Protein AF-0000000083177702 (afdb_homodimer)

pLDDT: mean 72.51, std 27.16, range [14.04, 97.94]

Radius of gyration: 36.65 Å; Cα contacts (8 Å, |Δi|>4): 959; chains: 2; bounding box: 128×117×104 Å

Organism: Aspergillus parasiticus (NCBI:txid5067)

Structure (mmCIF, N/CA/C/O backbone):
data_AF-0000000083177702-model_v1
#
loop_
_entity.id
_entity.type
_entity.pdbx_description
1 polymer 'Specific transcription factor domain protein'
#
loop_
_atom_site.group_PDB
_atom_site.id
_atom_site.type_symbol
_atom_site.label_atom_id
_atom_site.label_alt_id
_atom_site.label_comp_id
_atom_site.label_asym_id
_atom_site.label_entity_id
_atom_site.label_seq_id
_atom_site.pdbx_PDB_ins_code
_atom_site.Cartn_x
_atom_site.Cartn_y
_atom_site.Cartn_z
_atom_site.occupancy
_atom_site.B_iso_or_equiv
_atom_site.auth_seq_id
_atom_site.auth_comp_id
_atom_site.auth_asym_id
_atom_site.auth_atom_id
_atom_site.pdbx_PDB_model_num
ATOM 1 N N . MET A 1 1 ? 17.094 -44.688 -5.805 1 17.44 1 MET A N 1
ATOM 2 C CA . MET A 1 1 ? 16.312 -45.812 -6.363 1 17.44 1 MET A CA 1
ATOM 3 C C . MET A 1 1 ? 14.898 -45.812 -5.816 1 17.44 1 MET A C 1
ATOM 5 O O . MET A 1 1 ? 14.695 -45.844 -4.602 1 17.44 1 MET A O 1
ATOM 9 N N . PHE A 1 2 ? 13.984 -45.031 -6.523 1 19.48 2 PHE A N 1
ATOM 10 C CA . PHE A 1 2 ? 12.547 -45 -6.746 1 19.48 2 PHE A CA 1
ATOM 11 C C . PHE A 1 2 ? 12 -46.406 -6.996 1 19.48 2 PHE A C 1
ATOM 13 O O . PHE A 1 2 ? 12.172 -46.938 -8.086 1 19.48 2 PHE A O 1
ATOM 20 N N . ARG A 1 3 ? 12.094 -47.156 -5.98 1 19.38 3 ARG A N 1
ATOM 21 C CA . ARG A 1 3 ? 11.477 -48.469 -6.074 1 19.38 3 ARG A CA 1
ATOM 22 C C . ARG A 1 3 ? 10.023 -48.375 -6.508 1 19.38 3 ARG A C 1
ATOM 24 O O . ARG A 1 3 ? 9.281 -47.5 -6.016 1 19.38 3 ARG A O 1
ATOM 31 N N . PHE A 1 4 ? 9.633 -48.844 -7.633 1 20.97 4 PHE A N 1
ATOM 32 C CA . PHE A 1 4 ? 8.414 -49.219 -8.328 1 20.97 4 PHE A CA 1
ATOM 33 C C . PHE A 1 4 ? 7.543 -50.125 -7.449 1 20.97 4 PHE A C 1
ATOM 35 O O . PHE A 1 4 ? 8.055 -50.969 -6.715 1 20.97 4 PHE A O 1
ATOM 42 N N . VAL A 1 5 ? 6.336 -49.688 -7.129 1 20.75 5 VAL A N 1
ATOM 43 C CA . VAL A 1 5 ? 5.281 -50.344 -6.367 1 20.75 5 VAL A CA 1
ATOM 44 C C . VAL A 1 5 ? 4.992 -51.719 -6.965 1 20.75 5 VAL A C 1
ATOM 46 O O . VAL A 1 5 ? 4.598 -51.844 -8.125 1 20.75 5 VAL A O 1
ATOM 49 N N . GLU A 1 6 ? 5.773 -52.625 -6.719 1 18.95 6 GLU A N 1
ATOM 50 C CA . GLU A 1 6 ? 5.391 -53.969 -7.199 1 18.95 6 GLU A CA 1
ATOM 51 C C . GLU A 1 6 ? 3.963 -54.312 -6.785 1 18.95 6 GLU A C 1
ATOM 53 O O . GLU A 1 6 ? 3.559 -54.031 -5.652 1 18.95 6 GLU A O 1
ATOM 58 N N . TYR A 1 7 ? 3.115 -54.531 -7.758 1 19.55 7 TYR A N 1
ATOM 59 C CA . TYR A 1 7 ? 1.73 -54.969 -7.785 1 19.55 7 TYR A CA 1
ATOM 60 C C . TYR A 1 7 ? 1.579 -56.312 -7.043 1 19.55 7 TYR A C 1
ATOM 62 O O . TYR A 1 7 ? 2.072 -57.344 -7.5 1 19.55 7 TYR A O 1
ATOM 70 N N . ALA A 1 8 ? 1.77 -56.156 -5.777 1 19.47 8 ALA A N 1
ATOM 71 C CA . ALA A 1 8 ? 1.624 -57.438 -5.074 1 19.47 8 ALA A CA 1
ATOM 72 C C . ALA A 1 8 ? 0.328 -58.125 -5.473 1 19.47 8 ALA A C 1
ATOM 74 O O . ALA A 1 8 ? -0.714 -57.5 -5.617 1 19.47 8 ALA A O 1
ATOM 75 N N . SER A 1 9 ? 0.344 -59.344 -5.961 1 19.69 9 SER A N 1
ATOM 76 C CA . SER A 1 9 ? -0.614 -60.375 -6.383 1 19.69 9 SER A CA 1
ATOM 77 C C . SER A 1 9 ? -1.596 -60.719 -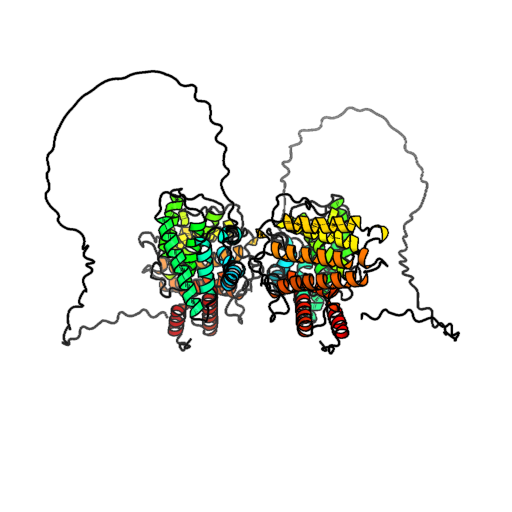5.266 1 19.69 9 SER A C 1
ATOM 79 O O . SER A 1 9 ? -1.187 -61.094 -4.168 1 19.69 9 SER A O 1
ATOM 81 N N . LEU A 1 10 ? -2.76 -60.031 -5.18 1 21.14 10 LEU A N 1
ATOM 82 C CA . LEU A 1 10 ? -3.914 -60.281 -4.332 1 21.14 10 LEU A CA 1
ATOM 83 C C . LEU A 1 10 ? -4.301 -61.781 -4.398 1 21.14 10 LEU A C 1
ATOM 85 O O . LEU A 1 10 ? -4.766 -62.25 -5.438 1 21.14 10 LEU A O 1
ATOM 89 N N . GLU A 1 11 ? -3.449 -62.562 -3.91 1 18.73 11 GLU A N 1
ATOM 90 C CA . GLU A 1 11 ? -3.992 -63.906 -3.816 1 18.73 11 GLU A CA 1
ATOM 91 C C . GLU A 1 11 ? -5.367 -63.906 -3.156 1 18.73 11 GLU A C 1
ATOM 93 O O . GLU A 1 11 ? -5.621 -63.125 -2.236 1 18.73 11 GLU A O 1
ATOM 98 N N . ASN A 1 12 ? -6.316 -64.688 -3.648 1 19.39 12 ASN A N 1
ATOM 99 C CA . ASN A 1 12 ? -7.746 -65 -3.701 1 19.39 12 ASN A CA 1
ATOM 100 C C . ASN A 1 12 ? -8.242 -65.625 -2.391 1 19.39 12 ASN A C 1
ATOM 102 O O . ASN A 1 12 ? -9.336 -66.188 -2.34 1 19.39 12 ASN A O 1
ATOM 106 N N . ASN A 1 13 ? -7.469 -65.688 -1.332 1 19.53 13 ASN A N 1
ATOM 107 C CA . ASN A 1 13 ? -8.094 -66.812 -0.628 1 19.53 13 ASN A CA 1
ATOM 108 C C . ASN A 1 13 ? -9.555 -66.5 -0.304 1 19.53 13 ASN A C 1
ATOM 110 O O . ASN A 1 13 ? -9.977 -65.375 -0.298 1 19.53 13 ASN A O 1
ATOM 114 N N . SER A 1 14 ? -10.25 -67.438 0.568 1 18.19 14 SER A N 1
ATOM 115 C CA . SER A 1 14 ? -11.492 -68.188 0.693 1 18.19 14 SER A CA 1
ATOM 116 C C . SER A 1 14 ? -12.562 -67.375 1.425 1 18.19 14 SER A C 1
ATOM 118 O O . SER A 1 14 ? -13.727 -67.375 1.029 1 18.19 14 SER A O 1
ATOM 120 N N . GLU A 1 15 ? -12.398 -67.125 2.807 1 18.28 15 GLU A N 1
ATOM 121 C CA . GLU A 1 15 ? -13.531 -67.562 3.602 1 18.28 15 GLU A CA 1
ATOM 122 C C . GLU A 1 15 ? -14.75 -66.688 3.391 1 18.28 15 GLU A C 1
ATOM 124 O O . GLU A 1 15 ? -14.633 -65.562 2.906 1 18.28 15 GLU A O 1
ATOM 129 N N . ASP A 1 16 ? -15.953 -66.938 4.25 1 17.84 16 ASP A N 1
ATOM 130 C CA . ASP A 1 16 ? -17.406 -67.125 4.172 1 17.84 16 ASP A CA 1
ATOM 131 C C . ASP A 1 16 ? -18.109 -65.75 4.398 1 17.84 16 ASP A C 1
ATOM 133 O O . ASP A 1 16 ? -19.312 -65.688 4.184 1 17.84 16 ASP A O 1
ATOM 137 N N . HIS A 1 17 ? -17.406 -65 5.324 1 19.12 17 HIS A N 1
ATOM 138 C CA . HIS A 1 17 ? -18.438 -64.5 6.215 1 19.12 17 HIS A CA 1
ATOM 139 C C . HIS A 1 17 ? -19.469 -63.656 5.438 1 19.12 17 HIS A C 1
ATOM 141 O O . HIS A 1 17 ? -19.156 -63.125 4.371 1 19.12 17 HIS A O 1
ATOM 147 N N . GLN A 1 18 ? -20.688 -63.5 6.102 1 18.06 18 GLN A N 1
ATOM 148 C CA . GLN A 1 18 ? -22.078 -63.188 5.773 1 18.06 18 GLN A CA 1
ATOM 149 C C . GLN A 1 18 ? -22.219 -61.75 5.293 1 18.06 18 GLN A C 1
ATOM 151 O O . GLN A 1 18 ? -21.672 -60.812 5.902 1 18.06 18 GLN A O 1
ATOM 156 N N . LEU A 1 19 ? -22.453 -61.625 4.09 1 18.56 19 LEU A N 1
ATOM 157 C CA . LEU A 1 19 ? -22.656 -60.531 3.135 1 18.56 19 LEU A CA 1
ATOM 158 C C . LEU A 1 19 ? -23.672 -59.531 3.654 1 18.56 19 LEU A C 1
ATOM 160 O O . LEU 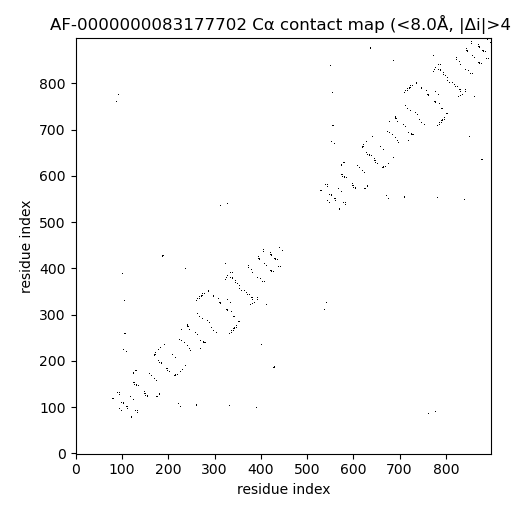A 1 19 ? -24.875 -59.656 3.383 1 18.56 19 LEU A O 1
ATOM 164 N N . GLN A 1 20 ? -23.406 -59.156 5.031 1 17.42 20 GLN A N 1
ATOM 165 C CA . GLN A 1 20 ? -24.641 -58.531 5.48 1 17.42 20 GLN A CA 1
ATOM 166 C C . GLN A 1 20 ? -25.094 -57.438 4.492 1 17.42 20 GLN A C 1
ATOM 168 O O . GLN A 1 20 ? -24.266 -56.781 3.869 1 17.42 20 GLN A O 1
ATOM 173 N N . PRO A 1 21 ? -26.438 -57.344 4.512 1 17.55 21 PRO A N 1
ATOM 174 C CA . PRO A 1 21 ? -27.344 -56.844 3.473 1 17.55 21 PRO A CA 1
ATOM 175 C C . PRO A 1 21 ? -27.078 -55.406 3.094 1 17.55 21 PRO A C 1
ATOM 177 O O . PRO A 1 21 ? -26.344 -54.688 3.793 1 17.55 21 PRO A O 1
ATOM 180 N N . SER A 1 22 ? -27.969 -54.906 2.291 1 16.84 22 SER A N 1
ATOM 181 C CA . SER A 1 22 ? -28.344 -54.031 1.197 1 16.84 22 SER A CA 1
ATOM 182 C C . SER A 1 22 ? -28.453 -52.594 1.678 1 16.84 22 SER A C 1
ATOM 184 O O . SER A 1 22 ? -29.031 -52.312 2.732 1 16.84 22 SER A O 1
ATOM 186 N N . LEU A 1 23 ? -27.406 -51.938 1.549 1 18.27 23 LEU A N 1
ATOM 187 C CA . LEU A 1 23 ? -27.344 -50.5 1.821 1 18.27 23 LEU A CA 1
ATOM 188 C C . LEU A 1 23 ? -28.625 -49.812 1.417 1 18.27 23 LEU A C 1
ATOM 190 O O . LEU A 1 23 ? -29.047 -49.906 0.262 1 18.27 23 LEU A O 1
ATOM 194 N N . PRO A 1 24 ? -29.438 -49.719 2.375 1 17.02 24 PRO A N 1
ATOM 195 C CA . PRO A 1 24 ? -30.734 -49.156 1.994 1 17.02 24 PRO A CA 1
ATOM 196 C C . PRO A 1 24 ? -30.609 -47.875 1.177 1 17.02 24 PRO A C 1
ATOM 198 O O . PRO A 1 24 ? -29.875 -46.938 1.562 1 17.02 24 PRO A O 1
ATOM 201 N N . ALA A 1 25 ? -30.469 -48.094 0.034 1 18.03 25 ALA A N 1
ATOM 202 C CA . ALA A 1 25 ? -30.422 -47 -0.953 1 18.03 25 ALA A CA 1
ATOM 203 C C . ALA A 1 25 ? -31.469 -45.938 -0.672 1 18.03 25 ALA A C 1
ATOM 205 O O . ALA A 1 25 ? -32.656 -46.156 -0.927 1 18.03 25 ALA A O 1
ATOM 206 N N . SER A 1 26 ? -31.422 -45.438 0.506 1 17.08 26 SER A N 1
ATOM 207 C CA . SER A 1 26 ? -32.562 -44.594 0.807 1 17.08 26 SER A CA 1
ATOM 208 C C . SER A 1 26 ? -32.906 -43.688 -0.372 1 17.08 26 SER A C 1
ATOM 210 O O . SER A 1 26 ? -32 -43.094 -0.977 1 17.08 26 SER A O 1
ATOM 212 N N . ASN A 1 27 ? -34 -43.938 -1.047 1 17.27 27 ASN A N 1
ATOM 213 C CA . ASN A 1 27 ? -34.781 -43.406 -2.158 1 17.27 27 ASN A CA 1
ATOM 214 C C . ASN A 1 27 ? -34.781 -41.875 -2.188 1 17.27 27 ASN A C 1
ATOM 216 O O . ASN A 1 27 ? -34.844 -41.25 -1.14 1 17.27 27 ASN A O 1
ATOM 220 N N . ILE A 1 28 ? -34.375 -41.375 -3.316 1 18.61 28 ILE A N 1
ATOM 221 C CA . ILE A 1 28 ? -34.25 -40 -3.783 1 18.61 28 ILE A CA 1
ATOM 222 C C . ILE A 1 28 ? -35.562 -39.25 -3.627 1 18.61 28 ILE A C 1
ATOM 224 O O . ILE A 1 28 ? -35.594 -38.031 -3.588 1 18.61 28 ILE A O 1
ATOM 228 N N . THR A 1 29 ? -36.688 -39.875 -3.371 1 17.61 29 THR A N 1
ATOM 229 C CA . THR A 1 29 ? -37.812 -39.438 -4.215 1 17.61 29 THR A CA 1
ATOM 230 C C . THR A 1 29 ? -38.344 -38.094 -3.77 1 17.61 29 THR A C 1
ATOM 232 O O . THR A 1 29 ? -38.875 -37.969 -2.676 1 17.61 29 THR A O 1
ATOM 235 N N . PHE A 1 30 ? -37.781 -36.938 -3.807 1 16.45 30 PHE A N 1
ATOM 236 C CA . PHE A 1 30 ? -38.719 -35.906 -3.336 1 16.45 30 PHE A CA 1
ATOM 237 C C . PHE A 1 30 ? -40 -35.938 -4.145 1 16.45 30 PHE A C 1
ATOM 239 O O . PHE A 1 30 ? -40 -35.688 -5.355 1 16.45 30 PHE A O 1
ATOM 246 N N . VAL A 1 31 ? -40.906 -36.781 -3.973 1 17.19 31 VAL A N 1
ATOM 247 C CA . VAL A 1 31 ? -42.219 -36.844 -4.578 1 17.19 31 VAL A CA 1
ATOM 248 C C . VAL A 1 31 ? -42.906 -35.469 -4.488 1 17.19 31 VAL A C 1
ATOM 250 O O . VAL A 1 31 ? -42.938 -34.875 -3.416 1 17.19 31 VAL A O 1
ATOM 253 N N . ASN A 1 32 ? -42.906 -34.844 -5.762 1 16.72 32 ASN A N 1
ATOM 254 C CA . ASN A 1 32 ? -43.781 -33.719 -6.035 1 16.72 32 ASN A CA 1
ATOM 255 C C . ASN A 1 32 ? -45.188 -33.906 -5.5 1 16.72 32 ASN A C 1
ATOM 257 O O . ASN A 1 32 ? -45.875 -34.875 -5.895 1 16.72 32 ASN A O 1
ATOM 261 N N . GLU A 1 33 ? -45.5 -33.562 -4.488 1 16.5 33 GLU A N 1
ATOM 262 C CA . GLU A 1 33 ? -46.781 -33.875 -3.889 1 16.5 33 GLU A CA 1
ATOM 263 C C . GLU A 1 33 ? -47.938 -33.25 -4.688 1 16.5 33 GLU A C 1
ATOM 265 O O . GLU A 1 33 ? -49.094 -33.656 -4.547 1 16.5 33 GLU A O 1
ATOM 270 N N . ASN A 1 34 ? -47.594 -31.969 -5.234 1 15.18 34 ASN A N 1
ATOM 271 C CA . ASN A 1 34 ? -48.906 -31.359 -5.035 1 15.18 34 ASN A CA 1
ATOM 272 C C . ASN A 1 34 ? -50 -32.062 -5.828 1 15.18 34 ASN A C 1
ATOM 274 O O . ASN A 1 34 ? -49.688 -32.906 -6.699 1 15.18 34 ASN A O 1
ATOM 278 N N . ASP A 1 35 ? -50.844 -31.031 -6.547 1 15.77 35 ASP A N 1
ATOM 279 C CA . ASP A 1 35 ? -52.281 -30.922 -6.648 1 15.77 35 ASP A CA 1
ATOM 280 C C . ASP A 1 35 ? -52.812 -31.734 -7.832 1 15.77 35 ASP A C 1
ATOM 282 O O . ASP A 1 35 ? -52.438 -31.484 -8.977 1 15.77 35 ASP A O 1
ATOM 286 N N . ALA A 1 36 ? -53.25 -32.781 -7.676 1 16.06 36 ALA A N 1
ATOM 287 C CA . ALA A 1 36 ? -54 -33.719 -8.516 1 16.06 36 ALA A CA 1
ATOM 288 C C . ALA A 1 36 ? -55.188 -33.031 -9.195 1 16.06 36 ALA A C 1
ATOM 290 O O . ALA A 1 36 ? -55.344 -33.094 -10.414 1 16.06 36 ALA A O 1
ATOM 291 N N . ASP A 1 37 ? -56.375 -33.25 -8.906 1 15.04 37 ASP A N 1
ATOM 292 C CA . ASP A 1 37 ? -57.406 -33.812 -9.742 1 15.04 37 ASP A CA 1
ATOM 293 C C . ASP A 1 37 ? -58.344 -32.75 -10.305 1 15.04 37 ASP A C 1
ATOM 295 O O . ASP A 1 37 ? -59.125 -33 -11.211 1 15.04 37 ASP A O 1
ATOM 299 N N . ILE A 1 38 ? -58.656 -31.531 -9.758 1 15.4 38 ILE A N 1
ATOM 300 C CA . ILE A 1 38 ? -60.125 -31.516 -9.773 1 15.4 38 ILE A CA 1
ATOM 301 C C . ILE A 1 38 ? -60.625 -31.344 -11.203 1 15.4 38 ILE A C 1
ATOM 303 O O . ILE A 1 38 ? -60.094 -30.516 -11.953 1 15.4 38 ILE A O 1
ATOM 307 N N . GLU A 1 39 ? -61.688 -32.031 -11.547 1 14.94 39 GLU A N 1
ATOM 308 C CA . GLU A 1 39 ? -62.469 -32.438 -12.711 1 14.94 39 GLU A CA 1
ATOM 309 C C . GLU A 1 39 ? -63.031 -31.219 -13.43 1 14.94 39 GLU A C 1
ATOM 311 O O . GLU A 1 39 ? -62.812 -31.047 -14.633 1 14.94 39 GLU A O 1
ATOM 316 N N . SER A 1 40 ? -64.375 -31.109 -13.445 1 14.55 40 SER A N 1
ATOM 317 C CA . SER A 1 40 ? -65.25 -31.312 -14.578 1 14.55 40 SER A CA 1
ATOM 318 C C . SER A 1 40 ? -65.75 -29.984 -15.148 1 14.55 40 SER A C 1
ATOM 320 O O . SER A 1 40 ? -66.062 -29.906 -16.328 1 14.55 40 SER A O 1
ATOM 322 N N . ASN A 1 41 ? -65.75 -28.812 -14.367 1 14.2 41 ASN A N 1
ATOM 323 C CA . ASN A 1 41 ? -67.125 -28.328 -14.695 1 14.2 41 ASN A CA 1
ATOM 324 C C . ASN A 1 41 ? -67.125 -27.562 -16.016 1 14.2 41 ASN A C 1
ATOM 326 O O . ASN A 1 41 ? -66.312 -26.672 -16.219 1 14.2 41 ASN A O 1
ATOM 330 N N . GLY A 1 42 ? -67.812 -28.016 -17.031 1 14.49 42 GLY A N 1
ATOM 331 C CA . GLY A 1 42 ? -68.125 -27.75 -18.422 1 14.49 42 GLY A CA 1
ATOM 332 C C . GLY A 1 42 ? -68.812 -26.438 -18.641 1 14.49 42 GLY A C 1
ATOM 333 O O . GLY A 1 42 ? -69.25 -26.125 -19.766 1 14.49 42 GLY A O 1
ATOM 334 N N . ALA A 1 43 ? -69.25 -25.531 -17.594 1 14.8 43 ALA A N 1
ATOM 335 C CA . ALA A 1 43 ? -70.5 -25.047 -18.156 1 14.8 43 ALA A CA 1
ATOM 336 C C . ALA A 1 43 ? -70.25 -24.281 -19.453 1 14.8 43 ALA A C 1
ATOM 338 O O . ALA A 1 43 ? -69.188 -23.75 -19.672 1 14.8 43 ALA A O 1
ATOM 339 N N . SER A 1 44 ? -71.375 -23.844 -19.984 1 14.58 44 SER A N 1
ATOM 340 C CA . SER A 1 44 ? -72.062 -23.672 -21.25 1 14.58 44 SER A CA 1
ATOM 341 C C . SER A 1 44 ? -71.875 -22.281 -21.828 1 14.58 44 SER A C 1
ATOM 343 O O . SER A 1 44 ? -71.688 -22.109 -23.031 1 14.58 44 SER A O 1
ATOM 345 N N . ASN A 1 45 ? -72.188 -21.172 -21.031 1 14.04 45 ASN A N 1
ATOM 346 C CA . ASN A 1 45 ? -73.25 -20.484 -21.75 1 14.04 45 ASN A CA 1
ATOM 347 C C . ASN A 1 45 ? -72.75 -19.609 -22.875 1 14.04 45 ASN A C 1
ATOM 349 O O . ASN A 1 45 ? -71.562 -19.266 -22.875 1 14.04 45 ASN A O 1
ATOM 353 N N . SER A 1 46 ? -73.625 -18.703 -23.266 1 14.38 46 SER A N 1
ATOM 354 C CA . SER A 1 46 ? -74.25 -18.297 -24.516 1 14.38 46 SER A CA 1
ATOM 355 C C . SER A 1 46 ? -73.562 -17.109 -25.141 1 14.38 46 SER A C 1
ATOM 357 O O . SER A 1 46 ? -72.688 -16.484 -24.5 1 14.38 46 SER A O 1
ATOM 359 N N . ARG A 1 47 ? -74.438 -16.016 -25.344 1 14.57 47 ARG A N 1
ATOM 360 C CA . ARG A 1 47 ? -74.875 -15.508 -26.641 1 14.57 47 ARG A CA 1
ATOM 361 C C . ARG A 1 47 ? -73.938 -14.406 -27.141 1 14.57 47 ARG A C 1
ATOM 363 O O . ARG A 1 47 ? -73.188 -13.781 -26.344 1 14.57 47 ARG A O 1
ATOM 370 N N . PRO A 1 48 ? -74.562 -13.484 -27.922 1 15.16 48 PRO A N 1
ATOM 371 C CA . PRO A 1 48 ? -74.312 -13.156 -29.328 1 15.16 48 PRO A CA 1
ATOM 372 C C . PRO A 1 48 ? -73.5 -11.859 -29.5 1 15.16 48 PRO A C 1
ATOM 374 O O . PRO A 1 48 ? -72.438 -11.852 -30.188 1 15.16 48 PRO A O 1
ATOM 377 N N . GLU A 1 49 ? -74.188 -10.672 -29.328 1 14.82 49 GLU A N 1
ATOM 378 C CA . GLU A 1 49 ? -74.5 -9.922 -30.547 1 14.82 49 GLU A CA 1
ATOM 379 C C . GLU A 1 49 ? -73.5 -8.82 -30.766 1 14.82 49 GLU A C 1
ATOM 381 O O . GLU A 1 49 ? -72.688 -8.484 -29.875 1 14.82 49 GLU A O 1
ATOM 386 N N . GLY A 1 50 ? -73.938 -7.641 -31.328 1 14.35 50 GLY A N 1
ATOM 387 C CA . GLY A 1 50 ? -73.812 -6.965 -32.594 1 14.35 50 GLY A CA 1
ATOM 388 C C . GLY A 1 50 ? -72.875 -5.77 -32.531 1 14.35 50 GLY A C 1
ATOM 389 O O . GLY A 1 50 ? -71.938 -5.672 -33.312 1 14.35 50 GLY A O 1
ATOM 390 N N . ARG A 1 51 ? -73.438 -4.527 -32.031 1 15.09 51 ARG A N 1
ATOM 391 C CA . ARG A 1 51 ? -73.625 -3.422 -32.938 1 15.09 51 ARG A CA 1
ATOM 392 C C . ARG A 1 51 ? -72.375 -2.541 -33.031 1 15.09 51 ARG A C 1
ATOM 394 O O . ARG A 1 51 ? -71.562 -2.514 -32.094 1 15.09 51 ARG A O 1
ATOM 401 N N . ASN A 1 52 ? -72.438 -1.444 -33.844 1 14.77 52 ASN A N 1
ATOM 402 C CA . ASN A 1 52 ? -71.812 -0.765 -34.969 1 14.77 52 ASN A CA 1
ATOM 403 C C . ASN A 1 52 ? -70.875 0.347 -34.5 1 14.77 52 ASN A C 1
ATOM 405 O O . ASN A 1 52 ? -69.75 0.422 -34.938 1 14.77 52 ASN A O 1
ATOM 409 N N . ASP A 1 53 ? -71.5 1.498 -33.906 1 14.91 53 ASP A N 1
ATOM 410 C CA . ASP A 1 53 ? -71.438 2.682 -34.75 1 14.91 53 ASP A CA 1
ATOM 411 C C . ASP A 1 53 ? -70.188 3.473 -34.531 1 14.91 53 ASP A C 1
ATOM 413 O O . ASP A 1 53 ? -69.438 3.811 -35.469 1 14.91 53 ASP A O 1
ATOM 417 N N . TYR A 1 54 ? -70.188 4.492 -33.5 1 15.48 54 TYR A N 1
ATOM 418 C CA . TYR A 1 54 ? -70.188 5.906 -33.875 1 15.48 54 TYR A CA 1
ATOM 419 C C . TYR A 1 54 ? -68.75 6.418 -33.875 1 15.48 54 TYR A C 1
ATOM 421 O O . TYR A 1 54 ? -67.875 5.934 -33.125 1 15.48 54 TYR A O 1
ATOM 429 N N . SER A 1 55 ? -68.438 7.438 -34.75 1 15.96 55 SER A N 1
ATOM 430 C CA . SER A 1 55 ? -67.438 8.039 -35.656 1 15.96 55 SER A CA 1
ATOM 431 C C . SER A 1 55 ? -66.438 8.844 -34.906 1 15.96 55 SER A C 1
ATOM 433 O O . SER A 1 55 ? -65.188 8.672 -35.125 1 15.96 55 SER A O 1
ATOM 435 N N . SER A 1 56 ? -66.875 10.055 -34.375 1 17.19 56 SER A N 1
ATOM 436 C CA . SER A 1 56 ? -66.312 11.289 -34.938 1 17.19 56 SER A CA 1
ATOM 437 C C . SER A 1 56 ? -65 11.656 -34.375 1 17.19 56 SER A C 1
ATOM 439 O O . SER A 1 56 ? -64.625 11.172 -33.281 1 17.19 56 SER A O 1
ATOM 441 N N . GLN A 1 57 ? -64.5 12.875 -34.75 1 16.67 57 GLN A N 1
ATOM 442 C CA . GLN A 1 57 ? -63.406 13.57 -35.375 1 16.67 57 GLN A CA 1
ATOM 443 C C . GLN A 1 57 ? -62.438 14.141 -34.312 1 16.67 57 GLN A C 1
ATOM 445 O O . GLN A 1 57 ? -61.219 14.141 -34.5 1 16.67 57 GLN A O 1
ATOM 450 N N . HIS A 1 58 ? -63.062 14.836 -33.281 1 18.14 58 HIS A N 1
ATOM 451 C CA . HIS A 1 58 ? -62.531 16.188 -33.094 1 18.14 58 HIS A CA 1
ATOM 452 C C . HIS A 1 58 ? -61.156 16.172 -32.438 1 18.14 58 HIS A C 1
ATOM 454 O O . HIS A 1 58 ? -60.906 15.383 -31.547 1 18.14 58 HIS A O 1
ATOM 460 N N . SER A 1 59 ? -60.188 16.766 -33.188 1 19.3 59 SER A N 1
ATOM 461 C CA . SER A 1 59 ? -58.719 16.812 -33.156 1 19.3 59 SER A CA 1
ATOM 462 C C . SER A 1 59 ? -58.219 17.594 -31.953 1 19.3 59 SER A C 1
ATOM 464 O O . SER A 1 59 ? -57.844 18.75 -32.062 1 19.3 59 SER A O 1
ATOM 466 N N . PRO A 1 60 ? -58.906 17.344 -30.75 1 17.28 60 PRO A N 1
ATOM 467 C CA . PRO A 1 60 ? -58.656 18.422 -29.797 1 17.28 60 PRO A CA 1
ATOM 468 C C . PRO A 1 60 ? -57.156 18.719 -29.625 1 17.28 60 PRO A C 1
ATOM 470 O O . PRO A 1 60 ? -56.312 17.859 -29.906 1 17.28 60 PRO A O 1
ATOM 473 N N . SER A 1 61 ? -56.875 20.062 -29.453 1 20.72 61 SER A N 1
ATOM 474 C CA . SER A 1 61 ? -55.812 21.047 -29.297 1 20.72 61 SER A CA 1
ATOM 475 C C . SER A 1 61 ? -54.906 20.703 -28.125 1 20.72 61 SER A C 1
ATOM 477 O O . SER A 1 61 ? -55.312 20.734 -26.969 1 20.72 61 SER A O 1
ATOM 479 N N . GLN A 1 62 ? -54.062 19.688 -28.203 1 17.77 62 GLN A N 1
ATOM 480 C CA . GLN A 1 62 ? -53.344 19.078 -27.094 1 17.77 62 GLN A CA 1
ATOM 481 C C . GLN A 1 62 ? -52.375 20.078 -26.453 1 17.77 62 GLN A C 1
ATOM 483 O O . GLN A 1 62 ? -51.469 20.562 -27.125 1 17.77 62 GLN A O 1
ATOM 488 N N . VAL A 1 63 ? -52.969 20.938 -25.609 1 21.44 63 VAL A N 1
ATOM 489 C CA . VAL A 1 63 ? -52.25 21.828 -24.703 1 21.44 63 VAL A CA 1
ATOM 490 C C . VAL A 1 63 ? -51.062 21.078 -24.062 1 21.44 63 VAL A C 1
ATOM 492 O O . VAL A 1 63 ? -51.25 20.031 -23.453 1 21.44 63 VAL A O 1
ATOM 495 N N . SER A 1 64 ? -49.906 21.234 -24.578 1 19.9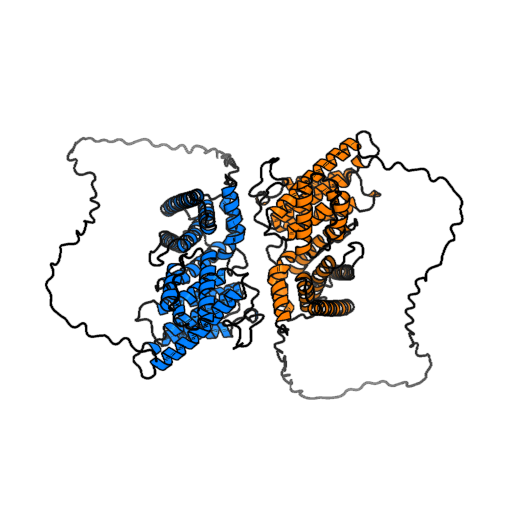2 64 SER A N 1
ATOM 496 C CA . SER A 1 64 ? -48.625 20.578 -24.297 1 19.92 64 SER A CA 1
ATOM 497 C C . SER A 1 64 ? -48.25 20.719 -22.828 1 19.92 64 SER A C 1
ATOM 499 O O . SER A 1 64 ? -47.969 21.828 -22.344 1 19.92 64 SER A O 1
ATOM 501 N N . THR A 1 65 ? -48.938 20 -21.875 1 19.58 65 THR A N 1
ATOM 502 C CA . THR A 1 65 ? -48.75 20.062 -20.422 1 19.58 65 THR A CA 1
ATOM 503 C C . THR A 1 65 ? -47.281 19.875 -20.062 1 19.58 65 THR A C 1
ATOM 505 O O . THR A 1 65 ? -46.656 18.875 -20.438 1 19.58 65 THR A O 1
ATOM 508 N N . SER A 1 66 ? -46.594 20.969 -19.781 1 21.56 66 SER A N 1
ATOM 509 C CA . SER A 1 66 ? -45.219 21.156 -19.312 1 21.56 66 SER A CA 1
ATOM 510 C C . SER A 1 66 ? -44.938 20.312 -18.062 1 21.56 66 SER A C 1
ATOM 512 O O . SER A 1 66 ? -45.562 20.5 -17.031 1 21.56 66 SER A O 1
ATOM 514 N N . VAL A 1 67 ? -44.75 19.031 -18.188 1 22.69 67 VAL A N 1
ATOM 515 C CA . VAL A 1 67 ? -44.688 18.125 -17.047 1 22.69 67 VAL A CA 1
ATOM 516 C C . VAL A 1 67 ? -43.562 18.562 -16.109 1 22.69 67 VAL A C 1
ATOM 518 O O . VAL A 1 67 ? -42.406 18.734 -16.547 1 22.69 67 VAL A O 1
ATOM 521 N N . PRO A 1 68 ? -43.969 19.25 -15.078 1 24.14 68 PRO A N 1
ATOM 522 C CA . PRO A 1 68 ? -42.969 19.656 -14.078 1 24.14 68 PRO A CA 1
ATOM 523 C C . PRO A 1 68 ? -42.094 18.5 -13.602 1 24.14 68 PRO A C 1
ATOM 525 O O . PRO A 1 68 ? -42.594 17.422 -13.297 1 24.14 68 PRO A O 1
ATOM 528 N N . ILE A 1 69 ? -40.969 18.359 -14.227 1 24.17 69 ILE A N 1
ATOM 529 C CA . ILE A 1 69 ? -40.031 17.281 -13.906 1 24.17 69 ILE A CA 1
ATOM 530 C C . ILE A 1 69 ? -39.781 17.234 -12.398 1 24.17 69 ILE A C 1
ATOM 532 O O . ILE A 1 69 ? -39.188 18.156 -11.828 1 24.17 69 ILE A O 1
ATOM 536 N N . SER A 1 70 ? -40.781 16.844 -11.648 1 24.05 70 SER A N 1
ATOM 537 C CA . SER A 1 70 ? -40.656 16.656 -10.211 1 24.05 70 SER A CA 1
ATOM 538 C C . SER A 1 70 ? -39.406 15.82 -9.875 1 24.05 70 SER A C 1
ATOM 540 O O . SER A 1 70 ? -39.344 14.648 -10.25 1 24.05 70 SER A O 1
ATOM 542 N N . CYS A 1 71 ? -38.312 16.5 -10 1 24.53 71 CYS A N 1
ATOM 543 C CA . CYS A 1 71 ? -37.062 15.828 -9.594 1 24.53 71 CYS A CA 1
ATOM 544 C C . CYS A 1 71 ? -37.25 15.148 -8.242 1 24.53 71 CYS A C 1
ATOM 546 O O . CYS A 1 71 ? -37.375 15.82 -7.219 1 24.53 71 CYS A O 1
ATOM 548 N N . PRO A 1 72 ? -38 14.062 -8.227 1 26.25 72 PRO A N 1
ATOM 549 C CA . PRO A 1 72 ? -38.469 13.539 -6.938 1 26.25 72 PRO A CA 1
ATOM 550 C C . PRO A 1 72 ? -37.312 13.352 -5.945 1 26.25 72 PRO A C 1
ATOM 552 O O . PRO A 1 72 ? -37.562 13.211 -4.742 1 26.25 72 PRO A O 1
ATOM 555 N N . VAL A 1 73 ? -36.125 12.836 -6.504 1 28.55 73 VAL A N 1
ATOM 556 C CA . VAL A 1 73 ? -35.531 11.828 -5.609 1 28.55 73 VAL A CA 1
ATOM 557 C C . VAL A 1 73 ? -35.188 12.477 -4.277 1 28.55 73 VAL A C 1
ATOM 559 O O . VAL A 1 73 ? -34.406 13.422 -4.234 1 28.55 73 VAL A O 1
ATOM 562 N N . GLY A 1 74 ? -36 12.531 -3.414 1 27.69 74 GLY A N 1
ATOM 563 C CA . GLY A 1 74 ? -35.688 12.742 -2.01 1 27.69 74 GLY A CA 1
ATOM 564 C C . GLY A 1 74 ? -34.406 12.055 -1.567 1 27.69 74 GLY A C 1
ATOM 565 O O . GLY A 1 74 ? -34.281 10.836 -1.665 1 27.69 74 GLY A O 1
ATOM 566 N N . SER A 1 75 ? -33.25 12.586 -1.915 1 29.91 75 SER A N 1
ATOM 567 C CA . SER A 1 75 ? -31.875 12.156 -1.654 1 29.91 75 SER A CA 1
ATOM 568 C C . SER A 1 75 ? -31.734 11.586 -0.249 1 29.91 75 SER A C 1
ATOM 570 O O . SER A 1 75 ? -31.688 12.328 0.731 1 29.91 75 SER A O 1
ATOM 572 N N . GLN A 1 76 ? -32.594 10.594 0.13 1 30.84 76 GLN A N 1
ATOM 573 C CA . GLN A 1 76 ? -32.375 9.891 1.385 1 30.84 76 GLN A CA 1
ATOM 574 C C . GLN A 1 76 ? -30.875 9.586 1.563 1 30.84 76 GLN A C 1
ATOM 576 O O . GLN A 1 76 ? -30.219 9.094 0.64 1 30.84 76 GLN A O 1
ATOM 581 N N . ASN A 1 77 ? -30.141 10.391 2.201 1 33.31 77 ASN A N 1
ATOM 582 C CA . ASN A 1 77 ? -28.781 10.273 2.695 1 33.31 77 ASN A CA 1
ATOM 583 C C . ASN A 1 77 ? -28.438 8.836 3.057 1 33.31 77 ASN A C 1
ATOM 585 O O . ASN A 1 77 ? -28.656 8.406 4.191 1 33.31 77 ASN A O 1
ATOM 589 N N . LEU A 1 78 ? -28.859 7.773 2.322 1 34.56 78 LEU A N 1
ATOM 590 C CA . LEU A 1 78 ? -28.594 6.348 2.488 1 34.56 78 LEU A CA 1
ATOM 591 C C . LEU A 1 78 ? -27.094 6.082 2.59 1 34.56 78 LEU A C 1
ATOM 593 O O . LEU A 1 78 ? -26.438 5.777 1.587 1 34.56 78 LEU A O 1
ATOM 597 N N . SER A 1 79 ? -26.219 6.93 2.854 1 41.94 79 SER A N 1
ATOM 598 C CA . SER A 1 79 ? -24.906 6.312 3.051 1 41.94 79 SER A CA 1
ATOM 599 C C . SER A 1 79 ? -25.016 5 3.812 1 41.94 79 SER A C 1
ATOM 601 O O . SER A 1 79 ? -25.562 4.961 4.918 1 41.94 79 SER A O 1
ATOM 603 N N . PRO A 1 80 ? -25.422 3.848 3.275 1 47.47 80 PRO A N 1
ATOM 604 C CA . PRO A 1 80 ? -25.5 2.621 4.07 1 47.47 80 PRO A CA 1
ATOM 605 C C . PRO A 1 80 ? -24.484 2.594 5.219 1 47.47 80 PRO A C 1
ATOM 607 O O . PRO A 1 80 ? -23.281 2.646 4.984 1 47.47 80 PRO A O 1
ATOM 610 N N . THR A 1 81 ? -24.688 3.34 6.395 1 57.91 81 THR A N 1
ATOM 611 C CA . THR A 1 81 ? -24.094 3.67 7.691 1 57.91 81 THR A CA 1
ATOM 612 C C . THR A 1 81 ? -23.656 2.406 8.43 1 57.91 81 THR A C 1
ATOM 614 O O . THR A 1 81 ? -24.438 1.45 8.539 1 57.91 81 THR A O 1
ATOM 617 N N . LEU A 1 82 ? -22.359 1.973 8.219 1 71.69 82 LEU A N 1
ATOM 618 C CA . LEU A 1 82 ? -21.844 1.015 9.195 1 71.69 82 LEU A CA 1
ATOM 619 C C . LEU A 1 82 ? -22.562 1.156 10.531 1 71.69 82 LEU A C 1
ATOM 621 O O . LEU A 1 82 ? -22.531 2.223 11.148 1 71.69 82 LEU A O 1
ATOM 625 N N . LYS A 1 83 ? -23.516 0.253 10.797 1 71.06 83 LYS A N 1
ATOM 626 C CA . LYS A 1 83 ? -24.469 0.299 11.898 1 71.06 83 LYS A CA 1
ATOM 627 C C . LYS A 1 83 ? -23.75 0.201 13.242 1 71.06 83 LYS A C 1
ATOM 629 O O . LYS A 1 83 ? -24.266 0.68 14.258 1 71.06 83 LYS A O 1
ATOM 634 N N . SER A 1 84 ? -22.594 -0.465 13.125 1 83.5 84 SER A N 1
ATOM 635 C CA . SER A 1 84 ? -21.938 -0.736 14.406 1 83.5 84 SER A CA 1
ATOM 636 C C . SER A 1 84 ? -20.438 -0.544 14.32 1 83.5 84 SER A C 1
ATOM 638 O O . SER A 1 84 ? -19.875 -0.476 13.227 1 83.5 84 SER A O 1
ATOM 640 N N . GLU A 1 85 ? -19.891 -0.4 15.523 1 87.88 85 GLU A N 1
ATOM 641 C CA . GLU A 1 85 ? -18.438 -0.317 15.633 1 87.88 85 GLU A CA 1
ATOM 642 C C . GLU A 1 85 ? -17.766 -1.563 15.062 1 87.88 85 GLU A C 1
ATOM 644 O O . GLU A 1 85 ? -16.734 -1.471 14.406 1 87.88 85 GLU A O 1
ATOM 649 N N . TYR A 1 86 ? -18.438 -2.646 15.25 1 88.19 86 TYR A N 1
ATOM 650 C CA . TYR A 1 86 ? -17.875 -3.898 14.75 1 88.19 86 TYR A CA 1
ATOM 651 C C . TYR A 1 86 ? -17.875 -3.928 13.227 1 88.19 86 TYR A C 1
ATOM 653 O O . TYR A 1 86 ? -16.875 -4.285 12.609 1 88.19 86 TYR A O 1
ATOM 661 N N . GLU A 1 87 ? -18.984 -3.525 12.648 1 90.56 87 GLU A N 1
ATOM 662 C CA . GLU A 1 87 ? -19.062 -3.5 11.188 1 90.56 87 GLU A CA 1
ATOM 663 C C . GLU A 1 87 ? -18.047 -2.523 10.602 1 90.56 87 GLU A C 1
ATOM 665 O O . GLU A 1 87 ? -17.422 -2.809 9.578 1 90.56 87 GLU A O 1
ATOM 670 N N . ALA A 1 88 ? -17.875 -1.44 11.305 1 91.69 88 ALA A N 1
ATOM 671 C CA . ALA A 1 88 ? -16.891 -0.457 10.859 1 91.69 88 ALA A CA 1
ATOM 672 C C . ALA A 1 88 ? -15.477 -1.017 10.945 1 91.69 88 ALA A C 1
ATOM 674 O O . ALA A 1 88 ? -14.648 -0.774 10.062 1 91.69 88 ALA A O 1
ATOM 675 N N . SER A 1 89 ? -15.242 -1.719 11.992 1 91.88 89 SER A N 1
ATOM 676 C CA . SER A 1 89 ? -13.93 -2.332 12.164 1 91.88 89 SER A CA 1
ATOM 677 C C . SER A 1 89 ? -13.664 -3.375 11.086 1 91.88 89 SER A C 1
ATOM 679 O O . SER A 1 89 ? -12.539 -3.492 10.594 1 91.88 89 SER A O 1
ATOM 681 N N . LEU A 1 90 ? -14.711 -4.125 10.719 1 92 90 LEU A N 1
ATOM 682 C CA . LEU A 1 90 ? -14.578 -5.125 9.664 1 92 90 LEU A CA 1
ATOM 683 C C . LEU A 1 90 ? -14.336 -4.461 8.312 1 92 90 LEU A C 1
ATOM 685 O O . LEU A 1 90 ? -13.492 -4.914 7.539 1 92 90 LEU A O 1
ATOM 689 N N . PHE A 1 91 ? -15.062 -3.449 8.133 1 93.56 91 PHE A N 1
ATOM 690 C CA . PHE A 1 91 ? -14.898 -2.725 6.879 1 93.56 91 PHE A CA 1
ATOM 691 C C . PHE A 1 91 ? -13.492 -2.156 6.762 1 93.56 91 PHE A C 1
ATOM 693 O O . PHE A 1 91 ? -12.852 -2.27 5.715 1 93.56 91 PHE A O 1
ATOM 700 N N . LYS A 1 92 ? -13.031 -1.563 7.805 1 92.69 92 LYS A N 1
ATOM 701 C CA . LYS A 1 92 ? -11.672 -1.031 7.832 1 92.69 92 LYS A CA 1
ATOM 702 C C . LYS A 1 92 ? -10.641 -2.137 7.609 1 92.69 92 LYS A C 1
ATOM 704 O O . LYS A 1 92 ? -9.68 -1.955 6.859 1 92.69 92 LYS A O 1
ATOM 709 N N . TYR A 1 93 ? -10.867 -3.203 8.258 1 90.88 93 TYR A N 1
ATOM 710 C CA . TYR A 1 93 ? -9.961 -4.336 8.117 1 90.88 93 TYR A CA 1
ATOM 711 C C . TYR A 1 93 ? -9.898 -4.801 6.664 1 90.88 93 TYR A C 1
ATOM 713 O O . TYR A 1 93 ? -8.82 -5.09 6.145 1 90.88 93 TYR A O 1
ATOM 721 N N . PHE A 1 94 ? -11.039 -4.914 6.02 1 93.25 94 PHE A N 1
ATOM 722 C CA . PHE A 1 94 ? -11.062 -5.305 4.613 1 93.25 94 PHE A CA 1
ATOM 723 C C . PHE A 1 94 ? -10.266 -4.324 3.768 1 93.25 94 PHE A C 1
ATOM 725 O O . PHE A 1 94 ? -9.445 -4.73 2.943 1 93.25 94 PHE A O 1
ATOM 732 N N . MET A 1 95 ? -10.484 -3.084 3.988 1 92.12 95 MET A N 1
ATOM 733 C CA . MET A 1 95 ? -9.906 -2.041 3.148 1 92.12 95 MET A CA 1
ATOM 734 C C . MET A 1 95 ? -8.391 -1.969 3.34 1 92.12 95 MET A C 1
ATOM 736 O O . MET A 1 95 ? -7.656 -1.696 2.391 1 92.12 95 MET A O 1
ATOM 740 N N . THR A 1 96 ? -7.922 -2.25 4.488 1 87.94 96 THR A N 1
ATOM 741 C CA . THR A 1 96 ? -6.512 -2.023 4.785 1 87.94 96 THR A CA 1
ATOM 742 C C . THR A 1 96 ? -5.715 -3.32 4.656 1 87.94 96 THR A C 1
ATOM 744 O O . THR A 1 96 ? -4.547 -3.299 4.27 1 87.94 96 THR A O 1
ATOM 747 N N . SER A 1 97 ? -6.383 -4.465 4.918 1 86.5 97 SER A N 1
ATOM 748 C CA . SER A 1 97 ? -5.598 -5.691 5.023 1 86.5 97 SER A CA 1
ATOM 749 C C . SER A 1 97 ? -5.969 -6.68 3.924 1 86.5 97 SER A C 1
ATOM 751 O O . SER A 1 97 ? -5.141 -7.484 3.496 1 86.5 97 SER A O 1
ATOM 753 N N . LEU A 1 98 ? -7.195 -6.688 3.432 1 88.81 98 LEU A N 1
ATOM 754 C CA . LEU A 1 98 ? -7.629 -7.734 2.512 1 88.81 98 LEU A CA 1
ATOM 755 C C . LEU A 1 98 ? -7.668 -7.215 1.079 1 88.81 98 LEU A C 1
ATOM 757 O O . LEU A 1 98 ? -7.438 -7.969 0.133 1 88.81 98 LEU A O 1
ATOM 761 N N . SER A 1 99 ? -7.988 -5.965 0.955 1 91.94 99 SER A N 1
ATOM 762 C CA . SER A 1 99 ? -8.141 -5.398 -0.383 1 91.94 99 SER A CA 1
ATOM 763 C C . SER A 1 99 ? -6.871 -5.578 -1.206 1 91.94 99 SER A C 1
ATOM 765 O O . SER A 1 99 ? -6.934 -5.777 -2.422 1 91.94 99 SER A O 1
ATOM 767 N N . PRO A 1 100 ? -5.637 -5.594 -0.576 1 89.44 100 PRO A N 1
ATOM 768 C CA . PRO A 1 100 ? -4.414 -5.789 -1.36 1 89.44 100 PRO A CA 1
ATOM 769 C C . PRO A 1 100 ? -4.363 -7.156 -2.039 1 89.44 100 PRO A C 1
ATOM 771 O O . PRO A 1 100 ? -3.717 -7.309 -3.08 1 89.44 100 PRO A O 1
ATOM 774 N N . TRP A 1 101 ? -5.008 -8.055 -1.48 1 89.38 101 TRP A N 1
ATOM 775 C CA . TRP A 1 101 ? -5.07 -9.375 -2.113 1 89.38 101 TRP A CA 1
ATOM 776 C C . TRP A 1 101 ? -5.828 -9.305 -3.436 1 89.38 101 TRP A C 1
ATOM 778 O O . TRP A 1 101 ? -5.414 -9.906 -4.426 1 89.38 101 TRP A O 1
ATOM 788 N N . PHE A 1 102 ? -6.867 -8.57 -3.453 1 92.44 102 PHE A N 1
ATOM 789 C CA . PHE A 1 102 ? -7.676 -8.445 -4.66 1 92.44 102 PHE A CA 1
ATOM 790 C C . PHE A 1 102 ? -6.992 -7.543 -5.68 1 92.44 102 PHE A C 1
ATOM 792 O O . PHE A 1 102 ? -7.176 -7.711 -6.887 1 92.44 102 PHE A O 1
ATOM 799 N N . ASP A 1 103 ? -6.219 -6.645 -5.148 1 93.94 103 ASP A N 1
ATOM 800 C CA . ASP A 1 103 ? -5.531 -5.703 -6.027 1 93.94 103 ASP A CA 1
ATOM 801 C C . ASP A 1 103 ? -4.125 -6.191 -6.363 1 93.94 103 ASP A C 1
ATOM 803 O O . ASP A 1 103 ? -3.295 -5.422 -6.855 1 93.94 103 ASP A O 1
ATOM 807 N N . TYR A 1 104 ? -3.855 -7.441 -6.082 1 92.81 104 TYR A N 1
ATOM 808 C CA . TYR A 1 104 ? -2.549 -8.008 -6.395 1 92.81 104 TYR A CA 1
ATOM 809 C C . TYR A 1 104 ? -2.26 -7.926 -7.891 1 92.81 104 TYR A C 1
ATOM 811 O O . TYR A 1 104 ? -3.094 -8.312 -8.711 1 92.81 104 TYR A O 1
ATOM 819 N N . CYS A 1 105 ? -1.091 -7.266 -8.281 1 92.88 105 CYS A N 1
ATOM 820 C CA . CYS A 1 105 ? -0.637 -7.031 -9.648 1 92.88 105 CYS A CA 1
ATOM 821 C C . CYS A 1 105 ? -1.526 -6.012 -10.352 1 92.88 105 CYS A C 1
ATOM 823 O O . CYS A 1 105 ? -1.679 -6.055 -11.57 1 92.88 105 CYS A O 1
ATOM 825 N N . ASP A 1 106 ? -2.27 -5.273 -9.656 1 93.12 106 ASP A N 1
ATOM 826 C CA . ASP A 1 106 ? -3.084 -4.184 -10.188 1 93.12 106 ASP A CA 1
ATOM 827 C C . ASP A 1 106 ? -2.643 -2.842 -9.609 1 93.12 106 ASP A C 1
ATOM 829 O O . ASP A 1 106 ? -3.201 -2.373 -8.617 1 93.12 106 ASP A O 1
ATOM 833 N N . PRO A 1 107 ? -1.764 -2.17 -10.32 1 88.56 107 PRO A N 1
ATOM 834 C CA . PRO A 1 107 ? -1.236 -0.908 -9.797 1 88.56 107 PRO A CA 1
ATOM 835 C C . PRO A 1 107 ? -2.318 0.151 -9.602 1 88.56 107 PRO A C 1
ATOM 837 O O . PRO A 1 107 ? -2.15 1.076 -8.805 1 88.56 107 PRO A O 1
ATOM 840 N N . SER A 1 108 ? -3.43 0.005 -10.258 1 89.81 108 SER A N 1
ATOM 841 C CA . SER A 1 108 ? -4.5 0.993 -10.156 1 89.81 108 SER A CA 1
ATOM 842 C C . SER A 1 108 ? -5.402 0.71 -8.961 1 89.81 108 SER A C 1
ATOM 844 O O . SER A 1 108 ? -6.281 1.512 -8.641 1 89.81 108 SER A O 1
ATOM 846 N N . ARG A 1 109 ? -5.266 -0.406 -8.32 1 91.5 109 ARG A N 1
ATOM 847 C CA . ARG A 1 109 ? -6.027 -0.788 -7.133 1 91.5 109 ARG A CA 1
ATOM 848 C C . ARG A 1 109 ? -7.527 -0.635 -7.371 1 91.5 109 ARG A C 1
ATOM 850 O O . ARG A 1 109 ? -8.219 0.026 -6.594 1 91.5 109 ARG A O 1
ATOM 857 N N . HIS A 1 110 ? -8.062 -1.279 -8.297 1 92.88 110 HIS A N 1
ATOM 858 C CA . HIS A 1 110 ? -9.453 -1.148 -8.727 1 92.88 110 HIS A CA 1
ATOM 859 C C . HIS A 1 110 ? -10.414 -1.619 -7.641 1 92.88 110 HIS A C 1
ATOM 861 O O . HIS A 1 110 ? -11.445 -0.984 -7.402 1 92.88 110 HIS A O 1
ATOM 867 N N . PHE A 1 111 ? -10.102 -2.658 -6.949 1 93.62 111 PHE A N 1
ATOM 868 C CA . PHE A 1 111 ? -11 -3.182 -5.926 1 93.62 111 PHE A CA 1
ATOM 869 C C . PHE A 1 111 ? -11.086 -2.225 -4.742 1 93.62 111 PHE A C 1
ATOM 871 O O . PHE A 1 111 ? -12.18 -1.912 -4.27 1 93.62 111 PHE A O 1
ATOM 878 N N . TYR A 1 112 ? -9.945 -1.791 -4.379 1 93.06 112 TYR A N 1
ATOM 879 C CA . TYR A 1 112 ? -9.93 -0.833 -3.279 1 93.06 112 TYR A CA 1
ATOM 880 C C . TYR A 1 112 ? -10.789 0.382 -3.605 1 93.06 112 TYR A C 1
ATOM 882 O O . TYR A 1 112 ? -11.648 0.773 -2.812 1 93.06 112 TYR A O 1
ATOM 890 N N . THR A 1 113 ? -10.578 0.904 -4.754 1 89.88 113 THR A N 1
ATOM 891 C CA . THR A 1 113 ? -11.266 2.125 -5.16 1 89.88 113 THR A CA 1
ATOM 892 C C . THR A 1 113 ? -12.758 1.877 -5.32 1 89.88 113 THR A C 1
ATOM 894 O O . THR A 1 113 ? -13.578 2.684 -4.883 1 89.88 113 THR A O 1
ATOM 897 N N . TYR A 1 114 ? -13.047 0.816 -5.898 1 91.62 114 TYR A N 1
ATOM 898 C CA . TYR A 1 114 ? -14.445 0.511 -6.156 1 91.62 114 TYR A CA 1
ATOM 899 C C . TYR A 1 114 ? -15.203 0.264 -4.855 1 91.62 114 TYR A C 1
ATOM 901 O O . TYR A 1 114 ? -16.312 0.756 -4.672 1 91.62 114 TYR A O 1
ATOM 909 N N . ILE A 1 115 ? -14.664 -0.481 -3.959 1 93.19 115 ILE A N 1
ATOM 910 C CA . ILE A 1 115 ? -15.328 -0.814 -2.705 1 93.19 115 ILE A CA 1
ATOM 911 C C . ILE A 1 115 ? -15.469 0.44 -1.845 1 93.19 115 ILE A C 1
ATOM 913 O O . ILE A 1 115 ? -16.516 0.668 -1.229 1 93.19 115 ILE A O 1
ATOM 917 N N . ALA A 1 116 ? -14.453 1.234 -1.831 1 87.94 116 ALA A N 1
ATOM 918 C CA . ALA A 1 116 ? -14.477 2.471 -1.054 1 87.94 116 ALA A CA 1
ATOM 919 C C . ALA A 1 116 ? -15.617 3.379 -1.503 1 87.94 116 ALA A C 1
ATOM 921 O O . ALA A 1 116 ? -16.25 4.043 -0.68 1 87.94 116 ALA A O 1
ATOM 922 N N . SER A 1 117 ? -15.914 3.342 -2.75 1 85.69 117 SER A N 1
ATOM 923 C CA . SER A 1 117 ? -16.891 4.273 -3.297 1 85.69 117 SER A CA 1
ATOM 924 C C . SER A 1 117 ? -18.281 3.654 -3.334 1 85.69 117 SER A C 1
ATOM 926 O O . SER A 1 117 ? -19.281 4.363 -3.229 1 85.69 117 SER A O 1
ATOM 928 N N . SER A 1 118 ? -18.359 2.318 -3.367 1 88.19 118 SER A N 1
ATOM 929 C CA . SER A 1 118 ? -19.641 1.729 -3.73 1 88.19 118 SER A CA 1
ATOM 930 C C . SER A 1 118 ? -20.203 0.889 -2.59 1 88.19 118 SER A C 1
ATOM 932 O O . SER A 1 118 ? -21.406 0.613 -2.551 1 88.19 118 SER A O 1
ATOM 934 N N . ALA A 1 119 ? -19.422 0.484 -1.722 1 88.38 119 ALA A N 1
ATOM 935 C CA . ALA A 1 119 ? -19.875 -0.487 -0.725 1 88.38 119 ALA A CA 1
ATOM 936 C C . ALA A 1 119 ? -20.969 0.098 0.159 1 88.38 119 ALA A C 1
ATOM 938 O O . ALA A 1 119 ? -21.891 -0.611 0.561 1 88.38 119 ALA A O 1
ATOM 939 N N . SER A 1 120 ? -20.891 1.377 0.407 1 82.88 120 SER A N 1
ATOM 940 C CA . SER A 1 120 ? -21.844 1.995 1.317 1 82.88 120 SER A CA 1
ATOM 94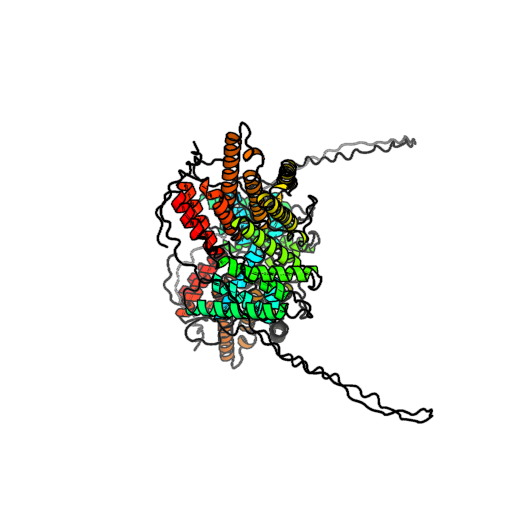1 C C . SER A 1 120 ? -23.234 2.07 0.69 1 82.88 120 SER A C 1
ATOM 943 O O . SER A 1 120 ? -24.25 2.035 1.398 1 82.88 120 SER A O 1
ATOM 945 N N . SER A 1 121 ? -23.312 2.129 -0.59 1 86.75 121 SER A N 1
ATOM 946 C CA . SER A 1 121 ? -24.594 2.287 -1.267 1 86.75 121 SER A CA 1
ATOM 947 C C . SER A 1 121 ? -25.109 0.953 -1.797 1 86.75 121 SER A C 1
ATOM 949 O O . SER A 1 121 ? -26.219 0.874 -2.32 1 86.75 121 SER A O 1
ATOM 951 N N . ASN A 1 122 ? -24.375 -0.063 -1.68 1 90.19 122 ASN A N 1
ATOM 952 C CA . ASN A 1 122 ? -24.75 -1.392 -2.152 1 90.19 122 ASN A CA 1
ATOM 953 C C . ASN A 1 122 ? -24.672 -2.428 -1.034 1 90.19 122 ASN A C 1
ATOM 955 O O . ASN A 1 122 ? -23.594 -2.98 -0.77 1 90.19 122 ASN A O 1
ATOM 959 N N . PRO A 1 123 ? -25.766 -2.744 -0.513 1 89.81 123 PRO A N 1
ATOM 960 C CA . PRO A 1 123 ? -25.766 -3.633 0.651 1 89.81 123 PRO A CA 1
ATOM 961 C C . PRO A 1 123 ? -25.172 -5.004 0.347 1 89.81 123 PRO A C 1
ATOM 963 O O . PRO A 1 123 ? -24.484 -5.582 1.192 1 89.81 123 PRO A O 1
ATOM 966 N N . ILE A 1 124 ? -25.453 -5.547 -0.82 1 90 124 ILE A N 1
ATOM 967 C CA . ILE A 1 124 ? -24.922 -6.863 -1.161 1 90 124 ILE A CA 1
ATOM 968 C C . ILE A 1 124 ? -23.406 -6.832 -1.121 1 90 124 ILE A C 1
ATOM 970 O O . ILE A 1 124 ? -22.766 -7.715 -0.534 1 90 124 ILE A O 1
ATOM 974 N N . LEU A 1 125 ? -22.859 -5.805 -1.74 1 92.25 125 LEU A N 1
ATOM 975 C CA . LEU A 1 125 ? -21.422 -5.633 -1.75 1 92.25 125 LEU A CA 1
ATOM 976 C C . LEU A 1 125 ? -20.891 -5.43 -0.337 1 92.25 125 LEU A C 1
ATOM 978 O O . LEU A 1 125 ? -19.859 -6.012 0.039 1 92.25 125 LEU A O 1
ATOM 982 N N . LEU A 1 126 ? -21.594 -4.648 0.409 1 94.38 126 LEU A N 1
ATOM 983 C CA . LEU A 1 126 ? -21.172 -4.379 1.781 1 94.38 126 LEU A CA 1
ATOM 984 C C . LEU A 1 126 ? -21.125 -5.664 2.598 1 94.38 126 LEU A C 1
ATOM 986 O O . LEU A 1 126 ? -20.141 -5.926 3.291 1 94.38 126 LEU A O 1
ATOM 990 N N . TYR A 1 127 ? -22.078 -6.477 2.5 1 92.75 127 TYR A N 1
ATOM 991 C CA . TYR A 1 127 ? -22.141 -7.688 3.309 1 92.75 127 TYR A CA 1
ATOM 992 C C . TYR A 1 127 ? -21.141 -8.727 2.807 1 92.75 127 TYR A C 1
ATOM 994 O O . TYR A 1 127 ? -20.672 -9.562 3.576 1 92.75 127 TYR A O 1
ATOM 1002 N N . ALA A 1 128 ? -20.844 -8.711 1.507 1 92.31 128 ALA A N 1
ATOM 1003 C CA . ALA A 1 128 ? -19.75 -9.555 1.021 1 92.31 128 ALA A CA 1
ATOM 1004 C C . ALA A 1 128 ? -18.422 -9.18 1.675 1 92.31 128 ALA A C 1
ATOM 1006 O O . ALA A 1 128 ? -17.672 -10.047 2.117 1 92.31 128 ALA A O 1
ATOM 1007 N N . VAL A 1 129 ? -18.203 -7.867 1.741 1 94.38 129 VAL A N 1
ATOM 1008 C CA . VAL A 1 129 ? -16.984 -7.324 2.336 1 94.38 129 VAL A CA 1
ATOM 1009 C C . VAL A 1 129 ? -16.938 -7.684 3.818 1 94.38 129 VAL A C 1
ATOM 1011 O O . VAL A 1 129 ? -15.898 -8.156 4.309 1 94.38 129 VAL A O 1
ATOM 1014 N N . LEU A 1 130 ? -18.078 -7.57 4.477 1 93.12 130 LEU A N 1
ATOM 1015 C CA . LEU A 1 130 ? -18.141 -7.863 5.906 1 93.12 130 LEU A CA 1
ATOM 1016 C C . LEU A 1 130 ? -17.953 -9.359 6.16 1 93.12 130 LEU A C 1
ATOM 1018 O O . LEU A 1 130 ? -17.328 -9.758 7.141 1 93.12 130 LEU A O 1
ATOM 1022 N N . THR A 1 131 ? -18.469 -10.156 5.305 1 90.44 131 THR A N 1
ATOM 1023 C CA . THR A 1 131 ? -18.359 -11.602 5.441 1 90.44 131 THR A CA 1
ATOM 1024 C C . THR A 1 131 ? -16.906 -12.047 5.375 1 90.44 131 THR A C 1
ATOM 1026 O O . THR A 1 131 ? -16.422 -12.758 6.266 1 90.44 131 THR A O 1
ATOM 1029 N N . VAL A 1 132 ? -16.219 -11.625 4.387 1 89.06 132 VAL A N 1
ATOM 1030 C CA . VAL A 1 132 ? -14.844 -12.078 4.184 1 89.06 132 VAL A CA 1
ATOM 1031 C C . VAL A 1 132 ? -13.945 -11.539 5.297 1 89.06 132 VAL A C 1
ATOM 1033 O O . VAL A 1 132 ? -13.055 -12.242 5.777 1 89.06 132 VAL A O 1
ATOM 1036 N N . ALA A 1 133 ? -14.164 -10.305 5.664 1 90.12 133 ALA A N 1
ATOM 1037 C CA . ALA A 1 133 ? -13.383 -9.711 6.742 1 90.12 133 ALA A CA 1
ATOM 1038 C C . ALA A 1 133 ? -13.602 -10.453 8.055 1 90.12 133 ALA A C 1
ATOM 1040 O O . ALA A 1 133 ? -12.648 -10.742 8.781 1 90.12 133 ALA A O 1
ATOM 1041 N N . ALA A 1 134 ? -14.82 -10.781 8.359 1 88.56 134 ALA A N 1
ATOM 1042 C CA . ALA A 1 134 ? -15.148 -11.484 9.594 1 88.56 134 ALA A CA 1
ATOM 1043 C C . ALA A 1 134 ? -14.539 -12.883 9.609 1 88.56 134 ALA A C 1
ATOM 1045 O O . ALA A 1 134 ? -14.031 -13.328 10.641 1 88.56 134 ALA A O 1
ATOM 1046 N N . ARG A 1 135 ? -14.523 -13.5 8.539 1 83.12 135 ARG A N 1
ATOM 1047 C CA . ARG A 1 135 ? -13.992 -14.859 8.461 1 83.12 135 ARG A CA 1
ATOM 1048 C C . ARG A 1 135 ? -12.469 -14.852 8.531 1 83.12 135 ARG A C 1
ATOM 1050 O O . ARG A 1 135 ? -11.867 -15.742 9.141 1 83.12 135 ARG A O 1
ATOM 1057 N N . HIS A 1 136 ? -11.938 -13.906 7.93 1 82.12 136 HIS A N 1
ATOM 1058 C CA . HIS A 1 136 ? -10.484 -13.844 7.914 1 82.12 136 HIS A CA 1
ATOM 1059 C C . HIS A 1 136 ? -9.938 -13.469 9.289 1 82.12 136 HIS A C 1
ATOM 1061 O O . HIS A 1 136 ? -8.867 -13.938 9.68 1 82.12 136 HIS A O 1
ATOM 1067 N N . GLN A 1 137 ? -10.555 -12.484 9.922 1 77.38 137 GLN A N 1
ATOM 1068 C CA . GLN A 1 137 ? -10.086 -12.078 11.242 1 77.38 137 GLN A CA 1
ATOM 1069 C C . GLN A 1 137 ? -10.242 -13.203 12.258 1 77.38 137 GLN A C 1
ATOM 1071 O O . GLN A 1 137 ? -9.664 -13.148 13.344 1 77.38 137 GLN A O 1
ATOM 1076 N N . ARG A 1 138 ? -10.555 -14.445 11.898 1 63.38 138 ARG A N 1
ATOM 1077 C CA . ARG A 1 138 ? -10.703 -15.656 12.703 1 63.38 138 ARG A CA 1
ATOM 1078 C C . ARG A 1 138 ? -11.266 -15.328 14.078 1 63.38 138 ARG A C 1
ATOM 1080 O O . ARG A 1 138 ? -10.547 -15.406 15.078 1 63.38 138 ARG A O 1
ATOM 1087 N N . SER A 1 139 ? -12.32 -14.68 14.055 1 58.03 139 SER A N 1
ATOM 1088 C CA . SER A 1 139 ? -12.914 -14.281 15.32 1 58.03 139 SER A CA 1
ATOM 1089 C C . SER A 1 139 ? -12.945 -15.445 16.312 1 58.03 139 SER A C 1
ATOM 1091 O O . SER A 1 139 ? -13.305 -16.562 15.945 1 58.03 139 SER A O 1
ATOM 1093 N N . HIS A 1 140 ? -12.227 -15.211 17.328 1 61.75 140 HIS A N 1
ATOM 1094 C CA . HIS A 1 140 ? -12.133 -16.203 18.406 1 61.75 140 HIS A CA 1
ATOM 1095 C C . HIS A 1 140 ? -13.461 -16.344 19.141 1 61.75 140 HIS A C 1
ATOM 1097 O O . HIS A 1 140 ? -13.68 -17.328 19.844 1 61.75 140 HIS A O 1
ATOM 1103 N N . SER A 1 141 ? -14.281 -15.43 18.828 1 71.38 141 SER A N 1
ATOM 1104 C CA . SER A 1 141 ? -15.516 -15.531 19.609 1 71.38 141 SER A CA 1
ATOM 1105 C C . SER A 1 141 ? -16.625 -16.203 18.797 1 71.38 141 SER A C 1
ATOM 1107 O O . SER A 1 141 ? -16.656 -16.078 17.578 1 71.38 141 SER A O 1
ATOM 1109 N N . GLU A 1 142 ? -17.391 -17.031 19.406 1 78 142 GLU A N 1
ATOM 1110 C CA . GLU A 1 142 ? -18.531 -17.719 18.812 1 78 142 GLU A CA 1
ATOM 1111 C C . GLU A 1 142 ? -19.516 -16.719 18.219 1 78 142 GLU A C 1
ATOM 1113 O O . GLU A 1 142 ? -20.094 -16.969 17.156 1 78 142 GLU A O 1
ATOM 1118 N N . ARG A 1 143 ? -19.703 -15.672 18.891 1 80.38 143 ARG A N 1
ATOM 1119 C CA . ARG A 1 143 ? -20.656 -14.656 18.438 1 80.38 143 ARG A CA 1
ATOM 1120 C C . ARG A 1 143 ? -20.219 -14.078 17.094 1 80.38 143 ARG A C 1
ATOM 1122 O O . ARG A 1 143 ? -21.047 -13.891 16.188 1 80.38 143 ARG A O 1
ATOM 1129 N N . GLU A 1 144 ? -19 -13.867 16.984 1 80.19 144 GLU A N 1
ATOM 1130 C CA . GLU A 1 144 ? -18.484 -13.289 15.758 1 80.19 144 GLU A CA 1
ATOM 1131 C C . GLU A 1 144 ? -18.562 -14.289 14.602 1 80.19 144 GLU A C 1
ATOM 1133 O O . GLU A 1 144 ? -18.812 -13.906 13.453 1 80.19 144 GLU A O 1
ATOM 1138 N N . ARG A 1 145 ? -18.5 -15.5 14.898 1 80.94 145 ARG A N 1
ATOM 1139 C CA . ARG A 1 145 ? -18.625 -16.531 13.883 1 80.94 145 ARG A CA 1
ATOM 1140 C C . ARG A 1 145 ? -20.047 -16.641 13.367 1 80.94 145 ARG A C 1
ATOM 1142 O O . ARG A 1 145 ? -20.281 -16.781 12.172 1 80.94 145 ARG A O 1
ATOM 1149 N N . LEU A 1 146 ? -20.922 -16.5 14.32 1 85.5 146 LEU A N 1
ATOM 1150 C CA . LEU A 1 146 ? -22.344 -16.547 13.953 1 85.5 146 LEU A CA 1
ATOM 1151 C C . LEU A 1 146 ? -22.719 -15.344 13.094 1 85.5 146 LEU A C 1
ATOM 1153 O O . LEU A 1 146 ? -23.5 -15.469 12.148 1 85.5 146 LEU A O 1
ATOM 1157 N N . LEU A 1 147 ? -22.156 -14.258 13.438 1 87.31 147 LEU A N 1
ATOM 1158 C CA . LEU A 1 147 ? -22.422 -13.055 12.656 1 87.31 147 LEU A CA 1
ATOM 1159 C C . LEU A 1 147 ? -21.875 -13.188 11.242 1 87.31 147 LEU A C 1
ATOM 1161 O O . LEU A 1 147 ? -22.5 -12.734 10.273 1 87.31 147 LEU A O 1
ATOM 1165 N N . ALA A 1 148 ? -20.75 -13.758 11.148 1 86.06 148 ALA A N 1
ATOM 1166 C CA . ALA A 1 148 ? -20.156 -13.984 9.836 1 86.06 148 ALA A CA 1
ATOM 1167 C C . ALA A 1 148 ? -21.047 -14.867 8.977 1 86.06 148 ALA A C 1
ATOM 1169 O O . ALA A 1 148 ? -21.219 -14.617 7.781 1 86.06 148 ALA A O 1
ATOM 1170 N N . ASP A 1 149 ? -21.594 -15.828 9.594 1 86.06 149 ASP A N 1
ATOM 1171 C CA . ASP A 1 149 ? -22.516 -16.719 8.891 1 86.06 149 ASP A CA 1
ATOM 1172 C C . ASP A 1 149 ? -23.766 -15.977 8.445 1 86.06 149 ASP A C 1
ATOM 1174 O O . ASP A 1 149 ? -24.281 -16.219 7.355 1 86.06 149 ASP A O 1
ATOM 1178 N N . GLU A 1 150 ? -24.188 -15.164 9.328 1 90.5 150 GLU A N 1
ATOM 1179 C CA . GLU A 1 150 ? -25.375 -14.375 9.008 1 90.5 150 GLU A CA 1
ATOM 1180 C C . GLU A 1 150 ? -25.109 -13.438 7.832 1 90.5 150 GLU A C 1
ATOM 1182 O O . GLU A 1 150 ? -25.938 -13.305 6.934 1 90.5 150 GLU A O 1
ATOM 1187 N N . TYR A 1 151 ? -23.969 -12.766 7.895 1 89.44 151 TYR A N 1
ATOM 1188 C CA . TYR A 1 151 ? -23.609 -11.891 6.789 1 89.44 151 TYR A CA 1
ATOM 1189 C C . TYR A 1 151 ? -23.547 -12.664 5.48 1 89.44 151 TYR A C 1
ATOM 1191 O O . TYR A 1 151 ? -24.062 -12.211 4.457 1 89.44 151 TYR A O 1
ATOM 1199 N N . GLN A 1 152 ? -22.969 -13.758 5.543 1 86.94 152 GLN A N 1
ATOM 1200 C CA . GLN A 1 152 ? -22.781 -14.586 4.352 1 86.94 152 GLN A CA 1
ATOM 1201 C C . GLN A 1 152 ? -24.141 -15.047 3.799 1 86.94 152 GLN A C 1
ATOM 1203 O O . GLN A 1 152 ? -24.359 -15.008 2.586 1 86.94 152 GLN A O 1
ATOM 1208 N N . GLN A 1 153 ? -24.953 -15.492 4.676 1 87.69 153 GLN A N 1
ATOM 1209 C CA . GLN A 1 153 ? -26.266 -15.969 4.25 1 87.69 153 GLN A CA 1
ATOM 1210 C C . GLN A 1 153 ? -27.078 -14.852 3.588 1 87.69 153 GLN A C 1
ATOM 1212 O O . GLN A 1 153 ? -27.688 -15.062 2.541 1 87.69 153 GLN A O 1
ATOM 1217 N N . TYR A 1 154 ? -26.984 -13.75 4.203 1 88.94 154 TYR A N 1
ATOM 1218 C CA . TYR A 1 154 ? -27.688 -12.602 3.625 1 88.94 154 TYR A CA 1
ATOM 1219 C C . TYR A 1 154 ? -27.141 -12.281 2.24 1 88.94 154 TYR A C 1
ATOM 1221 O O . TYR A 1 154 ? -27.906 -12.023 1.307 1 88.94 154 TYR A O 1
ATOM 1229 N N . CYS A 1 155 ? -25.875 -12.25 2.156 1 87.62 155 CYS A N 1
ATOM 1230 C CA . CYS A 1 155 ? -25.219 -11.906 0.893 1 87.62 155 CYS A CA 1
ATOM 1231 C C . CYS A 1 155 ? -25.562 -12.922 -0.189 1 87.62 155 CYS A C 1
ATOM 1233 O O . CYS A 1 155 ? -25.938 -12.547 -1.304 1 87.62 155 CYS A O 1
ATOM 1235 N N . LEU A 1 156 ? -25.484 -14.148 0.143 1 84.75 156 LEU A N 1
ATOM 1236 C CA . LEU A 1 156 ? -25.734 -15.219 -0.812 1 84.75 156 LEU A CA 1
ATOM 1237 C C . LEU A 1 156 ? -27.188 -15.203 -1.294 1 84.75 156 LEU A C 1
ATOM 1239 O O . LEU A 1 156 ? -27.438 -15.289 -2.496 1 84.75 156 LEU A O 1
ATOM 1243 N N . GLU A 1 157 ? -28.078 -15.047 -0.382 1 86.25 157 GLU A N 1
ATOM 1244 C CA . GLU A 1 157 ? -29.5 -15.016 -0.729 1 86.25 157 GLU A CA 1
ATOM 1245 C C . GLU A 1 157 ? -29.828 -13.82 -1.616 1 86.25 157 GLU A C 1
ATOM 1247 O O . GLU A 1 157 ? -30.578 -13.945 -2.586 1 86.25 157 GLU A O 1
ATOM 1252 N N . SER A 1 158 ? -29.219 -12.719 -1.231 1 84.88 158 SER A N 1
ATOM 1253 C CA . SER A 1 158 ? -29.469 -11.508 -2.006 1 84.88 158 SER A CA 1
ATOM 1254 C C . SER A 1 158 ? -28.859 -11.609 -3.4 1 84.88 158 SER A C 1
ATOM 1256 O O . SER A 1 158 ? -29.438 -11.133 -4.375 1 84.88 158 SER A O 1
ATOM 1258 N N . LEU A 1 159 ? -27.734 -12.195 -3.453 1 83.44 159 LEU A N 1
ATOM 1259 C CA . LEU A 1 159 ? -27.047 -12.367 -4.734 1 83.44 159 LEU A CA 1
ATOM 1260 C C . LEU A 1 159 ? -27.844 -13.312 -5.641 1 83.44 159 LEU A C 1
ATOM 1262 O O . LEU A 1 159 ? -28 -13.039 -6.832 1 83.44 159 LEU A O 1
ATOM 1266 N N . ILE A 1 160 ? -28.281 -14.391 -5.105 1 81.12 160 ILE A N 1
ATOM 1267 C CA . ILE A 1 160 ? -29.047 -15.375 -5.863 1 81.12 160 ILE A CA 1
ATOM 1268 C C . ILE A 1 160 ? -30.344 -14.734 -6.375 1 81.12 160 ILE A C 1
ATOM 1270 O O . ILE A 1 160 ? -30.703 -14.906 -7.539 1 81.12 160 ILE A O 1
ATOM 1274 N N . SER A 1 161 ? -30.922 -13.992 -5.504 1 82.88 161 SER A N 1
ATOM 1275 C CA . SER A 1 161 ? -32.156 -13.312 -5.875 1 82.88 161 SER A CA 1
ATOM 1276 C C . SER A 1 161 ? -31.922 -12.305 -6.988 1 82.88 161 SER A C 1
ATOM 1278 O O . SER A 1 161 ? -32.75 -12.133 -7.871 1 82.88 161 SER A O 1
ATOM 1280 N N . ALA A 1 162 ? -30.797 -11.578 -6.926 1 79.31 162 ALA A N 1
ATOM 1281 C CA . ALA A 1 162 ? -30.484 -10.562 -7.93 1 79.31 162 ALA A CA 1
ATOM 1282 C C . ALA A 1 162 ? -30.141 -11.211 -9.273 1 79.31 162 ALA A C 1
ATOM 1284 O O . ALA A 1 162 ? -30.484 -10.672 -10.328 1 79.31 162 ALA A O 1
ATOM 1285 N N . LEU A 1 163 ? -29.516 -12.289 -9.234 1 75.88 163 LEU A N 1
ATOM 1286 C CA . LEU A 1 163 ? -29.094 -12.961 -10.461 1 75.88 163 LEU A CA 1
ATOM 1287 C C . LEU A 1 163 ? -30.266 -13.648 -11.141 1 75.88 163 LEU A C 1
ATOM 1289 O O . LEU A 1 163 ? -30.266 -13.812 -12.367 1 75.88 163 LEU A O 1
ATOM 1293 N N . ASP A 1 164 ? -31.125 -14.086 -10.312 1 73.12 164 ASP A N 1
ATOM 1294 C CA . ASP A 1 164 ? -32.312 -14.758 -10.852 1 73.12 164 ASP A CA 1
ATOM 1295 C C . ASP A 1 164 ? -33.219 -13.766 -11.555 1 73.12 164 ASP A C 1
ATOM 1297 O O . ASP A 1 164 ? -34.031 -14.164 -12.406 1 73.12 164 ASP A O 1
ATOM 1301 N N . ASN A 1 165 ? -33 -12.57 -11.086 1 67.19 165 ASN A N 1
ATOM 1302 C CA . ASN A 1 165 ? -33.812 -11.562 -11.758 1 67.19 165 ASN A CA 1
ATOM 1303 C C . ASN A 1 165 ? -33.188 -11.109 -13.07 1 67.19 165 ASN A C 1
ATOM 1305 O O . ASN A 1 165 ? -32.312 -10.242 -13.07 1 67.19 165 ASN A O 1
ATOM 1309 N N . SER A 1 166 ? -33.281 -11.836 -14.203 1 59.62 166 SER A N 1
ATOM 1310 C CA . SER A 1 166 ? -32.688 -11.773 -15.531 1 59.62 166 SER A CA 1
ATOM 1311 C C . SER A 1 166 ? -32.844 -10.391 -16.156 1 59.62 166 SER A C 1
ATOM 1313 O O . SER A 1 166 ? -32.125 -10.039 -17.094 1 59.62 166 SER A O 1
ATOM 1315 N N . GLU A 1 167 ? -33.781 -9.617 -15.859 1 54.78 167 GLU A N 1
ATOM 1316 C CA . GLU A 1 167 ? -34.094 -8.406 -16.625 1 54.78 167 GLU A CA 1
ATOM 1317 C C . GLU A 1 167 ? -33.156 -7.262 -16.203 1 54.78 167 GLU A C 1
ATOM 1319 O O . GLU A 1 167 ? -32.969 -6.309 -16.969 1 54.78 167 GLU A O 1
ATOM 1324 N N . LYS A 1 168 ? -32.594 -7.445 -15.172 1 56.34 168 LYS A N 1
ATOM 1325 C CA . LYS A 1 168 ? -31.922 -6.242 -14.68 1 56.34 168 LYS A CA 1
ATOM 1326 C C . LYS A 1 168 ? -30.422 -6.281 -15 1 56.34 168 LYS A C 1
ATOM 1328 O O . LYS A 1 168 ? -29.812 -7.348 -14.992 1 56.34 168 LYS A O 1
ATOM 1333 N N . THR A 1 169 ? -30.047 -5.324 -15.703 1 59.41 169 THR A N 1
ATOM 1334 C CA . THR A 1 169 ? -28.609 -5.098 -15.898 1 59.41 169 THR A CA 1
ATOM 1335 C C . THR A 1 169 ? -27.859 -5.293 -14.586 1 59.41 169 THR A C 1
ATOM 1337 O O . THR A 1 169 ? -28.25 -4.75 -13.555 1 59.41 169 THR A O 1
ATOM 1340 N N . LEU A 1 170 ? -27.016 -6.254 -14.719 1 67.56 170 LEU A N 1
ATOM 1341 C CA . LEU A 1 170 ? -26.234 -6.562 -13.516 1 67.56 170 LEU A CA 1
ATOM 1342 C C . LEU A 1 170 ? -25.219 -5.469 -13.227 1 67.56 170 LEU A C 1
ATOM 1344 O O . LEU A 1 170 ? -24.531 -4.996 -14.133 1 67.56 170 LEU A O 1
ATOM 1348 N N . ASP A 1 171 ? -25.344 -4.906 -12.133 1 75.25 171 ASP A N 1
ATOM 1349 C CA . ASP A 1 171 ? -24.422 -3.898 -11.617 1 75.25 171 ASP A CA 1
ATOM 1350 C C . ASP A 1 171 ? -23.062 -4.516 -11.266 1 75.25 171 ASP A C 1
ATOM 1352 O O . ASP A 1 171 ? -22.984 -5.695 -10.914 1 75.25 171 ASP A O 1
ATOM 1356 N N . GLU A 1 172 ? -22.016 -3.873 -11.531 1 83.06 172 GLU A N 1
ATOM 1357 C CA . GLU A 1 172 ? -20.656 -4.297 -11.211 1 83.06 172 GLU A CA 1
ATOM 1358 C C . GLU A 1 172 ? -20.531 -4.695 -9.742 1 83.06 172 GLU A C 1
ATOM 1360 O O . GLU A 1 172 ? -19.688 -5.516 -9.383 1 83.06 172 GLU A O 1
ATOM 1365 N N . SER A 1 173 ? -21.469 -4.207 -8.969 1 86.5 173 SER A N 1
ATOM 1366 C CA . SER A 1 173 ? -21.422 -4.504 -7.543 1 86.5 173 SER A CA 1
ATOM 1367 C C . SER A 1 173 ? -21.719 -5.977 -7.273 1 86.5 173 SER A C 1
ATOM 1369 O O . SER A 1 173 ? -21.188 -6.562 -6.328 1 86.5 173 SER A O 1
ATOM 1371 N N . LEU A 1 174 ? -22.531 -6.504 -8.141 1 84.31 174 LEU A N 1
ATOM 1372 C CA . LEU A 1 174 ? -22.859 -7.918 -7.98 1 84.31 174 LEU A CA 1
ATOM 1373 C C . LEU A 1 174 ? -21.656 -8.797 -8.328 1 84.31 174 LEU A C 1
ATOM 1375 O O . LEU A 1 174 ? -21.391 -9.789 -7.648 1 84.31 174 LEU A O 1
ATOM 1379 N N . PHE A 1 175 ? -21 -8.453 -9.344 1 84.31 175 PHE A N 1
ATOM 1380 C CA . PHE A 1 175 ? -19.797 -9.188 -9.719 1 84.31 175 PHE A CA 1
ATOM 1381 C C . PHE A 1 175 ? -18.75 -9.102 -8.625 1 84.31 175 PHE A C 1
ATOM 1383 O O . PHE A 1 175 ? -18.156 -10.109 -8.242 1 84.31 175 PHE A O 1
ATOM 1390 N N . ALA A 1 176 ? -18.547 -7.891 -8.141 1 89.38 176 ALA A N 1
ATOM 1391 C CA . ALA A 1 176 ? -17.609 -7.684 -7.055 1 89.38 176 ALA A CA 1
ATOM 1392 C C . ALA A 1 176 ? -17.953 -8.539 -5.844 1 89.38 176 ALA A C 1
ATOM 1394 O O . ALA A 1 176 ? -17.078 -9.172 -5.242 1 89.38 176 ALA A O 1
ATOM 1395 N N . SER A 1 177 ? -19.234 -8.609 -5.543 1 89.44 177 SER A N 1
ATOM 1396 C CA . SER A 1 177 ? -19.703 -9.375 -4.387 1 89.44 177 SER A CA 1
ATOM 1397 C C . SER A 1 177 ? -19.438 -10.859 -4.566 1 89.44 177 SER A C 1
ATOM 1399 O O . SER A 1 177 ? -18.984 -11.531 -3.633 1 89.44 177 SER A O 1
ATOM 1401 N N . ALA A 1 178 ? -19.641 -11.336 -5.699 1 86.06 178 ALA A N 1
ATOM 1402 C CA . ALA A 1 178 ? -19.422 -12.75 -5.98 1 86.06 178 ALA A CA 1
ATOM 1403 C C . ALA A 1 178 ? -17.938 -13.109 -5.871 1 86.06 178 ALA A C 1
ATOM 1405 O O . ALA A 1 178 ? -17.594 -14.148 -5.309 1 86.06 178 ALA A O 1
ATOM 1406 N N . VAL A 1 179 ? -17.109 -12.273 -6.426 1 87.94 179 VAL A N 1
ATOM 1407 C CA . VAL A 1 179 ? -15.672 -12.516 -6.402 1 87.94 179 VAL A CA 1
ATOM 1408 C C . VAL A 1 179 ? -15.172 -12.516 -4.961 1 87.94 179 VAL A C 1
ATOM 1410 O O . VAL A 1 179 ? -14.367 -13.375 -4.574 1 87.94 179 VAL A O 1
ATOM 1413 N N . ILE A 1 180 ? -15.633 -11.594 -4.172 1 90.44 180 ILE A N 1
ATOM 1414 C CA . ILE A 1 180 ? -15.219 -11.469 -2.775 1 90.44 180 ILE A CA 1
ATOM 1415 C C . ILE A 1 180 ? -15.703 -12.688 -1.985 1 90.44 180 ILE A C 1
ATOM 1417 O O . ILE A 1 180 ? -14.961 -13.242 -1.174 1 90.44 180 ILE A O 1
ATOM 1421 N N . LEU A 1 181 ? -16.906 -13.109 -2.242 1 85.94 181 LEU A N 1
ATOM 1422 C CA . LEU A 1 181 ? -17.469 -14.242 -1.522 1 85.94 181 LEU A CA 1
ATOM 1423 C C . LEU A 1 181 ? -16.719 -15.531 -1.861 1 85.94 181 LEU A C 1
ATOM 1425 O O . LEU A 1 181 ? -16.594 -16.422 -1.02 1 85.94 181 LEU A O 1
ATOM 1429 N N . ARG A 1 182 ? -16.188 -15.609 -3.035 1 82.25 182 ARG A N 1
ATOM 1430 C CA . ARG A 1 182 ? -15.406 -16.781 -3.439 1 82.25 182 ARG A CA 1
ATOM 1431 C C . ARG A 1 182 ? -14.18 -16.953 -2.545 1 82.25 182 ARG A C 1
ATOM 1433 O O . ARG A 1 182 ? -13.797 -18.078 -2.223 1 82.25 182 ARG A O 1
ATOM 1440 N N . LEU A 1 183 ? -13.578 -15.859 -2.23 1 79.19 183 LEU A N 1
ATOM 1441 C CA . LEU A 1 183 ? -12.414 -15.93 -1.36 1 79.19 183 LEU A CA 1
ATOM 1442 C C . LEU A 1 183 ? -12.789 -16.484 0.013 1 79.19 183 LEU A C 1
ATOM 1444 O O . LEU A 1 183 ? -12.031 -17.25 0.611 1 79.19 183 LEU A O 1
ATOM 1448 N N . SER A 1 184 ? -13.914 -16.062 0.485 1 74.81 184 SER A N 1
ATOM 1449 C CA . SER A 1 184 ? -14.367 -16.547 1.788 1 74.81 184 SER A CA 1
ATOM 1450 C C . SER A 1 184 ? -14.555 -18.047 1.79 1 74.81 184 SER A C 1
ATOM 1452 O O . SER A 1 184 ? -14.234 -18.719 2.775 1 74.81 184 SER A O 1
ATOM 1454 N N . GLU A 1 185 ? -14.984 -18.562 0.787 1 69.38 185 GLU A N 1
ATOM 1455 C CA . GLU A 1 185 ? -15.219 -20 0.679 1 69.38 185 GLU A CA 1
ATOM 1456 C C . GLU A 1 185 ? -13.914 -20.766 0.52 1 69.38 185 GLU A C 1
ATOM 1458 O O . GLU A 1 185 ? -13.75 -21.859 1.065 1 69.38 185 GLU A O 1
ATOM 1463 N N . GLU A 1 186 ? -13.062 -20.172 -0.289 1 66.69 186 GLU A N 1
ATOM 1464 C CA . GLU A 1 186 ? -11.75 -20.781 -0.458 1 66.69 186 GLU A CA 1
ATOM 1465 C C . GLU A 1 186 ? -11 -20.859 0.869 1 66.69 186 GLU A C 1
ATOM 1467 O O . GLU A 1 186 ? -10.188 -21.766 1.083 1 66.69 186 GLU A O 1
ATOM 1472 N N . MET A 1 187 ? -11.344 -19.938 1.731 1 62.62 187 MET A N 1
ATOM 1473 C CA . MET A 1 187 ? -10.703 -19.859 3.041 1 62.62 187 MET A CA 1
ATOM 1474 C C . MET A 1 187 ? -11.289 -20.891 3.998 1 62.62 187 MET A C 1
ATOM 1476 O O . MET A 1 187 ? -10.633 -21.297 4.949 1 62.62 187 MET A O 1
ATOM 1480 N N . THR A 1 188 ? -12.578 -21.156 3.973 1 56.5 188 THR A N 1
ATOM 1481 C CA . THR A 1 188 ? -13.273 -21.984 4.949 1 56.5 188 THR A CA 1
ATOM 1482 C C . THR A 1 188 ? -13.297 -23.453 4.496 1 56.5 188 THR A C 1
ATOM 1484 O O . THR A 1 188 ? -13.383 -24.359 5.32 1 56.5 188 THR A O 1
ATOM 1487 N N . GLU A 1 189 ? -13.602 -23.719 3.254 1 52.97 189 GLU A N 1
ATOM 1488 C CA . GLU A 1 189 ? -13.969 -25.094 2.895 1 52.97 189 GLU A CA 1
ATOM 1489 C C . GLU A 1 189 ? -12.742 -25.984 2.77 1 52.97 189 GLU A C 1
ATOM 1491 O O . GLU A 1 189 ? -11.828 -25.688 1.992 1 52.97 189 GLU A O 1
ATOM 1496 N N . PRO A 1 190 ? -12.578 -26.781 3.863 1 46.69 190 PRO A N 1
ATOM 1497 C CA . PRO A 1 190 ? -11.484 -27.75 3.93 1 46.69 190 PRO A CA 1
ATOM 1498 C C . PRO A 1 190 ? -11.188 -28.406 2.582 1 46.69 190 PRO A C 1
ATOM 1500 O O . PRO A 1 190 ? -10.031 -28.719 2.283 1 46.69 190 PRO A O 1
ATOM 1503 N N . SER A 1 191 ? -12.336 -29.188 2.037 1 44.16 191 SER A N 1
ATOM 1504 C CA . SER A 1 191 ? -12.039 -30.109 0.948 1 44.16 191 SER A CA 1
ATOM 1505 C C . SER A 1 191 ? -12.188 -29.438 -0.41 1 44.16 191 SER A C 1
ATOM 1507 O O . SER A 1 191 ? -13.258 -28.922 -0.743 1 44.16 191 SER A O 1
ATOM 1509 N N . PRO A 1 192 ? -11.117 -28.844 -0.977 1 46.62 192 PRO A N 1
ATOM 1510 C CA . PRO A 1 192 ? -11.031 -28.219 -2.297 1 46.62 192 PRO A CA 1
ATOM 1511 C C . PRO A 1 192 ? -12.023 -28.812 -3.295 1 46.62 192 PRO A C 1
ATOM 1513 O O . PRO A 1 192 ? -12.273 -28.219 -4.348 1 46.62 192 PRO A O 1
ATOM 1516 N N . ARG A 1 193 ? -12.469 -30.156 -3.094 1 46.28 193 ARG A N 1
ATOM 1517 C CA . ARG A 1 193 ? -13.148 -30.938 -4.121 1 46.28 193 ARG A CA 1
ATOM 1518 C C . ARG A 1 193 ? -14.594 -30.484 -4.297 1 46.28 193 ARG A C 1
ATOM 1520 O O . ARG A 1 193 ? -15.266 -30.891 -5.246 1 46.28 193 ARG A O 1
ATOM 1527 N N . GLU A 1 194 ? -15.133 -29.688 -3.34 1 48.06 194 GLU A N 1
ATOM 1528 C CA . GLU A 1 194 ? -16.562 -29.391 -3.479 1 48.06 194 GLU A CA 1
ATOM 1529 C C . GLU A 1 194 ? -16.766 -28.016 -4.109 1 48.06 194 GLU A C 1
ATOM 1531 O O . GLU A 1 194 ? -16.188 -27.031 -3.66 1 48.06 194 GLU A O 1
ATOM 1536 N N . ILE A 1 195 ? -17.125 -28.125 -5.367 1 50.31 195 ILE A N 1
ATOM 1537 C CA . ILE A 1 195 ? -17.516 -26.938 -6.105 1 50.31 195 ILE A CA 1
ATOM 1538 C C . ILE A 1 195 ? -18.406 -26.062 -5.227 1 50.31 195 ILE A C 1
ATOM 1540 O O . ILE A 1 195 ? -19.5 -26.469 -4.824 1 50.31 195 ILE A O 1
ATOM 1544 N N . VAL A 1 196 ? -17.969 -25.016 -4.551 1 56.12 196 VAL A N 1
ATOM 1545 C CA . VAL A 1 196 ? -18.688 -24.141 -3.633 1 56.12 196 VAL A CA 1
ATOM 1546 C C . VAL A 1 196 ? -19.641 -23.234 -4.418 1 56.12 196 VAL A C 1
ATOM 1548 O O . VAL A 1 196 ? -19.375 -22.906 -5.574 1 56.12 196 VAL A O 1
ATOM 1551 N N . ASP A 1 197 ? -20.891 -23.016 -3.936 1 58.53 197 ASP A N 1
ATOM 1552 C CA . ASP A 1 197 ? -21.969 -22.203 -4.488 1 58.53 197 ASP A CA 1
ATOM 1553 C C . ASP A 1 197 ? -21.422 -20.906 -5.082 1 58.53 197 ASP A C 1
ATOM 1555 O O . ASP A 1 197 ? -21.859 -20.469 -6.145 1 58.53 197 ASP A O 1
ATOM 1559 N N . SER A 1 198 ? -20.375 -20.516 -4.551 1 59.16 198 SER A N 1
ATOM 1560 C CA . SER A 1 198 ? -19.875 -19.219 -4.992 1 59.16 198 SER A CA 1
ATOM 1561 C C . SER A 1 198 ? -19.156 -19.328 -6.336 1 59.16 198 SER A C 1
ATOM 1563 O O . SER A 1 198 ? -19.203 -18.391 -7.145 1 59.16 198 SER A O 1
ATOM 1565 N N . HIS A 1 199 ? -18.625 -20.438 -6.547 1 64.19 199 HIS A N 1
ATOM 1566 C CA . HIS A 1 199 ? -17.984 -20.656 -7.84 1 64.19 199 HIS A CA 1
ATOM 1567 C C . HIS A 1 199 ? -19.016 -20.719 -8.961 1 64.19 199 HIS A C 1
ATOM 1569 O O . HIS A 1 199 ? -18.797 -20.188 -10.047 1 64.19 199 HIS A O 1
ATOM 1575 N N . THR A 1 200 ? -20.031 -21.359 -8.516 1 65.5 200 THR A N 1
ATOM 1576 C CA . THR A 1 200 ? -21.125 -21.438 -9.477 1 65.5 200 THR A CA 1
ATOM 1577 C C . THR A 1 200 ? -21.719 -20.062 -9.75 1 65.5 200 THR A C 1
ATOM 1579 O O . THR A 1 200 ? -22.016 -19.719 -10.898 1 65.5 200 THR A O 1
ATOM 1582 N N . LEU A 1 201 ? -21.797 -19.344 -8.703 1 65 201 LEU A N 1
ATOM 1583 C CA . LEU A 1 201 ? -22.375 -18 -8.844 1 65 201 LEU A CA 1
ATOM 1584 C C . LEU A 1 201 ? -21.469 -17.125 -9.711 1 65 201 LEU A C 1
ATOM 1586 O O . LEU A 1 201 ? -21.969 -16.391 -10.578 1 65 201 LEU A O 1
ATOM 1590 N N . SER A 1 202 ? -20.234 -17.25 -9.438 1 64.06 202 SER A N 1
ATOM 1591 C CA . SER A 1 202 ? -19.312 -16.438 -10.234 1 64.06 202 SER A CA 1
ATOM 1592 C C . SER A 1 202 ? -19.328 -16.859 -11.703 1 64.06 202 SER A C 1
ATOM 1594 O O . SER A 1 202 ? -19.234 -16.031 -12.602 1 64.06 202 SER A O 1
ATOM 1596 N N . ALA A 1 203 ? -19.469 -18.125 -11.812 1 67.5 203 ALA A N 1
ATOM 1597 C CA . ALA A 1 203 ? -19.562 -18.625 -13.188 1 67.5 203 ALA A CA 1
ATOM 1598 C C . ALA A 1 203 ? -20.797 -18.078 -13.891 1 67.5 203 ALA A C 1
ATOM 1600 O O . ALA A 1 203 ? -20.734 -17.703 -15.062 1 67.5 203 ALA A O 1
ATOM 1601 N N . HIS A 1 204 ? -21.828 -18.047 -13.117 1 68.69 204 HIS A N 1
ATOM 1602 C CA . HIS A 1 204 ? -23.062 -17.516 -13.664 1 68.69 204 HIS A CA 1
ATOM 1603 C C . HIS A 1 204 ? -22.906 -16.047 -14.055 1 68.69 204 HIS A C 1
ATOM 1605 O O . HIS A 1 204 ? -23.406 -15.625 -15.102 1 68.69 204 HIS A O 1
ATOM 1611 N N . ILE A 1 205 ? -22.281 -15.375 -13.273 1 67.06 205 ILE A N 1
ATOM 1612 C CA . ILE A 1 205 ? -22.078 -13.953 -13.523 1 67.06 205 ILE A CA 1
ATOM 1613 C C . ILE A 1 205 ? -21.219 -13.766 -14.766 1 67.06 205 ILE A C 1
ATOM 1615 O O . ILE A 1 205 ? -21.484 -12.875 -15.586 1 67.06 205 ILE A O 1
ATOM 1619 N N . LEU A 1 206 ? -20.281 -14.578 -14.922 1 68.31 206 LEU A N 1
ATOM 1620 C CA . LEU A 1 206 ? -19.406 -14.508 -16.078 1 68.31 206 LEU A CA 1
ATOM 1621 C C . LEU A 1 206 ? -20.188 -14.727 -17.375 1 68.31 206 LEU A C 1
ATOM 1623 O O . LEU A 1 206 ? -19.938 -14.062 -18.375 1 68.31 206 LEU A O 1
ATOM 1627 N N . VAL A 1 207 ? -21.094 -15.68 -17.219 1 65.38 207 VAL A N 1
ATOM 1628 C CA . VAL A 1 207 ? -21.953 -15.953 -18.359 1 65.38 207 VAL A CA 1
ATOM 1629 C C . VAL A 1 207 ? -22.766 -14.703 -18.719 1 65.38 207 VAL A C 1
ATOM 1631 O O . VAL A 1 207 ? -22.891 -14.352 -19.891 1 65.38 207 VAL A O 1
ATOM 1634 N N . ARG A 1 208 ? -23.141 -14.07 -17.75 1 67.94 208 ARG A N 1
ATOM 1635 C CA . ARG A 1 208 ? -23.969 -12.883 -17.969 1 67.94 208 ARG A CA 1
ATOM 1636 C C . ARG A 1 208 ? -23.141 -11.742 -18.531 1 67.94 208 ARG A C 1
ATOM 1638 O O . ARG A 1 208 ? -23.625 -10.93 -19.312 1 67.94 208 ARG A O 1
ATOM 1645 N N . ILE A 1 209 ? -21.969 -11.617 -18.109 1 64.56 209 ILE A N 1
ATOM 1646 C CA . ILE A 1 209 ? -21.047 -10.609 -18.641 1 64.56 209 ILE A CA 1
ATOM 1647 C C . ILE A 1 209 ? -20.828 -10.852 -20.141 1 64.56 209 ILE A C 1
ATOM 1649 O O . ILE A 1 209 ? -20.875 -9.914 -20.938 1 64.56 209 ILE A O 1
ATOM 1653 N N . LYS A 1 210 ? -20.656 -11.992 -20.453 1 64.31 210 LYS A N 1
ATOM 1654 C CA . LYS A 1 210 ? -20.406 -12.367 -21.844 1 64.31 210 LYS A CA 1
ATOM 1655 C C . LYS A 1 210 ? -21.609 -12.047 -22.719 1 64.31 210 LYS A C 1
ATOM 1657 O O . LYS A 1 210 ? -21.453 -11.68 -23.891 1 64.31 210 LYS A O 1
ATOM 1662 N N . GLU A 1 211 ? -22.641 -12.242 -22.078 1 65.38 211 GLU A N 1
ATOM 1663 C CA . GLU A 1 211 ? -23.875 -12 -22.812 1 65.38 211 GLU A CA 1
ATOM 1664 C C . GLU A 1 211 ? -24.141 -10.508 -22.969 1 65.38 211 GLU A C 1
ATOM 1666 O O . GLU A 1 211 ? -25.062 -10.109 -23.688 1 65.38 211 GLU A O 1
ATOM 1671 N N . GLY A 1 212 ? -23.156 -9.758 -22.453 1 63.31 212 GLY A N 1
ATOM 1672 C CA . GLY A 1 212 ? -23.281 -8.312 -22.594 1 63.31 212 GLY A CA 1
ATOM 1673 C C . GLY A 1 212 ? -24.266 -7.703 -21.594 1 63.31 212 GLY A C 1
ATOM 1674 O O . GLY A 1 212 ? -24.703 -6.566 -21.766 1 63.31 212 GLY A O 1
ATOM 1675 N N . ASN A 1 213 ? -24.641 -8.453 -20.75 1 61.56 213 ASN A N 1
ATOM 1676 C CA . ASN A 1 213 ? -25.625 -7.969 -19.797 1 61.56 213 ASN A CA 1
ATOM 1677 C C . ASN A 1 213 ? -24.984 -7.207 -18.656 1 61.56 213 ASN A C 1
ATOM 1679 O O . ASN A 1 213 ? -25.672 -6.668 -17.781 1 61.56 213 ASN A O 1
ATOM 1683 N N . ILE A 1 214 ? -23.641 -7.176 -18.703 1 60.59 214 ILE A N 1
ATOM 1684 C CA . ILE A 1 214 ? -22.938 -6.445 -17.656 1 60.59 214 ILE A CA 1
ATOM 1685 C C . ILE A 1 214 ? -22.016 -5.395 -18.281 1 60.59 214 ILE A C 1
ATOM 1687 O O . ILE A 1 214 ? -21.328 -5.668 -19.266 1 60.59 214 ILE A O 1
ATOM 1691 N N . TYR A 1 215 ? -22.172 -4.191 -17.906 1 62.12 215 TYR A N 1
ATOM 1692 C CA . TYR A 1 215 ? -21.297 -3.111 -18.328 1 62.12 215 TYR A CA 1
ATOM 1693 C C . TYR A 1 215 ? -19.828 -3.447 -18.031 1 62.12 215 TYR A C 1
ATOM 1695 O O . TYR A 1 215 ? -19.531 -3.967 -16.953 1 62.12 215 TYR A O 1
ATOM 1703 N N . THR A 1 216 ? -19.047 -3.533 -19.078 1 67.25 216 THR A N 1
ATOM 1704 C CA . THR A 1 216 ? -17.625 -3.822 -18.922 1 67.25 216 THR A CA 1
ATOM 1705 C C . THR A 1 216 ? -16.844 -2.537 -18.688 1 67.25 216 THR A C 1
ATOM 1707 O O . THR A 1 216 ? -17.078 -1.522 -19.344 1 67.25 216 THR A O 1
ATOM 1710 N N . SER A 1 217 ? -16.234 -2.377 -17.547 1 82.81 217 SER A N 1
ATOM 1711 C CA . SER A 1 217 ? -15.359 -1.272 -17.156 1 82.81 217 SER A CA 1
ATOM 1712 C C . SER A 1 217 ? -13.961 -1.768 -16.812 1 82.81 217 SER A C 1
ATOM 1714 O O . SER A 1 217 ? -13.664 -2.953 -16.953 1 82.81 217 SER A O 1
ATOM 1716 N N . SER A 1 218 ? -13.125 -0.811 -16.5 1 87.5 218 SER A N 1
ATOM 1717 C CA . SER A 1 218 ? -11.781 -1.165 -16.062 1 87.5 218 SER A CA 1
ATOM 1718 C C . SER A 1 218 ? -11.828 -2.018 -14.797 1 87.5 218 SER A C 1
ATOM 1720 O O . SER A 1 218 ? -10.961 -2.867 -14.578 1 87.5 218 SER A O 1
ATOM 1722 N N . PHE A 1 219 ? -12.914 -1.853 -14.109 1 90.44 219 PHE A N 1
ATOM 1723 C CA . PHE A 1 219 ? -13.07 -2.674 -12.914 1 90.44 219 PHE A CA 1
ATOM 1724 C C . PHE A 1 219 ? -13.359 -4.125 -13.289 1 90.44 219 PHE A C 1
ATOM 1726 O O . PHE A 1 219 ? -12.789 -5.047 -12.703 1 90.44 219 PHE A O 1
ATOM 1733 N N . THR A 1 220 ? -14.227 -4.277 -14.164 1 87.12 220 THR A N 1
ATOM 1734 C CA . THR A 1 220 ? -14.586 -5.629 -14.578 1 87.12 220 THR A CA 1
ATOM 1735 C C . THR A 1 220 ? -13.359 -6.383 -15.086 1 87.12 220 THR A C 1
ATOM 1737 O O . THR A 1 220 ? -13.188 -7.566 -14.789 1 87.12 220 THR A O 1
ATOM 1740 N N . ASP A 1 221 ? -12.562 -5.672 -15.781 1 88.06 221 ASP A N 1
ATOM 1741 C CA . ASP A 1 221 ? -11.336 -6.293 -16.281 1 88.06 221 ASP A CA 1
ATOM 1742 C C . ASP A 1 221 ? -10.445 -6.742 -15.117 1 88.06 221 ASP A C 1
ATOM 1744 O O . ASP A 1 221 ? -9.898 -7.848 -15.141 1 88.06 221 ASP A O 1
ATOM 1748 N N . ALA A 1 222 ? -10.273 -5.887 -14.148 1 92.12 222 ALA A N 1
ATOM 1749 C CA . ALA A 1 222 ? -9.469 -6.219 -12.977 1 92.12 222 ALA A CA 1
ATOM 1750 C C . ALA A 1 222 ? -10.07 -7.391 -12.211 1 92.12 222 ALA A C 1
ATOM 1752 O O . ALA A 1 222 ? -9.344 -8.273 -11.734 1 92.12 222 ALA A O 1
ATOM 1753 N N . ALA A 1 223 ? -11.414 -7.414 -12.117 1 89.75 223 ALA A N 1
ATOM 1754 C CA . ALA A 1 223 ? -12.102 -8.477 -11.398 1 89.75 223 ALA A CA 1
ATOM 1755 C C . ALA A 1 223 ? -11.914 -9.82 -12.094 1 89.75 223 ALA A C 1
ATOM 1757 O O . ALA A 1 223 ? -11.773 -10.852 -11.43 1 89.75 223 ALA A O 1
ATOM 1758 N N . LEU A 1 224 ? -11.891 -9.773 -13.336 1 89 224 LEU A N 1
ATOM 1759 C CA . LEU A 1 224 ? -11.711 -11 -14.102 1 89 224 LEU A CA 1
ATOM 1760 C C . LEU A 1 224 ? -10.328 -11.594 -13.852 1 89 224 LEU A C 1
ATOM 1762 O O . LEU A 1 224 ? -10.164 -12.812 -13.828 1 89 224 LEU A O 1
ATOM 1766 N N . ILE A 1 225 ? -9.336 -10.734 -13.688 1 91.88 225 ILE A N 1
ATOM 1767 C CA . ILE A 1 225 ? -7.992 -11.211 -13.398 1 91.88 225 ILE A CA 1
ATOM 1768 C C . ILE A 1 225 ? -7.961 -11.891 -12.031 1 91.88 225 ILE A C 1
ATOM 1770 O O . ILE A 1 225 ? -7.289 -12.906 -11.852 1 91.88 225 ILE A O 1
ATOM 1774 N N . VAL A 1 226 ? -8.695 -11.359 -11.102 1 91.25 226 VAL A N 1
ATOM 1775 C CA . VAL A 1 226 ? -8.766 -11.945 -9.766 1 91.25 226 VAL A CA 1
ATOM 1776 C C . VAL A 1 226 ? -9.398 -13.328 -9.844 1 91.25 226 VAL A C 1
ATOM 1778 O O . VAL A 1 226 ? -8.891 -14.289 -9.25 1 91.25 226 VAL A O 1
ATOM 1781 N N . VAL A 1 227 ? -10.453 -13.406 -10.578 1 87.56 227 VAL A N 1
ATOM 1782 C CA . VAL A 1 227 ? -11.141 -14.688 -10.727 1 87.56 227 VAL A CA 1
ATOM 1783 C C . VAL A 1 227 ? -10.219 -15.688 -11.414 1 87.56 227 VAL A C 1
ATOM 1785 O O . VAL A 1 227 ? -10.188 -16.875 -11.047 1 87.56 227 VAL A O 1
ATOM 1788 N N . LEU A 1 228 ? -9.523 -15.195 -12.367 1 89.81 228 LEU A N 1
ATOM 1789 C CA . LEU A 1 228 ? -8.594 -16.078 -13.062 1 89.81 228 LEU A CA 1
ATOM 1790 C C . LEU A 1 228 ? -7.562 -16.641 -12.094 1 89.81 228 LEU A C 1
ATOM 1792 O O . LEU A 1 228 ? -7.285 -17.844 -12.117 1 89.81 228 LEU A O 1
ATOM 1796 N N . ARG A 1 229 ? -6.949 -15.828 -11.273 1 91.44 229 ARG A N 1
ATOM 1797 C CA . ARG A 1 229 ? -5.984 -16.281 -10.281 1 91.44 229 ARG A CA 1
ATOM 1798 C C . ARG A 1 229 ? -6.617 -17.297 -9.328 1 91.44 229 ARG A C 1
ATOM 1800 O O . ARG A 1 229 ? -6 -18.312 -8.992 1 91.44 229 ARG A O 1
ATOM 1807 N N . GLN A 1 230 ? -7.828 -17.047 -8.953 1 85.75 230 GLN A N 1
ATOM 1808 C CA . GLN A 1 230 ? -8.547 -17.953 -8.055 1 85.75 230 GLN A CA 1
ATOM 1809 C C . GLN A 1 230 ? -8.812 -19.297 -8.734 1 85.75 230 GLN A C 1
ATOM 1811 O O . GLN A 1 230 ? -8.672 -20.344 -8.117 1 85.75 230 GLN A O 1
ATOM 1816 N N . GLU A 1 231 ? -9.18 -19.203 -9.961 1 85.75 231 GLU A N 1
ATOM 1817 C CA . GLU A 1 231 ? -9.461 -20.422 -10.719 1 85.75 231 GLU A CA 1
ATOM 1818 C C . GLU A 1 231 ? -8.203 -21.266 -10.891 1 85.75 231 GLU A C 1
ATOM 1820 O O . GLU A 1 231 ? -8.25 -22.5 -10.773 1 85.75 231 GLU A O 1
ATOM 1825 N N . ILE A 1 232 ? -7.148 -20.594 -11.234 1 90.31 232 ILE A N 1
ATOM 1826 C CA . ILE A 1 232 ? -5.887 -21.328 -11.391 1 90.31 232 ILE A CA 1
ATOM 1827 C C . ILE A 1 232 ? -5.535 -22.016 -10.078 1 90.31 232 ILE A C 1
ATOM 1829 O O . ILE A 1 232 ? -5.137 -23.188 -10.078 1 90.31 232 ILE A O 1
ATOM 1833 N N . PHE A 1 233 ? -5.723 -21.344 -9.055 1 86.62 233 PHE A N 1
ATOM 1834 C CA . PHE A 1 233 ? -5.406 -21.875 -7.734 1 86.62 233 PHE A CA 1
ATOM 1835 C C . PHE A 1 233 ? -6.262 -23.094 -7.422 1 86.62 233 PHE A C 1
ATOM 1837 O O . PHE A 1 233 ? -5.738 -24.156 -7.066 1 86.62 233 PHE A O 1
ATOM 1844 N N . VAL A 1 234 ? -7.508 -23 -7.582 1 81.56 234 VAL A N 1
ATOM 1845 C CA . VAL A 1 234 ? -8.43 -24.078 -7.258 1 81.56 234 VAL A CA 1
ATOM 1846 C C . VAL A 1 234 ? -8.227 -25.25 -8.234 1 81.56 234 VAL A C 1
ATOM 1848 O O . VAL A 1 234 ? -8.273 -26.406 -7.836 1 81.56 234 VAL A O 1
ATOM 1851 N N . ALA A 1 235 ? -8.047 -24.875 -9.469 1 86.81 235 ALA A N 1
ATOM 1852 C CA . ALA A 1 235 ? -7.84 -25.906 -10.492 1 86.81 235 ALA A CA 1
ATOM 1853 C C . ALA A 1 235 ? -6.629 -26.766 -10.164 1 86.81 235 ALA A C 1
ATOM 1855 O O . ALA A 1 235 ? -6.676 -28 -10.312 1 86.81 235 ALA A O 1
ATOM 1856 N N . ASN A 1 236 ? -5.613 -26.172 -9.711 1 88.31 236 ASN A N 1
ATOM 1857 C CA . ASN A 1 236 ? -4.406 -26.922 -9.383 1 88.31 236 ASN A CA 1
ATOM 1858 C C . ASN A 1 236 ? -4.574 -27.734 -8.094 1 88.31 236 ASN A C 1
ATOM 1860 O O . ASN A 1 236 ? -4.051 -28.844 -7.969 1 88.31 236 ASN A O 1
ATOM 1864 N N . LEU A 1 237 ? -5.316 -27.266 -7.223 1 78.88 237 LEU A N 1
ATOM 1865 C CA . LEU A 1 237 ? -5.555 -27.984 -5.973 1 78.88 237 LEU A CA 1
ATOM 1866 C C . LEU A 1 237 ? -6.461 -29.188 -6.195 1 78.88 237 LEU A C 1
ATOM 1868 O O . LEU A 1 237 ? -6.309 -30.219 -5.531 1 78.88 237 LEU A O 1
ATOM 1872 N N . THR A 1 238 ? -7.352 -29.016 -7.098 1 79.5 238 THR A N 1
ATOM 1873 C CA . THR A 1 238 ? -8.328 -30.078 -7.336 1 79.5 238 THR A CA 1
ATOM 1874 C C . THR A 1 238 ? -7.949 -30.891 -8.57 1 79.5 238 THR A C 1
ATOM 1876 O O . THR A 1 238 ? -8.656 -31.828 -8.938 1 79.5 238 THR A O 1
ATOM 1879 N N . GLN A 1 239 ? -6.961 -30.516 -9.312 1 86.31 239 GLN A N 1
ATOM 1880 C CA . GLN A 1 239 ? -6.465 -31.188 -10.508 1 86.31 239 GLN A CA 1
ATOM 1881 C C . GLN A 1 239 ? -7.531 -31.234 -11.602 1 86.31 239 GLN A C 1
ATOM 1883 O O . GLN A 1 239 ? -7.816 -32.312 -12.148 1 86.31 239 GLN A O 1
ATOM 1888 N N . ARG A 1 240 ? -8.148 -30.109 -11.82 1 86.94 240 ARG A N 1
ATOM 1889 C CA . ARG A 1 240 ? -9.133 -29.906 -12.883 1 86.94 240 ARG A CA 1
ATOM 1890 C C . ARG A 1 240 ? -8.719 -28.75 -13.797 1 86.94 240 ARG A C 1
ATOM 1892 O O . ARG A 1 240 ? -7.98 -27.859 -13.383 1 86.94 240 ARG A O 1
ATOM 1899 N N . PRO A 1 241 ? -9.141 -28.844 -15.008 1 90.44 241 PRO A N 1
ATOM 1900 C CA . PRO A 1 241 ? -8.797 -27.734 -15.906 1 90.44 241 PRO A CA 1
ATOM 1901 C C . PRO A 1 241 ? -9.516 -26.438 -15.555 1 90.44 241 PRO A C 1
ATOM 1903 O O . PRO A 1 241 ? -10.555 -26.469 -14.883 1 90.44 241 PRO A O 1
ATOM 1906 N N . VAL A 1 242 ? -8.984 -25.312 -15.883 1 87.12 242 VAL A N 1
ATOM 1907 C CA . VAL A 1 242 ? -9.562 -24 -15.672 1 87.12 242 VAL A CA 1
ATOM 1908 C C . VAL A 1 242 ? -10.719 -23.781 -16.641 1 87.12 242 VAL A C 1
ATOM 1910 O O . VAL A 1 242 ? -11.734 -23.172 -16.281 1 87.12 242 VAL A O 1
ATOM 1913 N N . GLY A 1 243 ? -10.594 -24.219 -17.812 1 80.75 243 GLY A N 1
ATOM 1914 C CA . GLY A 1 243 ? -11.648 -24.094 -18.812 1 80.75 243 GLY A CA 1
ATOM 1915 C C . GLY A 1 243 ? -11.547 -22.828 -19.641 1 80.75 243 GLY A C 1
ATOM 1916 O O . GLY A 1 243 ? -10.445 -22.328 -19.875 1 80.75 243 GLY A O 1
ATOM 1917 N N . SER A 1 244 ? -12.695 -22.359 -20.141 1 77.56 244 SER A N 1
ATOM 1918 C CA . SER A 1 244 ? -12.727 -21.266 -21.109 1 77.56 244 SER A CA 1
ATOM 1919 C C . SER A 1 244 ? -12.734 -19.906 -20.422 1 77.56 244 SER A C 1
ATOM 1921 O O . SER A 1 244 ? -13.031 -18.891 -21.047 1 77.56 244 SER A O 1
ATOM 1923 N N . PHE A 1 245 ? -12.344 -19.859 -19.234 1 76.81 245 PHE A N 1
ATOM 1924 C CA . PHE A 1 245 ? -12.414 -18.594 -18.5 1 76.81 245 PHE A CA 1
ATOM 1925 C C . PHE A 1 245 ? -11.398 -17.594 -19.031 1 76.81 245 PHE A C 1
ATOM 1927 O O . PHE A 1 245 ? -11.68 -16.391 -19.094 1 76.81 245 PHE A O 1
ATOM 1934 N N . THR A 1 246 ? -10.281 -18.031 -19.438 1 76.81 246 THR A N 1
ATOM 1935 C CA . THR A 1 246 ? -9.203 -17.172 -19.891 1 76.81 246 THR A CA 1
ATOM 1936 C C . THR A 1 246 ? -9.633 -16.359 -21.109 1 76.81 246 THR A C 1
ATOM 1938 O O . THR A 1 246 ? -9.148 -15.25 -21.328 1 76.81 246 THR A O 1
ATOM 1941 N N . ASP A 1 247 ? -10.578 -16.891 -21.75 1 77 247 ASP A N 1
ATOM 1942 C CA . ASP A 1 247 ? -11.031 -16.234 -22.969 1 77 247 ASP A CA 1
ATOM 1943 C C . ASP A 1 247 ? -11.836 -14.977 -22.641 1 77 247 ASP A C 1
ATOM 1945 O O . ASP A 1 247 ? -11.992 -14.102 -23.5 1 77 247 ASP A O 1
ATOM 1949 N N . HIS A 1 248 ? -12.219 -14.93 -21.484 1 75.06 248 HIS A N 1
ATOM 1950 C CA . HIS A 1 248 ? -13.031 -13.781 -21.094 1 75.06 248 HIS A CA 1
ATOM 1951 C C . HIS A 1 248 ? -12.156 -12.648 -20.578 1 75.06 248 HIS A C 1
ATOM 1953 O O . HIS A 1 248 ? -12.617 -11.508 -20.469 1 75.06 248 HIS A O 1
ATOM 1959 N N . CYS A 1 249 ? -10.938 -12.992 -20.359 1 79.19 249 CYS A N 1
ATOM 1960 C CA . CYS A 1 249 ? -10.031 -11.977 -19.844 1 79.19 249 CYS A CA 1
ATOM 1961 C C . CYS A 1 249 ? -9.422 -11.164 -20.984 1 79.19 249 CYS A C 1
ATOM 1963 O O . CYS A 1 249 ? -9.023 -11.727 -22 1 79.19 249 CYS A O 1
ATOM 1965 N N . ASN A 1 250 ? -9.5 -9.906 -20.922 1 79.5 250 ASN A N 1
ATOM 1966 C CA . ASN A 1 250 ? -8.883 -9.016 -21.906 1 79.5 250 ASN A CA 1
ATOM 1967 C C . ASN A 1 250 ? -7.371 -8.961 -21.734 1 79.5 250 ASN A C 1
ATOM 1969 O O . ASN A 1 250 ? -6.828 -7.953 -21.281 1 79.5 250 ASN A O 1
ATOM 1973 N N . ILE A 1 251 ? -6.711 -10.062 -22.109 1 88.06 251 ILE A N 1
ATOM 1974 C CA . ILE A 1 251 ? -5.262 -10.133 -21.953 1 88.06 251 ILE A CA 1
ATOM 1975 C C . ILE A 1 251 ? -4.598 -10.258 -23.328 1 88.06 251 ILE A C 1
ATOM 1977 O O . ILE A 1 251 ? -4.938 -11.148 -24.109 1 88.06 251 ILE A O 1
ATOM 1981 N N . ASP A 1 252 ? -3.746 -9.359 -23.578 1 86.38 252 ASP A N 1
ATOM 1982 C CA . ASP A 1 252 ? -2.908 -9.414 -24.781 1 86.38 252 ASP A CA 1
ATOM 1983 C C . ASP A 1 252 ? -1.775 -10.422 -24.609 1 86.38 252 ASP A C 1
ATOM 1985 O O . ASP A 1 252 ? -0.813 -10.172 -23.875 1 86.38 252 ASP A O 1
ATOM 1989 N N . THR A 1 253 ? -1.865 -11.539 -25.391 1 86 253 THR A N 1
ATOM 1990 C CA . THR A 1 253 ? -0.885 -12.602 -25.172 1 86 253 THR A CA 1
ATOM 1991 C C . THR A 1 253 ? 0.312 -12.43 -26.094 1 86 253 THR A C 1
ATOM 1993 O O . THR A 1 253 ? 1.178 -13.305 -26.172 1 86 253 THR A O 1
ATOM 1996 N N . SER A 1 254 ? 0.406 -11.328 -26.703 1 88.69 254 SER A N 1
ATOM 1997 C CA . SER A 1 254 ? 1.58 -11.039 -27.516 1 88.69 254 SER A CA 1
ATOM 1998 C C . SER A 1 254 ? 2.791 -10.711 -26.656 1 88.69 254 SER A C 1
ATOM 2000 O O . SER A 1 254 ? 2.686 -10.656 -25.422 1 88.69 254 SER A O 1
ATOM 2002 N N . LEU A 1 255 ? 3.979 -10.664 -27.25 1 92.94 255 LEU A N 1
ATOM 2003 C CA . LEU A 1 255 ? 5.199 -10.344 -26.516 1 92.94 255 LEU A CA 1
ATOM 2004 C C . LEU A 1 255 ? 5.703 -8.953 -26.875 1 92.94 255 LEU A C 1
ATOM 2006 O O . LEU A 1 255 ? 6.902 -8.68 -26.781 1 92.94 255 LEU A O 1
ATOM 2010 N N . GLY A 1 256 ? 4.711 -8.109 -27.297 1 91.38 256 GLY A N 1
ATOM 2011 C CA . GLY A 1 256 ? 5.055 -6.727 -27.594 1 91.38 256 GLY A CA 1
ATOM 2012 C C . GLY A 1 256 ? 5.113 -5.84 -26.359 1 91.38 256 GLY A C 1
ATOM 2013 O O . GLY A 1 256 ? 4.84 -6.297 -25.25 1 91.38 256 GLY A O 1
ATOM 2014 N N . PRO A 1 257 ? 5.562 -4.625 -26.594 1 92.19 257 PRO A N 1
ATOM 2015 C CA . PRO A 1 257 ? 5.641 -3.693 -25.469 1 92.19 257 PRO A CA 1
ATOM 2016 C C . PRO A 1 257 ? 4.293 -3.469 -24.797 1 92.19 257 PRO A C 1
ATOM 2018 O O . PRO A 1 257 ? 3.266 -3.371 -25.484 1 92.19 257 PRO A O 1
ATOM 2021 N N . ALA A 1 258 ? 4.285 -3.582 -23.531 1 93.69 258 ALA A N 1
ATOM 2022 C CA . ALA A 1 258 ? 3.084 -3.42 -22.719 1 93.69 258 ALA A CA 1
ATOM 2023 C C . ALA A 1 258 ? 3.439 -2.951 -21.297 1 93.69 258 ALA A C 1
ATOM 2025 O O . ALA A 1 258 ? 4.617 -2.828 -20.969 1 93.69 258 ALA A O 1
ATOM 2026 N N . SER A 1 259 ? 2.432 -2.57 -20.578 1 91.38 259 SER A N 1
ATOM 2027 C CA . SER A 1 259 ? 2.633 -2.193 -19.188 1 91.38 259 SER A CA 1
ATOM 2028 C C . SER A 1 259 ? 3.111 -3.381 -18.359 1 91.38 259 SER A C 1
ATOM 2030 O O . SER A 1 259 ? 2.959 -4.531 -18.766 1 91.38 259 SER A O 1
ATOM 2032 N N . GLU A 1 260 ? 3.705 -3.18 -17.297 1 91.5 260 GLU A N 1
ATOM 2033 C CA . GLU A 1 260 ? 4.18 -4.238 -16.406 1 91.5 260 GLU A CA 1
ATOM 2034 C C . GLU A 1 260 ? 3.033 -5.133 -15.953 1 91.5 260 GLU A C 1
ATOM 2036 O O . GLU A 1 260 ? 3.201 -6.348 -15.82 1 91.5 260 GLU A O 1
ATOM 2041 N N . ALA A 1 261 ? 1.902 -4.523 -15.711 1 93.81 261 ALA A N 1
ATOM 2042 C CA . ALA A 1 261 ? 0.731 -5.305 -15.328 1 93.81 261 ALA A CA 1
ATOM 2043 C C . ALA A 1 261 ? 0.341 -6.289 -16.422 1 93.81 261 ALA A C 1
ATOM 2045 O O . ALA A 1 261 ? 0.109 -7.469 -16.156 1 93.81 261 ALA A O 1
ATOM 2046 N N . MET A 1 262 ? 0.362 -5.801 -17.609 1 94.88 262 MET A N 1
ATOM 2047 C CA . MET A 1 262 ? -0.037 -6.645 -18.734 1 94.88 262 MET A CA 1
ATOM 2048 C C . MET A 1 262 ? 0.948 -7.793 -18.922 1 94.88 262 MET A C 1
ATOM 2050 O O . MET A 1 262 ? 0.544 -8.922 -19.203 1 94.88 262 MET A O 1
ATOM 2054 N N . TRP A 1 263 ? 2.221 -7.5 -18.781 1 96.44 263 TRP A N 1
ATOM 2055 C CA . TRP A 1 263 ? 3.227 -8.555 -18.859 1 96.44 263 TRP A CA 1
ATOM 2056 C C . TRP A 1 263 ? 2.957 -9.641 -17.828 1 96.44 263 TRP A C 1
ATOM 2058 O O . TRP A 1 263 ? 3.104 -10.828 -18.109 1 96.44 263 TRP A O 1
ATOM 2068 N N . THR A 1 264 ? 2.566 -9.227 -16.672 1 96.81 264 THR A N 1
ATOM 2069 C CA . THR A 1 264 ? 2.264 -10.172 -15.594 1 96.81 264 THR A CA 1
ATOM 2070 C C . THR A 1 264 ? 1.014 -10.977 -15.922 1 96.81 264 THR A C 1
ATOM 2072 O O . THR A 1 264 ? 0.986 -12.195 -15.727 1 96.81 264 THR A O 1
ATOM 2075 N N . TYR A 1 265 ? -0.016 -10.336 -16.516 1 96.06 265 TYR A N 1
ATOM 2076 C CA . TYR A 1 265 ? -1.251 -11.023 -16.875 1 96.06 265 TYR A CA 1
ATOM 2077 C C . TYR A 1 265 ? -0.995 -12.07 -17.953 1 96.06 265 TYR A C 1
ATOM 2079 O O . TYR A 1 265 ? -1.64 -13.125 -17.969 1 96.06 265 TYR A O 1
ATOM 2087 N N . ARG A 1 266 ? -0.03 -11.797 -18.766 1 96.5 266 ARG A N 1
ATOM 2088 C CA . ARG A 1 266 ? 0.303 -12.734 -19.844 1 96.5 266 ARG A CA 1
ATOM 2089 C C . ARG A 1 266 ? 0.75 -14.078 -19.266 1 96.5 266 ARG A C 1
ATOM 2091 O O . ARG A 1 266 ? 0.27 -15.125 -19.703 1 96.5 266 ARG A O 1
ATOM 2098 N N . ILE A 1 267 ? 1.65 -14 -18.344 1 97.12 267 ILE A N 1
ATOM 2099 C CA . ILE A 1 267 ? 2.186 -15.242 -17.797 1 97.12 267 ILE A CA 1
ATOM 2100 C C . ILE A 1 267 ? 1.137 -15.922 -16.922 1 97.12 267 ILE A C 1
ATOM 2102 O O . ILE A 1 267 ? 1.084 -17.141 -16.844 1 97.12 267 ILE A O 1
ATOM 2106 N N . ILE A 1 268 ? 0.278 -15.164 -16.266 1 96.44 268 ILE A N 1
ATOM 2107 C CA . ILE A 1 268 ? -0.814 -15.734 -15.484 1 96.44 268 ILE A CA 1
ATOM 2108 C C . ILE A 1 268 ? -1.782 -16.469 -16.422 1 96.44 268 ILE A C 1
ATOM 2110 O O . ILE A 1 268 ? -2.186 -17.594 -16.125 1 96.44 268 ILE A O 1
ATOM 2114 N N . ALA A 1 269 ? -2.119 -15.812 -17.484 1 95.62 269 ALA A N 1
ATOM 2115 C CA . ALA A 1 269 ? -2.994 -16.438 -18.469 1 95.62 269 ALA A CA 1
ATOM 2116 C C . ALA A 1 269 ? -2.363 -17.703 -19.031 1 95.62 269 ALA A C 1
ATOM 2118 O O . ALA A 1 269 ? -3.059 -18.703 -19.281 1 95.62 269 ALA A O 1
ATOM 2119 N N . HIS A 1 270 ? -1.079 -17.625 -19.219 1 96.56 270 HIS A N 1
ATOM 2120 C CA . HIS A 1 270 ? -0.386 -18.812 -19.734 1 96.56 270 HIS A CA 1
ATOM 2121 C C . HIS A 1 270 ? -0.404 -19.938 -18.719 1 96.56 270 HIS A C 1
ATOM 2123 O O . HIS A 1 270 ? -0.46 -21.125 -19.094 1 96.56 270 HIS A O 1
ATOM 2129 N N . ALA A 1 271 ? -0.303 -19.578 -17.469 1 96.94 271 ALA A N 1
ATOM 2130 C CA . ALA A 1 271 ? -0.422 -20.594 -16.422 1 96.94 271 ALA A CA 1
ATOM 2131 C C . ALA A 1 271 ? -1.773 -21.297 -16.5 1 96.94 271 ALA A C 1
ATOM 2133 O O . ALA A 1 271 ? -1.865 -22.5 -16.266 1 96.94 271 ALA A O 1
ATOM 2134 N N . ALA A 1 272 ? -2.783 -20.547 -16.781 1 95.44 272 ALA A N 1
ATOM 2135 C CA . ALA A 1 272 ? -4.105 -21.156 -16.953 1 95.44 272 ALA A CA 1
ATOM 2136 C C . ALA A 1 272 ? -4.121 -22.141 -18.109 1 95.44 272 ALA A C 1
ATOM 2138 O O . ALA A 1 272 ? -4.664 -23.234 -18 1 95.44 272 ALA A O 1
ATOM 2139 N N . LYS A 1 273 ? -3.527 -21.766 -19.172 1 94.69 273 LYS A N 1
ATOM 2140 C CA . LYS A 1 273 ? -3.457 -22.625 -20.344 1 94.69 273 LYS A CA 1
ATOM 2141 C C . LYS A 1 273 ? -2.693 -23.906 -20.031 1 94.69 273 LYS A C 1
ATOM 2143 O O . LYS A 1 273 ? -3.092 -25 -20.453 1 94.69 273 LYS A O 1
ATOM 2148 N N . ILE A 1 274 ? -1.659 -23.75 -19.359 1 96.69 274 ILE A N 1
ATOM 2149 C CA . ILE A 1 274 ? -0.836 -24.906 -19 1 96.69 274 ILE A CA 1
ATOM 2150 C C . ILE A 1 274 ? -1.601 -25.812 -18.047 1 96.69 274 ILE A C 1
ATOM 2152 O O . ILE A 1 274 ? -1.501 -27.031 -18.125 1 96.69 274 ILE A O 1
ATOM 2156 N N . THR A 1 275 ? -2.334 -25.203 -17.125 1 95.62 275 THR A N 1
ATOM 2157 C CA . THR A 1 275 ? -3.178 -25.984 -16.234 1 95.62 275 THR A CA 1
ATOM 2158 C C . THR A 1 275 ? -4.199 -26.797 -17.016 1 95.62 275 THR A C 1
ATOM 2160 O O . THR A 1 275 ? -4.449 -27.969 -16.719 1 95.62 275 THR A O 1
ATOM 2163 N N . ASP A 1 276 ? -4.727 -26.188 -18 1 93.88 276 ASP A N 1
ATOM 2164 C CA . ASP A 1 276 ? -5.664 -26.891 -18.875 1 93.88 276 ASP A CA 1
ATOM 2165 C C . ASP A 1 276 ? -4.98 -28.047 -19.609 1 93.88 276 ASP A C 1
ATOM 2167 O O . ASP A 1 276 ? -5.586 -29.094 -19.812 1 93.88 276 ASP A O 1
ATOM 2171 N N . PHE A 1 277 ? -3.787 -27.844 -20.031 1 95.06 277 PHE A N 1
ATOM 2172 C CA . PHE A 1 277 ? -3.014 -28.891 -20.688 1 95.06 277 PHE A CA 1
ATOM 2173 C C . PHE A 1 277 ? -2.73 -30.031 -19.719 1 95.06 277 PHE A C 1
ATOM 2175 O O . PHE A 1 277 ? -2.891 -31.203 -20.062 1 95.06 277 PHE A O 1
ATOM 2182 N N . ALA A 1 278 ? -2.354 -29.719 -18.5 1 93.75 278 ALA A N 1
ATOM 2183 C CA . ALA A 1 278 ? -1.918 -30.703 -17.516 1 93.75 278 ALA A CA 1
ATOM 2184 C C . ALA A 1 278 ? -3.092 -31.547 -17.031 1 93.75 278 ALA A C 1
ATOM 2186 O O . ALA A 1 278 ? -2.949 -32.75 -16.812 1 93.75 278 ALA A O 1
ATOM 2187 N N . TYR A 1 279 ? -4.246 -30.969 -16.922 1 92.19 279 TYR A N 1
ATOM 2188 C CA . TYR A 1 279 ? -5.355 -31.688 -16.297 1 92.19 279 TYR A CA 1
ATOM 2189 C C . TYR A 1 279 ? -6.492 -31.906 -17.281 1 92.19 279 TYR A C 1
ATOM 2191 O O . TYR A 1 279 ? -7.535 -32.469 -16.922 1 92.19 279 TYR A O 1
ATOM 2199 N N . GLY A 1 280 ? -6.344 -31.438 -18.453 1 88.94 280 GLY A N 1
ATOM 2200 C CA . GLY A 1 280 ? -7.355 -31.641 -19.469 1 88.94 280 GLY A CA 1
ATOM 2201 C C . GLY A 1 280 ? -7.344 -33.031 -20.047 1 88.94 280 GLY A C 1
ATOM 2202 O O . GLY A 1 280 ? -6.77 -33.969 -19.469 1 88.94 280 GLY A O 1
ATOM 2203 N N . ASP A 1 281 ? -7.984 -33.125 -21.188 1 87.12 281 ASP A N 1
ATOM 2204 C CA . ASP A 1 281 ? -8.125 -34.406 -21.859 1 87.12 281 ASP A CA 1
ATOM 2205 C C . ASP A 1 281 ? -6.766 -34.938 -22.328 1 87.12 281 ASP A C 1
ATOM 2207 O O . ASP A 1 281 ? -5.988 -34.188 -22.938 1 87.12 281 ASP A O 1
ATOM 2211 N N . VAL A 1 282 ? -6.574 -36.156 -22.109 1 83.44 282 VAL A N 1
ATOM 2212 C CA . VAL A 1 282 ? -5.305 -36.844 -22.391 1 83.44 282 VAL A CA 1
ATOM 2213 C C . VAL A 1 282 ? -5.023 -36.781 -23.891 1 83.44 282 VAL A C 1
ATOM 2215 O O . VAL A 1 282 ? -3.869 -36.688 -24.312 1 83.44 282 VAL A O 1
ATOM 2218 N N . MET A 1 283 ? -6.086 -36.656 -24.688 1 85.19 283 MET A N 1
ATOM 2219 C CA . MET A 1 283 ? -5.938 -36.656 -26.141 1 85.19 283 MET A CA 1
ATOM 2220 C C . MET A 1 283 ? -5.207 -35.406 -26.609 1 85.19 283 MET A C 1
ATOM 2222 O O . MET A 1 283 ? -4.566 -35.406 -27.656 1 85.19 283 MET A O 1
ATOM 2226 N N . PHE A 1 284 ? -5.258 -34.406 -25.734 1 85.44 284 PHE A N 1
ATOM 2227 C CA . PHE A 1 284 ? -4.672 -33.156 -26.141 1 85.44 284 PHE A CA 1
ATOM 2228 C C . PHE A 1 284 ? -3.305 -32.938 -25.5 1 85.44 284 PHE A C 1
ATOM 2230 O O . PHE A 1 284 ? -2.664 -31.906 -25.688 1 85.44 284 PHE A O 1
ATOM 2237 N N . ARG A 1 285 ? -2.811 -33.969 -24.844 1 89.25 285 ARG A N 1
ATOM 2238 C CA . ARG A 1 285 ? -1.508 -33.875 -24.188 1 89.25 285 ARG A CA 1
ATOM 2239 C C . ARG A 1 285 ? -0.404 -34.406 -25.109 1 89.25 285 ARG A C 1
ATOM 2241 O O . ARG A 1 285 ? 0.333 -35.312 -24.75 1 89.25 285 ARG A O 1
ATOM 2248 N N . THR A 1 286 ? -0.266 -33.625 -26.188 1 91.81 286 THR A N 1
ATOM 2249 C CA . THR A 1 286 ? 0.728 -34 -27.188 1 91.81 286 THR A CA 1
ATOM 2250 C C . THR A 1 286 ? 2.064 -33.312 -26.906 1 91.81 286 THR A C 1
ATOM 2252 O O . THR A 1 286 ? 2.107 -32.281 -26.266 1 91.81 286 THR A O 1
ATOM 2255 N N . LYS A 1 287 ? 3.088 -33.938 -27.406 1 92.12 287 LYS A N 1
ATOM 2256 C CA . LYS A 1 287 ? 4.434 -33.406 -27.219 1 92.12 287 LYS A CA 1
ATOM 2257 C C . LYS A 1 287 ? 4.586 -32.062 -27.922 1 92.12 287 LYS A C 1
ATOM 2259 O O . LYS A 1 287 ? 5.277 -31.172 -27.422 1 92.12 287 LYS A O 1
ATOM 2264 N N . ASP A 1 288 ? 3.988 -31.906 -29.047 1 94.56 288 ASP A N 1
ATOM 2265 C CA . ASP A 1 288 ? 4.055 -30.656 -29.797 1 94.56 288 ASP A CA 1
ATOM 2266 C C . ASP A 1 288 ? 3.432 -29.516 -29 1 94.56 288 ASP A C 1
ATOM 2268 O O . ASP A 1 288 ? 3.984 -28.406 -28.953 1 94.56 288 ASP A O 1
ATOM 2272 N N . ARG A 1 289 ? 2.291 -29.781 -28.438 1 95.5 289 ARG A N 1
ATOM 2273 C CA . ARG A 1 289 ? 1.637 -28.766 -27.625 1 95.5 289 ARG A CA 1
ATOM 2274 C C . ARG A 1 289 ? 2.477 -28.422 -26.391 1 95.5 289 ARG A C 1
ATOM 2276 O O . ARG A 1 289 ? 2.6 -27.25 -26.031 1 95.5 289 ARG A O 1
ATOM 2283 N N . TRP A 1 290 ? 3.02 -29.438 -25.781 1 96 290 TRP A N 1
ATOM 2284 C CA . TRP A 1 290 ? 3.902 -29.25 -24.641 1 96 290 TRP A CA 1
ATOM 2285 C C . TRP A 1 290 ? 5.078 -28.344 -25 1 96 290 TRP A C 1
ATOM 2287 O O . TRP A 1 290 ? 5.398 -27.406 -24.266 1 96 290 TRP A O 1
ATOM 2297 N N . ASN A 1 291 ? 5.699 -28.594 -26.141 1 96.5 291 ASN A N 1
ATOM 2298 C CA . ASN A 1 291 ? 6.836 -27.812 -26.609 1 96.5 291 ASN A CA 1
ATOM 2299 C C . ASN A 1 291 ? 6.445 -26.359 -26.875 1 96.5 291 ASN A C 1
ATOM 2301 O O . ASN A 1 291 ? 7.219 -25.438 -26.594 1 96.5 291 ASN A O 1
ATOM 2305 N N . ASN A 1 292 ? 5.285 -26.219 -27.422 1 96.69 292 ASN A N 1
ATOM 2306 C CA . ASN A 1 292 ? 4.809 -24.875 -27.703 1 96.69 292 ASN A CA 1
ATOM 2307 C C . ASN A 1 292 ? 4.59 -24.078 -26.406 1 96.69 292 ASN A C 1
ATOM 2309 O O . ASN A 1 292 ? 4.934 -22.906 -26.344 1 96.69 292 ASN A O 1
ATOM 2313 N N . LEU A 1 293 ? 3.975 -24.719 -25.453 1 97.12 293 LEU A N 1
ATOM 2314 C CA . LEU A 1 293 ? 3.732 -24.078 -24.172 1 97.12 293 LEU A CA 1
ATOM 2315 C C . LEU A 1 293 ? 5.047 -23.75 -23.469 1 97.12 293 LEU A C 1
ATOM 2317 O O . LEU A 1 293 ? 5.199 -22.656 -22.922 1 97.12 293 LEU A O 1
ATOM 2321 N N . MET A 1 294 ? 6 -24.656 -23.578 1 96.88 294 MET A N 1
ATOM 2322 C CA . MET A 1 294 ? 7.312 -24.438 -22.969 1 96.88 294 MET A CA 1
ATOM 2323 C C . MET A 1 294 ? 8.047 -23.297 -23.672 1 96.88 294 MET A C 1
ATOM 2325 O O . MET A 1 294 ? 8.703 -22.484 -23.016 1 96.88 294 MET A O 1
ATOM 2329 N N . GLN A 1 295 ? 7.906 -23.266 -24.938 1 97.12 295 GLN A N 1
ATOM 2330 C CA . GLN A 1 295 ? 8.57 -22.219 -25.719 1 97.12 295 GLN A CA 1
ATOM 2331 C C . GLN A 1 295 ? 8.031 -20.844 -25.359 1 97.12 295 GLN A C 1
ATOM 2333 O O . GLN A 1 295 ? 8.781 -19.859 -25.328 1 97.12 295 GLN A O 1
ATOM 2338 N N . TYR A 1 296 ? 6.75 -20.781 -25.156 1 96.81 296 TYR A N 1
ATOM 2339 C CA . TYR A 1 296 ? 6.168 -19.484 -24.797 1 96.81 296 TYR A CA 1
ATOM 2340 C C . TYR A 1 296 ? 6.73 -18.984 -23.469 1 96.81 296 TYR A C 1
ATOM 2342 O O . TYR A 1 296 ? 6.977 -17.797 -23.312 1 96.81 296 TYR A O 1
ATOM 2350 N N . VAL A 1 297 ? 6.867 -19.859 -22.531 1 97.19 297 VAL A N 1
ATOM 2351 C CA . VAL A 1 297 ? 7.43 -19.469 -21.234 1 97.19 297 VAL A CA 1
ATOM 2352 C C . VAL A 1 297 ? 8.836 -18.906 -21.438 1 97.19 297 VAL A C 1
ATOM 2354 O O . VAL A 1 297 ? 9.172 -17.859 -20.875 1 97.19 297 VAL A O 1
ATOM 2357 N N . GLN A 1 298 ? 9.602 -19.547 -22.25 1 96.94 298 GLN A N 1
ATOM 2358 C CA . GLN A 1 298 ? 10.961 -19.109 -22.531 1 96.94 298 GLN A CA 1
ATOM 2359 C C . GLN A 1 298 ? 10.961 -17.781 -23.281 1 96.94 298 GLN A C 1
ATOM 2361 O O . GLN A 1 298 ? 11.75 -16.875 -22.953 1 96.94 298 GLN A O 1
ATOM 2366 N N . ASP A 1 299 ? 10.117 -17.719 -24.234 1 97.19 299 ASP A N 1
ATOM 2367 C CA . ASP A 1 299 ? 10.016 -16.469 -24.984 1 97.19 299 ASP A CA 1
ATOM 2368 C C . ASP A 1 299 ? 9.602 -15.305 -24.094 1 97.19 299 ASP A C 1
ATOM 2370 O O . ASP A 1 299 ? 10.094 -14.188 -24.25 1 97.19 299 ASP A O 1
ATOM 2374 N N . TRP A 1 300 ? 8.617 -15.578 -23.266 1 97 300 TRP A N 1
ATOM 2375 C CA . TRP A 1 300 ? 8.18 -14.562 -22.312 1 97 300 TRP A CA 1
ATOM 2376 C C . TRP A 1 300 ? 9.344 -14.102 -21.438 1 97 300 TRP A C 1
ATOM 2378 O O . TRP A 1 300 ? 9.539 -12.898 -21.25 1 97 300 TRP A O 1
ATOM 2388 N N . GLU A 1 301 ? 10.164 -14.953 -20.938 1 95.56 301 GLU A N 1
ATOM 2389 C CA . GLU A 1 301 ? 11.305 -14.633 -20.078 1 95.56 301 GLU A CA 1
ATOM 2390 C C . GLU A 1 301 ? 12.359 -13.836 -20.828 1 95.56 301 GLU A C 1
ATOM 2392 O O . GLU A 1 301 ? 12.977 -12.922 -20.281 1 95.56 301 GLU A O 1
ATOM 2397 N N . ASP A 1 302 ? 12.5 -14.18 -22.031 1 95.75 302 ASP A N 1
ATOM 2398 C CA . ASP A 1 302 ? 13.523 -13.523 -22.844 1 95.75 302 ASP A CA 1
ATOM 2399 C C . ASP A 1 302 ? 13.078 -12.117 -23.25 1 95.75 302 ASP A C 1
ATOM 2401 O O . ASP A 1 302 ? 13.914 -11.234 -23.453 1 95.75 302 ASP A O 1
ATOM 2405 N N . SER A 1 303 ? 11.797 -11.945 -23.375 1 95.56 303 SER A N 1
ATOM 2406 C CA . SER A 1 303 ? 11.281 -10.688 -23.906 1 95.56 303 SER A CA 1
ATOM 2407 C C . SER A 1 303 ? 10.867 -9.734 -22.781 1 95.56 303 SER A C 1
ATOM 2409 O O . SER A 1 303 ? 10.609 -8.562 -23.031 1 95.56 303 SER A O 1
ATOM 2411 N N . ARG A 1 304 ? 10.812 -10.203 -21.609 1 93.06 304 ARG A N 1
ATOM 2412 C CA . ARG A 1 304 ? 10.32 -9.383 -20.516 1 93.06 304 ARG A CA 1
ATOM 2413 C C . ARG A 1 304 ? 11.234 -8.18 -20.281 1 93.06 304 ARG A C 1
ATOM 2415 O O . ARG A 1 304 ? 12.445 -8.266 -20.469 1 93.06 304 ARG A O 1
ATOM 2422 N N . PRO A 1 305 ? 10.656 -7.055 -19.859 1 91.25 305 PRO A N 1
ATOM 2423 C CA . PRO A 1 305 ? 11.461 -5.871 -19.547 1 91.25 305 PRO A CA 1
ATOM 2424 C C . PRO A 1 305 ? 12.445 -6.117 -18.406 1 91.25 305 PRO A C 1
ATOM 2426 O O . PRO A 1 305 ? 12.195 -6.953 -17.531 1 91.25 305 PRO A O 1
ATOM 2429 N N . ASN A 1 306 ? 13.453 -5.355 -18.344 1 87.69 306 ASN A N 1
ATOM 2430 C CA . ASN A 1 306 ? 14.508 -5.488 -17.344 1 87.69 306 ASN A CA 1
ATOM 2431 C C . ASN A 1 306 ? 13.992 -5.215 -15.93 1 87.69 306 ASN A C 1
ATOM 2433 O O . ASN A 1 306 ? 14.562 -5.699 -14.953 1 87.69 306 ASN A O 1
ATOM 2437 N N . ALA A 1 307 ? 12.93 -4.539 -15.898 1 86.62 307 ALA A N 1
ATOM 2438 C CA . ALA A 1 307 ? 12.359 -4.184 -14.602 1 86.62 307 ALA A CA 1
ATOM 2439 C C . ALA A 1 307 ? 11.898 -5.43 -13.852 1 86.62 307 ALA A C 1
ATOM 2441 O O . ALA A 1 307 ? 11.766 -5.406 -12.625 1 86.62 307 ALA A O 1
ATOM 2442 N N . PHE A 1 308 ? 11.719 -6.516 -14.586 1 93.06 308 PHE A N 1
ATOM 2443 C CA . PHE A 1 308 ? 11.203 -7.738 -13.977 1 93.06 308 PHE A CA 1
ATOM 2444 C C . PHE A 1 308 ? 12.336 -8.539 -13.336 1 93.06 308 PHE A C 1
ATOM 2446 O O . PHE A 1 308 ? 12.086 -9.539 -12.656 1 93.06 308 PHE A O 1
ATOM 2453 N N . MET A 1 309 ? 13.523 -8.07 -13.477 1 90.81 309 MET A N 1
ATOM 2454 C CA . MET A 1 309 ? 14.656 -8.742 -12.844 1 90.81 309 MET A CA 1
ATOM 2455 C C . MET A 1 309 ? 14.727 -8.406 -11.352 1 90.81 309 MET A C 1
ATOM 2457 O O . MET A 1 309 ? 14.43 -7.281 -10.953 1 90.81 309 MET A O 1
ATOM 2461 N N . PRO A 1 310 ? 15.055 -9.398 -10.531 1 91.94 310 PRO A N 1
ATOM 2462 C CA . PRO A 1 310 ? 15.164 -9.109 -9.102 1 91.94 310 PRO A CA 1
ATOM 2463 C C . PRO A 1 310 ? 16.25 -8.086 -8.789 1 91.94 310 PRO A C 1
ATOM 2465 O O . PRO A 1 310 ? 17.25 -7.992 -9.508 1 91.94 310 PRO A O 1
ATOM 2468 N N . ILE A 1 311 ? 16.094 -7.301 -7.789 1 88.81 311 ILE A N 1
ATOM 2469 C CA . ILE A 1 311 ? 17.078 -6.309 -7.363 1 88.81 311 ILE A CA 1
ATOM 2470 C C . ILE A 1 311 ? 18.297 -7.012 -6.777 1 88.81 311 ILE A C 1
ATOM 2472 O O . ILE A 1 311 ? 19.406 -6.473 -6.816 1 88.81 311 ILE A O 1
ATOM 2476 N N . TYR A 1 312 ? 18 -8.164 -6.199 1 89.12 312 TYR A N 1
ATOM 2477 C CA . TYR A 1 312 ? 19.062 -8.984 -5.641 1 89.12 312 TYR A CA 1
ATOM 2478 C C . TYR A 1 312 ? 18.703 -10.461 -5.719 1 89.12 312 TYR A C 1
ATOM 2480 O O . TYR A 1 312 ? 17.562 -10.852 -5.484 1 89.12 312 TYR A O 1
ATOM 2488 N N . SER A 1 313 ? 19.578 -11.18 -6.184 1 88.44 313 SER A N 1
ATOM 2489 C CA . SER A 1 313 ? 19.453 -12.641 -6.191 1 88.44 313 SER A CA 1
ATOM 2490 C C . SER A 1 313 ? 20.719 -13.297 -5.668 1 88.44 313 SER A C 1
ATOM 2492 O O . SER A 1 313 ? 21.828 -13.023 -6.156 1 88.44 313 SER A O 1
ATOM 2494 N N . GLU A 1 314 ? 20.484 -13.922 -4.531 1 82.44 314 GLU A N 1
ATOM 2495 C CA . GLU A 1 314 ? 21.625 -14.617 -3.959 1 82.44 314 GLU A CA 1
ATOM 2496 C C . GLU A 1 314 ? 22.172 -15.656 -4.922 1 82.44 314 GLU A C 1
ATOM 2498 O O . GLU A 1 314 ? 21.422 -16.312 -5.645 1 82.44 314 GLU A O 1
ATOM 2503 N N . ALA A 1 315 ? 23.531 -15.492 -4.977 1 63.69 315 ALA A N 1
ATOM 2504 C CA . ALA A 1 315 ? 24.203 -16.422 -5.895 1 63.69 315 ALA A CA 1
ATOM 2505 C C . ALA A 1 315 ? 23.812 -17.859 -5.594 1 63.69 315 ALA A C 1
ATOM 2507 O O . ALA A 1 315 ? 23.484 -18.203 -4.449 1 63.69 315 ALA A O 1
ATOM 2508 N N . GLU A 1 316 ? 23.469 -18.578 -6.473 1 57.56 316 GLU A N 1
ATOM 2509 C CA . GLU A 1 316 ? 23.109 -20 -6.48 1 57.56 316 GLU A CA 1
ATOM 2510 C C . GLU A 1 316 ? 24.016 -20.797 -5.539 1 57.56 316 GLU A C 1
ATOM 2512 O O . GLU A 1 316 ? 25.234 -20.578 -5.516 1 57.56 316 GLU A O 1
ATOM 2517 N N . ASN A 1 317 ? 23.641 -21.469 -4.395 1 56.62 317 ASN A N 1
ATOM 2518 C CA . ASN A 1 317 ? 24.156 -22.578 -3.59 1 56.62 317 ASN A CA 1
ATOM 2519 C C . ASN A 1 317 ? 24.688 -22.078 -2.248 1 56.62 317 ASN A C 1
ATOM 2521 O O . ASN A 1 317 ? 25.797 -22.438 -1.853 1 56.62 317 ASN A O 1
ATOM 2525 N N . PRO A 1 318 ? 24.141 -20.891 -1.859 1 57.28 318 PRO A N 1
ATOM 2526 C CA . PRO A 1 318 ? 24.812 -20.75 -0.568 1 57.28 318 PRO A CA 1
ATOM 2527 C C . PRO A 1 318 ? 24.516 -21.891 0.388 1 57.28 318 PRO A C 1
ATOM 2529 O O . PRO A 1 318 ? 23.391 -22.406 0.416 1 57.28 318 PRO A O 1
ATOM 2532 N N . PRO A 1 319 ? 25.469 -22.594 0.854 1 55.78 319 PRO A N 1
ATOM 2533 C CA . PRO A 1 319 ? 25.328 -23.734 1.747 1 55.78 319 PRO A CA 1
ATOM 2534 C C . PRO A 1 319 ? 24.312 -23.5 2.869 1 55.78 319 PRO A C 1
ATOM 2536 O O . PRO A 1 319 ? 23.625 -24.422 3.301 1 55.78 319 PRO A O 1
ATOM 2539 N N . SER A 1 320 ? 24.297 -22.297 3.42 1 55.88 320 SER A N 1
ATOM 2540 C CA . SER A 1 320 ? 23.641 -22.172 4.723 1 55.88 320 SER A CA 1
ATOM 2541 C C . SER A 1 320 ? 22.141 -22.047 4.578 1 55.88 320 SER A C 1
ATOM 2543 O O . SER A 1 320 ? 21.391 -22.453 5.473 1 55.88 320 SER A O 1
ATOM 2545 N N . SER A 1 321 ? 21.609 -21.344 3.422 1 68.38 321 SER A N 1
ATOM 2546 C CA . SER A 1 321 ? 20.172 -21.125 3.461 1 68.38 321 SER A CA 1
ATOM 2547 C C . SER A 1 321 ? 19.453 -22.047 2.482 1 68.38 321 SER A C 1
ATOM 2549 O O . SER A 1 321 ? 19.953 -22.344 1.398 1 68.38 321 SER A O 1
ATOM 2551 N N . CYS A 1 322 ? 18.562 -22.953 2.932 1 80.62 322 CYS A N 1
ATOM 2552 C CA . CYS A 1 322 ? 17.781 -23.953 2.201 1 80.62 322 CYS A CA 1
ATOM 2553 C C . CYS A 1 322 ? 17.062 -23.312 1.024 1 80.62 322 CYS A C 1
ATOM 2555 O O . CYS A 1 322 ? 16.875 -23.938 -0.016 1 80.62 322 CYS A O 1
ATOM 2557 N N . PHE A 1 323 ? 16.828 -22.016 1.096 1 91.38 323 PHE A N 1
ATOM 2558 C CA . PHE A 1 323 ? 16.062 -21.344 0.05 1 91.38 323 PHE A CA 1
ATOM 2559 C C . PHE A 1 323 ? 16.75 -20.062 -0.39 1 91.38 323 PHE A C 1
ATOM 2561 O O . PHE A 1 323 ? 17.328 -19.344 0.434 1 91.38 323 PHE A O 1
ATOM 2568 N N . PRO A 1 324 ? 16.766 -19.781 -1.639 1 91.38 324 PRO A N 1
ATOM 2569 C CA . PRO A 1 324 ? 17.484 -18.609 -2.166 1 91.38 324 PRO A CA 1
ATOM 2570 C C . PRO A 1 324 ? 16.844 -17.297 -1.765 1 91.38 324 PRO A C 1
ATOM 2572 O O . PRO A 1 324 ? 15.625 -17.203 -1.656 1 91.38 324 PRO A O 1
ATOM 2575 N N . LYS A 1 325 ? 17.703 -16.328 -1.591 1 91.19 325 LYS A N 1
ATOM 2576 C CA . LYS A 1 325 ? 17.234 -14.969 -1.351 1 91.19 325 LYS A CA 1
ATOM 2577 C C . LYS A 1 325 ? 17.031 -14.219 -2.664 1 91.19 325 LYS A C 1
ATOM 2579 O O . LYS A 1 325 ? 17.969 -14.047 -3.443 1 91.19 325 LYS A O 1
ATOM 2584 N N . ILE A 1 326 ? 15.836 -13.859 -2.936 1 93.19 326 ILE A N 1
ATOM 2585 C CA . ILE A 1 326 ? 15.484 -13.117 -4.145 1 93.19 326 ILE A CA 1
ATOM 2586 C C . ILE A 1 326 ? 14.578 -11.945 -3.783 1 93.19 326 ILE A C 1
ATOM 2588 O O . ILE A 1 326 ? 13.469 -12.141 -3.271 1 93.19 326 ILE A O 1
ATOM 2592 N N . TRP A 1 327 ? 15.031 -10.734 -4.066 1 92.94 327 TRP A N 1
ATOM 2593 C CA . TRP A 1 327 ? 14.328 -9.547 -3.596 1 92.94 327 TRP A CA 1
ATOM 2594 C C . TRP A 1 327 ? 13.688 -8.797 -4.762 1 92.94 327 TRP A C 1
ATOM 2596 O O . TRP A 1 327 ? 14.312 -8.625 -5.812 1 92.94 327 TRP A O 1
ATOM 2606 N N . TYR A 1 328 ? 12.445 -8.453 -4.59 1 92.94 328 TYR A N 1
ATOM 2607 C CA . TYR A 1 328 ? 11.695 -7.613 -5.52 1 92.94 328 TYR A CA 1
ATOM 2608 C C . TYR A 1 328 ? 11.125 -6.387 -4.812 1 92.94 328 TYR A C 1
ATOM 2610 O O . TYR A 1 328 ? 11.133 -6.316 -3.58 1 92.94 328 TYR A O 1
ATOM 2618 N N . CYS A 1 329 ? 10.68 -5.406 -5.578 1 89.12 329 CYS A N 1
ATOM 2619 C CA . CYS A 1 329 ? 10.109 -4.211 -4.973 1 89.12 329 CYS A CA 1
ATOM 2620 C C . CYS A 1 329 ? 8.68 -3.99 -5.457 1 89.12 329 CYS A C 1
ATOM 2622 O O . CYS A 1 329 ? 8.016 -3.045 -5.031 1 89.12 329 CYS A O 1
ATOM 2624 N N . ASN A 1 330 ? 8.273 -4.879 -6.297 1 90.19 330 ASN A N 1
ATOM 2625 C CA . ASN A 1 330 ? 6.98 -4.695 -6.949 1 90.19 330 ASN A CA 1
ATOM 2626 C C . ASN A 1 330 ? 6.184 -5.992 -7 1 90.19 330 ASN A C 1
ATOM 2628 O O . ASN A 1 330 ? 6.746 -7.066 -7.227 1 90.19 330 ASN A O 1
ATOM 2632 N N . ASP A 1 331 ? 4.91 -5.891 -6.785 1 91.62 331 ASP A N 1
ATOM 2633 C CA . ASP A 1 331 ? 4.098 -7.102 -6.719 1 91.62 331 ASP A CA 1
ATOM 2634 C C . ASP A 1 331 ? 3.947 -7.738 -8.094 1 91.62 331 ASP A C 1
ATOM 2636 O O . ASP A 1 331 ? 3.887 -8.961 -8.219 1 91.62 331 ASP A O 1
ATOM 2640 N N . CYS A 1 332 ? 3.914 -6.867 -9.148 1 94.56 332 CYS A N 1
ATOM 2641 C CA . CYS A 1 332 ? 3.826 -7.426 -10.492 1 94.56 332 CYS A CA 1
ATOM 2642 C C . CYS A 1 332 ? 5.035 -8.305 -10.797 1 94.56 332 CYS A C 1
ATOM 2644 O O . CYS A 1 332 ? 4.895 -9.391 -11.367 1 94.56 332 CYS A O 1
ATOM 2646 N N . HIS A 1 333 ? 6.168 -7.852 -10.406 1 94.81 333 HIS A N 1
ATOM 2647 C CA . HIS A 1 333 ? 7.398 -8.586 -10.672 1 94.81 333 HIS A CA 1
ATOM 2648 C C . HIS A 1 333 ? 7.434 -9.898 -9.891 1 94.81 333 HIS A C 1
ATOM 2650 O O . HIS A 1 333 ? 7.805 -10.938 -10.438 1 94.81 333 HIS A O 1
ATOM 2656 N N . VAL A 1 334 ? 7.027 -9.797 -8.664 1 96 334 VAL A N 1
ATOM 2657 C CA . VAL A 1 334 ? 7 -10.984 -7.812 1 96 334 VAL A CA 1
ATOM 2658 C C . VAL A 1 334 ? 6.008 -12 -8.367 1 96 334 VAL A C 1
ATOM 2660 O O . VAL A 1 334 ? 6.32 -13.188 -8.484 1 96 334 VAL A O 1
ATOM 2663 N N . ALA A 1 335 ? 4.82 -11.531 -8.711 1 96.56 335 ALA A N 1
ATOM 2664 C CA . ALA A 1 335 ? 3.789 -12.414 -9.25 1 96.56 335 ALA A CA 1
ATOM 2665 C C . ALA A 1 335 ? 4.262 -13.086 -10.531 1 96.56 335 ALA A C 1
ATOM 2667 O O . ALA A 1 335 ? 4.074 -14.297 -10.711 1 96.56 335 ALA A O 1
ATOM 2668 N N . ALA A 1 336 ? 4.84 -12.266 -11.383 1 97.44 336 ALA A N 1
ATOM 2669 C CA . ALA A 1 336 ? 5.316 -12.812 -12.648 1 97.44 336 ALA A CA 1
ATOM 2670 C C . ALA A 1 336 ? 6.332 -13.93 -12.422 1 97.44 336 ALA A C 1
ATOM 2672 O O . ALA A 1 336 ? 6.281 -14.969 -13.078 1 97.44 336 ALA A O 1
ATOM 2673 N N . ARG A 1 337 ? 7.227 -13.719 -11.516 1 96.94 337 ARG A N 1
ATOM 2674 C CA . ARG A 1 337 ? 8.234 -14.727 -11.211 1 96.94 337 ARG A CA 1
ATOM 2675 C C . ARG A 1 337 ? 7.582 -16 -10.68 1 96.94 337 ARG A C 1
ATOM 2677 O O . ARG A 1 337 ? 7.934 -17.109 -11.102 1 96.94 337 ARG A O 1
ATOM 2684 N N . LEU A 1 338 ? 6.691 -15.867 -9.773 1 97.5 338 LEU A N 1
ATOM 2685 C CA . LEU A 1 338 ? 6.051 -17.031 -9.156 1 97.5 338 LEU A CA 1
ATOM 2686 C C . LEU A 1 338 ? 5.25 -17.812 -10.188 1 97.5 338 LEU A C 1
ATOM 2688 O O . LEU A 1 338 ? 5.352 -19.047 -10.258 1 97.5 338 LEU A O 1
ATOM 2692 N N . TYR A 1 339 ? 4.492 -17.141 -10.992 1 97.62 339 TYR A N 1
ATOM 2693 C CA . TYR A 1 339 ? 3.676 -17.828 -11.984 1 97.62 339 TYR A CA 1
ATOM 2694 C C . TYR A 1 339 ? 4.547 -18.438 -13.07 1 97.62 339 TYR A C 1
ATOM 2696 O O . TYR A 1 339 ? 4.219 -19.5 -13.617 1 97.62 339 TYR A O 1
ATOM 2704 N N . SER A 1 340 ? 5.633 -17.75 -13.391 1 97.94 340 SER A N 1
ATOM 2705 C CA . SER A 1 340 ? 6.57 -18.359 -14.336 1 97.94 340 SER A CA 1
ATOM 2706 C C . SER A 1 340 ? 7.109 -19.688 -13.82 1 97.94 340 SER A C 1
ATOM 2708 O O . SER A 1 340 ? 7.172 -20.672 -14.555 1 97.94 340 SER A O 1
ATOM 2710 N N . GLU A 1 341 ? 7.473 -19.688 -12.562 1 97.94 341 GLU A N 1
ATOM 2711 C CA . GLU A 1 341 ? 7.953 -20.922 -11.953 1 97.94 341 GLU A CA 1
ATOM 2712 C C . GLU A 1 341 ? 6.848 -21.969 -11.891 1 97.94 341 GLU A C 1
ATOM 2714 O O . GLU A 1 341 ? 7.102 -23.172 -12.078 1 97.94 341 GLU A O 1
ATOM 2719 N N . LEU A 1 342 ? 5.664 -21.531 -11.578 1 97.44 342 LEU A N 1
ATOM 2720 C CA . LEU A 1 342 ? 4.535 -22.453 -11.547 1 97.44 342 LEU A CA 1
ATOM 2721 C C . LEU A 1 342 ? 4.312 -23.094 -12.914 1 97.44 342 LEU A C 1
ATOM 2723 O O . LEU A 1 342 ? 4.055 -24.297 -13.008 1 97.44 342 LEU A O 1
ATOM 2727 N N . CYS A 1 343 ? 4.406 -22.266 -13.945 1 97.88 343 CYS A N 1
ATOM 2728 C CA . CYS A 1 343 ? 4.305 -22.781 -15.297 1 97.88 343 CYS A CA 1
ATOM 2729 C C . CYS A 1 343 ? 5.324 -23.891 -15.539 1 97.88 343 CYS A C 1
ATOM 2731 O O . CYS A 1 343 ? 4.98 -24.953 -16.047 1 97.88 343 CYS A O 1
ATOM 2733 N N . ARG A 1 344 ? 6.508 -23.672 -15.109 1 97.69 344 ARG A N 1
ATOM 2734 C CA . ARG A 1 344 ? 7.566 -24.656 -15.297 1 97.69 344 ARG A CA 1
ATOM 2735 C C . ARG A 1 344 ? 7.266 -25.938 -14.523 1 97.69 344 ARG A C 1
ATOM 2737 O O . ARG A 1 344 ? 7.445 -27.047 -15.039 1 97.69 344 ARG A O 1
ATOM 2744 N N . ILE A 1 345 ? 6.844 -25.781 -13.352 1 97.44 345 ILE A N 1
ATOM 2745 C CA . ILE A 1 345 ? 6.516 -26.922 -12.508 1 97.44 345 ILE A CA 1
ATOM 2746 C C . ILE A 1 345 ? 5.445 -27.781 -13.188 1 97.44 345 ILE A C 1
ATOM 2748 O O . ILE A 1 345 ? 5.598 -28.984 -13.32 1 97.44 345 ILE A O 1
ATOM 2752 N N . LEU A 1 346 ? 4.414 -27.141 -13.648 1 97 346 LEU A N 1
ATOM 2753 C CA . LEU A 1 346 ? 3.285 -27.859 -14.242 1 97 346 LEU A CA 1
ATOM 2754 C C . LEU A 1 346 ? 3.693 -28.531 -15.539 1 97 346 LEU A C 1
ATOM 2756 O O . LEU A 1 346 ? 3.289 -29.672 -15.805 1 97 346 LEU A O 1
ATOM 2760 N N . LEU A 1 347 ? 4.516 -27.859 -16.297 1 96.62 347 LEU A N 1
ATOM 2761 C CA . LEU A 1 347 ? 4.961 -28.422 -17.562 1 96.62 347 LEU A CA 1
ATOM 2762 C C . LEU A 1 347 ? 5.902 -29.594 -17.328 1 96.62 347 LEU A C 1
ATOM 2764 O O . LEU A 1 347 ? 5.789 -30.641 -17.984 1 96.62 347 LEU A O 1
ATOM 2768 N N . LEU A 1 348 ? 6.781 -29.453 -16.375 1 95.44 348 LEU A N 1
ATOM 2769 C CA . LEU A 1 348 ? 7.715 -30.531 -16.078 1 95.44 348 LEU A CA 1
ATOM 2770 C C . LEU A 1 348 ? 6.988 -31.734 -15.492 1 95.44 348 LEU A C 1
ATOM 2772 O O . LEU A 1 348 ? 7.332 -32.875 -15.797 1 95.44 348 LEU A O 1
ATOM 2776 N N . ALA A 1 349 ? 5.992 -31.484 -14.719 1 92.69 349 ALA A N 1
ATOM 2777 C CA . ALA A 1 349 ? 5.211 -32.562 -14.102 1 92.69 349 ALA A CA 1
ATOM 2778 C C . ALA A 1 349 ? 4.332 -33.25 -15.141 1 92.69 349 ALA A C 1
ATOM 2780 O O . ALA A 1 349 ? 3.986 -34.406 -14.984 1 92.69 349 ALA A O 1
ATOM 2781 N N . SER A 1 350 ? 3.967 -32.562 -16.219 1 92.5 350 SER A N 1
ATOM 2782 C CA . SER A 1 350 ? 3.078 -33.125 -17.219 1 92.5 350 SER A CA 1
ATOM 2783 C C . SER A 1 350 ? 3.838 -33.469 -18.5 1 92.5 350 SER A C 1
ATOM 2785 O O . SER A 1 350 ? 3.248 -33.531 -19.578 1 92.5 350 SER A O 1
ATOM 2787 N N . ASP A 1 351 ? 5.078 -33.656 -18.391 1 91.44 351 ASP A N 1
ATOM 2788 C CA . ASP A 1 351 ? 5.926 -34 -19.531 1 91.44 351 ASP A CA 1
ATOM 2789 C C . ASP A 1 351 ? 5.512 -35.312 -20.141 1 91.44 351 ASP A C 1
ATOM 2791 O O . ASP A 1 351 ? 5.625 -36.375 -19.5 1 91.44 351 ASP A O 1
ATOM 2795 N N . PRO A 1 352 ? 5.086 -35.312 -21.391 1 87.56 352 PRO A N 1
ATOM 2796 C CA . PRO A 1 352 ? 4.645 -36.562 -22.031 1 87.56 352 PRO A CA 1
ATOM 2797 C C . PRO A 1 352 ? 5.773 -37.594 -22.188 1 87.56 352 PRO A C 1
ATOM 2799 O O . PRO A 1 352 ? 5.527 -38.781 -22.172 1 87.56 352 PRO A O 1
ATOM 2802 N N . ASP A 1 353 ? 6.996 -37.125 -22.266 1 82.62 353 ASP A N 1
ATOM 2803 C CA . ASP A 1 353 ? 8.133 -38.031 -22.438 1 82.62 353 ASP A CA 1
ATOM 2804 C C . ASP A 1 353 ? 8.445 -38.781 -21.125 1 82.62 353 ASP A C 1
ATOM 2806 O O . ASP A 1 353 ? 9.039 -39.844 -21.141 1 82.62 353 ASP A O 1
ATOM 2810 N N . ALA A 1 354 ? 8.117 -38.156 -20.031 1 78.19 354 ALA A N 1
ATOM 2811 C CA . ALA A 1 354 ? 8.367 -38.812 -18.734 1 78.19 354 ALA A CA 1
ATOM 2812 C C . ALA A 1 354 ? 7.32 -39.875 -18.438 1 78.19 354 ALA A C 1
ATOM 2814 O O . ALA A 1 354 ? 7.574 -40.812 -17.672 1 78.19 354 ALA A O 1
ATOM 2815 N N . SER A 1 355 ? 6.148 -39.812 -19.062 1 69.38 355 SER A N 1
ATOM 2816 C CA . SER A 1 355 ? 5.07 -40.75 -18.812 1 69.38 355 SER A CA 1
ATOM 2817 C C . SER A 1 355 ? 5.102 -41.906 -19.828 1 69.38 355 SER A C 1
ATOM 2819 O O . SER A 1 355 ? 4.547 -42.969 -19.562 1 69.38 355 SER A O 1
ATOM 2821 N N . ALA A 1 356 ? 5.832 -41.594 -20.906 1 68.38 356 ALA A N 1
ATOM 2822 C CA . ALA A 1 356 ? 5.875 -42.625 -21.953 1 68.38 356 ALA A CA 1
ATOM 2823 C C . ALA A 1 356 ? 6.812 -43.75 -21.578 1 68.38 356 ALA A C 1
ATOM 2825 O O . ALA A 1 356 ? 7.816 -43.531 -20.891 1 68.38 356 ALA A O 1
ATOM 2826 N N . LEU A 1 357 ? 6.371 -44.969 -21.75 1 63.88 357 LEU A N 1
ATOM 2827 C CA . LEU A 1 357 ? 7.172 -46.156 -21.469 1 63.88 357 LEU A CA 1
ATOM 2828 C C . LEU A 1 357 ? 8.328 -46.25 -22.453 1 63.88 357 LEU A C 1
ATOM 2830 O O . LEU A 1 357 ? 8.266 -47.031 -23.406 1 63.88 357 LEU A O 1
ATOM 2834 N N . ARG A 1 358 ? 9.227 -45.312 -22.328 1 64.12 358 ARG A N 1
ATOM 2835 C CA . ARG A 1 358 ? 10.414 -45.312 -23.172 1 64.12 358 ARG A CA 1
ATOM 2836 C C . ARG A 1 358 ? 11.688 -45.469 -22.344 1 64.12 358 ARG A C 1
ATOM 2838 O O . ARG A 1 358 ? 11.672 -45.25 -21.125 1 64.12 358 ARG A O 1
ATOM 2845 N N . ILE A 1 359 ? 12.68 -45.938 -22.969 1 71.44 359 ILE A N 1
ATOM 2846 C CA . ILE A 1 359 ? 13.992 -46.062 -22.359 1 71.44 359 ILE A CA 1
ATOM 2847 C C . ILE A 1 359 ? 14.438 -44.688 -21.859 1 71.44 359 ILE A C 1
ATOM 2849 O O . ILE A 1 359 ? 14.305 -43.688 -22.578 1 71.44 359 ILE A O 1
ATOM 2853 N N . GLY A 1 360 ? 14.922 -44.531 -20.594 1 69.62 360 GLY A N 1
ATOM 2854 C CA . GLY A 1 360 ? 15.422 -43.312 -20.031 1 69.62 360 GLY A CA 1
ATOM 2855 C C . GLY A 1 360 ? 14.367 -42.531 -19.266 1 69.62 360 GLY A C 1
ATOM 2856 O O . GLY A 1 360 ? 14.648 -41.438 -18.734 1 69.62 360 GLY A O 1
ATOM 2857 N N . ARG A 1 361 ? 13.195 -43.156 -19.25 1 73.12 361 ARG A N 1
ATOM 2858 C CA . ARG A 1 361 ? 12.047 -42.5 -18.625 1 73.12 361 ARG A CA 1
ATOM 2859 C C . ARG A 1 361 ? 12.352 -42.156 -17.156 1 73.12 361 ARG A C 1
ATOM 2861 O O . ARG A 1 361 ? 12.023 -41.062 -16.688 1 73.12 361 ARG A O 1
ATOM 2868 N N . PHE A 1 362 ? 13.062 -43.031 -16.531 1 77.62 362 PHE A N 1
ATOM 2869 C CA . PHE A 1 362 ? 13.336 -42.812 -15.117 1 77.62 362 PHE A CA 1
ATOM 2870 C C . PHE A 1 362 ? 14.32 -41.688 -14.914 1 77.62 362 PHE A C 1
ATOM 2872 O O . PHE A 1 362 ? 14.172 -40.875 -13.992 1 77.62 362 PHE A O 1
ATOM 2879 N N . ARG A 1 363 ? 15.289 -41.688 -15.805 1 81.88 363 ARG A N 1
ATOM 2880 C CA . ARG A 1 363 ? 16.25 -40.594 -15.719 1 81.88 363 ARG A CA 1
ATOM 2881 C C . ARG A 1 363 ? 15.578 -39.25 -16 1 81.88 363 ARG A C 1
ATOM 2883 O O . ARG A 1 363 ? 15.867 -38.25 -15.336 1 81.88 363 ARG A O 1
ATOM 2890 N N . ARG A 1 364 ? 14.766 -39.281 -16.953 1 84.19 364 ARG A N 1
ATOM 2891 C CA . ARG A 1 364 ? 14.023 -38.062 -17.297 1 84.19 364 ARG A CA 1
ATOM 2892 C C . ARG A 1 364 ? 13.125 -37.656 -16.141 1 84.19 364 ARG A C 1
ATOM 2894 O O . ARG A 1 364 ? 13.016 -36.438 -15.852 1 84.19 364 ARG A O 1
ATOM 2901 N N . MET A 1 365 ? 12.547 -38.594 -15.555 1 86.94 365 MET A N 1
ATOM 2902 C CA . MET A 1 365 ? 11.688 -38.312 -14.406 1 86.94 365 MET A CA 1
ATOM 2903 C C . MET A 1 365 ? 12.492 -37.719 -13.266 1 86.94 365 MET A C 1
ATOM 2905 O O . MET A 1 365 ? 12.039 -36.75 -12.625 1 86.94 365 MET A O 1
ATOM 2909 N N . GLN A 1 366 ? 13.648 -38.219 -13.055 1 89.81 366 GLN A N 1
ATOM 2910 C CA . GLN A 1 366 ? 14.5 -37.688 -11.992 1 89.81 366 GLN A CA 1
ATOM 2911 C C . GLN A 1 366 ? 14.984 -36.281 -12.328 1 89.81 366 GLN A C 1
ATOM 2913 O O . GLN A 1 366 ? 15.047 -35.406 -11.445 1 89.81 366 GLN A O 1
ATOM 2918 N N . ASP A 1 367 ? 15.328 -36.125 -13.539 1 92.12 367 ASP A N 1
ATOM 2919 C CA . ASP A 1 367 ? 15.75 -34.812 -13.984 1 92.12 367 ASP A CA 1
ATOM 2920 C C . ASP A 1 367 ? 14.633 -33.781 -13.812 1 92.12 367 ASP A C 1
ATOM 2922 O O . ASP A 1 367 ? 14.875 -32.656 -13.352 1 92.12 367 ASP A O 1
ATOM 2926 N N . ASN A 1 368 ? 13.445 -34.219 -14.25 1 93.56 368 ASN A N 1
ATOM 2927 C CA . ASN A 1 368 ? 12.281 -33.344 -14.078 1 93.56 368 ASN A CA 1
ATOM 2928 C C . ASN A 1 368 ? 12.023 -33.031 -12.609 1 93.56 368 ASN A C 1
ATOM 2930 O O . ASN A 1 368 ? 11.742 -31.875 -12.258 1 93.56 368 ASN A O 1
ATOM 2934 N N . ASP A 1 369 ? 12.18 -34 -11.758 1 93.69 369 ASP A N 1
ATOM 2935 C CA . ASP A 1 369 ? 11.969 -33.812 -10.328 1 93.69 369 ASP A CA 1
ATOM 2936 C C . ASP A 1 369 ? 12.969 -32.781 -9.758 1 93.69 369 ASP A C 1
ATOM 2938 O O . ASP A 1 369 ? 12.617 -31.969 -8.922 1 93.69 369 ASP A O 1
ATOM 2942 N N . ASP A 1 370 ? 14.172 -32.844 -10.211 1 94.69 370 ASP A N 1
ATOM 2943 C CA . ASP A 1 370 ? 15.203 -31.922 -9.734 1 94.69 370 ASP A CA 1
ATOM 2944 C C . ASP A 1 370 ? 14.891 -30.5 -10.156 1 94.69 370 ASP A C 1
ATOM 2946 O O . ASP A 1 370 ? 15.07 -29.562 -9.375 1 94.69 370 ASP A O 1
ATOM 2950 N N . LYS A 1 371 ? 14.477 -30.438 -11.359 1 95.5 371 LYS A N 1
ATOM 2951 C CA . LYS A 1 371 ? 14.133 -29.109 -11.859 1 95.5 371 LYS A CA 1
ATOM 2952 C C . LYS A 1 371 ? 12.922 -28.531 -11.125 1 95.5 371 LYS A C 1
ATOM 2954 O O . LYS A 1 371 ? 12.867 -27.344 -10.844 1 95.5 371 LYS A O 1
ATOM 2959 N N . ILE A 1 372 ? 11.953 -29.422 -10.867 1 96.62 372 ILE A N 1
ATOM 2960 C CA . ILE A 1 372 ? 10.766 -29.016 -10.125 1 96.62 372 ILE A CA 1
ATOM 2961 C C . ILE A 1 372 ? 11.164 -28.547 -8.727 1 96.62 372 ILE A C 1
ATOM 2963 O O . ILE A 1 372 ? 10.688 -27.516 -8.25 1 96.62 372 ILE A O 1
ATOM 2967 N N . ARG A 1 373 ? 12.07 -29.234 -8.07 1 95.69 373 ARG A N 1
ATOM 2968 C CA . ARG A 1 373 ? 12.555 -28.844 -6.75 1 95.69 373 ARG A CA 1
ATOM 2969 C C . ARG A 1 373 ? 13.195 -27.453 -6.793 1 95.69 373 ARG A C 1
ATOM 2971 O O . ARG A 1 373 ? 12.984 -26.641 -5.895 1 95.69 373 ARG A O 1
ATOM 2978 N N . ALA A 1 374 ? 13.914 -27.266 -7.816 1 94.38 374 ALA A N 1
ATOM 2979 C CA . ALA A 1 374 ? 14.57 -25.969 -7.969 1 94.38 374 ALA A CA 1
ATOM 2980 C C . ALA A 1 374 ? 13.547 -24.844 -8.109 1 94.38 374 ALA A C 1
ATOM 2982 O O . ALA A 1 374 ? 13.719 -23.766 -7.535 1 94.38 374 ALA A O 1
ATOM 2983 N N . CYS A 1 375 ? 12.508 -25.094 -8.852 1 96.44 375 CYS A N 1
ATOM 2984 C CA . CYS A 1 375 ? 11.453 -24.109 -9.039 1 96.44 375 CYS A CA 1
ATOM 2985 C C . CYS A 1 375 ? 10.734 -23.828 -7.723 1 96.44 375 CYS A C 1
ATOM 2987 O O . CYS A 1 375 ? 10.445 -22.672 -7.41 1 96.44 375 CYS A O 1
ATOM 2989 N N . VAL A 1 376 ? 10.453 -24.906 -7.012 1 96.12 376 VAL A N 1
ATOM 2990 C CA . VAL A 1 376 ? 9.773 -24.75 -5.73 1 96.12 376 VAL A CA 1
ATOM 2991 C C . VAL A 1 376 ? 10.648 -23.953 -4.77 1 96.12 376 VAL A C 1
ATOM 2993 O O . VAL A 1 376 ? 10.156 -23.109 -4.027 1 96.12 376 VAL A O 1
ATOM 2996 N N . ARG A 1 377 ? 11.953 -24.188 -4.777 1 94.81 377 ARG A N 1
ATOM 2997 C CA . ARG A 1 377 ? 12.883 -23.438 -3.934 1 94.81 377 ARG A CA 1
ATOM 2998 C C . ARG A 1 377 ? 12.844 -21.953 -4.262 1 94.81 377 ARG A C 1
ATOM 3000 O O . ARG A 1 377 ? 12.891 -21.109 -3.363 1 94.81 377 ARG A O 1
ATOM 3007 N N . VAL A 1 378 ? 12.742 -21.656 -5.5 1 95 378 VAL A N 1
ATOM 3008 C CA . VAL A 1 378 ? 12.68 -20.266 -5.926 1 95 378 VAL A CA 1
ATOM 3009 C C . VAL A 1 378 ? 11.375 -19.625 -5.434 1 95 378 VAL A C 1
ATOM 3011 O O . VAL A 1 378 ? 11.391 -18.531 -4.875 1 95 378 VAL A O 1
ATOM 3014 N N . ILE A 1 379 ? 10.227 -20.312 -5.617 1 96.44 379 ILE A N 1
ATOM 3015 C CA . ILE A 1 379 ? 8.922 -19.797 -5.195 1 96.44 379 ILE A CA 1
ATOM 3016 C C . ILE A 1 379 ? 8.938 -19.547 -3.688 1 96.44 379 ILE A C 1
ATOM 3018 O O . ILE A 1 379 ? 8.539 -18.484 -3.225 1 96.44 379 ILE A O 1
ATOM 3022 N N . CYS A 1 380 ? 9.453 -20.531 -2.961 1 94.62 380 CYS A N 1
ATOM 3023 C CA . CYS A 1 380 ? 9.5 -20.422 -1.508 1 94.62 380 CYS A CA 1
ATOM 3024 C C . CYS A 1 380 ? 10.492 -19.344 -1.073 1 94.62 380 CYS A C 1
ATOM 3026 O O . CYS A 1 380 ? 10.234 -18.594 -0.133 1 94.62 380 CYS A O 1
ATOM 3028 N N . GLY A 1 381 ? 11.633 -19.312 -1.736 1 94.19 381 GLY A N 1
ATOM 3029 C CA . GLY A 1 381 ? 12.609 -18.266 -1.445 1 94.19 381 GLY A CA 1
ATOM 3030 C C . GLY A 1 381 ? 12.055 -16.875 -1.623 1 94.19 381 GLY A C 1
ATOM 3031 O O . GLY A 1 381 ? 12.273 -16 -0.777 1 94.19 381 GLY A O 1
ATOM 3032 N N . VAL A 1 382 ? 11.305 -16.641 -2.691 1 95.19 382 VAL A N 1
ATOM 3033 C CA . VAL A 1 382 ? 10.695 -15.344 -2.965 1 95.19 382 VAL A CA 1
ATOM 3034 C C . VAL A 1 382 ? 9.648 -15.031 -1.896 1 95.19 382 VAL A C 1
ATOM 3036 O O . VAL A 1 382 ? 9.594 -13.914 -1.383 1 95.19 382 VAL A O 1
ATOM 3039 N N . ALA A 1 383 ? 8.852 -16.016 -1.543 1 93.44 383 ALA A N 1
ATOM 3040 C CA . ALA A 1 383 ? 7.812 -15.82 -0.539 1 93.44 383 ALA A CA 1
ATOM 3041 C C . ALA A 1 383 ? 8.422 -15.492 0.822 1 93.44 383 ALA A C 1
ATOM 3043 O O . ALA A 1 383 ? 7.875 -14.672 1.567 1 93.44 383 ALA A O 1
ATOM 3044 N N . LEU A 1 384 ? 9.539 -16.078 1.158 1 92.25 384 LEU A N 1
ATOM 3045 C CA . LEU A 1 384 ? 10.195 -15.898 2.449 1 92.25 384 LEU A CA 1
ATOM 3046 C C . LEU A 1 384 ? 10.867 -14.531 2.527 1 92.25 384 LEU A C 1
ATOM 3048 O O . LEU A 1 384 ? 10.875 -13.898 3.584 1 92.25 384 LEU A O 1
ATOM 3052 N N . THR A 1 385 ? 11.43 -14.094 1.432 1 92 385 THR A N 1
ATOM 3053 C CA . THR A 1 385 ? 12.297 -12.922 1.479 1 92 385 THR A CA 1
ATOM 3054 C C . THR A 1 385 ? 11.539 -11.672 1.031 1 92 385 THR A C 1
ATOM 3056 O O . THR A 1 385 ? 12.078 -10.57 1.063 1 92 385 THR A O 1
ATOM 3059 N N . ASN A 1 386 ? 10.352 -11.781 0.536 1 92.5 386 ASN A N 1
ATOM 3060 C CA . ASN A 1 386 ? 9.477 -10.664 0.201 1 92.5 386 ASN A CA 1
ATOM 3061 C C . ASN A 1 386 ? 8.18 -10.703 1.003 1 92.5 386 ASN A C 1
ATOM 3063 O O . ASN A 1 386 ? 7.09 -10.805 0.43 1 92.5 386 ASN A O 1
ATOM 3067 N N . PRO A 1 387 ? 8.242 -10.539 2.332 1 87.69 387 PRO A N 1
ATOM 3068 C CA . PRO A 1 387 ? 7.086 -10.711 3.209 1 87.69 387 PRO A CA 1
ATOM 3069 C C . PRO A 1 387 ? 6.035 -9.617 3.02 1 87.69 387 PRO A C 1
ATOM 3071 O O . PRO A 1 387 ? 4.875 -9.805 3.396 1 87.69 387 PRO A O 1
ATOM 3074 N N . GLU A 1 388 ? 6.398 -8.523 2.41 1 86.06 388 GLU A N 1
ATOM 3075 C CA . GLU A 1 388 ? 5.461 -7.422 2.203 1 86.06 388 GLU A CA 1
ATOM 3076 C C . GLU A 1 388 ? 4.367 -7.805 1.213 1 86.06 388 GLU A C 1
ATOM 3078 O O . GLU A 1 388 ? 3.281 -7.223 1.222 1 86.06 388 GLU A O 1
ATOM 3083 N N . PHE A 1 389 ? 4.699 -8.797 0.4 1 88.62 389 PHE A N 1
ATOM 3084 C CA . PHE A 1 389 ? 3.727 -9.266 -0.577 1 88.62 389 PHE A CA 1
ATOM 3085 C C . PHE A 1 389 ? 3.07 -10.562 -0.106 1 88.62 389 PHE A C 1
ATOM 3087 O O . PHE A 1 389 ? 3.498 -11.656 -0.485 1 88.62 389 PHE A O 1
ATOM 3094 N N . HIS A 1 390 ? 2.039 -10.453 0.532 1 81.31 390 HIS A N 1
ATOM 3095 C CA . HIS A 1 390 ? 1.422 -11.555 1.257 1 81.31 390 HIS A CA 1
ATOM 3096 C C . HIS A 1 390 ? 0.867 -12.602 0.296 1 81.31 390 HIS A C 1
ATOM 3098 O O . HIS A 1 390 ? 0.826 -13.789 0.623 1 81.31 390 HIS A O 1
ATOM 3104 N N . THR A 1 391 ? 0.463 -12.164 -0.845 1 84.62 391 THR A N 1
ATOM 3105 C CA . THR A 1 391 ? -0.152 -13.078 -1.804 1 84.62 391 THR A CA 1
ATOM 3106 C C . THR A 1 391 ? 0.85 -14.133 -2.27 1 84.62 391 THR A C 1
ATOM 3108 O O . THR A 1 391 ? 0.46 -15.195 -2.752 1 84.62 391 THR A O 1
ATOM 3111 N N . THR A 1 392 ? 2.15 -13.875 -2.068 1 90.12 392 THR A N 1
ATOM 3112 C CA . THR A 1 392 ? 3.182 -14.828 -2.463 1 90.12 392 THR A CA 1
ATOM 3113 C C . THR A 1 392 ? 3.086 -16.109 -1.629 1 90.12 392 THR A C 1
ATOM 3115 O O . THR A 1 392 ? 3.426 -17.188 -2.104 1 90.12 392 THR A O 1
ATOM 3118 N N . ARG A 1 393 ? 2.568 -15.977 -0.466 1 88 393 ARG A N 1
ATOM 3119 C CA . ARG A 1 393 ? 2.461 -17.125 0.432 1 88 393 ARG A CA 1
ATOM 3120 C C . ARG A 1 393 ? 1.43 -18.125 -0.077 1 88 393 ARG A C 1
ATOM 3122 O O . ARG A 1 393 ? 1.596 -19.328 0.091 1 88 393 ARG A O 1
ATOM 3129 N N . SER A 1 394 ? 0.405 -17.609 -0.645 1 85.31 394 SER A N 1
ATOM 3130 C CA . SER A 1 394 ? -0.61 -18.484 -1.201 1 85.31 394 SER A CA 1
ATOM 3131 C C . SER A 1 394 ? -0.051 -19.312 -2.357 1 85.31 394 SER A C 1
ATOM 3133 O O . SER A 1 394 ? -0.316 -20.516 -2.459 1 85.31 394 SER A O 1
ATOM 3135 N N . THR A 1 395 ? 0.685 -18.672 -3.229 1 89.56 395 THR A N 1
ATOM 3136 C CA . THR A 1 395 ? 1.285 -19.391 -4.352 1 89.56 395 THR A CA 1
ATOM 3137 C C . THR A 1 395 ? 2.328 -20.391 -3.859 1 89.56 395 THR A C 1
ATOM 3139 O O . THR A 1 395 ? 2.443 -21.484 -4.402 1 89.56 395 THR A O 1
ATOM 3142 N N . ALA A 1 396 ? 3.096 -19.938 -2.887 1 91.75 396 ALA A N 1
ATOM 3143 C CA . ALA A 1 396 ? 4.059 -20.875 -2.297 1 91.75 396 ALA A CA 1
ATOM 3144 C C . ALA A 1 396 ? 3.355 -22.078 -1.686 1 91.75 396 ALA A C 1
ATOM 3146 O O . ALA A 1 396 ? 3.809 -23.219 -1.845 1 91.75 396 ALA A O 1
ATOM 3147 N N . GLY A 1 397 ? 2.254 -21.812 -0.978 1 88.44 397 GLY A N 1
ATOM 3148 C CA . GLY A 1 397 ? 1.473 -22.906 -0.433 1 88.44 397 GLY A CA 1
ATOM 3149 C C . GLY A 1 397 ? 0.987 -23.891 -1.493 1 88.44 397 GLY A C 1
ATOM 3150 O O . GLY A 1 397 ? 1 -25.094 -1.283 1 88.44 397 GLY A O 1
ATOM 3151 N N . LEU A 1 398 ? 0.541 -23.359 -2.572 1 87.81 398 LEU A N 1
ATOM 3152 C CA . LEU A 1 398 ? 0.102 -24.188 -3.688 1 87.81 398 LEU A CA 1
ATOM 3153 C C . LEU A 1 398 ? 1.246 -25.062 -4.203 1 87.81 398 LEU A C 1
ATOM 3155 O O . LEU A 1 398 ? 1.073 -26.266 -4.41 1 87.81 398 LEU A O 1
ATOM 3159 N N . ALA A 1 399 ? 2.416 -24.438 -4.387 1 93.12 399 ALA A N 1
ATOM 3160 C CA . ALA A 1 399 ? 3.576 -25.172 -4.887 1 93.12 399 ALA A CA 1
ATOM 3161 C C . ALA A 1 399 ? 3.979 -26.281 -3.92 1 93.12 399 ALA A C 1
ATOM 3163 O O . ALA A 1 399 ? 4.324 -27.391 -4.344 1 93.12 399 ALA A O 1
ATOM 3164 N N . ILE A 1 400 ? 3.904 -25.984 -2.678 1 91.88 400 ILE A N 1
ATOM 3165 C CA . ILE A 1 400 ? 4.242 -26.984 -1.658 1 91.88 400 ILE A CA 1
ATOM 3166 C C . ILE A 1 400 ? 3.207 -28.109 -1.667 1 91.88 400 ILE A C 1
ATOM 3168 O O . ILE A 1 400 ? 3.557 -29.281 -1.523 1 91.88 400 ILE A O 1
ATOM 3172 N N . GLY A 1 401 ? 2.01 -27.75 -1.816 1 87.69 401 GLY A N 1
ATOM 3173 C CA . GLY A 1 401 ? 0.958 -28.75 -1.886 1 87.69 401 GLY A CA 1
ATOM 3174 C C . GLY A 1 401 ? 1.105 -29.688 -3.07 1 87.69 401 GLY A C 1
ATOM 3175 O O . GLY A 1 401 ? 0.824 -30.875 -2.959 1 87.69 401 GLY A O 1
ATOM 3176 N N . LEU A 1 402 ? 1.543 -29.172 -4.145 1 88.94 402 LEU A N 1
ATOM 3177 C CA . LEU A 1 402 ? 1.683 -29.938 -5.371 1 88.94 402 LEU A CA 1
ATOM 3178 C C . LEU A 1 402 ? 2.947 -30.797 -5.336 1 88.94 402 LEU A C 1
ATOM 3180 O O . LEU A 1 402 ? 2.947 -31.938 -5.809 1 88.94 402 LEU A O 1
ATOM 3184 N N . CYS A 1 403 ? 4.043 -30.25 -4.723 1 93 403 CYS A N 1
ATOM 3185 C CA . CYS A 1 403 ? 5.348 -30.875 -4.938 1 93 403 CYS A CA 1
ATOM 3186 C C . CYS A 1 403 ? 6.047 -31.141 -3.611 1 93 403 CYS A C 1
ATOM 3188 O O . CYS A 1 403 ? 7.215 -31.531 -3.59 1 93 403 CYS A O 1
ATOM 3190 N N . GLY A 1 404 ? 5.48 -30.969 -2.529 1 90.38 404 GLY A N 1
ATOM 3191 C CA . GLY A 1 404 ? 6.121 -31.109 -1.231 1 90.38 404 GLY A CA 1
ATOM 3192 C C . GLY A 1 404 ? 6.75 -32.469 -1.021 1 90.38 404 GLY A C 1
ATOM 3193 O O . GLY A 1 404 ? 7.73 -32.594 -0.286 1 90.38 404 GLY A O 1
ATOM 3194 N N . GLU A 1 405 ? 6.27 -33.438 -1.695 1 90.5 405 GLU A N 1
ATOM 3195 C CA . GLU A 1 405 ? 6.742 -34.812 -1.541 1 90.5 405 GLU A CA 1
ATOM 3196 C C . GLU A 1 405 ? 8.148 -35 -2.115 1 90.5 405 GLU A C 1
ATOM 3198 O O . GLU A 1 405 ? 8.836 -35.969 -1.814 1 90.5 405 GLU A O 1
ATOM 3203 N N . LEU A 1 406 ? 8.531 -34.094 -2.896 1 92.56 406 LEU A N 1
ATOM 3204 C CA . LEU A 1 406 ? 9.836 -34.188 -3.541 1 92.56 406 LEU A CA 1
ATOM 3205 C C . LEU A 1 406 ? 10.953 -33.781 -2.578 1 92.56 406 LEU A C 1
ATOM 3207 O O . LEU A 1 406 ? 12.133 -34 -2.859 1 92.56 406 LEU A O 1
ATOM 3211 N N . PHE A 1 407 ? 10.57 -33.219 -1.427 1 92.75 407 PHE A N 1
ATOM 3212 C CA . PHE A 1 407 ? 11.562 -32.75 -0.472 1 92.75 407 PHE A CA 1
ATOM 3213 C C . PHE A 1 407 ? 11.734 -33.719 0.682 1 92.75 407 PHE A C 1
ATOM 3215 O O . PHE A 1 407 ? 10.75 -34.281 1.182 1 92.75 407 PHE A O 1
ATOM 3222 N N . HIS A 1 408 ? 13.086 -33.906 1.044 1 90 408 HIS A N 1
ATOM 3223 C CA . HIS A 1 408 ? 13.359 -34.906 2.07 1 90 408 HIS A CA 1
ATOM 3224 C C . HIS A 1 408 ? 14.289 -34.344 3.141 1 90 408 HIS A C 1
ATOM 3226 O O . HIS A 1 408 ? 14.438 -34.938 4.211 1 90 408 HIS A O 1
ATOM 3232 N N . ASP A 1 409 ? 14.883 -33.25 2.885 1 89.94 409 ASP A N 1
ATOM 3233 C CA . ASP A 1 409 ? 15.75 -32.625 3.877 1 89.94 409 ASP A CA 1
ATOM 3234 C C . ASP A 1 409 ? 14.93 -32.031 5.016 1 89.94 409 ASP A C 1
ATOM 3236 O O . ASP A 1 409 ? 14.078 -31.172 4.789 1 89.94 409 ASP A O 1
ATOM 3240 N N . PRO A 1 410 ? 15.148 -32.375 6.262 1 88.75 410 PRO A N 1
ATOM 3241 C CA . PRO A 1 410 ? 14.359 -31.891 7.398 1 88.75 410 PRO A CA 1
ATOM 3242 C C . PRO A 1 410 ? 14.422 -30.375 7.551 1 88.75 410 PRO A C 1
ATOM 3244 O O . PRO A 1 410 ? 13.461 -29.766 8.031 1 88.75 410 PRO A O 1
ATOM 3247 N N . ARG A 1 411 ? 15.539 -29.828 7.27 1 89.5 411 ARG A N 1
ATOM 3248 C CA . ARG A 1 411 ? 15.641 -28.375 7.355 1 89.5 411 ARG A CA 1
ATOM 3249 C C . ARG A 1 411 ? 14.695 -27.703 6.375 1 89.5 411 ARG A C 1
ATOM 3251 O O . ARG A 1 411 ? 14.039 -26.719 6.715 1 89.5 411 ARG A O 1
ATOM 3258 N N . GLU A 1 412 ? 14.617 -28.297 5.219 1 91.94 412 GLU A N 1
ATOM 3259 C CA . GLU A 1 412 ? 13.734 -27.734 4.191 1 91.94 412 GLU A CA 1
ATOM 3260 C C . GLU A 1 412 ? 12.266 -27.984 4.527 1 91.94 412 GLU A C 1
ATOM 3262 O O . GLU A 1 412 ? 11.43 -27.094 4.363 1 91.94 412 GLU A O 1
ATOM 3267 N N . THR A 1 413 ? 12.008 -29.188 5.051 1 91.38 413 THR A N 1
ATOM 3268 C CA . THR A 1 413 ? 10.617 -29.547 5.301 1 91.38 413 THR A CA 1
ATOM 3269 C C . THR A 1 413 ? 10.031 -28.703 6.43 1 91.38 413 THR A C 1
ATOM 3271 O O . THR A 1 413 ? 8.844 -28.359 6.41 1 91.38 413 THR A O 1
ATOM 3274 N N . THR A 1 414 ? 10.852 -28.281 7.371 1 90.44 414 THR A N 1
ATOM 3275 C CA . THR A 1 414 ? 10.391 -27.422 8.453 1 90.44 414 THR A CA 1
ATOM 3276 C C . THR A 1 414 ? 10 -26.047 7.926 1 90.44 414 THR A C 1
ATOM 3278 O O . THR A 1 414 ? 8.961 -25.5 8.297 1 90.44 414 THR A O 1
ATOM 3281 N N . VAL A 1 415 ? 10.852 -25.562 7.051 1 91.38 415 VAL A N 1
ATOM 3282 C CA . VAL A 1 415 ? 10.586 -24.25 6.473 1 91.38 415 VAL A CA 1
ATOM 3283 C C . VAL A 1 415 ? 9.336 -24.312 5.598 1 91.38 415 VAL A C 1
ATOM 3285 O O . VAL A 1 415 ? 8.531 -23.375 5.59 1 91.38 415 VAL A O 1
ATOM 3288 N N . LEU A 1 416 ? 9.172 -25.422 4.867 1 92.5 416 LEU A N 1
ATOM 3289 C CA . LEU A 1 416 ? 8.008 -25.594 4.016 1 92.5 416 LEU A CA 1
ATOM 3290 C C . LEU A 1 416 ? 6.727 -25.641 4.848 1 92.5 416 LEU A C 1
ATOM 3292 O O . LEU A 1 416 ? 5.719 -25.031 4.477 1 92.5 416 LEU A O 1
ATOM 3296 N N . LEU A 1 417 ? 6.797 -26.266 6.008 1 89.5 417 LEU A N 1
ATOM 3297 C CA . LEU A 1 417 ? 5.641 -26.328 6.891 1 89.5 417 LEU A CA 1
ATOM 3298 C C . LEU A 1 417 ? 5.312 -24.953 7.469 1 89.5 417 LEU A C 1
ATOM 3300 O O . LEU A 1 417 ? 4.141 -24.609 7.605 1 89.5 417 LEU A O 1
ATOM 3304 N N . ASP A 1 418 ? 6.32 -24.219 7.734 1 88.62 418 ASP A N 1
ATOM 3305 C CA . ASP A 1 418 ? 6.113 -22.859 8.25 1 88.62 418 ASP A CA 1
ATOM 3306 C C . ASP A 1 418 ? 5.465 -21.969 7.191 1 88.62 418 ASP A C 1
ATOM 3308 O O . ASP A 1 418 ? 4.598 -21.156 7.512 1 88.62 418 ASP A O 1
ATOM 3312 N N . LEU A 1 419 ? 5.895 -22.109 5.992 1 88.56 419 LEU A N 1
ATOM 3313 C CA . LEU A 1 419 ? 5.328 -21.328 4.902 1 88.56 419 LEU A CA 1
ATOM 3314 C C . LEU A 1 419 ? 3.871 -21.703 4.656 1 88.56 419 LEU A C 1
ATOM 3316 O O . LEU A 1 419 ? 3.043 -20.859 4.34 1 88.56 419 LEU A O 1
ATOM 3320 N N . LEU A 1 420 ? 3.582 -22.984 4.824 1 86.75 420 LEU A N 1
ATOM 3321 C CA . LEU A 1 420 ? 2.205 -23.438 4.672 1 86.75 420 LEU A CA 1
ATOM 3322 C C . LEU A 1 420 ? 1.318 -22.875 5.773 1 86.75 420 LEU A C 1
ATOM 3324 O O . LEU A 1 420 ? 0.179 -22.469 5.52 1 86.75 420 LEU A O 1
ATOM 3328 N N . SER A 1 421 ? 1.875 -22.766 6.918 1 83.62 421 SER A N 1
ATOM 3329 C CA . SER A 1 421 ? 1.14 -22.156 8.023 1 83.62 421 SER A CA 1
ATOM 3330 C C . SER A 1 421 ? 0.897 -20.672 7.781 1 83.62 421 SER A C 1
ATOM 3332 O O . SER A 1 421 ? -0.17 -20.141 8.109 1 83.62 421 SER A O 1
ATOM 3334 N N . ALA A 1 422 ? 1.9 -20.062 7.215 1 80.62 422 ALA A N 1
ATOM 3335 C CA . ALA A 1 422 ? 1.766 -18.656 6.887 1 80.62 422 ALA A CA 1
ATOM 3336 C C . ALA A 1 422 ? 0.707 -18.438 5.809 1 80.62 422 ALA A C 1
ATOM 3338 O O . ALA A 1 422 ? -0.049 -17.469 5.855 1 80.62 422 ALA A O 1
ATOM 3339 N N . ALA A 1 423 ? 0.702 -19.312 4.887 1 77.5 423 ALA A N 1
ATOM 3340 C CA . ALA A 1 423 ? -0.304 -19.234 3.832 1 77.5 423 ALA A CA 1
ATOM 3341 C C . ALA A 1 423 ? -1.708 -19.422 4.398 1 77.5 423 ALA A C 1
ATOM 3343 O O . ALA A 1 423 ? -2.656 -18.766 3.959 1 77.5 423 ALA A O 1
ATOM 3344 N N . GLU A 1 424 ? -1.792 -20.297 5.34 1 73.62 424 GLU A N 1
ATOM 3345 C CA . GLU A 1 424 ? -3.072 -20.547 6 1 73.62 424 GLU A CA 1
ATOM 3346 C C . GLU A 1 424 ? -3.557 -19.297 6.734 1 73.62 424 GLU A C 1
ATOM 3348 O O . GLU A 1 424 ? -4.746 -18.969 6.691 1 73.62 424 GLU A O 1
ATOM 3353 N N . PHE A 1 425 ? -2.631 -18.641 7.297 1 69.31 425 PHE A N 1
ATOM 3354 C CA . PHE A 1 425 ? -2.965 -17.438 8.055 1 69.31 425 PHE A CA 1
ATOM 3355 C C . PHE A 1 425 ? -3.406 -16.328 7.125 1 69.31 425 PHE A C 1
ATOM 3357 O O . PHE A 1 425 ? -4.324 -15.562 7.445 1 69.31 425 PHE A O 1
ATOM 3364 N N . HIS A 1 426 ? -2.795 -16.234 6.039 1 65.94 426 HIS A N 1
ATOM 3365 C CA . HIS A 1 426 ? -3.088 -15.133 5.133 1 65.94 426 HIS A CA 1
ATOM 3366 C C . HIS A 1 426 ? -4.375 -15.383 4.355 1 65.94 426 HIS A C 1
ATOM 3368 O O . HIS A 1 426 ? -5.188 -14.477 4.176 1 65.94 426 HIS A O 1
ATOM 3374 N N . LEU A 1 427 ? -4.477 -16.531 3.783 1 62.09 427 LEU A N 1
ATOM 3375 C CA . LEU A 1 427 ? -5.621 -16.797 2.918 1 62.09 427 LEU A CA 1
ATOM 3376 C C . LEU A 1 427 ? -6.73 -17.516 3.682 1 62.09 427 LEU A C 1
ATOM 3378 O O . LEU A 1 427 ? -7.875 -17.562 3.225 1 62.09 427 LEU A O 1
ATOM 3382 N N . GLY A 1 428 ? -6.461 -17.812 4.961 1 59.06 428 GLY A N 1
ATOM 3383 C CA . GLY A 1 428 ? -7.426 -18.641 5.656 1 59.06 428 GLY A CA 1
ATOM 3384 C C . GLY A 1 428 ? -7.574 -20.016 5.039 1 59.06 428 GLY A C 1
ATOM 3385 O O . GLY A 1 428 ? -8.633 -20.641 5.152 1 59.06 428 GLY A O 1
ATOM 3386 N N . TRP A 1 429 ? -6.668 -20.406 4.094 1 60.34 429 TRP A N 1
ATOM 3387 C CA . TRP A 1 429 ? -6.75 -21.688 3.385 1 60.34 429 TRP A CA 1
ATOM 3388 C C . TRP A 1 429 ? -6.547 -22.859 4.34 1 60.34 429 TRP A C 1
ATOM 3390 O O . TRP A 1 429 ? -5.609 -22.859 5.141 1 60.34 429 TRP A O 1
ATOM 3400 N N . PRO A 1 430 ? -7.621 -23.531 4.477 1 60.38 430 PRO A N 1
ATOM 3401 C CA . PRO A 1 430 ? -7.445 -24.656 5.395 1 60.38 430 PRO A CA 1
ATOM 3402 C C . PRO A 1 430 ? -6.391 -25.656 4.914 1 60.38 430 PRO A C 1
ATOM 3404 O O . PRO A 1 430 ? -6.723 -26.625 4.227 1 60.38 430 PRO A O 1
ATOM 3407 N N . CYS A 1 431 ? -5.195 -25.281 5.129 1 62.75 431 CYS A N 1
ATOM 3408 C CA . CYS A 1 431 ? -4.078 -26.125 4.711 1 62.75 431 CYS A CA 1
ATOM 3409 C C . CYS A 1 431 ? -3.803 -27.203 5.738 1 62.75 431 CYS A C 1
ATOM 3411 O O . CYS A 1 431 ? -2.766 -27.875 5.684 1 62.75 431 CYS A O 1
ATOM 3413 N N . LEU A 1 432 ? -4.82 -27.391 6.59 1 64.81 432 LEU A N 1
ATOM 3414 C CA . LEU A 1 432 ? -4.543 -28.297 7.695 1 64.81 432 LEU A CA 1
ATOM 3415 C C . LEU A 1 432 ? -4.355 -29.719 7.195 1 64.81 432 LEU A C 1
ATOM 3417 O O . LEU A 1 432 ? -3.4 -30.406 7.586 1 64.81 432 LEU A O 1
ATOM 3421 N N . LYS A 1 433 ? -5.246 -30.109 6.312 1 71.38 433 LYS A N 1
ATOM 3422 C CA . LYS A 1 433 ? -5.141 -31.484 5.805 1 71.38 433 LYS A CA 1
ATOM 3423 C C . LYS A 1 433 ? -3.854 -31.672 5.008 1 71.38 433 LYS A C 1
ATOM 3425 O O . LYS A 1 433 ? -3.195 -32.719 5.117 1 71.38 433 LYS A O 1
ATOM 3430 N N . LEU A 1 434 ? -3.547 -30.688 4.297 1 77.5 434 LEU A N 1
ATOM 3431 C CA . LEU A 1 434 ? -2.324 -30.766 3.504 1 77.5 434 LEU A CA 1
ATOM 3432 C C . LEU A 1 434 ? -1.096 -30.844 4.406 1 77.5 434 LEU A C 1
ATOM 3434 O O . LEU A 1 434 ? -0.179 -31.625 4.145 1 77.5 434 LEU A O 1
ATOM 3438 N N . LYS A 1 435 ? -1.103 -30.062 5.434 1 80.88 435 LYS A N 1
ATOM 3439 C CA . LYS A 1 435 ? 0.011 -30.078 6.379 1 80.88 435 LYS A CA 1
ATOM 3440 C C . LYS A 1 435 ? 0.133 -31.438 7.055 1 80.88 435 LYS A C 1
ATOM 3442 O O . LYS A 1 435 ? 1.236 -31.969 7.199 1 80.88 435 LYS A O 1
ATOM 3447 N N . GLU A 1 436 ? -0.997 -31.969 7.363 1 80.81 436 GLU A N 1
ATOM 3448 C CA . GLU A 1 436 ? -0.998 -33.281 8.016 1 80.81 436 GLU A CA 1
ATOM 3449 C C . GLU A 1 436 ? -0.487 -34.375 7.074 1 80.81 436 GLU A C 1
ATOM 3451 O O . GLU A 1 436 ? 0.292 -35.219 7.48 1 80.81 436 GLU A O 1
ATOM 3456 N N . ASP A 1 437 ? -0.91 -34.312 5.895 1 82.88 437 ASP A N 1
ATOM 3457 C CA . ASP A 1 437 ? -0.484 -35.312 4.902 1 82.88 437 ASP A CA 1
ATOM 3458 C C . ASP A 1 437 ? 1.022 -35.219 4.66 1 82.88 437 ASP A C 1
ATOM 3460 O O . ASP A 1 437 ? 1.697 -36.25 4.574 1 82.88 437 ASP A O 1
ATOM 3464 N N . LEU A 1 438 ? 1.48 -34.031 4.598 1 86.06 438 LEU A N 1
ATOM 3465 C CA . LEU A 1 438 ? 2.904 -33.844 4.344 1 86.06 438 LEU A CA 1
ATOM 3466 C C . LEU A 1 438 ? 3.73 -34.25 5.555 1 86.06 438 LEU A C 1
ATOM 3468 O O . LEU A 1 438 ? 4.797 -34.875 5.406 1 86.06 438 LEU A O 1
ATOM 3472 N N . ARG A 1 439 ? 3.211 -34 6.691 1 86.62 439 ARG A N 1
ATOM 3473 C CA . ARG A 1 439 ? 3.898 -34.438 7.902 1 86.62 439 ARG A CA 1
ATOM 3474 C C . ARG A 1 439 ? 3.992 -35.938 7.957 1 86.62 439 ARG A C 1
ATOM 3476 O O . ARG A 1 439 ? 5.031 -36.5 8.328 1 86.62 439 ARG A O 1
ATOM 3483 N N . ARG A 1 440 ? 2.916 -36.562 7.625 1 83.38 440 ARG A N 1
ATOM 3484 C CA . ARG A 1 440 ? 2.895 -38.031 7.59 1 83.38 440 ARG A CA 1
ATOM 3485 C C . ARG A 1 440 ? 3.877 -38.562 6.555 1 83.38 440 ARG A C 1
ATOM 3487 O O . ARG A 1 440 ? 4.613 -39.531 6.824 1 83.38 440 ARG A O 1
ATOM 3494 N N . PHE A 1 441 ? 3.865 -37.906 5.523 1 85.69 441 PHE A N 1
ATOM 3495 C CA . PHE A 1 441 ? 4.746 -38.344 4.441 1 85.69 441 PHE A CA 1
ATOM 3496 C C . PHE A 1 441 ? 6.207 -38.188 4.848 1 85.69 441 PHE A C 1
ATOM 3498 O O . PHE A 1 441 ? 7.035 -39.031 4.523 1 85.69 441 PHE A O 1
ATOM 3505 N N . TRP A 1 442 ? 6.488 -37.156 5.586 1 87.5 442 TRP A N 1
ATOM 3506 C CA . TRP A 1 442 ? 7.863 -36.875 5.977 1 87.5 442 TRP A CA 1
ATOM 3507 C C . TRP A 1 442 ? 8.227 -37.594 7.27 1 87.5 442 TRP A C 1
ATOM 3509 O O . TRP A 1 442 ? 9.359 -37.5 7.742 1 87.5 442 TRP A O 1
ATOM 3519 N N . GLY A 1 443 ? 7.277 -38.312 7.836 1 81.56 443 GLY A N 1
ATOM 3520 C CA . GLY A 1 443 ? 7.516 -39.062 9.07 1 81.56 443 GLY A CA 1
ATOM 3521 C C . GLY A 1 443 ? 7.637 -38.156 10.289 1 81.56 443 GLY A C 1
ATOM 3522 O O . GLY A 1 443 ? 8.383 -38.469 11.219 1 81.56 443 GLY A O 1
ATOM 3523 N N . LEU A 1 444 ? 7.004 -36.969 10.203 1 80.19 444 LEU A N 1
ATOM 3524 C CA . LEU A 1 444 ? 7.047 -36.031 11.32 1 80.19 444 LEU A CA 1
ATOM 3525 C C . LEU A 1 444 ? 5.871 -36.281 12.266 1 80.19 444 LEU A C 1
ATOM 3527 O O . LEU A 1 444 ? 4.809 -36.75 11.836 1 80.19 444 LEU A O 1
ATOM 3531 N N . PRO A 1 445 ? 6.129 -36.062 13.625 1 72.88 445 PRO A N 1
ATOM 3532 C CA . PRO A 1 445 ? 5.02 -36.219 14.57 1 72.88 445 PRO A CA 1
ATOM 3533 C C . PRO A 1 445 ? 3.875 -35.25 14.305 1 72.88 445 PRO A C 1
ATOM 3535 O O . PRO A 1 445 ? 4.105 -34.125 13.844 1 72.88 445 PRO A O 1
ATOM 3538 N N . VAL A 1 446 ? 2.699 -35.75 14.234 1 62.84 446 VAL A N 1
ATOM 3539 C CA . VAL A 1 446 ? 1.511 -34.906 14.055 1 62.84 446 VAL A CA 1
ATOM 3540 C C . VAL A 1 446 ? 1.41 -33.906 15.188 1 62.84 446 VAL A C 1
ATOM 3542 O O . VAL A 1 446 ? 1.514 -34.25 16.359 1 62.84 446 VAL A O 1
ATOM 3545 N N . VAL A 1 447 ? 1.766 -32.656 15.023 1 56.81 447 VAL A N 1
ATOM 3546 C CA . VAL A 1 447 ? 1.613 -31.672 16.078 1 56.81 447 VAL A CA 1
ATOM 3547 C C . VAL A 1 447 ? 0.131 -31.391 16.312 1 56.81 447 VAL A C 1
ATOM 3549 O O . VAL A 1 447 ? -0.619 -31.172 15.359 1 56.81 447 VAL A O 1
ATOM 3552 N N . GLU A 1 448 ? -0.559 -31.844 17.328 1 46.19 448 GLU A N 1
ATOM 3553 C CA . GLU A 1 448 ? -1.911 -31.516 17.781 1 46.19 448 GLU A CA 1
ATOM 3554 C C . GLU A 1 448 ? -2.162 -30.016 17.719 1 46.19 448 GLU A C 1
ATOM 3556 O O . GLU A 1 448 ? -1.391 -29.234 18.281 1 46.19 448 GLU A O 1
ATOM 3561 N N . SER A 1 449 ? -2.574 -29.5 16.625 1 41.19 449 SER A N 1
ATOM 3562 C CA . SER A 1 449 ? -3.039 -28.109 16.641 1 41.19 449 SER A CA 1
ATOM 3563 C C . SER A 1 449 ? -4.031 -27.891 17.781 1 41.19 449 SER A C 1
ATOM 3565 O O . SER A 1 449 ? -4.844 -28.75 18.094 1 41.19 449 SER A O 1
ATOM 3567 N N . MET B 1 1 ? -5.68 29.734 37.531 1 18.28 1 MET B N 1
ATOM 3568 C CA . MET B 1 1 ? -4.977 30.953 37.875 1 18.28 1 MET B CA 1
ATOM 3569 C C . MET B 1 1 ? -3.506 30.891 37.5 1 18.28 1 MET B C 1
ATOM 3571 O O . MET B 1 1 ? -2.734 30.141 38.094 1 18.28 1 MET B O 1
ATOM 3575 N N . PHE B 1 2 ? -3.191 31 36.125 1 21.78 2 PHE B N 1
ATOM 3576 C CA . PHE B 1 2 ? -2.049 31.172 35.219 1 21.78 2 PHE B CA 1
ATOM 3577 C C . PHE B 1 2 ? -1.193 32.344 35.656 1 21.78 2 PHE B C 1
ATOM 3579 O O . PHE B 1 2 ? -1.598 33.5 35.5 1 21.78 2 PHE B O 1
ATOM 3586 N N . ARG B 1 3 ? -0.535 32.125 36.812 1 20.8 3 ARG B N 1
ATOM 3587 C CA . ARG B 1 3 ? 0.208 33.219 37.438 1 20.8 3 ARG B CA 1
ATOM 3588 C C . ARG B 1 3 ? 1.104 33.906 36.406 1 20.8 3 ARG B C 1
ATOM 3590 O O . ARG B 1 3 ? 1.832 33.25 35.688 1 20.8 3 ARG B O 1
ATOM 3597 N N . PHE B 1 4 ? 0.813 35.125 36.062 1 21.25 4 PHE B N 1
ATOM 3598 C CA . PHE B 1 4 ? 1.453 36.156 35.25 1 21.25 4 PHE B CA 1
ATOM 3599 C C . PHE B 1 4 ? 2.869 36.438 35.719 1 21.25 4 PHE B C 1
ATOM 3601 O O . PHE B 1 4 ? 3.129 36.406 36.938 1 21.25 4 PHE B O 1
ATOM 3608 N N . VAL B 1 5 ? 3.906 36.219 34.906 1 21.34 5 VAL B N 1
ATOM 3609 C CA . VAL B 1 5 ? 5.324 36.5 35.062 1 21.34 5 VAL B CA 1
ATOM 3610 C C . VAL B 1 5 ? 5.504 37.938 35.531 1 21.34 5 VAL B C 1
ATOM 3612 O O . VAL B 1 5 ? 5.172 38.906 34.812 1 21.34 5 VAL B O 1
ATOM 3615 N N . GLU B 1 6 ? 5.215 38.219 36.781 1 19.72 6 GLU B N 1
ATOM 3616 C CA . GLU B 1 6 ? 5.5 39.562 37.25 1 19.72 6 GLU B CA 1
ATOM 3617 C C . GLU B 1 6 ? 6.922 40 36.906 1 19.72 6 GLU B C 1
ATOM 3619 O O . GLU B 1 6 ? 7.859 39.188 37.031 1 19.72 6 GLU B O 1
ATOM 3624 N N . TYR B 1 7 ? 7.051 41.094 36.156 1 19.88 7 TYR B N 1
ATOM 3625 C CA . TYR B 1 7 ? 8.211 41.812 35.688 1 19.88 7 TYR B CA 1
ATOM 3626 C C . TYR B 1 7 ? 9.07 42.312 36.844 1 19.88 7 TYR B C 1
ATOM 3628 O O . TYR B 1 7 ? 8.664 43.219 37.594 1 19.88 7 TYR B O 1
ATOM 3636 N N . ALA B 1 8 ? 9.602 41.344 37.594 1 20.61 8 ALA B N 1
ATOM 3637 C CA . ALA B 1 8 ? 10.414 41.812 38.719 1 20.61 8 ALA B CA 1
ATOM 3638 C C . ALA B 1 8 ? 11.391 42.875 38.281 1 20.61 8 ALA B C 1
ATOM 3640 O O . ALA B 1 8 ? 11.977 42.812 37.188 1 20.61 8 ALA B O 1
ATOM 3641 N N . SER B 1 9 ? 11.422 44.062 38.969 1 20.34 9 SER B N 1
ATOM 3642 C CA . SER B 1 9 ? 12.156 45.312 38.938 1 20.34 9 SER B CA 1
ATOM 3643 C C . SER B 1 9 ? 13.656 45.062 39.031 1 20.34 9 SER B C 1
ATOM 3645 O O . SER B 1 9 ? 14.117 44.25 39.844 1 20.34 9 SER B O 1
ATOM 3647 N N . LEU B 1 10 ? 14.477 45.469 38.062 1 21.61 10 LEU B N 1
ATOM 3648 C CA . LEU B 1 10 ? 15.906 45.594 37.812 1 21.61 10 LEU B CA 1
ATOM 3649 C C . LEU B 1 10 ? 16.594 46.406 38.875 1 21.61 10 LEU B C 1
ATOM 3651 O O . LEU B 1 10 ? 16.469 47.625 38.906 1 21.61 10 LEU B O 1
ATOM 3655 N N . GLU B 1 11 ? 16.406 46.156 40.156 1 20.39 11 GLU B N 1
ATOM 3656 C CA . GLU B 1 11 ? 17.297 47.031 40.938 1 20.39 11 GLU B CA 1
ATOM 3657 C C . GLU B 1 11 ? 18.734 46.938 40.406 1 20.39 11 GLU B C 1
ATOM 3659 O O . GLU B 1 11 ? 19.156 45.906 39.906 1 20.39 11 GLU B O 1
ATOM 3664 N N . ASN B 1 12 ? 19.578 48.062 40.469 1 20.73 12 ASN B N 1
ATOM 3665 C CA . ASN B 1 12 ? 20.719 48.688 39.812 1 20.73 12 ASN B CA 1
ATOM 3666 C C . ASN B 1 12 ? 22.031 48.031 40.25 1 20.73 12 ASN B C 1
ATOM 3668 O O . ASN B 1 12 ? 23.109 48.594 40 1 20.73 12 ASN B O 1
ATOM 3672 N N . ASN B 1 13 ? 22 47.125 41.188 1 21.14 13 ASN B N 1
ATOM 3673 C CA . ASN B 1 13 ? 23.281 47.156 41.906 1 21.14 13 ASN B CA 1
ATOM 3674 C C . ASN B 1 13 ? 24.453 47 40.938 1 21.14 13 ASN B C 1
ATOM 3676 O O . ASN B 1 13 ? 24.344 46.344 39.906 1 21.14 13 ASN B O 1
ATOM 3680 N N . SER B 1 14 ? 25.641 47.656 41.219 1 20.81 14 SER B N 1
ATOM 3681 C CA . SER B 1 14 ? 26.844 48.188 40.625 1 20.81 14 SER B CA 1
ATOM 3682 C C . SER B 1 14 ? 27.797 47.094 40.156 1 20.81 14 SER B C 1
ATOM 3684 O O . SER B 1 14 ? 28.672 47.312 39.312 1 20.81 14 SER B O 1
ATOM 3686 N N . GLU B 1 15 ? 27.828 46.031 41 1 19.44 15 GLU B N 1
ATOM 3687 C CA . GLU B 1 15 ? 29.234 45.656 41.125 1 19.44 15 GLU B CA 1
ATOM 3688 C C . GLU B 1 15 ? 29.859 45.344 39.75 1 19.44 15 GLU B C 1
ATOM 3690 O O . GLU B 1 15 ? 29.141 45.125 38.781 1 19.44 15 GLU B O 1
ATOM 3695 N N . ASP B 1 16 ? 31.141 44.719 39.812 1 21.28 16 ASP B N 1
ATOM 3696 C CA . ASP B 1 16 ? 32.469 44.656 39.219 1 21.28 16 ASP B CA 1
ATOM 3697 C C . ASP B 1 16 ? 32.5 43.656 38.062 1 21.28 16 ASP B C 1
ATOM 3699 O O . ASP B 1 16 ? 32.594 42.469 38.281 1 21.28 16 ASP B O 1
ATOM 3703 N N . HIS B 1 17 ? 31.641 43.656 37.219 1 19.94 17 HIS B N 1
ATOM 3704 C CA . HIS B 1 17 ? 31.484 42.562 36.25 1 19.94 17 HIS B CA 1
ATOM 3705 C C . HIS B 1 17 ? 32.781 42.312 35.469 1 19.94 17 HIS B C 1
ATOM 3707 O O . HIS B 1 17 ? 33.125 43.094 34.594 1 19.94 17 HIS B O 1
ATOM 3713 N N . GLN B 1 18 ? 33.719 41.781 36.25 1 19.03 18 GLN B N 1
ATOM 3714 C CA . GLN B 1 18 ? 34.906 41.656 35.438 1 19.03 18 GLN B CA 1
ATOM 3715 C C . GLN B 1 18 ? 34.625 41 34.094 1 19.03 18 GLN B C 1
ATOM 3717 O O . GLN B 1 18 ? 34 39.938 34.062 1 19.03 18 GLN B O 1
ATOM 3722 N N . LEU B 1 19 ? 34.531 41.75 33.125 1 19.92 19 LEU B N 1
ATOM 3723 C CA . LEU B 1 19 ? 34.188 41.562 31.703 1 19.92 19 LEU B CA 1
ATOM 3724 C C . LEU B 1 19 ? 35.062 40.469 31.078 1 19.92 19 LEU B C 1
ATOM 3726 O O . LEU B 1 19 ? 36.281 40.688 30.875 1 19.92 19 LEU B O 1
ATOM 3730 N N . GLN B 1 20 ? 34.969 39.312 31.672 1 17.23 20 GLN B N 1
ATOM 3731 C CA . GLN B 1 20 ? 36.031 38.469 31.094 1 17.23 20 GLN B CA 1
ATOM 3732 C C . GLN B 1 20 ? 36.031 38.594 29.562 1 17.23 20 GLN B C 1
ATOM 3734 O O . GLN B 1 20 ? 35.031 39 28.953 1 17.23 20 GLN B O 1
ATOM 3739 N N . PRO B 1 21 ? 36.812 37.625 28.859 1 18.62 21 PRO B N 1
ATOM 3740 C CA . PRO B 1 21 ? 37.75 37.562 27.734 1 18.62 21 PRO B CA 1
ATOM 3741 C C . PRO B 1 21 ? 37.031 37.469 26.375 1 18.62 21 PRO B C 1
ATOM 3743 O O . PRO B 1 21 ? 35.906 37 26.297 1 18.62 21 PRO B O 1
ATOM 3746 N N . SER B 1 22 ? 37.375 38.312 25.453 1 18.28 22 SER B N 1
ATOM 3747 C CA . SER B 1 22 ? 37.031 38.625 24.062 1 18.28 22 SER B CA 1
ATOM 3748 C C . SER B 1 22 ? 37.125 37.375 23.203 1 18.28 22 SER B C 1
ATOM 3750 O O . SER B 1 22 ? 38.219 36.812 23.016 1 18.28 22 SER B O 1
ATOM 3752 N N . LEU B 1 23 ? 36.312 36.5 23.375 1 17.88 23 LEU B N 1
ATOM 3753 C CA . LEU B 1 23 ? 36.594 35.344 22.547 1 17.88 23 LEU B CA 1
ATOM 3754 C C . LEU B 1 23 ? 36.812 35.719 21.094 1 17.88 23 LEU B C 1
ATOM 3756 O O . LEU B 1 23 ? 36.344 36.781 20.656 1 17.88 23 LEU B O 1
ATOM 3760 N N . PRO B 1 24 ? 37.438 34.875 20.281 1 18.8 24 PRO B N 1
ATOM 3761 C CA . PRO B 1 24 ? 38.188 34.844 19.031 1 18.8 24 PRO B CA 1
ATOM 3762 C C . PRO B 1 24 ? 37.344 35.031 17.797 1 18.8 24 PRO B C 1
ATOM 3764 O O . PRO B 1 24 ? 36.344 34.312 17.609 1 18.8 24 PRO B O 1
ATOM 3767 N N . ALA B 1 25 ? 37.219 36.156 17.453 1 17.45 25 ALA B N 1
ATOM 3768 C CA . ALA B 1 25 ? 36.312 36.406 16.312 1 17.45 25 ALA B CA 1
ATOM 3769 C C . ALA B 1 25 ? 36.625 35.438 15.164 1 17.45 25 ALA B C 1
ATOM 3771 O O . ALA B 1 25 ? 37.688 34.844 15.117 1 17.45 25 ALA B O 1
ATOM 3772 N N . SER B 1 26 ? 36.062 35.781 13.953 1 18 26 SER B N 1
ATOM 3773 C CA . SER B 1 26 ? 35.375 35.25 12.773 1 18 26 SER B CA 1
ATOM 3774 C C . SER B 1 26 ? 36.344 35.094 11.602 1 18 26 SER B C 1
ATOM 3776 O O . SER B 1 26 ? 35.938 34.625 10.531 1 18 26 SER B O 1
ATOM 3778 N N . ASN B 1 27 ? 37.469 35.344 11.594 1 17.94 27 ASN B N 1
ATOM 3779 C CA . ASN B 1 27 ? 37.969 35.719 10.266 1 17.94 27 ASN B CA 1
ATOM 3780 C C . ASN B 1 27 ? 37.906 34.562 9.289 1 17.94 27 ASN B C 1
ATOM 3782 O O . ASN B 1 27 ? 38.625 33.562 9.453 1 17.94 27 ASN B O 1
ATOM 3786 N N . ILE B 1 28 ? 36.969 34.25 8.695 1 17.75 28 ILE B N 1
ATOM 3787 C CA . ILE B 1 28 ? 37.031 33.25 7.637 1 17.75 28 ILE B CA 1
ATOM 3788 C C . ILE B 1 28 ? 37.875 33.812 6.48 1 17.75 28 ILE B C 1
ATOM 3790 O O . ILE B 1 28 ? 37.469 34.75 5.809 1 17.75 28 ILE B O 1
ATOM 3794 N N . THR B 1 29 ? 39.125 33.938 6.453 1 17.97 29 THR B N 1
ATOM 3795 C CA . THR B 1 29 ? 40 34.438 5.418 1 17.97 29 THR B CA 1
ATOM 3796 C C . THR B 1 29 ? 39.969 33.562 4.176 1 17.97 29 THR B C 1
ATOM 3798 O O . THR B 1 29 ? 40.438 32.406 4.195 1 17.97 29 THR B O 1
ATOM 3801 N N . PHE B 1 30 ? 39.125 33.312 3.371 1 16.97 30 PHE B N 1
ATOM 3802 C CA . PHE B 1 30 ? 39.469 32.531 2.195 1 16.97 30 PHE B CA 1
ATOM 3803 C C . PHE B 1 30 ? 40.469 33.312 1.321 1 16.97 30 PHE B C 1
ATOM 3805 O O . PHE B 1 30 ? 40.188 34.438 0.897 1 16.97 30 PHE B O 1
ATOM 3812 N N . VAL B 1 31 ? 41.719 33.188 1.304 1 17.62 31 VAL B N 1
ATOM 3813 C CA . VAL B 1 31 ? 42.906 33.719 0.611 1 17.62 31 VAL B CA 1
ATOM 3814 C C . VAL B 1 31 ? 42.844 33.312 -0.866 1 17.62 31 VAL B C 1
ATOM 3816 O O . VAL B 1 31 ? 43.719 33.719 -1.647 1 17.62 31 VAL B O 1
ATOM 3819 N N . ASN B 1 32 ? 41.969 32.906 -1.639 1 16.2 32 ASN B N 1
ATOM 3820 C CA . ASN B 1 32 ? 42.5 32.438 -2.912 1 16.2 32 ASN B CA 1
ATOM 3821 C C . ASN B 1 32 ? 43.125 33.594 -3.705 1 16.2 32 ASN B C 1
ATOM 3823 O O . ASN B 1 32 ? 42.531 34.656 -3.807 1 16.2 32 ASN B O 1
ATOM 3827 N N . GLU B 1 33 ? 44.406 33.594 -4.039 1 16.41 33 GLU B N 1
ATOM 3828 C CA . GLU B 1 33 ? 45.469 34.312 -4.777 1 16.41 33 GLU B CA 1
ATOM 3829 C C . GLU B 1 33 ? 45.125 34.344 -6.27 1 16.41 33 GLU B C 1
ATOM 3831 O O . GLU B 1 33 ? 45.219 33.312 -6.957 1 16.41 33 GLU B O 1
ATOM 3836 N N . ASN B 1 34 ? 44.062 34.938 -6.684 1 16.09 34 ASN B N 1
ATOM 3837 C CA . ASN B 1 34 ? 43.938 34.906 -8.141 1 16.09 34 ASN B CA 1
ATOM 3838 C C . ASN B 1 34 ? 45.094 35.594 -8.82 1 16.09 34 ASN B C 1
ATOM 3840 O O . ASN B 1 34 ? 45.438 36.75 -8.5 1 16.09 34 ASN B O 1
ATOM 3844 N N . ASP B 1 35 ? 46.031 34.812 -9.438 1 15.77 35 ASP B N 1
ATOM 3845 C CA . ASP B 1 35 ? 47.188 35.281 -10.195 1 15.77 35 ASP B CA 1
ATOM 3846 C C . ASP B 1 35 ? 46.75 36.188 -11.352 1 15.77 35 ASP B C 1
ATOM 3848 O O . ASP B 1 35 ? 47.406 37.156 -11.664 1 15.77 35 ASP B O 1
ATOM 3852 N N . ALA B 1 36 ? 45.812 35.781 -12.195 1 16.89 36 ALA B N 1
ATOM 3853 C CA . ALA B 1 36 ? 46.406 35.656 -13.539 1 16.89 36 ALA B CA 1
ATOM 3854 C C . ALA B 1 36 ? 46.344 37 -14.258 1 16.89 36 ALA B C 1
ATOM 3856 O O . ALA B 1 36 ? 45.562 37.188 -15.203 1 16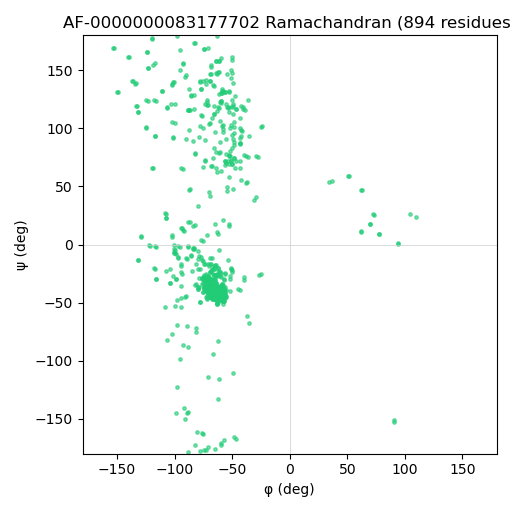.89 36 ALA B O 1
ATOM 3857 N N . ASP B 1 37 ? 46.625 38.094 -13.938 1 16.48 37 ASP B N 1
ATOM 3858 C CA . ASP B 1 37 ? 46.406 39.25 -14.789 1 16.48 37 ASP B CA 1
ATOM 3859 C C . ASP B 1 37 ? 47.344 39.25 -15.977 1 16.48 37 ASP B C 1
ATOM 3861 O O . ASP B 1 37 ? 47.562 40.312 -16.609 1 16.48 37 ASP B O 1
ATOM 3865 N N . ILE B 1 38 ? 47.531 38.062 -16.703 1 15.83 38 ILE B N 1
ATOM 3866 C CA . ILE B 1 38 ? 48.625 38.375 -17.594 1 15.83 38 ILE B CA 1
ATOM 3867 C C . ILE B 1 38 ? 48.344 39.688 -18.328 1 15.83 38 ILE B C 1
ATOM 3869 O O . ILE B 1 38 ? 47.219 39.969 -18.688 1 15.83 38 ILE B O 1
ATOM 3873 N N . GLU B 1 39 ? 49.438 40.219 -18.766 1 15.11 39 GLU B N 1
ATOM 3874 C CA . GLU B 1 39 ? 50 41.5 -19.156 1 15.11 39 GLU B CA 1
ATOM 3875 C C . GLU B 1 39 ? 49.531 41.906 -20.547 1 15.11 39 GLU B C 1
ATOM 3877 O O . GLU B 1 39 ? 49.062 41.062 -21.328 1 15.11 39 GLU B O 1
ATOM 3882 N N . SER B 1 40 ? 50.031 43 -20.938 1 15.16 40 SER B N 1
ATOM 3883 C CA . SER B 1 40 ? 49.75 44.281 -21.594 1 15.16 40 SER B CA 1
ATOM 3884 C C . SER B 1 40 ? 49.719 44.125 -23.109 1 15.16 40 SER B C 1
ATOM 3886 O O . SER B 1 40 ? 48.781 44.531 -23.766 1 15.16 40 SER B O 1
ATOM 3888 N N . ASN B 1 41 ? 50.906 44 -23.672 1 14.37 41 ASN B N 1
ATOM 3889 C CA . ASN B 1 41 ? 51.375 45.125 -24.469 1 14.37 41 ASN B CA 1
ATOM 3890 C C . ASN B 1 41 ? 50.938 45 -25.922 1 14.37 41 ASN B C 1
ATOM 3892 O O . ASN B 1 41 ? 50.5 43.906 -26.359 1 14.37 41 ASN B O 1
ATOM 3896 N N . GLY B 1 42 ? 51.844 45.469 -26.875 1 14.45 42 GLY B N 1
ATOM 3897 C CA . GLY B 1 42 ? 51.906 46.531 -27.875 1 14.45 42 GLY B CA 1
ATOM 3898 C C . GLY B 1 42 ? 51.781 46 -29.297 1 14.45 42 GLY B C 1
ATOM 3899 O O . GLY B 1 42 ? 51.75 46.781 -30.25 1 14.45 42 GLY B O 1
ATOM 3900 N N . ALA B 1 43 ? 52.125 44.625 -29.516 1 14.5 43 ALA B N 1
ATOM 3901 C CA . ALA B 1 43 ? 52.969 44.75 -30.719 1 14.5 43 ALA B CA 1
ATOM 3902 C C . ALA B 1 43 ? 52.156 45.25 -31.906 1 14.5 43 ALA B C 1
ATOM 3904 O O . ALA B 1 43 ? 50.938 45.125 -31.938 1 14.5 43 ALA B O 1
ATOM 3905 N N . SER B 1 44 ? 52.938 45.281 -33.031 1 14.87 44 SER B N 1
ATOM 3906 C CA . SER B 1 44 ? 53.25 46.125 -34.156 1 14.87 44 SER B CA 1
ATOM 3907 C C . SER B 1 44 ? 52.375 45.812 -35.375 1 14.87 44 SER B C 1
ATOM 3909 O O . SER B 1 44 ? 51.75 46.688 -35.938 1 14.87 44 SER B O 1
ATOM 3911 N N . ASN B 1 45 ? 52.781 44.844 -36.188 1 14.25 45 ASN B N 1
ATOM 3912 C CA . ASN B 1 45 ? 53.188 45.281 -37.531 1 14.25 45 ASN B CA 1
ATOM 3913 C C . ASN B 1 45 ? 52 45.219 -38.5 1 14.25 45 ASN B C 1
ATOM 3915 O O . ASN B 1 45 ? 51 44.562 -38.219 1 14.25 45 ASN B O 1
ATOM 3919 N N . SER B 1 46 ? 52.312 44.781 -39.75 1 14.77 46 SER B N 1
ATOM 3920 C CA . SER B 1 46 ? 52.375 45.406 -41.062 1 14.77 46 SER B CA 1
ATOM 3921 C C . SER B 1 46 ? 51.25 44.938 -41.938 1 14.77 46 SER B C 1
ATOM 3923 O O . SER B 1 46 ? 50.625 45.719 -42.656 1 14.77 46 SER B O 1
ATOM 3925 N N . ARG B 1 47 ? 50.969 43.625 -42.188 1 14.45 47 ARG B N 1
ATOM 3926 C CA . ARG B 1 47 ? 51.094 43.406 -43.625 1 14.45 47 ARG B CA 1
ATOM 3927 C C . ARG B 1 47 ? 49.781 43.719 -44.344 1 14.45 47 ARG B C 1
ATOM 3929 O O . ARG B 1 47 ? 48.719 43.344 -43.875 1 14.45 47 ARG B O 1
ATOM 3936 N N . PRO B 1 48 ? 49.938 44.469 -45.438 1 15.47 48 PRO B N 1
ATOM 3937 C CA . PRO B 1 48 ? 48.875 45.156 -46.188 1 15.47 48 PRO B CA 1
ATOM 3938 C C . PRO B 1 48 ? 47.844 44.219 -46.781 1 15.47 48 PRO B C 1
ATOM 3940 O O . PRO B 1 48 ? 46.656 44.406 -46.562 1 15.47 48 PRO B O 1
ATOM 3943 N N . GLU B 1 49 ? 48.219 43.656 -48 1 14.94 49 GLU B N 1
ATOM 3944 C CA . GLU B 1 49 ? 47.625 44.188 -49.219 1 14.94 49 GLU B CA 1
ATOM 3945 C C . GLU B 1 49 ? 46.406 43.344 -49.625 1 14.94 49 GLU B C 1
ATOM 3947 O O . GLU B 1 49 ? 45.312 43.875 -49.844 1 14.94 49 GLU B O 1
ATOM 3952 N N . GLY B 1 50 ? 46.656 42.375 -50.625 1 14.55 50 GLY B N 1
ATOM 3953 C CA . GLY B 1 50 ? 46.188 42.5 -52 1 14.55 50 GLY B CA 1
ATOM 3954 C C . GLY B 1 50 ? 44.875 41.781 -52.25 1 14.55 50 GLY B C 1
ATOM 3955 O O . GLY B 1 50 ? 44.469 40.938 -51.438 1 14.55 50 GLY B O 1
ATOM 3956 N N . ARG B 1 51 ? 44.312 42.125 -53.438 1 15.55 51 ARG B N 1
ATOM 3957 C CA . ARG B 1 51 ? 43.062 42.281 -54.188 1 15.55 51 ARG B CA 1
ATOM 3958 C C . ARG B 1 51 ? 42.406 40.938 -54.406 1 15.55 51 ARG B C 1
ATOM 3960 O O . ARG B 1 51 ? 41.25 40.75 -54.094 1 15.55 51 ARG B O 1
ATOM 3967 N N . ASN B 1 52 ? 42.75 40.375 -55.625 1 15.31 52 ASN B N 1
ATOM 3968 C CA . ASN B 1 52 ? 41.812 40.344 -56.719 1 15.31 52 ASN B CA 1
ATOM 3969 C C . ASN B 1 52 ? 40.938 39.094 -56.688 1 15.31 52 ASN B C 1
ATOM 3971 O O . ASN B 1 52 ? 41.219 38.156 -55.938 1 15.31 52 ASN B O 1
ATOM 3975 N N . ASP B 1 53 ? 40.656 38.625 -57.938 1 15.55 53 ASP B N 1
ATOM 3976 C CA . ASP B 1 53 ? 39.531 38.375 -58.812 1 15.55 53 ASP B CA 1
ATOM 3977 C C . ASP B 1 53 ? 39.125 36.938 -58.812 1 15.55 53 ASP B C 1
ATOM 3979 O O . ASP B 1 53 ? 37.906 36.625 -58.875 1 15.55 53 ASP B O 1
ATOM 3983 N N . TYR B 1 54 ? 40.25 36.031 -59.094 1 15.34 54 TYR B N 1
ATOM 3984 C CA . TYR B 1 54 ? 40.031 35.219 -60.281 1 15.34 54 TYR B CA 1
ATOM 3985 C C . TYR B 1 54 ? 39 34.125 -60.031 1 15.34 54 TYR B C 1
ATOM 3987 O O . TYR B 1 54 ? 38.688 33.812 -58.875 1 15.34 54 TYR B O 1
ATOM 3995 N N . SER B 1 55 ? 38.812 33.344 -61.031 1 16.25 55 SER B N 1
ATOM 3996 C CA . SER B 1 55 ? 38 32.688 -62.031 1 16.25 55 SER B CA 1
ATOM 3997 C C . SER B 1 55 ? 37.562 31.281 -61.562 1 16.25 55 SER B C 1
ATOM 3999 O O . SER B 1 55 ? 36.469 30.812 -61.875 1 16.25 55 SER B O 1
ATOM 4001 N N . SER B 1 56 ? 38.688 30.562 -61 1 15.38 56 SER B N 1
ATOM 4002 C CA . SER B 1 56 ? 38.812 29.359 -61.812 1 15.38 56 SER B CA 1
ATOM 4003 C C . SER B 1 56 ? 37.688 28.375 -61.562 1 15.38 56 SER B C 1
ATOM 4005 O O . SER B 1 56 ? 37 27.938 -62.469 1 15.38 56 SER B O 1
ATOM 4007 N N . GLN B 1 57 ? 38.125 27.25 -61 1 15.7 57 GLN B N 1
ATOM 4008 C CA . GLN B 1 57 ? 38.25 25.922 -61.594 1 15.7 57 GLN B CA 1
ATOM 4009 C C . GLN B 1 57 ? 37.031 25.062 -61.219 1 15.7 57 GLN B C 1
ATOM 4011 O O . GLN B 1 57 ? 36.312 25.359 -60.281 1 15.7 57 GLN B O 1
ATOM 4016 N N . HIS B 1 58 ? 37.062 23.875 -61.719 1 17.34 58 HIS B N 1
ATOM 4017 C CA . HIS B 1 58 ? 36.438 22.734 -62.375 1 17.34 58 HIS B CA 1
ATOM 4018 C C . HIS B 1 58 ? 35.75 21.812 -61.375 1 17.34 58 HIS B C 1
ATOM 4020 O O . HIS B 1 58 ? 34.906 21 -61.75 1 17.34 58 HIS B O 1
ATOM 4026 N N . SER B 1 59 ? 36.156 21.797 -59.938 1 16.23 59 SER B N 1
ATOM 4027 C CA . SER B 1 59 ? 36.469 20.422 -59.594 1 16.23 59 SER B CA 1
ATOM 4028 C C . SER B 1 59 ? 35.188 19.578 -59.531 1 16.23 59 SER B C 1
ATOM 4030 O O . SER B 1 59 ? 34.094 20.094 -59.344 1 16.23 59 SER B O 1
ATOM 4032 N N . PRO B 1 60 ? 35.469 18.172 -59.438 1 18.5 60 PRO B N 1
ATOM 4033 C CA . PRO B 1 60 ? 35 16.828 -59.781 1 18.5 60 PRO B CA 1
ATOM 4034 C C . PRO B 1 60 ? 33.812 16.391 -58.906 1 18.5 60 PRO B C 1
ATOM 4036 O O . PRO B 1 60 ? 33.531 17.016 -57.875 1 18.5 60 PRO B O 1
ATOM 4039 N N . SER B 1 61 ? 33.375 15.094 -59.156 1 20.39 61 SER B N 1
ATOM 4040 C CA . SER B 1 61 ? 32.281 14.125 -59.188 1 20.39 61 SER B CA 1
ATOM 4041 C C . SER B 1 61 ? 31.984 13.586 -57.781 1 20.39 61 SER B C 1
ATOM 4043 O O . SER B 1 61 ? 31.281 12.578 -57.656 1 20.39 61 SER B O 1
ATOM 4045 N N . GLN B 1 62 ? 32.125 14.305 -56.688 1 17.55 62 GLN B N 1
ATOM 4046 C CA . GLN B 1 62 ? 32.375 13.641 -55.406 1 17.55 62 GLN B CA 1
ATOM 4047 C C . GLN B 1 62 ? 31.203 12.75 -55 1 17.55 62 GLN B C 1
ATOM 4049 O O . GLN B 1 62 ? 30.047 13.195 -55.031 1 17.55 62 GLN B O 1
ATOM 4054 N N . VAL B 1 63 ? 31.531 11.406 -54.969 1 22.48 63 VAL B N 1
ATOM 4055 C CA . VAL B 1 63 ? 30.984 10.109 -54.594 1 22.48 63 VAL B CA 1
ATOM 4056 C C . VAL B 1 63 ? 30.375 10.195 -53.188 1 22.48 63 VAL B C 1
ATOM 4058 O O . VAL B 1 63 ? 31.062 10.578 -52.219 1 22.48 63 VAL B O 1
ATOM 4061 N N . SER B 1 64 ? 29.125 10.406 -53.062 1 20.53 64 SER B N 1
ATOM 4062 C CA . SER B 1 64 ? 28.297 10.664 -51.875 1 20.53 64 SER B CA 1
ATOM 4063 C C . SER B 1 64 ? 28.484 9.594 -50.812 1 20.53 64 SER B C 1
ATOM 4065 O O . SER B 1 64 ? 28.125 8.43 -51.031 1 20.53 64 SER B O 1
ATOM 4067 N N . THR B 1 65 ? 29.734 9.578 -50.094 1 19.77 65 THR B N 1
ATOM 4068 C CA . THR B 1 65 ? 30.125 8.602 -49.094 1 19.77 65 THR B CA 1
ATOM 4069 C C . THR B 1 65 ? 29.031 8.438 -48.031 1 19.77 65 THR B C 1
ATOM 4071 O O . THR B 1 65 ? 28.625 9.414 -47.406 1 19.77 65 THR B O 1
ATOM 4074 N N . SER B 1 66 ? 28.266 7.328 -48.156 1 21.72 66 SER B N 1
ATOM 4075 C CA . SER B 1 66 ? 27.219 6.738 -47.312 1 21.72 66 SER B CA 1
ATOM 4076 C C . SER B 1 66 ? 27.688 6.59 -45.875 1 21.72 66 SER B C 1
ATOM 4078 O O . SER B 1 66 ? 28.625 5.84 -45.594 1 21.72 66 SER B O 1
ATOM 4080 N N . VAL B 1 67 ? 27.812 7.652 -45.125 1 22.78 67 VAL B N 1
ATOM 4081 C CA . VAL B 1 67 ? 28.469 7.605 -43.812 1 22.78 67 VAL B CA 1
ATOM 4082 C C . VAL B 1 67 ? 27.766 6.586 -42.906 1 22.78 67 VAL B C 1
ATOM 4084 O O . VAL B 1 67 ? 26.547 6.672 -42.719 1 22.78 67 VAL B O 1
ATOM 4087 N N . PRO B 1 68 ? 28.344 5.383 -42.875 1 24.84 68 PRO B N 1
ATOM 4088 C CA . PRO B 1 68 ? 27.844 4.297 -42.031 1 24.84 68 PRO B CA 1
ATOM 4089 C C . PRO B 1 68 ? 27.625 4.727 -40.594 1 24.84 68 PRO B C 1
ATOM 4091 O O . PRO B 1 68 ? 28.547 5.246 -39.938 1 24.84 68 PRO B O 1
ATOM 4094 N N . ILE B 1 69 ? 26.531 5.316 -40.281 1 23.8 69 ILE B N 1
ATOM 4095 C CA . ILE B 1 69 ? 26.297 5.836 -38.938 1 23.8 69 ILE B CA 1
ATOM 4096 C C . ILE B 1 69 ? 26.578 4.742 -37.906 1 23.8 69 ILE B C 1
ATOM 4098 O O . ILE B 1 69 ? 25.875 3.736 -37.875 1 23.8 69 ILE B O 1
ATOM 4102 N N . SER B 1 70 ? 27.828 4.438 -37.625 1 24.44 70 SER B N 1
ATOM 4103 C CA . SER B 1 70 ? 28.328 3.488 -36.656 1 24.44 70 SER B CA 1
ATOM 4104 C C . SER B 1 70 ? 27.75 3.781 -35.25 1 24.44 70 SER B C 1
ATOM 4106 O O . SER B 1 70 ? 28.188 4.719 -34.594 1 24.44 70 SER B O 1
ATOM 4108 N N . CYS B 1 71 ? 26.484 4.012 -35.156 1 23.48 71 CYS B N 1
ATOM 4109 C CA . CYS B 1 71 ? 26.172 4.348 -33.781 1 23.48 71 CYS B CA 1
ATOM 4110 C C . CYS B 1 71 ? 26.719 3.299 -32.812 1 23.48 71 CYS B C 1
ATOM 4112 O O . CYS B 1 71 ? 26.297 2.139 -32.844 1 23.48 71 CYS B O 1
ATOM 4114 N N . PRO B 1 72 ? 27.969 3.338 -32.469 1 27.45 72 PRO B N 1
ATOM 4115 C CA . PRO B 1 72 ? 28.547 2.297 -31.641 1 27.45 72 PRO B CA 1
ATOM 4116 C C . PRO B 1 72 ? 27.828 2.148 -30.297 1 27.45 72 PRO B C 1
ATOM 4118 O O . PRO B 1 72 ? 28.391 1.599 -29.344 1 27.45 72 PRO B O 1
ATOM 4121 N N . VAL B 1 73 ? 26.609 2.586 -30.125 1 28.48 73 VAL B N 1
ATOM 4122 C CA . VAL B 1 73 ? 26.172 2.641 -28.734 1 28.48 73 VAL B CA 1
ATOM 4123 C C . VAL B 1 73 ? 26.438 1.297 -28.062 1 28.48 73 VAL B C 1
ATOM 4125 O O . VAL B 1 73 ? 25.828 0.283 -28.422 1 28.48 73 VAL B O 1
ATOM 4128 N N . GLY B 1 74 ? 27.625 1.012 -27.812 1 27.75 74 GLY B N 1
ATOM 4129 C CA . GLY B 1 74 ? 27.953 -0.086 -26.922 1 27.75 74 GLY B CA 1
ATOM 4130 C C . GLY B 1 74 ? 27.062 -0.121 -25.672 1 27.75 74 GLY B C 1
ATOM 4131 O O . GLY B 1 74 ? 27.031 0.839 -24.906 1 27.75 74 GLY B O 1
ATOM 4132 N N . SER B 1 75 ? 25.828 -0.479 -25.766 1 30.02 75 SER B N 1
ATOM 4133 C CA . SER B 1 75 ? 24.766 -0.617 -24.781 1 30.02 75 SER B CA 1
ATOM 4134 C C . SER B 1 75 ? 25.297 -1.151 -23.453 1 30.02 75 SER B C 1
ATOM 4136 O O . SER B 1 75 ? 25.594 -2.342 -23.328 1 30.02 75 SER B O 1
ATOM 4138 N N . GLN B 1 76 ? 26.344 -0.464 -22.875 1 30.84 76 GLN B N 1
ATOM 4139 C CA . GLN B 1 76 ? 26.781 -0.839 -21.531 1 30.84 76 GLN B CA 1
ATOM 4140 C C . GLN B 1 76 ? 25.594 -1.083 -20.609 1 30.84 76 GLN B C 1
ATOM 4142 O O . GLN B 1 76 ? 24.688 -0.253 -20.531 1 30.84 76 GLN B O 1
ATOM 4147 N N . ASN B 1 77 ? 25.047 -2.207 -20.531 1 33.38 77 ASN B N 1
ATOM 4148 C CA . ASN B 1 77 ? 24.094 -2.771 -19.594 1 33.38 77 ASN B CA 1
ATOM 4149 C C . ASN B 1 77 ? 24.234 -2.139 -18.203 1 33.38 77 ASN B C 1
ATOM 4151 O O . ASN B 1 77 ? 25.016 -2.604 -17.391 1 33.38 77 ASN B O 1
ATOM 4155 N N . LEU B 1 78 ? 24.453 -0.8 -18.031 1 34.69 78 LEU B N 1
ATOM 4156 C CA . LEU B 1 78 ? 24.594 -0.011 -16.812 1 34.69 78 LEU B CA 1
ATOM 4157 C C . LEU B 1 78 ? 23.422 -0.247 -15.875 1 34.69 78 LEU B C 1
ATOM 4159 O O . LEU B 1 78 ? 22.438 0.508 -15.891 1 34.69 78 LEU B O 1
ATOM 4163 N N . SER B 1 79 ? 22.594 -1.182 -15.93 1 41.97 79 SER B N 1
ATOM 4164 C CA . SER B 1 79 ? 21.719 -1.203 -14.766 1 41.97 79 SER B CA 1
ATOM 4165 C C . SER B 1 79 ? 22.469 -0.832 -13.492 1 41.97 79 SER B C 1
ATOM 4167 O O . SER B 1 79 ? 23.469 -1.465 -13.148 1 41.97 79 SER B O 1
ATOM 4169 N N . PRO B 1 80 ? 22.812 0.435 -13.18 1 47.31 80 PRO B N 1
ATOM 4170 C CA . PRO B 1 80 ? 23.531 0.716 -11.938 1 47.31 80 PRO B CA 1
ATOM 4171 C C . PRO B 1 80 ? 23.25 -0.304 -10.836 1 47.31 80 PRO B C 1
ATOM 4173 O O . PRO B 1 80 ? 22.094 -0.45 -10.414 1 47.31 80 PRO B O 1
ATOM 4176 N N . THR B 1 81 ? 23.812 -1.576 -10.852 1 57.66 81 THR B N 1
ATOM 4177 C CA . THR B 1 81 ? 23.875 -2.852 -10.148 1 57.66 81 THR B CA 1
ATOM 4178 C C . THR B 1 81 ? 24.125 -2.637 -8.656 1 57.66 81 THR B C 1
ATOM 4180 O O . THR B 1 81 ? 25.047 -1.91 -8.281 1 57.66 81 THR B O 1
ATOM 4183 N N . LEU B 1 82 ? 23.016 -2.457 -7.836 1 71.81 82 LEU B N 1
ATOM 4184 C CA . LEU B 1 82 ? 23.25 -2.643 -6.406 1 71.81 82 LEU B CA 1
ATOM 4185 C C . LEU B 1 82 ? 24.453 -3.543 -6.164 1 71.81 82 LEU B C 1
ATOM 4187 O O . LEU B 1 82 ? 24.469 -4.691 -6.605 1 71.81 82 LEU B O 1
ATOM 4191 N N . LYS B 1 83 ? 25.594 -2.928 -5.82 1 71.19 83 LYS B N 1
ATOM 4192 C CA . LYS B 1 83 ? 26.906 -3.547 -5.734 1 71.19 83 LYS B CA 1
ATOM 4193 C C . LYS B 1 83 ? 26.93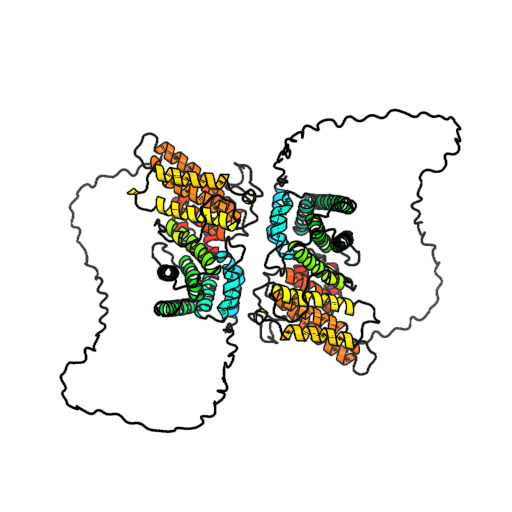8 -4.625 -4.652 1 71.19 83 LYS B C 1
ATOM 4195 O O . LYS B 1 83 ? 27.75 -5.559 -4.723 1 71.19 83 LYS B O 1
ATOM 4200 N N . SER B 1 84 ? 26.031 -4.371 -3.695 1 83.5 84 SER B N 1
ATOM 4201 C CA . SER B 1 84 ? 26.141 -5.273 -2.553 1 83.5 84 SER B CA 1
ATOM 4202 C C . SER B 1 84 ? 24.75 -5.672 -2.037 1 83.5 84 SER B C 1
ATOM 4204 O O . SER B 1 84 ? 23.75 -5.043 -2.381 1 83.5 84 SER B O 1
ATOM 4206 N N . GLU B 1 85 ? 24.812 -6.77 -1.287 1 87.75 85 GLU B N 1
ATOM 4207 C CA . GLU B 1 85 ? 23.594 -7.227 -0.618 1 87.75 85 GLU B CA 1
ATOM 4208 C C . GLU B 1 85 ? 23.031 -6.152 0.311 1 87.75 85 GLU B C 1
ATOM 4210 O O . GLU B 1 85 ? 21.812 -5.965 0.394 1 87.75 85 GLU B O 1
ATOM 4215 N N . TYR B 1 86 ? 23.938 -5.434 0.896 1 88.19 86 TYR B N 1
ATOM 4216 C CA . TYR B 1 86 ? 23.516 -4.383 1.813 1 88.19 86 TYR B CA 1
ATOM 4217 C C . TYR B 1 86 ? 22.828 -3.252 1.063 1 88.19 86 TYR B C 1
ATOM 4219 O O . TYR B 1 86 ? 21.75 -2.793 1.474 1 88.19 86 TYR B O 1
ATOM 4227 N N . GLU B 1 87 ? 23.406 -2.83 -0.034 1 90.69 87 GLU B N 1
ATOM 4228 C CA . GLU B 1 87 ? 22.797 -1.769 -0.825 1 90.69 87 GLU B CA 1
ATOM 4229 C C . GLU B 1 87 ? 21.438 -2.199 -1.365 1 90.69 87 GLU B C 1
ATOM 4231 O O . GLU B 1 87 ? 20.5 -1.407 -1.386 1 90.69 87 GLU B O 1
ATOM 4236 N N . ALA B 1 88 ? 21.375 -3.461 -1.718 1 91.75 88 ALA B N 1
ATOM 4237 C CA . ALA B 1 88 ? 20.109 -3.99 -2.207 1 91.75 88 ALA B CA 1
ATOM 4238 C C . ALA B 1 88 ? 19.062 -4.008 -1.101 1 91.75 88 ALA B C 1
ATOM 4240 O O . ALA B 1 88 ? 17.891 -3.705 -1.342 1 91.75 88 ALA B O 1
ATOM 4241 N N . SER B 1 89 ? 19.5 -4.371 0.046 1 91.88 89 SER B N 1
ATOM 4242 C CA . SER B 1 89 ? 18.578 -4.391 1.187 1 91.88 89 SER B CA 1
ATOM 4243 C C . SER B 1 89 ? 18.094 -2.99 1.525 1 91.88 89 SER B C 1
ATOM 4245 O O . SER B 1 89 ? 16.922 -2.807 1.877 1 91.88 89 SER B O 1
ATOM 4247 N N . LEU B 1 90 ? 18.984 -2.002 1.401 1 91.94 90 LEU B N 1
ATOM 4248 C CA . LEU B 1 90 ? 18.609 -0.616 1.661 1 91.94 90 LEU B CA 1
ATOM 4249 C C . LEU B 1 90 ? 17.625 -0.113 0.607 1 91.94 90 LEU B C 1
ATOM 4251 O O . LEU B 1 90 ? 16.641 0.556 0.937 1 91.94 90 LEU B O 1
ATOM 4255 N N . PHE B 1 91 ? 17.953 -0.487 -0.561 1 93.81 91 PHE B N 1
ATOM 4256 C CA . PHE B 1 91 ? 17.062 -0.078 -1.645 1 93.81 91 PHE B CA 1
ATOM 4257 C C . PHE B 1 91 ? 15.68 -0.677 -1.465 1 93.81 91 PHE B C 1
ATOM 4259 O O . PHE B 1 91 ? 14.672 0.018 -1.617 1 93.81 91 PHE B O 1
ATOM 4266 N N . LYS B 1 92 ? 15.625 -1.915 -1.155 1 92.75 92 LYS B N 1
ATOM 4267 C CA . LYS B 1 92 ? 14.352 -2.584 -0.9 1 92.75 92 LYS B CA 1
ATOM 4268 C C . LYS B 1 92 ? 13.617 -1.935 0.267 1 92.75 92 LYS B C 1
ATOM 4270 O O . LYS B 1 92 ? 12.406 -1.717 0.198 1 92.75 92 LYS B O 1
ATOM 4275 N N . TYR B 1 93 ? 14.352 -1.674 1.262 1 90.94 93 TYR B N 1
ATOM 4276 C CA . TYR B 1 93 ? 13.758 -1.037 2.434 1 90.94 93 TYR B CA 1
ATOM 4277 C C . TYR B 1 93 ? 13.141 0.307 2.07 1 90.94 93 TYR B C 1
ATOM 4279 O O . TYR B 1 93 ? 12.039 0.629 2.516 1 90.94 93 TYR B O 1
ATOM 4287 N N . PHE B 1 94 ? 13.852 1.107 1.298 1 93.31 94 PHE B N 1
ATOM 4288 C CA . PHE B 1 94 ? 13.305 2.389 0.862 1 93.31 94 PHE B CA 1
ATOM 4289 C C . PHE B 1 94 ? 12.008 2.193 0.089 1 93.31 94 PHE B C 1
ATOM 4291 O O . PHE B 1 94 ? 11.016 2.871 0.352 1 93.31 94 PHE B O 1
ATOM 4298 N N . MET B 1 95 ? 12.023 1.285 -0.81 1 92.12 95 MET B N 1
ATOM 4299 C CA . MET B 1 95 ? 10.898 1.092 -1.727 1 92.12 95 MET B CA 1
ATOM 4300 C C . MET B 1 95 ? 9.672 0.567 -0.984 1 92.12 95 MET B C 1
ATOM 4302 O O . MET B 1 95 ? 8.547 0.915 -1.324 1 92.12 95 MET B O 1
ATOM 4306 N N . THR B 1 96 ? 9.859 -0.186 0.019 1 88 96 THR B N 1
ATOM 4307 C CA . THR B 1 96 ? 8.742 -0.864 0.656 1 88 96 THR B CA 1
ATOM 4308 C C . THR B 1 96 ? 8.289 -0.108 1.901 1 88 96 THR B C 1
ATOM 4310 O O . THR B 1 96 ? 7.098 -0.099 2.23 1 88 96 THR B O 1
ATOM 4313 N N . SER B 1 97 ? 9.234 0.59 2.566 1 86.5 97 SER B N 1
ATOM 4314 C CA . SER B 1 97 ? 8.883 1.134 3.875 1 86.5 97 SER B CA 1
ATOM 4315 C C . SER B 1 97 ? 8.922 2.658 3.867 1 86.5 97 SER B C 1
ATOM 4317 O O . SER B 1 97 ? 8.188 3.305 4.621 1 86.5 97 SER B O 1
ATOM 4319 N N . LEU B 1 98 ? 9.742 3.291 3.057 1 88.81 98 LEU B N 1
ATOM 4320 C CA . LEU B 1 98 ? 9.922 4.734 3.152 1 88.81 98 LEU B CA 1
ATOM 4321 C C . LEU B 1 98 ? 9.18 5.453 2.031 1 88.81 98 LEU B C 1
ATOM 4323 O O . LEU B 1 98 ? 8.719 6.582 2.211 1 88.81 98 LEU B O 1
ATOM 4327 N N . SER B 1 99 ? 9.125 4.801 0.903 1 92.06 99 SER B N 1
ATOM 4328 C CA . SER B 1 99 ? 8.516 5.445 -0.254 1 92.06 99 SER B CA 1
ATOM 4329 C C . SER B 1 99 ? 7.078 5.871 0.044 1 92.06 99 SER B C 1
ATOM 4331 O O . SER B 1 99 ? 6.613 6.898 -0.455 1 92.06 99 SER B O 1
ATOM 4333 N N . PRO B 1 100 ? 6.316 5.152 0.949 1 89.44 100 PRO B N 1
ATOM 4334 C CA . PRO B 1 100 ? 4.945 5.57 1.257 1 89.44 100 PRO B CA 1
ATOM 4335 C C . PRO B 1 100 ? 4.887 6.938 1.937 1 89.44 100 PRO B C 1
ATOM 4337 O O . PRO B 1 100 ? 3.887 7.648 1.818 1 89.44 100 PRO B O 1
ATOM 4340 N N . TRP B 1 101 ? 5.906 7.273 2.578 1 89.44 101 TRP B N 1
ATOM 4341 C CA . TRP B 1 101 ? 5.957 8.594 3.189 1 89.44 101 TRP B CA 1
ATOM 4342 C C . TRP B 1 101 ? 5.98 9.688 2.123 1 89.44 101 TRP B C 1
ATOM 4344 O O . TRP B 1 101 ? 5.297 10.703 2.254 1 89.44 101 TRP B O 1
ATOM 4354 N N . PHE B 1 102 ? 6.703 9.461 1.103 1 92.5 102 PHE B N 1
ATOM 4355 C CA . PHE B 1 102 ? 6.809 10.438 0.024 1 92.5 102 PHE B CA 1
ATOM 4356 C C . PHE B 1 102 ? 5.547 10.445 -0.828 1 92.5 102 PHE B C 1
ATOM 4358 O O . PHE B 1 102 ? 5.18 11.477 -1.395 1 92.5 102 PHE B O 1
ATOM 4365 N N . ASP B 1 103 ? 4.934 9.289 -0.863 1 93.94 103 ASP B N 1
ATOM 4366 C CA . ASP B 1 103 ? 3.729 9.164 -1.676 1 93.94 103 ASP B CA 1
ATOM 4367 C C . ASP B 1 103 ? 2.477 9.414 -0.84 1 93.94 103 ASP B C 1
ATOM 4369 O O . ASP B 1 103 ? 1.365 9.094 -1.268 1 93.94 103 ASP B O 1
ATOM 4373 N N . TYR B 1 104 ? 2.654 9.969 0.352 1 92.69 104 TYR B N 1
ATOM 4374 C CA . TYR B 1 104 ? 1.516 10.273 1.21 1 92.69 104 TYR B CA 1
ATOM 4375 C C . TYR B 1 104 ? 0.563 11.25 0.525 1 92.69 104 TYR B C 1
ATOM 4377 O O . TYR B 1 104 ? 0.99 12.281 0.001 1 92.69 104 TYR B O 1
ATOM 4385 N N . CYS B 1 105 ? -0.773 10.836 0.387 1 92.75 105 CYS B N 1
ATOM 4386 C CA . CYS B 1 105 ? -1.846 11.578 -0.265 1 92.75 105 CYS B CA 1
ATOM 4387 C C . CYS B 1 105 ? -1.631 11.633 -1.772 1 92.75 105 CYS B C 1
ATOM 4389 O O . CYS B 1 105 ? -2.053 12.586 -2.428 1 92.75 105 CYS B O 1
ATOM 4391 N N . ASP B 1 106 ? -0.846 10.82 -2.305 1 93.06 106 ASP B N 1
ATOM 4392 C CA . ASP B 1 106 ? -0.635 10.68 -3.742 1 93.06 106 ASP B CA 1
ATOM 4393 C C . ASP B 1 106 ? -1.049 9.297 -4.227 1 93.06 106 ASP B C 1
ATOM 4395 O O . ASP B 1 106 ? -0.218 8.391 -4.32 1 93.06 106 ASP B O 1
ATOM 4399 N N . PRO B 1 107 ? -2.277 9.18 -4.676 1 88.5 107 PRO B N 1
ATOM 4400 C CA . PRO B 1 107 ? -2.77 7.863 -5.09 1 88.5 107 PRO B CA 1
ATOM 4401 C C . PRO B 1 107 ? -1.985 7.281 -6.266 1 88.5 107 PRO B C 1
ATOM 4403 O O . PRO B 1 107 ? -1.971 6.062 -6.461 1 88.5 107 PRO B O 1
ATOM 4406 N N . SER B 1 108 ? -1.303 8.109 -7 1 89.75 108 SER B N 1
ATOM 4407 C CA . SER B 1 108 ? -0.556 7.637 -8.164 1 89.75 108 SER B CA 1
ATOM 4408 C C . SER B 1 108 ? 0.833 7.148 -7.766 1 89.75 108 SER B C 1
ATOM 4410 O O . SER B 1 108 ? 1.562 6.594 -8.586 1 89.75 108 SER B O 1
ATOM 4412 N N . ARG B 1 109 ? 1.258 7.355 -6.562 1 91.56 109 ARG B N 1
ATOM 4413 C CA . ARG B 1 109 ? 2.543 6.906 -6.035 1 91.56 109 ARG B CA 1
ATOM 4414 C C . ARG B 1 109 ? 3.686 7.312 -6.961 1 91.56 109 ARG B C 1
ATOM 4416 O O . ARG B 1 109 ? 4.488 6.473 -7.367 1 91.56 109 ARG B O 1
ATOM 4423 N N . HIS B 1 110 ? 3.863 8.531 -7.207 1 92.81 110 HIS B N 1
ATOM 4424 C CA . HIS B 1 110 ? 4.824 9.07 -8.164 1 92.81 110 HIS B CA 1
ATOM 4425 C C . HIS B 1 110 ? 6.258 8.805 -7.719 1 92.81 110 HIS B C 1
ATOM 4427 O O . HIS B 1 110 ? 7.109 8.445 -8.539 1 92.81 110 HIS B O 1
ATOM 4433 N N . PHE B 1 111 ? 6.539 8.898 -6.457 1 93.69 111 PHE B N 1
ATOM 4434 C CA . PHE B 1 111 ? 7.898 8.695 -5.973 1 93.69 111 PHE B CA 1
ATOM 4435 C C . PHE B 1 111 ? 8.305 7.23 -6.113 1 93.69 111 PHE B C 1
ATOM 4437 O O . PHE B 1 111 ? 9.398 6.93 -6.609 1 93.69 111 PHE B O 1
ATOM 4444 N N . TYR B 1 112 ? 7.402 6.426 -5.723 1 93.12 112 TYR B N 1
ATOM 4445 C CA . TYR B 1 112 ? 7.684 5 -5.859 1 93.12 112 TYR B CA 1
ATOM 4446 C C . TYR B 1 112 ? 8 4.645 -7.309 1 93.12 112 TYR B C 1
ATOM 4448 O O . TYR B 1 112 ? 9.016 4.004 -7.59 1 93.12 112 TYR B O 1
ATOM 4456 N N . THR B 1 113 ? 7.168 5.094 -8.172 1 89.88 113 THR B N 1
ATOM 4457 C CA . THR B 1 113 ? 7.297 4.754 -9.586 1 89.88 113 THR B CA 1
ATOM 4458 C C . THR B 1 113 ? 8.555 5.371 -10.18 1 89.88 113 THR B C 1
ATOM 4460 O O . THR B 1 113 ? 9.281 4.715 -10.93 1 89.88 113 THR B O 1
ATOM 4463 N N . TYR B 1 114 ? 8.773 6.543 -9.828 1 91.62 114 TYR B N 1
ATOM 4464 C CA . TYR B 1 114 ? 9.922 7.242 -10.383 1 91.62 114 TYR B CA 1
ATOM 4465 C C . TYR B 1 114 ? 11.227 6.625 -9.898 1 91.62 114 TYR B C 1
ATOM 4467 O O . TYR B 1 114 ? 12.156 6.426 -10.68 1 91.62 114 TYR B O 1
ATOM 4475 N N . ILE B 1 115 ? 11.359 6.34 -8.656 1 93.25 115 ILE B N 1
ATOM 4476 C CA . ILE B 1 115 ? 12.578 5.789 -8.086 1 93.25 115 ILE B CA 1
ATOM 4477 C C . ILE B 1 115 ? 12.812 4.379 -8.633 1 93.25 115 ILE B C 1
ATOM 4479 O O . ILE B 1 115 ? 13.945 4.016 -8.969 1 93.25 115 ILE B O 1
ATOM 4483 N N . ALA B 1 116 ? 11.766 3.629 -8.727 1 88 116 ALA B N 1
ATOM 4484 C CA . ALA B 1 116 ? 11.867 2.268 -9.25 1 88 116 ALA B CA 1
ATOM 4485 C C . ALA B 1 116 ? 12.438 2.264 -10.664 1 88 116 ALA B C 1
ATOM 4487 O O . ALA B 1 116 ? 13.211 1.374 -11.031 1 88 116 ALA B O 1
ATOM 4488 N N . SER B 1 117 ? 12.117 3.258 -11.398 1 85.69 117 SER B N 1
ATOM 4489 C CA . SER B 1 117 ? 12.5 3.273 -12.812 1 85.69 117 SER B CA 1
ATOM 4490 C C . SER B 1 117 ? 13.82 4.008 -13.016 1 85.69 117 SER B C 1
ATOM 4492 O O . SER B 1 117 ? 14.57 3.699 -13.945 1 85.69 117 SER B O 1
ATOM 4494 N N . SER B 1 118 ? 14.164 4.922 -12.109 1 88.25 118 SER B N 1
ATOM 4495 C CA . SER B 1 118 ? 15.234 5.855 -12.461 1 88.25 118 SER B CA 1
ATOM 4496 C C . SER B 1 118 ? 16.438 5.688 -11.531 1 88.25 118 SER B C 1
ATOM 4498 O O . SER B 1 118 ? 17.547 6.105 -11.867 1 88.25 118 SER B O 1
ATOM 4500 N N . ALA B 1 119 ? 16.25 5.141 -10.43 1 88.56 119 ALA B N 1
ATOM 4501 C CA . ALA B 1 119 ? 17.312 5.145 -9.43 1 88.56 119 ALA B CA 1
ATOM 4502 C C . ALA B 1 119 ? 18.531 4.367 -9.914 1 88.56 119 ALA B C 1
ATOM 4504 O O . ALA B 1 119 ? 19.672 4.742 -9.625 1 88.56 119 ALA B O 1
ATOM 4505 N N . SER B 1 120 ? 18.297 3.336 -10.688 1 82.94 120 SER B N 1
ATOM 4506 C CA . SER B 1 120 ? 19.391 2.488 -11.117 1 82.94 120 SER B CA 1
ATOM 4507 C C . SER B 1 120 ? 20.281 3.209 -12.133 1 82.94 120 SER B C 1
ATOM 4509 O O . SER B 1 120 ? 21.484 2.945 -12.219 1 82.94 120 SER B O 1
ATOM 4511 N N . SER B 1 121 ? 19.75 4.117 -12.859 1 86.81 121 SER B N 1
ATOM 4512 C CA . SER B 1 121 ? 20.5 4.797 -13.914 1 86.81 121 SER B CA 1
ATOM 4513 C C . SER B 1 121 ? 20.984 6.164 -13.445 1 86.81 121 SER B C 1
ATOM 4515 O O . SER B 1 121 ? 21.719 6.848 -14.172 1 86.81 121 SER B O 1
ATOM 4517 N N . ASN B 1 122 ? 20.641 6.57 -12.312 1 90.12 122 ASN B N 1
ATOM 4518 C CA . ASN B 1 122 ? 21.031 7.859 -11.75 1 90.12 122 ASN B CA 1
ATOM 4519 C C . ASN B 1 122 ? 21.719 7.695 -10.398 1 90.12 122 ASN B C 1
ATOM 4521 O O . ASN B 1 122 ? 21.047 7.641 -9.367 1 90.12 122 ASN B O 1
ATOM 4525 N N . PRO B 1 123 ? 22.969 7.766 -10.406 1 89.88 123 PRO B N 1
ATOM 4526 C CA . PRO B 1 123 ? 23.703 7.496 -9.172 1 89.88 123 PRO B CA 1
ATOM 4527 C C . PRO B 1 123 ? 23.359 8.469 -8.047 1 89.88 123 PRO B C 1
ATOM 4529 O O . PRO B 1 123 ? 23.297 8.078 -6.883 1 89.88 123 PRO B O 1
ATOM 4532 N N . ILE B 1 124 ? 23.203 9.734 -8.375 1 90.06 124 ILE B N 1
ATOM 4533 C CA . ILE B 1 124 ? 22.891 10.719 -7.344 1 90.06 124 ILE B CA 1
ATOM 4534 C C . ILE B 1 124 ? 21.594 10.328 -6.637 1 90.06 124 ILE B C 1
ATOM 4536 O O . ILE B 1 124 ? 21.516 10.336 -5.406 1 90.06 124 ILE B O 1
ATOM 4540 N N . LEU B 1 125 ? 20.609 10 -7.449 1 92.31 125 LEU B N 1
ATOM 4541 C CA . LEU B 1 125 ? 19.312 9.57 -6.906 1 92.31 125 LEU B CA 1
ATOM 4542 C C . LEU B 1 125 ? 19.469 8.289 -6.098 1 92.31 125 LEU B C 1
ATOM 4544 O O . LEU B 1 125 ? 18.891 8.164 -5.012 1 92.31 125 LEU B O 1
ATOM 4548 N N . LEU B 1 126 ? 20.25 7.398 -6.617 1 94.5 126 LEU B N 1
ATOM 4549 C CA . LEU B 1 126 ? 20.469 6.133 -5.926 1 94.5 126 LEU B CA 1
ATOM 4550 C C . LEU B 1 126 ? 21.078 6.359 -4.555 1 94.5 126 LEU B C 1
ATOM 4552 O O . LEU B 1 126 ? 20.625 5.797 -3.557 1 94.5 126 LEU B O 1
ATOM 4556 N N . TYR B 1 127 ? 22.047 7.164 -4.461 1 92.81 127 TYR B N 1
ATOM 4557 C CA . TYR B 1 127 ? 22.734 7.375 -3.193 1 92.81 127 TYR B CA 1
ATOM 4558 C C . TYR B 1 127 ? 21.875 8.188 -2.23 1 92.81 127 TYR B C 1
ATOM 4560 O O . TYR B 1 127 ? 22.016 8.062 -1.011 1 92.81 127 TYR B O 1
ATOM 4568 N N . ALA B 1 128 ? 21.016 9.055 -2.758 1 92.38 128 ALA B N 1
ATOM 4569 C CA . ALA B 1 128 ? 20.047 9.711 -1.883 1 92.38 128 ALA B CA 1
ATOM 4570 C C . ALA B 1 128 ? 19.125 8.695 -1.216 1 92.38 128 ALA B C 1
ATOM 4572 O O . ALA B 1 128 ? 18.875 8.766 -0.009 1 92.38 128 ALA B O 1
ATOM 4573 N N . VAL B 1 129 ? 18.672 7.75 -2.027 1 94.5 129 VAL B N 1
ATOM 4574 C CA . VAL B 1 129 ? 17.781 6.691 -1.564 1 94.5 129 VAL B CA 1
ATOM 4575 C C . VAL B 1 129 ? 18.5 5.832 -0.527 1 94.5 129 VAL B C 1
ATOM 4577 O O . VAL B 1 129 ? 17.953 5.543 0.539 1 94.5 129 VAL B O 1
ATOM 4580 N N . LEU B 1 130 ? 19.766 5.531 -0.815 1 93.19 130 LEU B N 1
ATOM 4581 C CA . LEU B 1 130 ? 20.547 4.695 0.094 1 93.19 130 LEU B CA 1
ATOM 4582 C C . LEU B 1 130 ? 20.844 5.438 1.393 1 93.19 130 LEU B C 1
ATOM 4584 O O . LEU B 1 130 ? 20.844 4.836 2.471 1 93.19 130 LEU B O 1
ATOM 4588 N N . THR B 1 131 ? 21.062 6.684 1.31 1 90.62 131 THR B N 1
ATOM 4589 C CA . THR B 1 131 ? 21.359 7.5 2.48 1 90.62 131 THR B CA 1
ATOM 4590 C C . THR B 1 131 ? 20.188 7.512 3.451 1 90.62 131 THR B C 1
ATOM 4592 O O . THR B 1 131 ? 20.344 7.211 4.637 1 90.62 131 THR B O 1
ATOM 4595 N N . VAL B 1 132 ? 19.031 7.801 2.963 1 89.12 132 VAL B N 1
ATOM 4596 C CA . VAL B 1 132 ? 17.875 7.938 3.826 1 89.12 132 VAL B CA 1
ATOM 4597 C C . VAL B 1 132 ? 17.5 6.574 4.41 1 89.12 132 VAL B C 1
ATOM 4599 O O . VAL B 1 132 ? 17.109 6.477 5.582 1 89.12 132 VAL B O 1
ATOM 4602 N N . ALA B 1 133 ? 17.578 5.562 3.598 1 90.25 133 ALA B N 1
ATOM 4603 C CA . ALA B 1 133 ? 17.266 4.215 4.07 1 90.25 133 ALA B CA 1
ATOM 4604 C C . ALA B 1 133 ? 18.234 3.787 5.172 1 90.25 133 ALA B C 1
ATOM 4606 O O . ALA B 1 133 ? 17.812 3.227 6.188 1 90.25 133 ALA B O 1
ATOM 4607 N N . ALA B 1 134 ? 19.484 4.059 4.996 1 88.62 134 ALA B N 1
ATOM 4608 C CA . ALA B 1 134 ? 20.5 3.686 5.98 1 88.62 134 ALA B CA 1
ATOM 4609 C C . ALA B 1 134 ? 20.297 4.438 7.293 1 88.62 134 ALA B C 1
ATOM 4611 O O . ALA B 1 134 ? 20.453 3.863 8.375 1 88.62 134 ALA B O 1
ATOM 4612 N N . ARG B 1 135 ? 19.922 5.621 7.211 1 83.19 135 ARG B N 1
ATOM 4613 C CA . ARG B 1 135 ? 19.734 6.441 8.406 1 83.19 135 ARG B CA 1
ATOM 4614 C C . ARG B 1 135 ? 18.469 6.047 9.148 1 83.19 135 ARG B C 1
ATOM 4616 O O . ARG B 1 135 ? 18.438 6.047 10.375 1 83.19 135 ARG B O 1
ATOM 4623 N N . HIS B 1 136 ? 17.516 5.742 8.398 1 82.19 136 HIS B N 1
ATOM 4624 C CA . HIS B 1 136 ? 16.25 5.387 9.016 1 82.19 136 HIS B CA 1
ATOM 4625 C C . HIS B 1 136 ? 16.328 4.023 9.688 1 82.19 136 HIS B C 1
ATOM 4627 O O . HIS B 1 136 ? 15.703 3.805 10.727 1 82.19 136 HIS B O 1
ATOM 4633 N N . GLN B 1 137 ? 16.891 3.043 9.008 1 77.31 137 GLN B N 1
ATOM 4634 C CA .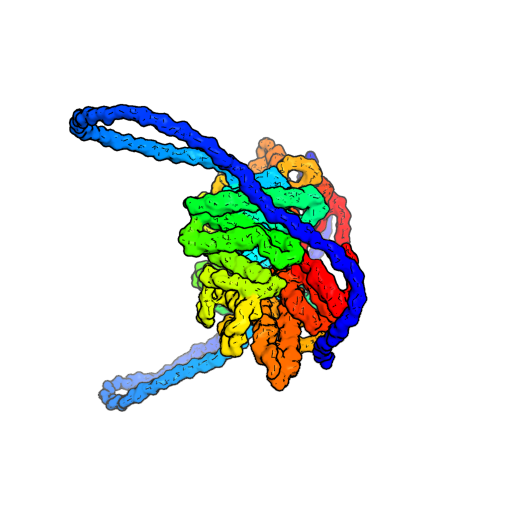 GLN B 1 137 ? 17 1.708 9.586 1 77.31 137 GLN B CA 1
ATOM 4635 C C . GLN B 1 137 ? 17.859 1.727 10.852 1 77.31 137 GLN B C 1
ATOM 4637 O O . GLN B 1 137 ? 17.828 0.784 11.648 1 77.31 137 GLN B O 1
ATOM 4642 N N . ARG B 1 138 ? 18.266 2.875 11.43 1 63.28 138 ARG B N 1
ATOM 4643 C CA . ARG B 1 138 ? 19.031 3.104 12.648 1 63.28 138 ARG B CA 1
ATOM 4644 C C . ARG B 1 138 ? 20.094 2.023 12.828 1 63.28 138 ARG B C 1
ATOM 4646 O O . ARG B 1 138 ? 19.953 1.134 13.672 1 63.28 138 ARG B O 1
ATOM 4653 N N . SER B 1 139 ? 20.844 1.89 11.875 1 58.06 139 SER B N 1
ATOM 4654 C CA . SER B 1 139 ? 21.859 0.856 11.93 1 58.06 139 SER B CA 1
ATOM 4655 C C . SER B 1 139 ? 22.594 0.871 13.266 1 58.06 139 SER B C 1
ATOM 4657 O O . SER B 1 139 ? 22.969 1.935 13.766 1 58.06 139 SER B O 1
ATOM 4659 N N . HIS B 1 140 ? 22.406 -0.207 13.914 1 61.62 140 HIS B N 1
ATOM 4660 C CA . HIS B 1 140 ? 23.016 -0.393 15.219 1 61.62 140 HIS B CA 1
ATOM 4661 C C . HIS B 1 140 ? 24.531 -0.542 15.094 1 61.62 140 HIS B C 1
ATOM 4663 O O . HIS B 1 140 ? 25.266 -0.386 16.078 1 61.62 140 HIS B O 1
ATOM 4669 N N . SER B 1 141 ? 24.906 -0.706 13.891 1 71.44 141 SER B N 1
ATOM 4670 C CA . SER B 1 141 ? 26.344 -0.925 13.797 1 71.44 141 SER B CA 1
ATOM 4671 C C . SER B 1 141 ? 27.078 0.345 13.359 1 71.44 141 SER B C 1
ATOM 4673 O O . SER B 1 141 ? 26.516 1.173 12.641 1 71.44 141 SER B O 1
ATOM 4675 N N . GLU B 1 142 ? 28.203 0.613 13.93 1 78.19 142 GLU B N 1
ATOM 4676 C CA . GLU B 1 142 ? 29.062 1.752 13.594 1 78.19 142 GLU B CA 1
ATOM 4677 C C . GLU B 1 142 ? 29.406 1.756 12.109 1 78.19 142 GLU B C 1
ATOM 4679 O O . GLU B 1 142 ? 29.469 2.814 11.477 1 78.19 142 GLU B O 1
ATOM 4684 N N . ARG B 1 143 ? 29.641 0.62 11.594 1 80.69 143 ARG B N 1
ATOM 4685 C CA . ARG B 1 143 ? 30 0.506 10.188 1 80.69 143 ARG B CA 1
ATOM 4686 C C . ARG B 1 143 ? 28.891 1.015 9.289 1 80.69 143 ARG B C 1
ATOM 4688 O O . ARG B 1 143 ? 29.141 1.739 8.328 1 80.69 143 ARG B O 1
ATOM 4695 N N . GLU B 1 144 ? 27.766 0.681 9.656 1 80.19 144 GLU B N 1
ATOM 4696 C CA . GLU B 1 144 ? 26.609 1.09 8.852 1 80.19 144 GLU B CA 1
ATOM 4697 C C . GLU B 1 144 ? 26.359 2.592 8.969 1 80.19 144 GLU B C 1
ATOM 4699 O O . GLU B 1 144 ? 25.953 3.234 7.996 1 80.19 144 GLU B O 1
ATOM 4704 N N . ARG B 1 145 ? 26.719 3.148 10.031 1 81 145 ARG B N 1
ATOM 4705 C CA . ARG B 1 145 ? 26.578 4.59 10.211 1 81 145 ARG B CA 1
ATOM 4706 C C . ARG B 1 145 ? 27.594 5.348 9.367 1 81 145 ARG B C 1
ATOM 4708 O O . ARG B 1 145 ? 27.266 6.371 8.766 1 81 145 ARG B O 1
ATOM 4715 N N . LEU B 1 146 ? 28.766 4.773 9.344 1 85.81 146 LEU B N 1
ATOM 4716 C CA . LEU B 1 146 ? 29.812 5.383 8.539 1 85.81 146 LEU B CA 1
ATOM 4717 C C . LEU B 1 146 ? 29.469 5.316 7.051 1 85.81 146 LEU B C 1
ATOM 4719 O O . LEU B 1 146 ? 29.719 6.266 6.309 1 85.81 146 LEU B O 1
ATOM 4723 N N . LEU B 1 147 ? 28.906 4.234 6.688 1 87.44 147 LEU B N 1
ATOM 4724 C CA . LEU B 1 147 ? 28.5 4.086 5.293 1 87.44 147 LEU B CA 1
ATOM 4725 C C . LEU B 1 147 ? 27.391 5.082 4.938 1 87.44 147 LEU B C 1
ATOM 4727 O O . LEU B 1 147 ? 27.391 5.629 3.83 1 87.44 147 LEU B O 1
ATOM 4731 N N . ALA B 1 148 ? 26.516 5.258 5.82 1 86.19 148 ALA B N 1
ATOM 4732 C CA . ALA B 1 148 ? 25.453 6.23 5.598 1 86.19 148 ALA B CA 1
ATOM 4733 C C . ALA B 1 148 ? 26.016 7.633 5.395 1 86.19 148 ALA B C 1
ATOM 4735 O O . ALA B 1 148 ? 25.562 8.383 4.531 1 86.19 148 ALA B O 1
ATOM 4736 N N . ASP B 1 149 ? 26.984 7.938 6.156 1 86.25 149 ASP B N 1
ATOM 4737 C CA . ASP B 1 149 ? 27.641 9.234 6.027 1 86.25 149 ASP B CA 1
ATOM 4738 C C . ASP B 1 149 ? 28.359 9.352 4.684 1 86.25 149 ASP B C 1
ATOM 4740 O O . ASP B 1 149 ? 28.359 10.422 4.066 1 86.25 149 ASP B O 1
ATOM 4744 N N . GLU B 1 150 ? 28.953 8.273 4.332 1 90.56 150 GLU B N 1
ATOM 4745 C CA . GLU B 1 150 ? 29.641 8.258 3.045 1 90.56 150 GLU B CA 1
ATOM 4746 C C . GLU B 1 150 ? 28.656 8.453 1.894 1 90.56 150 GLU B C 1
ATOM 4748 O O . GLU B 1 150 ? 28.922 9.211 0.958 1 90.56 150 GLU B O 1
ATOM 4753 N N . TYR B 1 151 ? 27.562 7.715 1.968 1 89.62 151 TYR B N 1
ATOM 4754 C CA . TYR B 1 151 ? 26.531 7.875 0.942 1 89.62 151 TYR B CA 1
ATOM 4755 C C . TYR B 1 151 ? 26.047 9.312 0.877 1 89.62 151 TYR B C 1
ATOM 4757 O O . TYR B 1 151 ? 25.922 9.883 -0.21 1 89.62 151 TYR B O 1
ATOM 4765 N N . GLN B 1 152 ? 25.828 9.844 1.974 1 87.19 152 GLN B N 1
ATOM 4766 C CA . GLN B 1 152 ? 25.328 11.211 2.059 1 87.19 152 GLN B CA 1
ATOM 4767 C C . GLN B 1 152 ? 26.328 12.211 1.491 1 87.19 152 GLN B C 1
ATOM 4769 O O . GLN B 1 152 ? 25.938 13.125 0.75 1 87.19 152 GLN B O 1
ATOM 4774 N N . GLN B 1 153 ? 27.531 12.055 1.88 1 88 153 GLN B N 1
ATOM 4775 C CA . GLN B 1 153 ? 28.578 12.969 1.404 1 88 153 GLN B CA 1
ATOM 4776 C C . GLN B 1 153 ? 28.703 12.898 -0.115 1 88 153 GLN B C 1
ATOM 4778 O O . GLN B 1 153 ? 28.797 13.938 -0.779 1 88 153 GLN B O 1
ATOM 4783 N N . TYR B 1 154 ? 28.672 11.719 -0.568 1 89.12 154 TYR B N 1
ATOM 4784 C CA . TYR B 1 154 ? 28.75 11.555 -2.016 1 89.12 154 TYR B CA 1
ATOM 4785 C C . TYR B 1 154 ? 27.562 12.227 -2.701 1 89.12 154 TYR B C 1
ATOM 4787 O O . TYR B 1 154 ? 27.734 12.906 -3.717 1 89.12 154 TYR B O 1
ATOM 4795 N N . CYS B 1 155 ? 26.422 11.984 -2.186 1 87.81 155 CYS B N 1
ATOM 4796 C CA . CYS B 1 155 ? 25.203 12.539 -2.779 1 87.81 155 CYS B CA 1
ATOM 4797 C C . CYS B 1 155 ? 25.234 14.062 -2.742 1 87.81 155 CYS B C 1
ATOM 4799 O O . CYS B 1 155 ? 24.953 14.719 -3.746 1 87.81 155 CYS B O 1
ATOM 4801 N N . LEU B 1 156 ? 25.594 14.602 -1.651 1 84.88 156 LEU B N 1
ATOM 4802 C CA . LEU B 1 156 ? 25.609 16.047 -1.467 1 84.88 156 LEU B CA 1
ATOM 4803 C C . LEU B 1 156 ? 26.625 16.703 -2.395 1 84.88 156 LEU B C 1
ATOM 4805 O O . LEU B 1 156 ? 26.312 17.703 -3.059 1 84.88 156 LEU B O 1
ATOM 4809 N N . GLU B 1 157 ? 27.781 16.141 -2.449 1 86.5 157 GLU B N 1
ATOM 4810 C CA . GLU B 1 157 ? 28.828 16.688 -3.303 1 86.5 157 GLU B CA 1
ATOM 4811 C C . GLU B 1 157 ? 28.438 16.625 -4.773 1 86.5 157 GLU B C 1
ATOM 4813 O O . GLU B 1 157 ? 28.656 17.578 -5.523 1 86.5 157 GLU B O 1
ATOM 4818 N N . SER B 1 158 ? 27.844 15.5 -5.117 1 85.12 158 SER B N 1
ATOM 4819 C CA . SER B 1 158 ? 27.422 15.336 -6.504 1 85.12 158 SER B CA 1
ATOM 4820 C C . SER B 1 158 ? 26.281 16.281 -6.855 1 85.12 158 SER B C 1
ATOM 4822 O O . SER B 1 158 ? 26.234 16.812 -7.965 1 85.12 158 SER B O 1
ATOM 4824 N N . LEU B 1 159 ? 25.422 16.469 -5.926 1 83.44 159 LEU B N 1
ATOM 4825 C CA . LEU B 1 159 ? 24.297 17.359 -6.129 1 83.44 159 LEU B CA 1
ATOM 4826 C C . LEU B 1 159 ? 24.766 18.797 -6.27 1 83.44 159 LEU B C 1
ATOM 4828 O O . LEU B 1 159 ? 24.297 19.531 -7.145 1 83.44 159 LEU B O 1
ATOM 4832 N N . ILE B 1 160 ? 25.625 19.203 -5.406 1 81.06 160 ILE B N 1
ATOM 4833 C CA . ILE B 1 160 ? 26.172 20.562 -5.434 1 81.06 160 ILE B CA 1
ATOM 4834 C C . ILE B 1 160 ? 26.891 20.797 -6.754 1 81.06 160 ILE B C 1
ATOM 4836 O O . ILE B 1 160 ? 26.703 21.844 -7.391 1 81.06 160 ILE B O 1
ATOM 4840 N N . SER B 1 161 ? 27.625 19.812 -7.121 1 83 161 SER B N 1
ATOM 4841 C CA . SER B 1 161 ? 28.375 19.906 -8.375 1 83 161 SER B CA 1
ATOM 4842 C C . SER B 1 161 ? 27.422 20.016 -9.57 1 83 161 SER B C 1
ATOM 4844 O O . SER B 1 161 ? 27.703 20.734 -10.523 1 83 161 SER B O 1
ATOM 4846 N N . ALA B 1 162 ? 26.328 19.266 -9.539 1 79.31 162 ALA B N 1
ATOM 4847 C CA . ALA B 1 162 ? 25.359 19.266 -10.641 1 79.31 162 ALA B CA 1
ATOM 4848 C C . ALA B 1 162 ? 24.594 20.594 -10.695 1 79.31 162 ALA B C 1
ATOM 4850 O O . ALA B 1 162 ? 24.281 21.078 -11.781 1 79.31 162 ALA B O 1
ATOM 4851 N N . LEU B 1 163 ? 24.328 21.141 -9.602 1 75.88 163 LEU B N 1
ATOM 4852 C CA . LEU B 1 163 ? 23.547 22.375 -9.531 1 75.88 163 LEU B CA 1
ATOM 4853 C C . LEU B 1 163 ? 24.406 23.562 -9.93 1 75.88 163 LEU B C 1
ATOM 4855 O O . LEU B 1 163 ? 23.875 24.562 -10.445 1 75.88 163 LEU B O 1
ATOM 4859 N N . ASP B 1 164 ? 25.609 23.438 -9.586 1 73.25 164 ASP B N 1
ATOM 4860 C CA . ASP B 1 164 ? 26.531 24.516 -9.922 1 73.25 164 ASP B CA 1
ATOM 4861 C C . ASP B 1 164 ? 26.781 24.594 -11.43 1 73.25 164 ASP B C 1
ATOM 4863 O O . ASP B 1 164 ? 27.172 25.641 -11.945 1 73.25 164 ASP B O 1
ATOM 4867 N N . ASN B 1 165 ? 26.531 23.422 -11.969 1 67.31 165 ASN B N 1
ATOM 4868 C CA . ASN B 1 165 ? 26.688 23.422 -13.414 1 67.31 165 ASN B CA 1
ATOM 4869 C C . ASN B 1 165 ? 25.438 23.953 -14.117 1 67.31 165 ASN B C 1
ATOM 4871 O O . ASN B 1 165 ? 24.484 23.203 -14.328 1 67.31 165 ASN B O 1
ATOM 4875 N N . SER B 1 166 ? 25.156 25.281 -14.188 1 59.38 166 SER B N 1
ATOM 4876 C CA . SER B 1 166 ? 24.016 26.094 -14.609 1 59.38 166 SER B CA 1
ATOM 4877 C C . SER B 1 166 ? 23.547 25.703 -16 1 59.38 166 SER B C 1
ATOM 4879 O O . SER B 1 166 ? 22.406 25.969 -16.375 1 59.38 166 SER B O 1
ATOM 4881 N N . GLU B 1 167 ? 24.344 25.234 -16.859 1 54.94 167 GLU B N 1
ATOM 4882 C CA . GLU B 1 167 ? 23.953 25.109 -18.266 1 54.94 167 GLU B CA 1
ATOM 4883 C C . GLU B 1 167 ? 23.094 23.859 -18.484 1 54.94 167 GLU B C 1
ATOM 4885 O O . GLU B 1 167 ? 22.359 23.781 -19.469 1 54.94 167 GLU B O 1
ATOM 4890 N N . LYS B 1 168 ? 23.062 23.062 -17.562 1 56.56 168 LYS B N 1
ATOM 4891 C CA . LYS B 1 168 ? 22.438 21.781 -17.891 1 56.56 168 LYS B CA 1
ATOM 4892 C C . LYS B 1 168 ? 21.031 21.688 -17.328 1 56.56 168 LYS B C 1
ATOM 4894 O O . LYS B 1 168 ? 20.75 22.234 -16.25 1 56.56 168 LYS B O 1
ATOM 4899 N N . THR B 1 169 ? 20.141 21.5 -18.203 1 59.16 169 THR B N 1
ATOM 4900 C CA . THR B 1 169 ? 18.781 21.156 -17.797 1 59.16 169 THR B CA 1
ATOM 4901 C C . THR B 1 169 ? 18.797 20.156 -16.641 1 59.16 169 THR B C 1
ATOM 4903 O O . THR B 1 169 ? 19.5 19.156 -16.703 1 59.16 169 THR B O 1
ATOM 4906 N N . LEU B 1 170 ? 18.234 20.688 -15.617 1 67.81 170 LEU B N 1
ATOM 4907 C CA . LEU B 1 170 ? 18.219 19.844 -14.43 1 67.81 170 LEU B CA 1
ATOM 4908 C C . LEU B 1 170 ? 17.234 18.688 -14.602 1 67.81 170 LEU B C 1
ATOM 4910 O O . LEU B 1 170 ? 16.109 18.875 -15.078 1 67.81 170 LEU B O 1
ATOM 4914 N N . ASP B 1 171 ? 17.719 17.547 -14.523 1 75.5 171 ASP B N 1
ATOM 4915 C CA . ASP B 1 171 ? 16.938 16.312 -14.562 1 75.5 171 ASP B CA 1
ATOM 4916 C C . ASP B 1 171 ? 16.094 16.156 -13.305 1 75.5 171 ASP B C 1
ATOM 4918 O O . ASP B 1 171 ? 16.453 16.641 -12.234 1 75.5 171 ASP B O 1
ATOM 4922 N N . GLU B 1 172 ? 14.922 15.695 -13.414 1 83.06 172 GLU B N 1
ATOM 4923 C CA . GLU B 1 172 ? 14 15.438 -12.312 1 83.06 172 GLU B CA 1
ATOM 4924 C C . GLU B 1 172 ? 14.664 14.602 -11.227 1 83.06 172 GLU B C 1
ATOM 4926 O O . GLU B 1 172 ? 14.289 14.688 -10.055 1 83.06 172 GLU B O 1
ATOM 4931 N N . SER B 1 173 ? 15.695 13.922 -11.625 1 86.38 173 SER B N 1
ATOM 4932 C CA . SER B 1 173 ? 16.391 13.07 -10.664 1 86.38 173 SER B CA 1
ATOM 4933 C C . SER B 1 173 ? 17.094 13.898 -9.602 1 86.38 173 SER B C 1
ATOM 4935 O O . SER B 1 173 ? 17.219 13.469 -8.453 1 86.38 173 SER B O 1
ATOM 4937 N N . LEU B 1 174 ? 17.516 15.047 -10.016 1 84.38 174 LEU B N 1
ATOM 4938 C CA . LEU B 1 174 ? 18.188 15.914 -9.062 1 84.38 174 LEU B CA 1
ATOM 4939 C C . LEU B 1 174 ? 17.203 16.469 -8.039 1 84.38 174 LEU B C 1
ATOM 4941 O O . LEU B 1 174 ? 17.516 16.562 -6.852 1 84.38 174 LEU B O 1
ATOM 4945 N N . PHE B 1 175 ? 16.094 16.844 -8.5 1 84.5 175 PHE B N 1
ATOM 4946 C CA . PHE B 1 175 ? 15.055 17.328 -7.602 1 84.5 175 PHE B CA 1
ATOM 4947 C C . PHE B 1 175 ? 14.633 16.234 -6.621 1 84.5 175 PHE B C 1
ATOM 4949 O O . PHE B 1 175 ? 14.523 16.484 -5.418 1 84.5 175 PHE B O 1
ATOM 4956 N N . ALA B 1 176 ? 14.406 15.055 -7.184 1 89.44 176 ALA B N 1
ATOM 4957 C CA . ALA B 1 176 ? 14.047 13.914 -6.344 1 89.44 176 ALA B CA 1
ATOM 4958 C C . ALA B 1 176 ? 15.109 13.672 -5.273 1 89.44 176 ALA B C 1
ATOM 4960 O O . ALA B 1 176 ? 14.773 13.438 -4.105 1 89.44 176 ALA B O 1
ATOM 4961 N N . SER B 1 177 ? 16.375 13.773 -5.66 1 89.5 177 SER B N 1
ATOM 4962 C CA . SER B 1 177 ? 17.469 13.523 -4.734 1 89.5 177 SER B CA 1
ATOM 4963 C C . SER B 1 177 ? 17.484 14.555 -3.611 1 89.5 177 SER B C 1
ATOM 4965 O O . SER B 1 177 ? 17.688 14.211 -2.447 1 89.5 177 SER B O 1
ATOM 4967 N N . ALA B 1 178 ? 17.25 15.734 -3.932 1 86.31 178 ALA B N 1
ATOM 4968 C CA . ALA B 1 178 ? 17.25 16.812 -2.938 1 86.31 178 ALA B CA 1
ATOM 4969 C C . ALA B 1 178 ? 16.109 16.625 -1.937 1 86.31 178 ALA B C 1
ATOM 4971 O O . ALA B 1 178 ? 16.312 16.812 -0.732 1 86.31 178 ALA B O 1
ATOM 4972 N N . VAL B 1 179 ? 14.953 16.312 -2.443 1 88 179 VAL B N 1
ATOM 4973 C CA . VAL B 1 179 ? 13.789 16.125 -1.586 1 88 179 VAL B CA 1
ATOM 4974 C C . VAL B 1 179 ? 14.031 14.961 -0.628 1 88 179 VAL B C 1
ATOM 4976 O O . VAL B 1 179 ? 13.711 15.055 0.56 1 88 179 VAL B O 1
ATOM 4979 N N . ILE B 1 180 ? 14.578 13.898 -1.12 1 90.5 180 ILE B N 1
ATOM 4980 C CA . ILE B 1 180 ? 14.836 12.711 -0.319 1 90.5 180 ILE B CA 1
ATOM 4981 C C . ILE B 1 180 ? 15.891 13.023 0.743 1 90.5 180 ILE B C 1
ATOM 4983 O O . ILE B 1 180 ? 15.75 12.617 1.9 1 90.5 180 ILE B O 1
ATOM 4987 N N . LEU B 1 181 ? 16.906 13.742 0.361 1 86 181 LEU B N 1
ATOM 4988 C CA . LEU B 1 181 ? 17.984 14.078 1.292 1 86 181 LEU B CA 1
ATOM 4989 C C . LEU B 1 181 ? 17.469 14.992 2.404 1 86 181 LEU B C 1
ATOM 4991 O O . LEU B 1 181 ? 17.953 14.922 3.537 1 86 181 LEU B O 1
ATOM 4995 N N . ARG B 1 182 ? 16.484 15.781 2.121 1 82.19 182 ARG B N 1
ATOM 4996 C CA . ARG B 1 182 ? 15.891 16.656 3.127 1 82.19 182 ARG B CA 1
ATOM 4997 C C . ARG B 1 182 ? 15.297 15.852 4.273 1 82.19 182 ARG B C 1
ATOM 4999 O O . ARG B 1 182 ? 15.367 16.25 5.434 1 82.19 182 ARG B O 1
ATOM 5006 N N . LEU B 1 183 ? 14.68 14.789 3.912 1 79.31 183 LEU B N 1
ATOM 5007 C CA . LEU B 1 183 ? 14.086 13.938 4.941 1 79.31 183 LEU B CA 1
ATOM 5008 C C . LEU B 1 183 ? 15.164 13.367 5.859 1 79.31 183 LEU B C 1
ATOM 5010 O O . LEU B 1 183 ? 14.961 13.258 7.07 1 79.31 183 LEU B O 1
ATOM 5014 N N . SER B 1 184 ? 16.266 13.008 5.273 1 74.69 184 SER B N 1
ATOM 5015 C CA . SER B 1 184 ? 17.359 12.461 6.07 1 74.69 184 SER B CA 1
ATOM 5016 C C . SER B 1 184 ? 17.859 13.477 7.09 1 74.69 184 SER B C 1
ATOM 5018 O O . SER B 1 184 ? 18.188 13.117 8.227 1 74.69 184 SER B O 1
ATOM 5020 N N . GLU B 1 185 ? 17.891 14.641 6.75 1 69.38 185 GLU B N 1
ATOM 5021 C CA . GLU B 1 185 ? 18.375 15.695 7.637 1 69.38 185 GLU B CA 1
ATOM 5022 C C . GLU B 1 185 ? 17.344 16.016 8.719 1 69.38 185 GLU B C 1
ATOM 5024 O O . GLU B 1 185 ? 17.703 16.281 9.867 1 69.38 185 GLU B O 1
ATOM 5029 N N . GLU B 1 186 ? 16.109 16.047 8.273 1 66.75 186 GLU B N 1
ATOM 5030 C CA . GLU B 1 186 ? 15.031 16.266 9.242 1 66.75 186 GLU B CA 1
ATOM 5031 C C . GLU B 1 186 ? 15.023 15.172 10.312 1 66.75 186 GLU B C 1
ATOM 5033 O O . GLU B 1 186 ? 14.641 15.43 11.461 1 66.75 186 GLU B O 1
ATOM 5038 N N . MET B 1 187 ? 15.508 14.031 9.914 1 62.72 187 MET B N 1
ATOM 5039 C CA . MET B 1 187 ? 15.555 12.883 10.812 1 62.72 187 MET B CA 1
ATOM 5040 C C . MET B 1 187 ? 16.734 12.984 11.766 1 62.72 187 MET B C 1
ATOM 5042 O O . MET B 1 187 ? 16.719 12.406 12.852 1 62.72 187 MET B O 1
ATOM 5046 N N . THR B 1 188 ? 17.906 13.461 11.336 1 57.34 188 THR B N 1
ATOM 5047 C CA . THR B 1 188 ? 19.141 13.453 12.117 1 57.34 188 THR B CA 1
ATOM 5048 C C . THR B 1 188 ? 19.281 14.734 12.93 1 57.34 188 THR B C 1
ATOM 5050 O O . THR B 1 188 ? 19.953 14.75 13.961 1 57.34 188 THR B O 1
ATOM 5053 N N . GLU B 1 189 ? 19.016 15.906 12.367 1 53.06 189 GLU B N 1
ATOM 5054 C CA . GLU B 1 189 ? 19.469 17.156 13 1 53.06 189 GLU B CA 1
ATOM 5055 C C . GLU B 1 189 ? 18.594 17.5 14.203 1 53.06 189 GLU B C 1
ATOM 5057 O O . GLU B 1 189 ? 17.375 17.625 14.078 1 53.06 189 GLU B O 1
ATOM 5062 N N . PRO B 1 190 ? 19.188 17.156 15.359 1 46.84 190 PRO B N 1
ATOM 5063 C CA . PRO B 1 190 ? 18.5 17.5 16.609 1 46.84 190 PRO B CA 1
ATOM 5064 C C . PRO B 1 190 ? 17.75 18.828 16.516 1 46.84 190 PRO B C 1
ATOM 5066 O O . PRO B 1 190 ? 16.656 18.969 17.062 1 46.84 190 PRO B O 1
ATOM 5069 N N . SER B 1 191 ? 18.641 20 16.391 1 44.16 191 SER B N 1
ATOM 5070 C CA . SER B 1 191 ? 18.062 21.312 16.672 1 44.16 191 SER B CA 1
ATOM 5071 C C . SER B 1 191 ? 17.344 21.875 15.445 1 44.16 191 SER B C 1
ATOM 5073 O O . SER B 1 191 ? 17.969 22.062 14.391 1 44.16 191 SER B O 1
ATOM 5075 N N . PRO B 1 192 ? 16.062 21.609 15.242 1 46.84 192 PRO B N 1
ATOM 5076 C CA . PRO B 1 192 ? 15.195 22.141 14.188 1 46.84 192 PRO B CA 1
ATOM 5077 C C . PRO B 1 192 ? 15.68 23.5 13.656 1 46.84 192 PRO B C 1
ATOM 5079 O O . PRO B 1 192 ? 15.25 23.922 12.578 1 46.84 192 PRO B O 1
ATOM 5082 N N . ARG B 1 193 ? 16.469 24.312 14.531 1 46.12 193 ARG B N 1
ATOM 5083 C CA . ARG B 1 193 ? 16.719 25.734 14.305 1 46.12 193 ARG B CA 1
ATOM 5084 C C . ARG B 1 193 ? 17.766 25.938 13.211 1 46.12 193 ARG B C 1
ATOM 5086 O O . ARG B 1 193 ? 17.984 27.062 12.75 1 46.12 193 ARG B O 1
ATOM 5093 N N . GLU B 1 194 ? 18.5 24.859 12.812 1 48.81 194 GLU B N 1
ATOM 5094 C CA . GLU B 1 194 ? 19.578 25.125 11.867 1 48.81 194 GLU B CA 1
ATOM 5095 C C . GLU B 1 194 ? 19.188 24.734 10.445 1 48.81 194 GLU B C 1
ATOM 5097 O O . GLU B 1 194 ? 18.688 23.625 10.219 1 48.81 194 GLU B O 1
ATOM 5102 N N . ILE B 1 195 ? 18.922 25.797 9.711 1 50.66 195 ILE B N 1
ATOM 5103 C CA . ILE B 1 195 ? 18.656 25.625 8.289 1 50.66 195 ILE B CA 1
ATOM 5104 C C . ILE B 1 195 ? 19.656 24.641 7.688 1 50.66 195 ILE B C 1
ATOM 5106 O O . ILE B 1 195 ? 20.859 24.875 7.695 1 50.66 195 ILE B O 1
ATOM 5110 N N . VAL B 1 196 ? 19.375 23.375 7.445 1 56.84 196 VAL B N 1
ATOM 5111 C CA . VAL B 1 196 ? 20.25 22.312 6.941 1 56.84 196 VAL B CA 1
ATOM 5112 C C . VAL B 1 196 ? 20.484 22.516 5.449 1 56.84 196 VAL B C 1
ATOM 5114 O O . VAL B 1 196 ? 19.656 23.094 4.746 1 56.84 196 VAL B O 1
ATOM 5117 N N . ASP B 1 197 ? 21.719 22.281 4.945 1 59.12 197 ASP B N 1
ATOM 5118 C CA . ASP B 1 197 ? 22.203 22.391 3.572 1 59.12 197 ASP B CA 1
ATOM 5119 C C . ASP B 1 197 ? 21.172 21.875 2.578 1 59.12 197 ASP B C 1
ATOM 5121 O O . ASP B 1 197 ? 20.969 22.469 1.521 1 59.12 197 ASP B O 1
ATOM 5125 N N . SER B 1 198 ? 20.469 20.984 3.027 1 59.25 198 SER B N 1
ATOM 5126 C CA . SER B 1 198 ? 19.547 20.359 2.084 1 59.25 198 SER B CA 1
ATOM 5127 C C . SER B 1 198 ? 18.328 21.25 1.812 1 59.25 198 SER B C 1
ATOM 5129 O O . SER B 1 198 ? 17.797 21.25 0.703 1 59.25 198 SER B O 1
ATOM 5131 N N . HIS B 1 199 ? 18.031 21.984 2.783 1 64.38 199 HIS B N 1
ATOM 5132 C CA . HIS B 1 199 ? 16.922 22.938 2.584 1 64.38 199 HIS B CA 1
ATOM 5133 C C . HIS B 1 199 ? 17.312 24.016 1.58 1 64.38 199 HIS B C 1
ATOM 5135 O O . HIS B 1 199 ? 16.5 24.406 0.737 1 64.38 199 HIS B O 1
ATOM 5141 N N . THR B 1 200 ? 18.516 24.359 1.778 1 66 200 THR B N 1
ATOM 5142 C CA . THR B 1 200 ? 19.031 25.359 0.847 1 66 200 THR B CA 1
ATOM 5143 C C . THR B 1 200 ? 19.094 24.797 -0.569 1 66 200 THR B C 1
ATOM 5145 O O . THR B 1 200 ? 18.766 25.484 -1.534 1 66 200 THR B O 1
ATOM 5148 N N . LEU B 1 201 ? 19.5 23.562 -0.611 1 65.25 201 LEU B N 1
ATOM 5149 C CA . LEU B 1 201 ? 19.609 22.938 -1.922 1 65.25 201 LEU B CA 1
ATOM 5150 C C . LEU B 1 201 ? 18.25 22.797 -2.588 1 65.25 201 LEU B C 1
ATOM 5152 O O . LEU B 1 201 ? 18.109 23.078 -3.781 1 65.25 201 LEU B O 1
ATOM 5156 N N . SER B 1 202 ? 17.328 22.391 -1.782 1 64.25 202 SER B N 1
ATOM 5157 C CA . SER B 1 202 ? 15.992 22.266 -2.34 1 64.25 202 SER B CA 1
ATOM 5158 C C . SER B 1 202 ? 15.43 23.609 -2.777 1 64.25 202 SER B C 1
ATOM 5160 O O . SER B 1 202 ? 14.75 23.703 -3.799 1 64.25 202 SER B O 1
ATOM 5162 N N . ALA B 1 203 ? 15.773 24.547 -1.977 1 67.62 203 ALA B N 1
ATOM 5163 C CA . ALA B 1 203 ? 15.328 25.891 -2.34 1 67.62 203 ALA B CA 1
ATOM 5164 C C . ALA B 1 203 ? 15.953 26.328 -3.662 1 67.62 203 ALA B C 1
ATOM 5166 O O . ALA B 1 203 ? 15.273 26.938 -4.5 1 67.62 203 ALA B O 1
ATOM 5167 N N . HIS B 1 204 ? 17.188 25.969 -3.775 1 68.62 204 HIS B N 1
ATOM 5168 C CA . HIS B 1 204 ? 17.875 26.312 -5.016 1 68.62 204 HIS B CA 1
ATOM 5169 C C . HIS B 1 204 ? 17.234 25.609 -6.211 1 68.62 204 HIS B C 1
ATOM 5171 O O . HIS B 1 204 ? 17.078 26.219 -7.273 1 68.62 204 HIS B O 1
ATOM 5177 N N . ILE B 1 205 ? 16.922 24.453 -6.023 1 67.12 205 ILE B N 1
ATOM 5178 C CA . ILE B 1 205 ? 16.328 23.672 -7.105 1 67.12 205 ILE B CA 1
ATOM 5179 C C . ILE B 1 205 ? 14.961 24.25 -7.469 1 67.12 205 ILE B C 1
ATOM 5181 O O . ILE B 1 205 ? 14.609 24.344 -8.648 1 67.12 205 ILE B O 1
ATOM 5185 N N . LEU B 1 206 ? 14.273 24.672 -6.508 1 68.12 206 LEU B N 1
ATOM 5186 C CA . LEU B 1 206 ? 12.961 25.266 -6.738 1 68.12 206 LEU B CA 1
ATOM 5187 C C . LEU B 1 206 ? 13.086 26.531 -7.582 1 68.12 206 LEU B C 1
ATOM 5189 O O . LEU B 1 206 ? 12.25 26.781 -8.461 1 68.12 206 LEU B O 1
ATOM 5193 N N . VAL B 1 207 ? 14.125 27.25 -7.219 1 65.31 207 VAL B N 1
ATOM 5194 C CA . VAL B 1 207 ? 14.383 28.469 -7.988 1 65.31 207 VAL B CA 1
ATOM 5195 C C . VAL B 1 207 ? 14.648 28.109 -9.445 1 65.31 207 VAL B C 1
ATOM 5197 O O . VAL B 1 207 ? 14.133 28.766 -10.359 1 65.31 207 VAL B O 1
ATOM 5200 N N . ARG B 1 208 ? 15.297 27.078 -9.609 1 67.56 208 ARG B N 1
ATOM 5201 C CA . ARG B 1 208 ? 15.633 26.672 -10.969 1 67.56 208 ARG B CA 1
ATOM 5202 C C . ARG B 1 208 ? 14.406 26.141 -11.711 1 67.56 208 ARG B C 1
ATOM 5204 O O . ARG B 1 208 ? 14.289 26.328 -12.922 1 67.56 208 ARG B O 1
ATOM 5211 N N . ILE B 1 209 ? 13.57 25.484 -11.062 1 64.38 209 ILE B N 1
ATOM 5212 C CA . ILE B 1 209 ? 12.32 25.016 -11.648 1 64.38 209 ILE B CA 1
ATOM 5213 C C . ILE B 1 209 ? 11.484 26.203 -12.117 1 64.38 209 ILE B C 1
ATOM 5215 O O . ILE B 1 209 ? 10.953 26.203 -13.227 1 64.38 209 ILE B O 1
ATOM 5219 N N . LYS B 1 210 ? 11.43 27.141 -11.344 1 63.75 210 LYS B N 1
ATOM 5220 C CA . LYS B 1 210 ? 10.648 28.328 -11.656 1 63.75 210 LYS B CA 1
ATOM 5221 C C . LYS B 1 210 ? 11.203 29.047 -12.875 1 63.75 210 LYS B C 1
ATOM 5223 O O . LYS B 1 210 ? 10.445 29.625 -13.656 1 63.75 210 LYS B O 1
ATOM 5228 N N . GLU B 1 211 ? 12.438 28.922 -12.891 1 65.19 211 GLU B N 1
ATOM 5229 C CA . GLU B 1 211 ? 13.094 29.609 -14 1 65.19 211 GLU B CA 1
ATOM 5230 C C . GLU B 1 211 ? 12.93 28.828 -15.297 1 65.19 211 GLU B C 1
ATOM 5232 O O . GLU B 1 211 ? 13.297 29.297 -16.375 1 65.19 211 GLU B O 1
ATOM 5237 N N . GLY B 1 212 ? 12.156 27.734 -15.141 1 63.06 212 GLY B N 1
ATOM 5238 C CA . GLY B 1 212 ? 11.883 26.938 -16.328 1 63.06 212 GLY B CA 1
ATOM 5239 C C . GLY B 1 212 ? 13.039 26.047 -16.734 1 63.06 212 GLY B C 1
ATOM 5240 O O . GLY B 1 212 ? 13.086 25.547 -17.859 1 63.06 212 GLY B O 1
ATOM 5241 N N . ASN B 1 213 ? 13.93 26 -15.945 1 61.5 213 ASN B N 1
ATOM 5242 C CA . ASN B 1 213 ? 15.117 25.219 -16.281 1 61.5 213 ASN B CA 1
ATOM 5243 C C . ASN B 1 213 ? 14.914 23.734 -15.969 1 61.5 213 ASN B C 1
ATOM 5245 O O . ASN B 1 213 ? 15.773 22.906 -16.266 1 61.5 213 ASN B O 1
ATOM 5249 N N . ILE B 1 214 ? 13.734 23.453 -15.375 1 60.25 214 ILE B N 1
ATOM 5250 C CA . ILE B 1 214 ? 13.461 22.062 -15.062 1 60.25 214 ILE B CA 1
ATOM 5251 C C . ILE B 1 214 ? 12.156 21.625 -15.719 1 60.25 214 ILE B C 1
ATOM 5253 O O . ILE B 1 214 ? 11.164 22.344 -15.688 1 60.25 214 ILE B O 1
ATOM 5257 N N . TYR B 1 215 ? 12.188 20.625 -16.5 1 62.06 215 TYR B N 1
ATOM 5258 C CA . TYR B 1 215 ? 11 20.031 -17.078 1 62.06 215 TYR B CA 1
ATOM 5259 C C . TYR B 1 215 ? 9.977 19.688 -16 1 62.06 215 TYR B C 1
ATOM 5261 O O . TYR B 1 215 ? 10.336 19.172 -14.945 1 62.06 215 TYR B O 1
ATOM 5269 N N . THR B 1 216 ? 8.812 20.328 -16.109 1 67.38 216 THR B N 1
ATOM 5270 C CA . THR B 1 216 ? 7.742 20.062 -15.156 1 67.38 216 THR B CA 1
ATOM 5271 C C . THR B 1 216 ? 6.887 18.875 -15.609 1 67.38 216 THR B C 1
ATOM 5273 O O . THR B 1 216 ? 6.566 18.75 -16.797 1 67.38 216 THR B O 1
ATOM 5276 N N . SER B 1 217 ? 6.867 17.812 -14.883 1 82.62 217 SER B N 1
ATOM 5277 C CA . SER B 1 217 ? 6.047 16.625 -15.086 1 82.62 217 SER B CA 1
ATOM 5278 C C . SER B 1 217 ? 5.121 16.375 -13.898 1 82.62 217 SER B C 1
ATOM 5280 O O . SER B 1 217 ? 5.059 17.188 -12.977 1 82.62 217 SER B O 1
ATOM 5282 N N . SER B 1 218 ? 4.324 15.359 -14.062 1 87.44 218 SER B N 1
ATOM 5283 C CA . SER B 1 218 ? 3.455 14.969 -12.953 1 87.44 218 SER B CA 1
ATOM 5284 C C . SER B 1 218 ? 4.266 14.609 -11.719 1 87.44 218 SER B C 1
ATOM 5286 O O . SER B 1 218 ? 3.811 14.812 -10.586 1 87.44 218 SER B O 1
ATOM 5288 N N . PHE B 1 219 ? 5.48 14.234 -11.977 1 90.44 219 PHE B N 1
ATOM 5289 C CA . PHE B 1 219 ? 6.344 13.93 -10.836 1 90.44 219 PHE B CA 1
ATOM 5290 C C . PHE B 1 219 ? 6.746 15.203 -10.109 1 90.44 219 PHE B C 1
ATOM 5292 O O . PHE B 1 219 ? 6.73 15.242 -8.875 1 90.44 219 PHE B O 1
ATOM 5299 N N . THR B 1 220 ? 7.109 16.141 -10.836 1 87.06 220 THR B N 1
ATOM 5300 C CA . THR B 1 220 ? 7.527 17.406 -10.227 1 87.06 220 THR B CA 1
ATOM 5301 C C . THR B 1 220 ? 6.41 17.984 -9.367 1 87.06 220 THR B C 1
ATOM 5303 O O . THR B 1 220 ? 6.664 18.5 -8.273 1 87.06 220 THR B O 1
ATOM 5306 N N . ASP B 1 221 ? 5.242 17.844 -9.867 1 88.06 221 ASP B N 1
ATOM 5307 C CA . ASP B 1 221 ? 4.102 18.328 -9.094 1 88.06 221 ASP B CA 1
ATOM 5308 C C . ASP B 1 221 ? 3.975 17.578 -7.77 1 88.06 221 ASP B C 1
ATOM 5310 O O . ASP B 1 221 ? 3.75 18.188 -6.723 1 88.06 221 ASP B O 1
ATOM 5314 N N . ALA B 1 222 ? 4.09 16.281 -7.836 1 92.12 222 ALA B N 1
ATOM 5315 C CA . ALA B 1 222 ? 4.012 15.461 -6.629 1 92.12 222 ALA B CA 1
ATOM 5316 C C . ALA B 1 222 ? 5.148 15.789 -5.664 1 92.12 222 ALA B C 1
ATOM 5318 O O . ALA B 1 222 ? 4.941 15.852 -4.449 1 92.12 222 ALA B O 1
ATOM 5319 N N . ALA B 1 223 ? 6.348 16.047 -6.223 1 89.75 223 ALA B N 1
ATOM 5320 C CA . ALA B 1 223 ? 7.516 16.359 -5.406 1 89.75 223 ALA B CA 1
ATOM 5321 C C . ALA B 1 223 ? 7.332 17.688 -4.688 1 89.75 223 ALA B C 1
ATOM 5323 O O . ALA B 1 223 ? 7.746 17.844 -3.535 1 89.75 223 ALA B O 1
ATOM 5324 N N . LEU B 1 224 ? 6.715 18.562 -5.344 1 89 224 LEU B N 1
ATOM 5325 C CA . LEU B 1 224 ? 6.48 19.875 -4.746 1 89 224 LEU B CA 1
ATOM 5326 C C . LEU B 1 224 ? 5.539 19.781 -3.551 1 89 224 LEU B C 1
ATOM 5328 O O . LEU B 1 224 ? 5.688 20.516 -2.572 1 89 224 LEU B O 1
ATOM 5332 N N . ILE B 1 225 ? 4.578 18.875 -3.629 1 91.88 225 ILE B N 1
ATOM 5333 C CA . ILE B 1 225 ? 3.66 18.672 -2.514 1 91.88 225 ILE B CA 1
ATOM 5334 C C . ILE B 1 225 ? 4.418 18.109 -1.314 1 91.88 225 ILE B C 1
ATOM 5336 O O . ILE B 1 225 ? 4.156 18.484 -0.171 1 91.88 225 ILE B O 1
ATOM 5340 N N . VAL B 1 226 ? 5.359 17.25 -1.575 1 91.31 226 VAL B N 1
ATOM 5341 C CA . VAL B 1 226 ? 6.168 16.672 -0.505 1 91.31 226 VAL B CA 1
ATOM 5342 C C . VAL B 1 226 ? 6.988 17.766 0.17 1 91.31 226 VAL B C 1
ATOM 5344 O O . VAL B 1 226 ? 7.051 17.844 1.399 1 91.31 226 VAL B O 1
ATOM 5347 N N . VAL B 1 227 ? 7.578 18.594 -0.628 1 87.62 227 VAL B N 1
ATOM 5348 C CA . VAL B 1 227 ? 8.383 19.688 -0.088 1 87.62 227 VAL B CA 1
ATOM 5349 C C . VAL B 1 227 ? 7.496 20.625 0.727 1 87.62 227 VAL B C 1
ATOM 5351 O O . VAL B 1 227 ? 7.91 21.125 1.778 1 87.62 227 VAL B O 1
ATOM 5354 N N . LEU B 1 228 ? 6.352 20.844 0.205 1 89.94 228 LEU B N 1
ATOM 5355 C CA . LEU B 1 228 ? 5.426 21.703 0.926 1 89.94 228 LEU B CA 1
ATOM 5356 C C . LEU B 1 228 ? 5.117 21.141 2.309 1 89.94 228 LEU B C 1
ATOM 5358 O O . LEU B 1 228 ? 5.129 21.875 3.301 1 89.94 228 LEU B O 1
ATOM 5362 N N . ARG B 1 229 ? 4.785 19.875 2.408 1 91.5 229 ARG B N 1
ATOM 5363 C CA . ARG B 1 229 ? 4.52 19.234 3.689 1 91.5 229 ARG B CA 1
ATOM 5364 C C . ARG B 1 229 ? 5.723 19.344 4.617 1 91.5 229 ARG B C 1
ATOM 5366 O O . ARG B 1 229 ? 5.574 19.609 5.809 1 91.5 229 ARG B O 1
ATOM 5373 N N . GLN B 1 230 ? 6.875 19.172 4.07 1 85.75 230 GLN B N 1
ATOM 5374 C CA . GLN B 1 230 ? 8.102 19.266 4.852 1 85.75 230 GLN B CA 1
ATOM 5375 C C . GLN B 1 230 ? 8.328 20.688 5.359 1 85.75 230 GLN B C 1
ATOM 5377 O O . GLN B 1 230 ? 8.727 20.891 6.508 1 85.75 230 GLN B O 1
ATOM 5382 N N . GLU B 1 231 ? 8.055 21.609 4.504 1 85.75 231 GLU B N 1
ATOM 5383 C CA . GLU B 1 231 ? 8.227 23.016 4.879 1 85.75 231 GLU B CA 1
ATOM 5384 C C . GLU B 1 231 ? 7.258 23.406 5.988 1 85.75 231 GLU B C 1
ATOM 5386 O O . GLU B 1 231 ? 7.629 24.125 6.918 1 85.75 231 GLU B O 1
ATOM 5391 N N . ILE B 1 232 ? 6.035 22.984 5.816 1 90.38 232 ILE B N 1
ATOM 5392 C CA . ILE B 1 232 ? 5.043 23.281 6.848 1 90.38 232 ILE B CA 1
ATOM 5393 C C . ILE B 1 232 ? 5.504 22.703 8.188 1 90.38 232 ILE B C 1
ATOM 5395 O O . ILE B 1 232 ? 5.418 23.375 9.219 1 90.38 232 ILE B O 1
ATOM 5399 N N . PHE B 1 233 ? 5.988 21.562 8.125 1 86.62 233 PHE B N 1
ATOM 5400 C CA . PHE B 1 233 ? 6.445 20.875 9.328 1 86.62 233 PHE B CA 1
ATOM 5401 C C . PHE B 1 233 ? 7.598 21.625 9.977 1 86.62 233 PHE B C 1
ATOM 5403 O O . PHE B 1 233 ? 7.551 21.938 11.172 1 86.62 233 PHE B O 1
ATOM 5410 N N . VAL B 1 234 ? 8.578 21.969 9.25 1 81.62 234 VAL B N 1
ATOM 5411 C CA . VAL B 1 234 ? 9.758 22.641 9.773 1 81.62 234 VAL B CA 1
ATOM 5412 C C . VAL B 1 234 ? 9.391 24.047 10.219 1 81.62 234 VAL B C 1
ATOM 5414 O O . VAL B 1 234 ? 9.875 24.531 11.25 1 81.62 234 VAL B O 1
ATOM 5417 N N . ALA B 1 235 ? 8.57 24.672 9.422 1 86.94 235 ALA B N 1
ATOM 5418 C CA . ALA B 1 235 ? 8.148 26.031 9.75 1 86.94 235 ALA B CA 1
ATOM 5419 C C . ALA B 1 235 ? 7.457 26.078 11.109 1 86.94 235 ALA B C 1
ATOM 5421 O O . ALA B 1 235 ? 7.695 27 11.898 1 86.94 235 ALA B O 1
ATOM 5422 N N . ASN B 1 236 ? 6.664 25.141 11.375 1 88.44 236 ASN B N 1
ATOM 5423 C CA . ASN B 1 236 ? 5.949 25.109 12.648 1 88.44 236 ASN B CA 1
ATOM 5424 C C . ASN B 1 236 ? 6.875 24.734 13.805 1 88.44 236 ASN B C 1
ATOM 5426 O O . ASN B 1 236 ? 6.727 25.234 14.914 1 88.44 236 ASN B O 1
ATOM 5430 N N . LEU B 1 237 ? 7.812 23.969 13.555 1 78.81 237 LEU B N 1
ATOM 5431 C CA . LEU B 1 237 ? 8.758 23.578 14.594 1 78.81 237 LEU B CA 1
ATOM 5432 C C . LEU B 1 237 ? 9.695 24.719 14.938 1 78.81 237 LEU B C 1
ATOM 5434 O O . LEU B 1 237 ? 10.102 24.875 16.094 1 78.81 237 LEU B O 1
ATOM 5438 N N . THR B 1 238 ? 10.008 25.469 13.945 1 79.5 238 THR B N 1
ATOM 5439 C CA . THR B 1 238 ? 10.961 26.547 14.148 1 79.5 238 THR B CA 1
ATOM 5440 C C . THR B 1 238 ? 10.25 27.891 14.297 1 79.5 238 THR B C 1
ATOM 5442 O O . THR B 1 238 ? 10.891 28.922 14.477 1 79.5 238 THR B O 1
ATOM 5445 N N . GLN B 1 239 ? 8.961 27.953 14.094 1 86.44 239 GLN B N 1
ATOM 5446 C CA . GLN B 1 239 ? 8.133 29.141 14.211 1 86.44 239 GLN B CA 1
ATOM 5447 C C . GLN B 1 239 ? 8.555 30.203 13.203 1 86.44 239 GLN B C 1
ATOM 5449 O O . GLN B 1 239 ? 8.789 31.359 13.578 1 86.44 239 GLN B O 1
ATOM 5454 N N . ARG B 1 240 ? 8.742 29.797 11.984 1 86.94 240 ARG B N 1
ATOM 5455 C CA . ARG B 1 240 ? 9.047 30.656 10.852 1 86.94 240 ARG B CA 1
ATOM 5456 C C . ARG B 1 240 ? 8.016 30.484 9.742 1 86.94 240 ARG B C 1
ATOM 5458 O O . ARG B 1 240 ? 7.367 29.438 9.641 1 86.94 240 ARG B O 1
ATOM 5465 N N . PRO B 1 241 ? 7.84 31.516 9 1 90.5 241 PRO B N 1
ATOM 5466 C CA . PRO B 1 241 ? 6.887 31.391 7.898 1 90.5 241 PRO B CA 1
ATOM 5467 C C . PRO B 1 241 ? 7.375 30.453 6.797 1 90.5 241 PRO B C 1
ATOM 5469 O O . PRO B 1 241 ? 8.578 30.219 6.676 1 90.5 241 PRO B O 1
ATOM 5472 N N . VAL B 1 242 ? 6.512 29.844 6.066 1 87.25 242 VAL B N 1
ATOM 5473 C CA . VAL B 1 242 ? 6.812 28.969 4.938 1 87.25 242 VAL B CA 1
ATOM 5474 C C . VAL B 1 242 ? 7.297 29.797 3.752 1 87.25 242 VAL B C 1
ATOM 5476 O O . VAL B 1 242 ? 8.203 29.375 3.025 1 87.25 242 VAL B O 1
ATOM 5479 N N . GLY B 1 243 ? 6.742 30.906 3.543 1 81 243 GLY B N 1
ATOM 5480 C CA . GLY B 1 243 ? 7.156 31.797 2.467 1 81 243 GLY B CA 1
ATOM 5481 C C . GLY B 1 243 ? 6.402 31.562 1.172 1 81 243 GLY B C 1
ATOM 5482 O O . GLY B 1 243 ? 5.234 31.172 1.191 1 81 243 GLY B O 1
ATOM 5483 N N . SER B 1 244 ? 7.055 31.859 0.045 1 77.81 244 SER B N 1
ATOM 5484 C CA . SER B 1 244 ? 6.387 31.875 -1.252 1 77.81 244 SER B CA 1
ATOM 5485 C C . SER B 1 244 ? 6.418 30.484 -1.9 1 77.81 244 SER B C 1
ATOM 5487 O O . SER B 1 244 ? 6.156 30.359 -3.098 1 77.81 244 SER B O 1
ATOM 5489 N N . PHE B 1 245 ? 6.621 29.5 -1.17 1 76.94 245 PHE B N 1
ATOM 5490 C CA . PHE B 1 245 ? 6.742 28.172 -1.754 1 76.94 245 PHE B CA 1
ATOM 5491 C C . PHE B 1 245 ? 5.398 27.688 -2.289 1 76.94 245 PHE B C 1
ATOM 5493 O O . PHE B 1 245 ? 5.344 27 -3.318 1 76.94 245 PHE B O 1
ATOM 5500 N N . THR B 1 246 ? 4.348 28.016 -1.646 1 77.25 246 THR B N 1
ATOM 5501 C CA . THR B 1 246 ? 3.014 27.531 -2.01 1 77.25 246 THR B CA 1
ATOM 5502 C C . THR B 1 246 ? 2.643 28 -3.418 1 77.25 246 THR B C 1
ATOM 5504 O O . THR B 1 246 ? 1.874 27.328 -4.109 1 77.25 246 THR B O 1
ATOM 5507 N N . ASP B 1 247 ? 3.283 29.016 -3.779 1 77.38 247 ASP B N 1
ATOM 5508 C CA . ASP B 1 247 ? 2.963 29.578 -5.09 1 77.38 247 ASP B CA 1
ATOM 5509 C C . ASP B 1 247 ? 3.531 28.719 -6.211 1 77.38 247 ASP B C 1
ATOM 5511 O O . ASP B 1 247 ? 3.086 28.797 -7.355 1 77.38 247 ASP B O 1
ATOM 5515 N N . HIS B 1 248 ? 4.391 27.938 -5.84 1 75.31 248 HIS B N 1
ATOM 5516 C CA . HIS B 1 248 ? 5.016 27.078 -6.848 1 75.31 248 HIS B CA 1
ATOM 5517 C C . HIS B 1 248 ? 4.25 25.781 -7.02 1 75.31 248 HIS B C 1
ATOM 5519 O O . HIS B 1 248 ? 4.453 25.062 -8 1 75.31 248 HIS B O 1
ATOM 5525 N N . CYS B 1 249 ? 3.377 25.562 -6.098 1 79.62 249 CYS B N 1
ATOM 5526 C CA . CYS B 1 249 ? 2.613 24.328 -6.164 1 79.62 249 CYS B CA 1
ATOM 5527 C C . CYS B 1 249 ? 1.382 24.484 -7.047 1 79.62 249 CYS B C 1
ATOM 5529 O O . CYS B 1 249 ? 0.697 25.516 -6.98 1 79.62 249 CYS B O 1
ATOM 5531 N N . ASN B 1 250 ? 1.195 23.641 -7.961 1 79.69 250 ASN B N 1
ATOM 5532 C CA . ASN B 1 250 ? 0.018 23.641 -8.82 1 79.69 250 ASN B CA 1
ATOM 5533 C C . ASN B 1 250 ? -1.221 23.141 -8.078 1 79.69 250 ASN B C 1
ATOM 5535 O O . ASN B 1 250 ? -1.683 22.016 -8.305 1 79.69 250 ASN B O 1
ATOM 5539 N N . ILE B 1 251 ? -1.715 24 -7.168 1 88.19 251 ILE B N 1
ATOM 5540 C CA . ILE B 1 251 ? -2.871 23.594 -6.371 1 88.19 251 ILE B CA 1
ATOM 5541 C C . ILE B 1 251 ? -4.043 24.531 -6.668 1 88.19 251 ILE B C 1
ATOM 5543 O O . ILE B 1 251 ? -3.916 25.75 -6.57 1 88.19 251 ILE B O 1
ATOM 5547 N N . ASP B 1 252 ? -5.102 23.953 -7.055 1 86.5 252 ASP B N 1
ATOM 5548 C CA . ASP B 1 252 ? -6.363 24.656 -7.23 1 86.5 252 ASP B CA 1
ATOM 5549 C C . ASP B 1 252 ? -7.031 24.938 -5.887 1 86.5 252 ASP B C 1
ATOM 5551 O O . ASP B 1 252 ? -7.574 24.031 -5.258 1 86.5 252 ASP B O 1
ATOM 5555 N N . THR B 1 253 ? -7.07 26.25 -5.512 1 86.25 253 THR B N 1
ATOM 5556 C CA . THR B 1 253 ? -7.574 26.562 -4.18 1 86.25 253 THR B CA 1
ATOM 5557 C C . THR B 1 253 ? -9.07 26.844 -4.219 1 86.25 253 THR B C 1
ATOM 5559 O O . THR B 1 253 ? -9.656 27.25 -3.215 1 86.25 253 THR B O 1
ATOM 5562 N N . SER B 1 254 ? -9.672 26.562 -5.277 1 89 254 SER B N 1
ATOM 5563 C CA . SER B 1 254 ? -11.125 26.703 -5.359 1 89 254 SER B CA 1
ATOM 5564 C C . SER B 1 254 ? -11.836 25.594 -4.594 1 89 254 SER B C 1
ATOM 5566 O O . SER B 1 254 ? -11.188 24.672 -4.066 1 89 254 SER B O 1
ATOM 5568 N N . LEU B 1 255 ? -13.141 25.719 -4.387 1 93.12 255 LEU B N 1
ATOM 5569 C CA . LEU B 1 255 ? -13.922 24.703 -3.682 1 93.12 255 LEU B CA 1
ATOM 5570 C C . LEU B 1 255 ? -14.836 23.953 -4.645 1 93.12 255 LEU B C 1
ATOM 5572 O O . LEU B 1 255 ? -15.875 23.438 -4.238 1 93.12 255 LEU B O 1
ATOM 5576 N N . GLY B 1 256 ? -14.359 23.922 -5.938 1 91.56 256 GLY B N 1
ATOM 5577 C CA . GLY B 1 256 ? -15.102 23.172 -6.934 1 91.56 256 GLY B CA 1
ATOM 5578 C C . GLY B 1 256 ? -14.773 21.688 -6.926 1 91.56 256 GLY B C 1
ATOM 5579 O O . GLY B 1 256 ? -13.93 21.25 -6.156 1 91.56 256 GLY B O 1
ATOM 5580 N N . PRO B 1 257 ? -15.539 20.969 -7.719 1 92.31 257 PRO B N 1
ATOM 5581 C CA . PRO B 1 257 ? -15.289 19.531 -7.789 1 92.31 257 PRO B CA 1
ATOM 5582 C C . PRO B 1 257 ? -13.859 19.203 -8.234 1 92.31 257 PRO B C 1
ATOM 5584 O O . PRO B 1 257 ? -13.32 19.859 -9.125 1 92.31 257 PRO B O 1
ATOM 5587 N N . ALA B 1 258 ? -13.25 18.344 -7.52 1 93.75 258 ALA B N 1
ATOM 5588 C CA . ALA B 1 258 ? -11.875 17.922 -7.773 1 93.75 258 ALA B CA 1
ATOM 5589 C C . ALA B 1 258 ? -11.633 16.5 -7.242 1 93.75 258 ALA B C 1
ATOM 5591 O O . ALA B 1 258 ? -12.516 15.906 -6.617 1 93.75 258 ALA B O 1
ATOM 5592 N N . SER B 1 259 ? -10.516 15.969 -7.625 1 91.44 259 SER B N 1
ATOM 5593 C CA . SER B 1 259 ? -10.125 14.656 -7.102 1 91.44 259 SER B CA 1
ATOM 5594 C C . SER B 1 259 ? -9.891 14.719 -5.594 1 91.44 259 SER B C 1
ATOM 5596 O O . SER B 1 259 ? -9.695 15.797 -5.031 1 91.44 259 SER B O 1
ATOM 5598 N N . GLU B 1 260 ? -9.961 13.688 -4.93 1 91.5 260 GLU B N 1
ATOM 5599 C CA . GLU B 1 260 ? -9.727 13.617 -3.49 1 91.5 260 GLU B CA 1
ATOM 5600 C C . GLU B 1 260 ? -8.328 14.125 -3.133 1 91.5 260 GLU B C 1
ATOM 5602 O O . GLU B 1 260 ? -8.141 14.766 -2.098 1 91.5 260 GLU B O 1
ATOM 5607 N N . ALA B 1 261 ? -7.383 13.812 -3.982 1 93.75 261 ALA B N 1
ATOM 5608 C CA . ALA B 1 261 ? -6.027 14.305 -3.756 1 93.75 261 ALA B CA 1
ATOM 5609 C C . ALA B 1 261 ? -5.984 15.828 -3.777 1 93.75 261 ALA B C 1
ATOM 5611 O O . ALA B 1 261 ? -5.398 16.453 -2.889 1 93.75 261 ALA B O 1
ATOM 5612 N N . MET B 1 262 ? -6.656 16.359 -4.719 1 94.94 262 MET B N 1
ATOM 5613 C CA . MET B 1 262 ? -6.645 17.812 -4.855 1 94.94 262 MET B CA 1
ATOM 5614 C C . MET B 1 262 ? -7.324 18.484 -3.662 1 94.94 262 MET B C 1
ATOM 5616 O O . MET B 1 262 ? -6.852 19.5 -3.162 1 94.94 262 MET B O 1
ATOM 5620 N N . TRP B 1 263 ? -8.414 17.906 -3.219 1 96.44 263 TRP B N 1
ATOM 5621 C CA . TRP B 1 263 ? -9.078 18.422 -2.025 1 96.44 263 TRP B CA 1
ATOM 5622 C C . TRP B 1 263 ? -8.133 18.438 -0.833 1 96.44 263 TRP B C 1
ATOM 5624 O O . TRP B 1 263 ? -8.125 19.375 -0.044 1 96.44 263 TRP B O 1
ATOM 5634 N N . THR B 1 264 ? -7.352 17.406 -0.727 1 96.88 264 THR B N 1
ATOM 5635 C CA . THR B 1 264 ? -6.387 17.312 0.364 1 96.88 264 THR B CA 1
ATOM 5636 C C . THR B 1 264 ? -5.285 18.344 0.211 1 96.88 264 THR B C 1
ATOM 5638 O O . THR B 1 264 ? -4.898 19 1.185 1 96.88 264 THR B O 1
ATOM 5641 N N . TYR B 1 265 ? -4.816 18.594 -1.031 1 96.12 265 TYR B N 1
ATOM 5642 C CA . TYR B 1 265 ? -3.771 19.578 -1.287 1 96.12 265 TYR B CA 1
ATOM 5643 C C . TYR B 1 265 ? -4.254 20.984 -0.946 1 96.12 265 TYR B C 1
ATOM 5645 O O . TYR B 1 265 ? -3.473 21.812 -0.489 1 96.12 265 TYR B O 1
ATOM 5653 N N . ARG B 1 266 ? -5.523 21.188 -1.108 1 96.56 266 ARG B N 1
ATOM 5654 C CA . ARG B 1 266 ? -6.098 22.5 -0.817 1 96.56 266 ARG B CA 1
ATOM 5655 C C . ARG B 1 266 ? -5.922 22.859 0.654 1 96.56 266 ARG B C 1
ATOM 5657 O O . ARG B 1 266 ? -5.477 23.953 0.979 1 96.56 266 ARG B O 1
ATOM 5664 N N . ILE B 1 267 ? -6.277 21.922 1.48 1 97.19 267 ILE B N 1
ATOM 5665 C CA . ILE B 1 267 ? -6.211 22.219 2.906 1 97.19 267 ILE B CA 1
ATOM 5666 C C . ILE B 1 267 ? -4.754 22.25 3.361 1 97.19 267 ILE B C 1
ATOM 5668 O O . ILE B 1 267 ? -4.395 23 4.273 1 97.19 267 ILE B O 1
ATOM 5672 N N . ILE B 1 268 ? -3.879 21.484 2.746 1 96.44 268 ILE B N 1
ATOM 5673 C CA . ILE B 1 268 ? -2.455 21.516 3.053 1 96.44 268 ILE B CA 1
ATOM 5674 C C . ILE B 1 268 ? -1.888 22.891 2.674 1 96.44 268 ILE B C 1
ATOM 5676 O O . ILE B 1 268 ? -1.159 23.5 3.455 1 96.44 268 ILE B O 1
ATOM 5680 N N . ALA B 1 269 ? -2.234 23.328 1.496 1 95.69 269 ALA B N 1
ATOM 5681 C CA . ALA B 1 269 ? -1.799 24.641 1.052 1 95.69 269 ALA B CA 1
ATOM 5682 C C . ALA B 1 269 ? -2.318 25.734 1.983 1 95.69 269 ALA B C 1
ATOM 5684 O O . ALA B 1 269 ? -1.619 26.719 2.256 1 95.69 269 ALA B O 1
ATOM 5685 N N . HIS B 1 270 ? -3.529 25.531 2.424 1 96.62 270 HIS B N 1
ATOM 5686 C CA . HIS B 1 270 ? -4.102 26.516 3.34 1 96.62 270 HIS B CA 1
ATOM 5687 C C . HIS B 1 270 ? -3.365 26.5 4.676 1 96.62 270 HIS B C 1
ATOM 5689 O O . HIS B 1 270 ? -3.23 27.547 5.316 1 96.62 270 HIS B O 1
ATOM 5695 N N . ALA B 1 271 ? -2.951 25.344 5.082 1 97 271 ALA B N 1
ATOM 5696 C CA . ALA B 1 271 ? -2.141 25.266 6.293 1 97 271 ALA B CA 1
ATOM 5697 C C . ALA B 1 271 ? -0.858 26.078 6.148 1 97 271 ALA B C 1
ATOM 5699 O O . ALA B 1 271 ? -0.403 26.703 7.109 1 97 271 ALA B O 1
ATOM 5700 N N . ALA B 1 272 ? -0.292 26.031 5.008 1 95.5 272 ALA B N 1
ATOM 5701 C CA . ALA B 1 272 ? 0.899 26.844 4.75 1 95.5 272 ALA B CA 1
ATOM 5702 C C . ALA B 1 272 ? 0.591 28.328 4.871 1 95.5 272 ALA B C 1
ATOM 5704 O O . ALA B 1 272 ? 1.356 29.078 5.48 1 95.5 272 ALA B O 1
ATOM 5705 N N . LYS B 1 273 ? -0.486 28.719 4.34 1 94.75 273 LYS B N 1
ATOM 5706 C CA . LYS B 1 273 ? -0.894 30.125 4.414 1 94.75 273 LYS B CA 1
ATOM 5707 C C . LYS B 1 273 ? -1.12 30.547 5.859 1 94.75 273 LYS B C 1
ATOM 5709 O O . LYS B 1 273 ? -0.739 31.656 6.246 1 94.75 273 LYS B O 1
ATOM 5714 N N . ILE B 1 274 ? -1.745 29.719 6.562 1 96.69 274 ILE B N 1
ATOM 5715 C CA . ILE B 1 274 ? -2.033 30.031 7.961 1 96.69 274 ILE B CA 1
ATOM 5716 C C . ILE B 1 274 ? -0.729 30.078 8.75 1 96.69 274 ILE B C 1
ATOM 5718 O O . ILE B 1 274 ? -0.579 30.906 9.656 1 96.69 274 ILE B O 1
ATOM 5722 N N . THR B 1 275 ? 0.193 29.188 8.43 1 95.62 275 THR B N 1
ATOM 5723 C CA . THR B 1 275 ? 1.506 29.219 9.07 1 95.62 275 THR B CA 1
ATOM 5724 C C . THR B 1 275 ? 2.199 30.547 8.789 1 95.62 275 THR B C 1
ATOM 5726 O O . THR B 1 275 ? 2.816 31.141 9.68 1 95.62 275 THR B O 1
ATOM 5729 N N . ASP B 1 276 ? 2.062 31 7.605 1 93.94 276 ASP B N 1
ATOM 5730 C CA . ASP B 1 276 ? 2.617 32.312 7.242 1 93.94 276 ASP B CA 1
ATOM 5731 C C . ASP B 1 276 ? 1.953 33.438 8.031 1 93.94 276 ASP B C 1
ATOM 5733 O O . ASP B 1 276 ? 2.609 34.406 8.414 1 93.94 276 ASP B O 1
ATOM 5737 N N . PHE B 1 277 ? 0.693 33.344 8.227 1 95.12 277 PHE B N 1
ATOM 5738 C CA . PHE B 1 277 ? -0.038 34.312 9.023 1 95.12 277 PHE B CA 1
ATOM 5739 C C . PHE B 1 277 ? 0.422 34.281 10.477 1 95.12 277 PHE B C 1
ATOM 5741 O O . PHE B 1 277 ? 0.66 35.344 11.078 1 95.12 277 PHE B O 1
ATOM 5748 N N . ALA B 1 278 ? 0.583 33.125 11.023 1 93.75 278 ALA B N 1
ATOM 5749 C CA . ALA B 1 278 ? 0.888 32.938 12.445 1 93.75 278 ALA B CA 1
ATOM 5750 C C . ALA B 1 278 ? 2.309 33.406 12.766 1 93.75 278 ALA B C 1
ATOM 5752 O O . ALA B 1 278 ? 2.557 33.969 13.82 1 93.75 278 ALA B O 1
ATOM 5753 N N . TYR B 1 279 ? 3.223 33.188 11.859 1 92.12 279 TYR B N 1
ATOM 5754 C CA . TYR B 1 279 ? 4.621 33.438 12.18 1 92.12 279 TYR B CA 1
ATOM 5755 C C . TYR B 1 279 ? 5.191 34.562 11.312 1 92.12 279 TYR B C 1
ATOM 5757 O O . TYR B 1 279 ? 6.379 34.875 11.414 1 92.12 279 TYR B O 1
ATOM 5765 N N . GLY B 1 280 ? 4.41 35.062 10.453 1 88.88 280 GLY B N 1
ATOM 5766 C CA . GLY B 1 280 ? 4.852 36.188 9.617 1 88.88 280 GLY B CA 1
ATOM 5767 C C . GLY B 1 280 ? 4.883 37.5 10.352 1 88.88 280 GLY B C 1
ATOM 5768 O O . GLY B 1 280 ? 4.867 37.531 11.578 1 88.88 280 GLY B O 1
ATOM 5769 N N . ASP B 1 281 ? 4.934 38.531 9.547 1 86.94 281 ASP B N 1
ATOM 5770 C CA . ASP B 1 281 ? 5.035 39.875 10.094 1 86.94 281 ASP B CA 1
ATOM 5771 C C . ASP B 1 281 ? 3.77 40.25 10.859 1 86.94 281 ASP B C 1
ATOM 5773 O O . ASP B 1 281 ? 2.656 40.031 10.375 1 86.94 281 ASP B O 1
ATOM 5777 N N . VAL B 1 282 ? 3.975 40.844 11.961 1 83.19 282 VAL B N 1
ATOM 5778 C CA . VAL B 1 282 ? 2.896 41.188 12.875 1 83.19 282 VAL B CA 1
ATOM 5779 C C . VAL B 1 282 ? 1.953 42.188 12.203 1 83.19 282 VAL B C 1
ATOM 5781 O O . VAL B 1 282 ? 0.745 42.188 12.453 1 83.19 282 VAL B O 1
ATOM 5784 N N . MET B 1 283 ? 2.477 42.938 11.234 1 84.62 283 MET B N 1
ATOM 5785 C CA . MET B 1 283 ? 1.677 43.969 10.562 1 84.62 283 MET B CA 1
ATOM 5786 C C . MET B 1 283 ? 0.555 43.344 9.75 1 84.62 283 MET B C 1
ATOM 5788 O O . MET B 1 283 ? -0.48 43.969 9.516 1 84.62 283 MET B O 1
ATOM 5792 N N . PHE B 1 284 ? 0.777 42.062 9.453 1 85.12 284 PHE B N 1
ATOM 5793 C CA . PHE B 1 284 ? -0.197 41.406 8.594 1 85.12 284 PHE B CA 1
ATOM 5794 C C . PHE B 1 284 ? -1.121 40.531 9.406 1 85.12 284 PHE B C 1
ATOM 5796 O O . PHE B 1 284 ? -1.988 39.844 8.844 1 85.12 284 PHE B O 1
ATOM 5803 N N . ARG B 1 285 ? -1.015 40.594 10.695 1 89.12 285 ARG B N 1
ATOM 5804 C CA . ARG B 1 285 ? -1.851 39.781 11.57 1 89.12 285 ARG B CA 1
ATOM 5805 C C . ARG B 1 285 ? -3.107 40.531 11.992 1 89.12 285 ARG B C 1
ATOM 5807 O O . ARG B 1 285 ? -3.365 40.688 13.188 1 89.12 285 ARG B O 1
ATOM 5814 N N . THR B 1 286 ? -3.9 40.781 10.961 1 91.69 286 THR B N 1
ATOM 5815 C CA . THR B 1 286 ? -5.133 41.531 11.18 1 91.69 286 THR B CA 1
ATOM 5816 C C . THR B 1 286 ? -6.301 40.562 11.445 1 91.69 286 THR B C 1
ATOM 5818 O O . THR B 1 286 ? -6.277 39.406 11.016 1 91.69 286 THR B O 1
ATOM 5821 N N . LYS B 1 287 ? -7.266 41.125 12.125 1 92.06 287 LYS B N 1
ATOM 5822 C CA . LYS B 1 287 ? -8.453 40.344 12.438 1 92.06 287 LYS B CA 1
ATOM 5823 C C . LYS B 1 287 ? -9.211 39.938 11.172 1 92.06 287 LYS B C 1
ATOM 5825 O O . LYS B 1 287 ? -9.781 38.844 11.086 1 92.06 287 LYS B O 1
ATOM 5830 N N . ASP B 1 288 ? -9.258 40.812 10.203 1 94.56 288 ASP B N 1
ATOM 5831 C CA . ASP B 1 288 ? -9.938 40.531 8.938 1 94.56 288 ASP B CA 1
ATOM 5832 C C . ASP B 1 288 ? -9.289 39.344 8.219 1 94.56 288 ASP B C 1
ATOM 5834 O O . ASP B 1 288 ? -9.984 38.469 7.691 1 94.56 288 ASP B O 1
ATOM 5838 N N . ARG B 1 289 ? -7.984 39.344 8.18 1 95.5 289 ARG B N 1
ATOM 5839 C CA . ARG B 1 289 ? -7.27 38.25 7.551 1 95.5 289 ARG B CA 1
ATOM 5840 C C . ARG B 1 289 ? -7.504 36.938 8.312 1 95.5 289 ARG B C 1
ATOM 5842 O O . ARG B 1 289 ? -7.695 35.875 7.699 1 95.5 289 ARG B O 1
ATOM 5849 N N . TRP B 1 290 ? -7.453 37.031 9.609 1 95.94 290 TRP B N 1
ATOM 5850 C CA . TRP B 1 290 ? -7.727 35.875 10.461 1 95.94 290 TRP B CA 1
ATOM 5851 C C . TRP B 1 290 ? -9.109 35.281 10.156 1 95.94 290 TRP B C 1
ATOM 5853 O O . TRP B 1 290 ? -9.258 34.094 9.992 1 95.94 290 TRP B O 1
ATOM 5863 N N . ASN B 1 291 ? -10.102 36.156 10.039 1 96.5 291 ASN B N 1
ATOM 5864 C CA . ASN B 1 291 ? -11.469 35.719 9.758 1 96.5 291 ASN B CA 1
ATOM 5865 C C . ASN B 1 291 ? -11.578 35.062 8.383 1 96.5 291 ASN B C 1
ATOM 5867 O O . ASN B 1 291 ? -12.32 34.094 8.211 1 96.5 291 ASN B O 1
ATOM 5871 N N . ASN B 1 292 ? -10.867 35.625 7.473 1 96.75 292 ASN B N 1
ATOM 5872 C CA . ASN B 1 292 ? -10.883 35.062 6.129 1 96.75 292 ASN B CA 1
ATOM 5873 C C . ASN B 1 292 ? -10.281 33.656 6.102 1 96.75 292 ASN B C 1
ATOM 5875 O O . ASN B 1 292 ? -10.805 32.781 5.434 1 96.75 292 ASN B O 1
ATOM 5879 N N . LEU B 1 293 ? -9.164 33.531 6.773 1 97.19 293 LEU B N 1
ATOM 5880 C CA . LEU B 1 293 ? -8.5 32.25 6.844 1 97.19 293 LEU B CA 1
ATOM 5881 C C . LEU B 1 293 ? -9.383 31.219 7.555 1 97.19 293 LEU B C 1
ATOM 5883 O O . LEU B 1 293 ? -9.508 30.078 7.102 1 97.19 293 LEU B O 1
ATOM 5887 N N . MET B 1 294 ? -10.047 31.656 8.602 1 96.94 294 MET B N 1
ATOM 5888 C CA . MET B 1 294 ? -10.945 30.781 9.352 1 96.94 294 MET B CA 1
ATOM 5889 C C . MET B 1 294 ? -12.156 30.391 8.508 1 96.94 294 MET B C 1
ATOM 5891 O O . MET B 1 294 ? -12.594 29.234 8.539 1 96.94 294 MET B O 1
ATOM 5895 N N . GLN B 1 295 ? -12.625 31.312 7.789 1 97.12 295 GLN B N 1
ATOM 5896 C CA . GLN B 1 295 ? -13.789 31.062 6.945 1 97.12 295 GLN B CA 1
ATOM 5897 C C . GLN B 1 295 ? -13.469 30.031 5.863 1 97.12 295 GLN B C 1
ATOM 5899 O O . GLN B 1 295 ? -14.312 29.203 5.523 1 97.12 295 GLN B O 1
ATOM 5904 N N . TYR B 1 296 ? -12.297 30.141 5.316 1 96.81 296 TYR B N 1
ATOM 5905 C CA . TYR B 1 296 ? -11.914 29.172 4.293 1 96.81 296 TYR B CA 1
ATOM 5906 C C . TYR B 1 296 ? -11.898 27.75 4.863 1 96.81 296 TYR B C 1
ATOM 5908 O O . TYR B 1 296 ? -12.289 26.797 4.188 1 96.81 296 TYR B O 1
ATOM 5916 N N . VAL B 1 297 ? -11.367 27.594 6.051 1 97.19 297 VAL B N 1
ATOM 5917 C CA . VAL B 1 297 ? -11.344 26.281 6.672 1 97.19 297 VAL B CA 1
ATOM 5918 C C . VAL B 1 297 ? -12.773 25.734 6.797 1 97.19 297 VAL B C 1
ATOM 5920 O O . VAL B 1 297 ? -13.031 24.578 6.477 1 97.19 297 VAL B O 1
ATOM 5923 N N . GLN B 1 298 ? -13.664 26.578 7.215 1 96.94 298 GLN B N 1
ATOM 5924 C CA . GLN B 1 298 ? -15.055 26.188 7.383 1 96.94 298 GLN B CA 1
ATOM 5925 C C . GLN B 1 298 ? -15.703 25.875 6.035 1 96.94 298 GLN B C 1
ATOM 5927 O O . GLN B 1 298 ? -16.422 24.875 5.902 1 96.94 298 GLN B O 1
ATOM 5932 N N . ASP B 1 299 ? -15.43 26.719 5.109 1 97.25 299 ASP B N 1
ATOM 5933 C CA . ASP B 1 299 ? -15.977 26.484 3.775 1 97.25 299 ASP B CA 1
ATOM 5934 C C . ASP B 1 299 ? -15.461 25.172 3.189 1 97.25 299 ASP B C 1
ATOM 5936 O O . ASP B 1 299 ? -16.203 24.453 2.516 1 97.25 299 ASP B O 1
ATOM 5940 N N . TRP B 1 300 ? -14.18 24.969 3.354 1 97.06 300 TRP B N 1
ATOM 5941 C CA . TRP B 1 300 ? -13.586 23.719 2.887 1 97.06 300 TRP B CA 1
ATOM 5942 C C . TRP B 1 300 ? -14.281 22.516 3.523 1 97.06 300 TRP B C 1
ATOM 5944 O O . TRP B 1 300 ? -14.617 21.562 2.836 1 97.06 300 TRP B O 1
ATOM 5954 N N . GLU B 1 301 ? -14.555 22.516 4.785 1 95.56 301 GLU B N 1
ATOM 5955 C CA . GLU B 1 301 ? -15.211 21.438 5.512 1 95.56 301 GLU B CA 1
ATOM 5956 C C . GLU B 1 301 ? -16.641 21.234 5.035 1 95.56 301 GLU B C 1
ATOM 5958 O O . GLU B 1 301 ? -17.125 20.094 4.938 1 95.56 301 GLU B O 1
ATOM 5963 N N . ASP B 1 302 ? -17.234 22.281 4.746 1 95.81 302 ASP B N 1
ATOM 5964 C CA . ASP B 1 302 ? -18.625 22.219 4.332 1 95.81 302 ASP B CA 1
ATOM 5965 C C . ASP B 1 302 ? -18.75 21.719 2.896 1 95.81 302 ASP B C 1
ATOM 5967 O O . ASP B 1 302 ? -19.766 21.109 2.535 1 95.81 302 ASP B O 1
ATOM 5971 N N . SER B 1 303 ? -17.75 21.984 2.115 1 95.69 303 SER B N 1
ATOM 5972 C CA . SER B 1 303 ? -17.844 21.672 0.691 1 95.69 303 SER B CA 1
ATOM 5973 C C . SER B 1 303 ? -17.188 20.328 0.376 1 95.69 303 SER B C 1
ATOM 5975 O O . SER B 1 303 ? -17.344 19.797 -0.726 1 95.69 303 SER B O 1
ATOM 5977 N N . ARG B 1 304 ? -16.484 19.797 1.283 1 93.12 304 ARG B N 1
ATOM 5978 C CA . ARG B 1 304 ? -15.742 18.578 1.013 1 93.12 304 ARG B CA 1
ATOM 5979 C C . ARG B 1 304 ? -16.688 17.422 0.685 1 93.12 304 ARG B C 1
ATOM 5981 O O . ARG B 1 304 ? -17.797 17.344 1.218 1 93.12 304 ARG B O 1
ATOM 5988 N N . PRO B 1 305 ? -16.25 16.516 -0.197 1 91.31 305 PRO B N 1
ATOM 5989 C CA . PRO B 1 305 ? -17.062 15.344 -0.526 1 91.31 305 PRO B CA 1
ATOM 5990 C C . PRO B 1 305 ? -17.328 14.453 0.685 1 91.31 305 PRO B C 1
ATOM 5992 O O . PRO B 1 305 ? -16.516 14.414 1.617 1 91.31 305 PRO B O 1
ATOM 5995 N N . ASN B 1 306 ? -18.328 13.68 0.623 1 87.75 306 ASN B N 1
ATOM 5996 C CA . ASN B 1 306 ? -18.75 12.812 1.714 1 87.75 306 ASN B CA 1
ATOM 5997 C C . ASN B 1 306 ? -17.719 11.719 1.991 1 87.75 306 ASN B C 1
ATOM 5999 O O . ASN B 1 306 ? -17.641 11.195 3.105 1 87.75 306 ASN B O 1
ATOM 6003 N N . ALA B 1 307 ? -16.938 11.492 1.021 1 86.62 307 ALA B N 1
ATOM 6004 C CA . ALA B 1 307 ? -15.938 10.445 1.158 1 86.62 307 ALA B CA 1
ATOM 6005 C C . ALA B 1 307 ? -14.914 10.805 2.234 1 86.62 307 ALA B C 1
ATOM 6007 O O . ALA B 1 307 ? -14.242 9.93 2.777 1 86.62 307 ALA B O 1
ATOM 6008 N N . PHE B 1 308 ? -14.852 12.078 2.572 1 93.06 308 PHE B N 1
ATOM 6009 C CA . PHE B 1 308 ? -13.859 12.547 3.537 1 93.06 308 PHE B CA 1
ATOM 6010 C C . PHE B 1 308 ? -14.359 12.336 4.965 1 93.06 308 PHE B C 1
ATOM 6012 O O . PHE B 1 308 ? -13.609 12.539 5.922 1 93.06 308 PHE B O 1
ATOM 6019 N N . MET B 1 309 ? -15.555 11.875 5.105 1 90.88 309 MET B N 1
ATOM 6020 C CA . MET B 1 309 ? -16.078 11.594 6.438 1 90.88 309 MET B CA 1
ATOM 6021 C C . MET B 1 309 ? -15.531 10.281 6.977 1 90.88 309 MET B C 1
ATOM 6023 O O . MET B 1 309 ? -15.352 9.32 6.219 1 90.88 309 MET B O 1
ATOM 6027 N N . PRO B 1 310 ? -15.211 10.25 8.266 1 91.88 310 PRO B N 1
ATOM 6028 C CA . PRO B 1 310 ? -14.711 8.992 8.828 1 91.88 310 PRO B CA 1
ATOM 6029 C C . PRO B 1 310 ? -15.727 7.859 8.742 1 91.88 310 PRO B C 1
ATOM 6031 O O . PRO B 1 310 ? -16.938 8.102 8.773 1 91.88 310 PRO B O 1
ATOM 6034 N N . ILE B 1 311 ? -15.305 6.664 8.602 1 88.88 311 ILE B N 1
ATOM 6035 C CA . ILE B 1 311 ? -16.172 5.492 8.547 1 88.88 311 ILE B CA 1
ATOM 6036 C C . ILE B 1 311 ? -16.781 5.242 9.922 1 88.88 311 ILE B C 1
ATOM 6038 O O . ILE B 1 311 ? -17.875 4.668 10.023 1 88.88 311 ILE B O 1
ATOM 6042 N N . TYR B 1 312 ? -16.016 5.633 10.914 1 89.19 312 TYR B N 1
ATOM 6043 C CA . TYR B 1 312 ? -16.484 5.512 12.289 1 89.19 312 TYR B CA 1
ATOM 6044 C C . TYR B 1 312 ? -15.883 6.609 13.164 1 89.19 312 TYR B C 1
ATOM 6046 O O . TYR B 1 312 ? -14.711 6.949 13.031 1 89.19 312 TYR B O 1
ATOM 6054 N N . SER B 1 313 ? -16.688 7.215 13.859 1 88.44 313 SER B N 1
ATOM 6055 C CA . SER B 1 313 ? -16.266 8.188 14.859 1 88.44 313 SER B CA 1
ATOM 6056 C C . SER B 1 313 ? -16.953 7.953 16.203 1 88.44 313 SER B C 1
ATOM 6058 O O . SER B 1 313 ? -18.188 7.887 16.25 1 88.44 313 SER B O 1
ATOM 6060 N N . GLU B 1 314 ? -16.078 7.598 17.094 1 82.56 314 GLU B N 1
ATOM 6061 C CA . GLU B 1 314 ? -16.641 7.379 18.438 1 82.56 314 GLU B CA 1
ATOM 6062 C C . GLU B 1 314 ? -17.312 8.641 18.953 1 82.56 314 GLU B C 1
ATOM 6064 O O . GLU B 1 314 ? -16.859 9.75 18.688 1 82.56 314 GLU B O 1
ATOM 6069 N N . ALA B 1 315 ? -18.516 8.266 19.469 1 63.69 315 ALA B N 1
ATOM 6070 C CA . ALA B 1 315 ? -19.297 9.391 20 1 63.69 315 ALA B CA 1
ATOM 6071 C C . ALA B 1 315 ? -18.484 10.203 21 1 63.69 315 ALA B C 1
ATOM 6073 O O . ALA B 1 315 ? -17.594 9.664 21.656 1 63.69 315 ALA B O 1
ATOM 6074 N N . GLU B 1 316 ? -18.469 11.375 20.891 1 58.03 316 GLU B N 1
ATOM 6075 C CA . GLU B 1 316 ? -17.828 12.375 21.75 1 58.03 316 GLU B CA 1
ATOM 6076 C C . GLU B 1 316 ? -17.984 12.023 23.219 1 58.03 316 GLU B C 1
ATOM 6078 O O . GLU B 1 316 ? -19.062 11.633 23.672 1 58.03 316 GLU B O 1
ATOM 6083 N N . ASN B 1 317 ? -16.938 11.727 24.109 1 56.84 317 ASN B N 1
ATOM 6084 C CA . ASN B 1 317 ? -16.766 11.734 25.562 1 56.84 317 ASN B CA 1
ATOM 6085 C C . ASN B 1 317 ? -16.781 10.328 26.141 1 56.84 317 ASN B C 1
ATOM 6087 O O . ASN B 1 317 ? -17.516 10.047 27.078 1 56.84 317 ASN B O 1
ATOM 6091 N N . PRO B 1 318 ? -16.375 9.375 25.219 1 57.72 318 PRO B N 1
ATOM 6092 C CA . PRO B 1 318 ? -16.422 8.18 26.062 1 57.72 3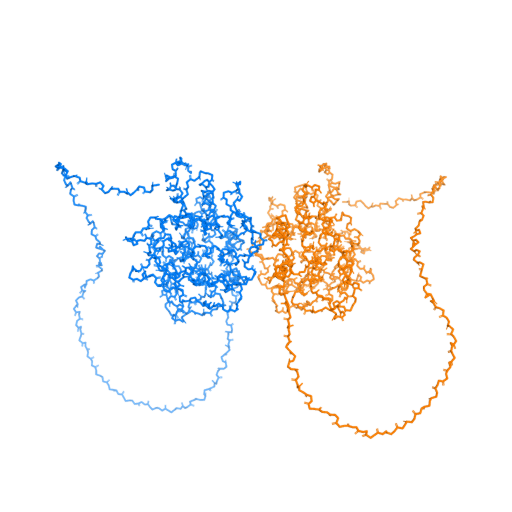18 PRO B CA 1
ATOM 6093 C C . PRO B 1 318 ? -15.469 8.266 27.266 1 57.72 318 PRO B C 1
ATOM 6095 O O . PRO B 1 318 ? -14.375 8.828 27.141 1 57.72 318 PRO B O 1
ATOM 6098 N N . PRO B 1 319 ? -15.922 8.148 28.453 1 55.69 319 PRO B N 1
ATOM 6099 C CA . PRO B 1 319 ? -15.125 8.258 29.672 1 55.69 319 PRO B CA 1
ATOM 6100 C C . PRO B 1 319 ? -13.805 7.496 29.578 1 55.69 319 PRO B C 1
ATOM 6102 O O . PRO B 1 319 ? -12.797 7.922 30.156 1 55.69 319 PRO B O 1
ATOM 6105 N N . SER B 1 320 ? -13.805 6.34 28.953 1 56.03 320 SER B N 1
ATOM 6106 C CA . SER B 1 320 ? -12.688 5.438 29.203 1 56.03 320 SER B CA 1
ATOM 6107 C C . SER B 1 320 ? -11.484 5.809 28.344 1 56.03 320 SER B C 1
ATOM 6109 O O . SER B 1 320 ? -10.336 5.582 28.734 1 56.03 320 SER B O 1
ATOM 6111 N N . SER B 1 321 ? -11.727 6.324 27 1 68.62 321 SER B N 1
ATOM 6112 C CA . SER B 1 321 ? -10.516 6.488 26.203 1 68.62 321 SER B CA 1
ATOM 6113 C C . SER B 1 321 ? -10.141 7.961 26.062 1 68.62 321 SER B C 1
ATOM 6115 O O . SER B 1 321 ? -11.023 8.82 25.938 1 68.62 321 SER B O 1
ATOM 6117 N N . CYS B 1 322 ? -8.984 8.414 26.547 1 80.62 322 CYS B N 1
ATOM 6118 C CA . CYS B 1 322 ? -8.43 9.766 26.547 1 80.62 322 CYS B CA 1
ATOM 6119 C C . CYS B 1 322 ? -8.477 10.375 25.141 1 80.62 322 CYS B C 1
ATOM 6121 O O . CYS B 1 322 ? -8.656 11.586 25 1 80.62 322 CYS B O 1
ATOM 6123 N N . PHE B 1 323 ? -8.547 9.531 24.141 1 91.44 323 PHE B N 1
ATOM 6124 C CA . PHE B 1 323 ? -8.516 10.031 22.766 1 91.44 323 PHE B CA 1
ATOM 6125 C C . PHE B 1 323 ? -9.594 9.367 21.922 1 91.44 323 PHE B C 1
ATOM 6127 O O . PHE B 1 323 ? -9.859 8.172 22.078 1 91.44 323 PHE B O 1
ATOM 6134 N N . PRO B 1 324 ? -10.266 10.094 21.109 1 91.44 324 PRO B N 1
ATOM 6135 C CA . PRO B 1 324 ? -11.383 9.562 20.328 1 91.44 324 PRO B CA 1
ATOM 6136 C C . PRO B 1 324 ? -10.945 8.562 19.266 1 91.44 324 PRO B C 1
ATOM 6138 O O . PRO B 1 324 ? -9.859 8.703 18.688 1 91.44 324 PRO B O 1
ATOM 6141 N N . LYS B 1 325 ? -11.805 7.613 19.047 1 91.19 325 LYS B N 1
ATOM 6142 C CA . LYS B 1 325 ? -11.594 6.66 17.969 1 91.19 325 LYS B CA 1
ATOM 6143 C C . LYS B 1 325 ? -12.188 7.18 16.656 1 91.19 325 LYS B C 1
ATOM 6145 O O . LYS B 1 325 ? -13.398 7.426 16.578 1 91.19 325 LYS B O 1
ATOM 6150 N N . ILE B 1 326 ? -11.391 7.41 15.711 1 93.19 326 ILE B N 1
ATOM 6151 C CA . ILE B 1 326 ? -11.805 7.891 14.398 1 93.19 326 ILE B CA 1
ATOM 6152 C C . ILE B 1 326 ? -11.117 7.074 13.305 1 93.19 326 ILE B C 1
ATOM 6154 O O . ILE B 1 326 ? -9.891 7.07 13.195 1 93.19 326 ILE B O 1
ATOM 6158 N N . TRP B 1 327 ? -11.906 6.395 12.484 1 92.88 327 TRP B N 1
ATOM 6159 C CA . TRP B 1 327 ? -11.352 5.441 11.531 1 92.88 327 TRP B CA 1
ATOM 6160 C C . TRP B 1 327 ? -11.508 5.945 10.102 1 92.88 327 TRP B C 1
ATOM 6162 O O . TRP B 1 327 ? -12.562 6.461 9.727 1 92.88 327 TRP B O 1
ATOM 6172 N N . TYR B 1 328 ? -10.438 5.871 9.352 1 92.94 328 TYR B N 1
ATOM 6173 C CA . TYR B 1 328 ? -10.414 6.172 7.926 1 92.94 328 TYR B CA 1
ATOM 6174 C C . TYR B 1 328 ? -9.867 4.992 7.129 1 92.94 328 TYR B C 1
ATOM 6176 O O . TYR B 1 328 ? -9.32 4.047 7.699 1 92.94 328 TYR B O 1
ATOM 6184 N N . CYS B 1 329 ? -10.055 5.02 5.824 1 89 329 CYS B N 1
ATOM 6185 C CA . CYS B 1 329 ? -9.547 3.936 4.984 1 89 329 CYS B CA 1
ATOM 6186 C C . CYS B 1 329 ? -8.586 4.469 3.932 1 89 329 CYS B C 1
ATOM 6188 O O . CYS B 1 329 ? -8.016 3.695 3.162 1 89 329 CYS B O 1
ATOM 6190 N N . ASN B 1 330 ? -8.438 5.742 3.965 1 90.06 330 ASN B N 1
ATOM 6191 C CA . ASN B 1 330 ? -7.676 6.387 2.902 1 90.06 330 ASN B CA 1
ATOM 6192 C C . ASN B 1 330 ? -6.723 7.441 3.461 1 90.06 330 ASN B C 1
ATOM 6194 O O . ASN B 1 330 ? -7.074 8.172 4.387 1 90.06 330 ASN B O 1
ATOM 6198 N N . ASP B 1 331 ? -5.555 7.512 2.898 1 91.44 331 ASP B N 1
ATOM 6199 C CA . ASP B 1 331 ? -4.555 8.43 3.438 1 91.44 331 ASP B CA 1
ATOM 6200 C C . ASP B 1 331 ? -4.922 9.883 3.141 1 91.44 331 ASP B C 1
ATOM 6202 O O . ASP B 1 331 ? -4.648 10.773 3.947 1 91.44 331 ASP B O 1
ATOM 6206 N N . CYS B 1 332 ? -5.578 10.094 1.966 1 94.56 332 CYS B N 1
ATOM 6207 C CA . CYS B 1 332 ? -5.996 11.453 1.656 1 94.56 332 CYS B CA 1
ATOM 6208 C C . CYS B 1 332 ? -6.98 11.969 2.697 1 94.56 332 CYS B C 1
ATOM 6210 O O . CYS B 1 332 ? -6.883 13.117 3.135 1 94.56 332 CYS B O 1
ATOM 6212 N N . HIS B 1 333 ? -7.867 11.148 3.094 1 94.81 333 HIS B N 1
ATOM 6213 C CA . HIS B 1 333 ? -8.875 11.539 4.066 1 94.81 333 HIS B CA 1
ATOM 6214 C C . HIS B 1 333 ? -8.25 11.812 5.434 1 94.81 333 HIS B C 1
ATOM 6216 O O . HIS B 1 333 ? -8.594 12.797 6.09 1 94.81 333 HIS B O 1
ATOM 6222 N N . VAL B 1 334 ? -7.355 10.945 5.789 1 96 334 VAL B N 1
ATOM 6223 C CA . VAL B 1 334 ? -6.676 11.094 7.07 1 96 334 VAL B CA 1
ATOM 6224 C C . VAL B 1 334 ? -5.855 12.383 7.07 1 96 334 VAL B C 1
ATOM 6226 O O . VAL B 1 334 ? -5.91 13.156 8.031 1 96 334 VAL B O 1
ATOM 6229 N N . ALA B 1 335 ? -5.098 12.586 6.012 1 96.56 335 ALA B N 1
ATOM 6230 C CA . ALA B 1 335 ? -4.262 13.781 5.906 1 96.56 335 ALA B CA 1
ATOM 6231 C C . ALA B 1 335 ? -5.109 15.047 5.965 1 96.56 335 ALA B C 1
ATOM 6233 O O . ALA B 1 335 ? -4.758 16 6.668 1 96.56 335 ALA B O 1
ATOM 6234 N N . ALA B 1 336 ? -6.18 15.008 5.207 1 97.5 336 ALA B N 1
ATOM 6235 C CA . ALA B 1 336 ? -7.055 16.172 5.184 1 97.5 336 ALA B CA 1
ATOM 6236 C C . ALA B 1 336 ? -7.57 16.5 6.582 1 97.5 336 ALA B C 1
ATOM 6238 O O . ALA B 1 336 ? -7.605 17.672 6.98 1 97.5 336 ALA B O 1
ATOM 6239 N N . ARG B 1 337 ? -7.965 15.516 7.301 1 96.94 337 ARG B N 1
ATOM 6240 C CA . ARG B 1 337 ? -8.461 15.719 8.656 1 96.94 337 ARG B CA 1
ATOM 6241 C C . ARG B 1 337 ? -7.375 16.297 9.555 1 96.94 337 ARG B C 1
ATOM 6243 O O . ARG B 1 337 ? -7.629 17.25 10.312 1 96.94 337 ARG B O 1
ATOM 6250 N N . LEU B 1 338 ? -6.223 15.75 9.508 1 97.5 338 LEU B N 1
ATOM 6251 C CA . LEU B 1 338 ? -5.133 16.203 10.359 1 97.5 338 LEU B CA 1
ATOM 6252 C C . LEU B 1 338 ? -4.746 17.641 10.047 1 97.5 338 LEU B C 1
ATOM 6254 O O . LEU B 1 338 ? -4.59 18.453 10.953 1 97.5 338 LEU B O 1
ATOM 6258 N N . TYR B 1 339 ? -4.621 17.953 8.797 1 97.62 339 TYR B N 1
ATOM 6259 C CA . TYR B 1 339 ? -4.219 19.312 8.43 1 97.62 339 TYR B CA 1
ATOM 6260 C C . TYR B 1 339 ? -5.336 20.312 8.727 1 97.62 339 TYR B C 1
ATOM 6262 O O . TYR B 1 339 ? -5.07 21.469 9.07 1 97.62 339 TYR B O 1
ATOM 6270 N N . SER B 1 340 ? -6.57 19.859 8.562 1 97.94 340 SER B N 1
ATOM 6271 C CA . SER B 1 340 ? -7.68 20.719 8.953 1 97.94 340 SER B CA 1
ATOM 6272 C C . SER B 1 340 ? -7.609 21.078 10.43 1 97.94 340 SER B C 1
ATOM 6274 O O . SER B 1 340 ? -7.789 22.25 10.805 1 97.94 340 SER B O 1
ATOM 6276 N N . GLU B 1 341 ? -7.336 20.094 11.234 1 97.94 341 GLU B N 1
ATOM 6277 C CA . GLU B 1 341 ? -7.188 20.328 12.664 1 97.94 341 GLU B CA 1
ATOM 6278 C C . GLU B 1 341 ? -5.977 21.219 12.953 1 97.94 341 GLU B C 1
ATOM 6280 O O . GLU B 1 341 ? -6.02 22.062 13.844 1 97.94 341 GLU B O 1
ATOM 6285 N N . LEU B 1 342 ? -4.922 20.969 12.242 1 97.5 342 LEU B N 1
ATOM 6286 C CA . LEU B 1 342 ? -3.732 21.797 12.406 1 97.5 342 LEU B CA 1
ATOM 6287 C C . LEU B 1 342 ? -4.035 23.25 12.078 1 97.5 342 LEU B C 1
ATOM 6289 O O . LEU B 1 342 ? -3.586 24.156 12.789 1 97.5 342 LEU B O 1
ATOM 6293 N N . CYS B 1 343 ? -4.777 23.453 11 1 97.88 343 CYS B N 1
ATOM 6294 C CA . CYS B 1 343 ? -5.203 24.797 10.648 1 97.88 343 CYS B CA 1
ATOM 6295 C C . CYS B 1 343 ? -5.941 25.453 11.805 1 97.88 343 CYS B C 1
ATOM 6297 O O . CYS B 1 343 ? -5.648 26.594 12.164 1 97.88 343 CYS B O 1
ATOM 6299 N N . ARG B 1 344 ? -6.801 24.75 12.406 1 97.69 344 ARG B N 1
ATOM 6300 C CA . ARG B 1 344 ? -7.578 25.281 13.523 1 97.69 344 ARG B CA 1
ATOM 6301 C C . ARG B 1 344 ? -6.676 25.609 14.703 1 97.69 344 ARG B C 1
ATOM 6303 O O . ARG B 1 344 ? -6.828 26.656 15.336 1 97.69 344 ARG B O 1
ATOM 6310 N N . ILE B 1 345 ? -5.809 24.75 14.992 1 97.5 345 ILE B N 1
ATOM 6311 C CA . ILE B 1 345 ? -4.887 24.938 16.094 1 97.5 345 ILE B CA 1
ATOM 6312 C C . ILE B 1 345 ? -4.09 26.234 15.883 1 97.5 345 ILE B C 1
ATOM 6314 O O . ILE B 1 345 ? -4.016 27.078 16.781 1 97.5 345 ILE B O 1
ATOM 6318 N N . LEU B 1 346 ? -3.564 26.391 14.711 1 97 346 LEU B N 1
ATOM 6319 C CA . LEU B 1 346 ? -2.711 27.531 14.406 1 97 346 LEU B CA 1
ATOM 6320 C C . LEU B 1 346 ? -3.512 28.828 14.438 1 97 346 LEU B C 1
ATOM 6322 O O . LEU B 1 346 ? -3.033 29.844 14.945 1 97 346 LEU B O 1
ATOM 6326 N N . LEU B 1 347 ? -4.719 28.766 13.938 1 96.62 347 LEU B N 1
ATOM 6327 C CA . LEU B 1 347 ? -5.559 29.953 13.922 1 96.62 347 LEU B CA 1
ATOM 6328 C C . LEU B 1 347 ? -5.996 30.328 15.336 1 96.62 347 LEU B C 1
ATOM 6330 O O . LEU B 1 347 ? -5.969 31.516 15.703 1 96.62 347 LEU B O 1
ATOM 6334 N N . LEU B 1 348 ? -6.34 29.359 16.109 1 95.38 348 LEU B N 1
ATOM 6335 C CA . LEU B 1 348 ? -6.762 29.609 17.484 1 95.38 348 LEU B CA 1
ATOM 6336 C C . LEU B 1 348 ? -5.598 30.141 18.328 1 95.38 348 LEU B C 1
ATOM 6338 O O . LEU B 1 348 ? -5.777 31.016 19.172 1 95.38 348 LEU B O 1
ATOM 6342 N N . ALA B 1 349 ? -4.441 29.625 18.062 1 92.62 349 ALA B N 1
ATOM 6343 C CA . ALA B 1 349 ? -3.248 30.047 18.781 1 92.62 349 ALA B CA 1
ATOM 6344 C C . ALA B 1 349 ? -2.818 31.453 18.375 1 92.62 349 ALA B C 1
ATOM 6346 O O . ALA B 1 349 ? -2.193 32.156 19.141 1 92.62 349 ALA B O 1
ATOM 6347 N N . SER B 1 350 ? -3.158 31.859 17.156 1 92.5 350 SER B N 1
ATOM 6348 C CA . SER B 1 350 ? -2.734 33.156 16.656 1 92.5 350 SER B CA 1
ATOM 6349 C C . SER B 1 350 ? -3.9 34.156 16.594 1 92.5 350 SER B C 1
ATOM 6351 O O . SER B 1 350 ? -3.885 35.094 15.82 1 92.5 350 SER B O 1
ATOM 6353 N N . ASP B 1 351 ? -4.875 33.906 17.359 1 91.44 351 ASP B N 1
ATOM 6354 C CA . ASP B 1 351 ? -6.051 34.781 17.422 1 91.44 351 ASP B CA 1
ATOM 6355 C C . ASP B 1 351 ? -5.68 36.156 17.906 1 91.44 351 ASP B C 1
ATOM 6357 O O . ASP B 1 351 ? -5.246 36.344 19.047 1 91.44 351 ASP B O 1
ATOM 6361 N N . PRO B 1 352 ? -5.898 37.188 17.078 1 87.5 352 PRO B N 1
ATOM 6362 C CA . PRO B 1 352 ? -5.535 38.531 17.453 1 87.5 352 PRO B CA 1
ATOM 6363 C C . PRO B 1 352 ? -6.348 39.062 18.641 1 87.5 352 PRO B C 1
ATOM 6365 O O . PRO B 1 352 ? -5.863 39.875 19.422 1 87.5 352 PRO B O 1
ATOM 6368 N N . ASP B 1 353 ? -7.535 38.562 18.844 1 82.75 353 ASP B N 1
ATOM 6369 C CA . ASP B 1 353 ? -8.383 39 19.938 1 82.75 353 ASP B CA 1
ATOM 6370 C C . ASP B 1 353 ? -7.895 38.438 21.266 1 82.75 353 ASP B C 1
ATOM 6372 O O . ASP B 1 353 ? -8.172 39.031 22.328 1 82.75 353 ASP B O 1
ATOM 6376 N N . ALA B 1 354 ? -7.234 37.344 21.234 1 78.19 354 ALA B N 1
ATOM 6377 C CA . ALA B 1 354 ? -6.715 36.75 22.469 1 78.19 354 ALA B CA 1
ATOM 6378 C C . ALA B 1 354 ? -5.441 37.438 22.922 1 78.19 354 ALA B C 1
ATOM 6380 O O . ALA B 1 354 ? -5.102 37.438 24.109 1 78.19 354 ALA B O 1
ATOM 6381 N N . SER B 1 355 ? -4.75 38.125 22.016 1 69.06 355 SER B N 1
ATOM 6382 C CA . SER B 1 355 ? -3.496 38.812 22.344 1 69.06 355 SER B CA 1
ATOM 6383 C C . SER B 1 355 ? -3.727 40.281 22.688 1 69.06 355 SER B C 1
ATOM 6385 O O . SER B 1 355 ? -2.893 40.906 23.328 1 69.06 355 SER B O 1
ATOM 6387 N N . ALA B 1 356 ? -4.926 40.688 22.266 1 68.12 356 ALA B N 1
ATOM 6388 C CA . ALA B 1 356 ? -5.223 42.094 22.484 1 68.12 356 ALA B CA 1
ATOM 6389 C C . ALA B 1 356 ? -5.598 42.344 23.938 1 68.12 356 ALA B C 1
ATOM 6391 O O . ALA B 1 356 ? -6.191 41.5 24.594 1 68.12 356 ALA B O 1
ATOM 6392 N N . LEU B 1 357 ? -5.035 43.375 24.516 1 63.22 357 LEU B N 1
ATOM 6393 C CA . LEU B 1 357 ? -5.336 43.781 25.891 1 63.22 357 LEU B CA 1
ATOM 6394 C C . LEU B 1 357 ? -6.766 44.312 26 1 63.22 357 LEU B C 1
ATOM 6396 O O . LEU B 1 357 ? -6.98 45.5 26.047 1 63.22 357 LEU B O 1
ATOM 6400 N N . ARG B 1 358 ? -7.672 43.375 25.812 1 63.19 358 ARG B N 1
ATOM 6401 C CA . ARG B 1 358 ? -9.086 43.719 25.906 1 63.19 358 ARG B CA 1
ATOM 6402 C C . ARG B 1 358 ? -9.766 42.938 27.031 1 63.19 358 ARG B C 1
ATOM 6404 O O . ARG B 1 358 ? -9.242 41.906 27.484 1 63.19 358 ARG B O 1
ATOM 6411 N N . ILE B 1 359 ? -10.797 43.5 27.516 1 71.12 359 ILE B N 1
ATOM 6412 C CA . ILE B 1 359 ? -11.625 42.812 28.516 1 71.12 359 ILE B CA 1
ATOM 6413 C C . ILE B 1 359 ? -12.094 41.469 27.953 1 71.12 359 ILE B C 1
ATOM 6415 O O . ILE B 1 359 ? -12.516 41.375 26.797 1 71.12 359 ILE B O 1
ATOM 6419 N N . GLY B 1 360 ? -11.945 40.344 28.719 1 69.38 360 GLY B N 1
ATOM 6420 C CA . GLY B 1 360 ? -12.391 39 28.328 1 69.38 360 GLY B CA 1
ATOM 6421 C C . GLY B 1 360 ? -11.305 38.188 27.672 1 69.38 360 GLY B C 1
ATOM 6422 O O . GLY B 1 360 ? -11.539 37.031 27.266 1 69.38 360 GLY B O 1
ATOM 6423 N N . ARG B 1 361 ? -10.156 38.844 27.578 1 72.69 361 ARG B N 1
ATOM 6424 C CA . ARG B 1 361 ? -9.023 38.219 26.906 1 72.69 361 ARG B CA 1
ATOM 6425 C C . ARG B 1 361 ? -8.68 36.875 27.531 1 72.69 361 ARG B C 1
ATOM 6427 O O . ARG B 1 361 ? -8.422 35.906 26.828 1 72.69 361 ARG B O 1
ATOM 6434 N N . PHE B 1 362 ? -8.812 36.812 28.797 1 76.94 362 PHE B N 1
ATOM 6435 C CA . PHE B 1 362 ? -8.438 35.594 29.5 1 76.94 362 PHE B CA 1
ATOM 6436 C C . PHE B 1 362 ? -9.445 34.5 29.219 1 76.94 362 PHE B C 1
ATOM 6438 O O . PHE B 1 362 ? -9.062 33.312 29.047 1 76.94 362 PHE B O 1
ATOM 6445 N N . ARG B 1 363 ? -10.68 34.906 29.219 1 81.44 363 ARG B N 1
ATOM 6446 C CA . ARG B 1 363 ? -11.711 33.938 28.906 1 81.44 363 ARG B CA 1
ATOM 6447 C C . ARG B 1 363 ? -11.562 33.406 27.484 1 81.44 363 ARG B C 1
ATOM 6449 O O . ARG B 1 363 ? -11.727 32.219 27.219 1 81.44 363 ARG B O 1
ATOM 6456 N N . ARG B 1 364 ? -11.297 34.344 26.656 1 83.81 364 ARG B N 1
ATOM 6457 C CA . ARG B 1 364 ? -11.094 33.969 25.266 1 83.81 364 ARG B CA 1
ATOM 6458 C C . ARG B 1 364 ? -9.883 33.031 25.125 1 83.81 364 ARG B C 1
ATOM 6460 O O . ARG B 1 364 ? -9.914 32.094 24.344 1 83.81 364 ARG B O 1
ATOM 6467 N N . MET B 1 365 ? -8.891 33.344 25.859 1 86.69 365 MET B N 1
ATOM 6468 C CA . MET B 1 365 ? -7.684 32.531 25.828 1 86.69 365 MET B CA 1
ATOM 6469 C C . MET B 1 365 ? -7.98 31.125 26.328 1 86.69 365 MET B C 1
ATOM 6471 O O . MET B 1 365 ? -7.516 30.141 25.75 1 86.69 365 MET B O 1
ATOM 6475 N N . GLN B 1 366 ? -8.781 31.047 27.344 1 89.56 366 GLN B N 1
ATOM 6476 C CA . GLN B 1 366 ? -9.141 29.734 27.875 1 89.56 366 GLN B CA 1
ATOM 6477 C C . GLN B 1 366 ? -10.016 28.953 26.906 1 89.56 366 GLN B C 1
ATOM 6479 O O . GLN B 1 366 ? -9.852 27.75 26.75 1 89.56 366 GLN B O 1
ATOM 6484 N N . ASP B 1 367 ? -10.906 29.672 26.344 1 91.94 367 ASP B N 1
ATOM 6485 C CA . ASP B 1 367 ? -11.766 29.031 25.344 1 91.94 367 ASP B CA 1
ATOM 6486 C C . ASP B 1 367 ? -10.953 28.5 24.172 1 91.94 367 ASP B C 1
ATOM 6488 O O . ASP B 1 367 ? -11.188 27.391 23.703 1 91.94 367 ASP B O 1
ATOM 6492 N N . ASN B 1 368 ? -10.039 29.359 23.719 1 93.38 368 ASN B N 1
ATOM 6493 C CA . ASN B 1 368 ? -9.156 28.938 22.641 1 93.38 368 ASN B CA 1
ATOM 6494 C C . ASN B 1 368 ? -8.32 27.719 23.031 1 93.38 368 ASN B C 1
ATOM 6496 O O . ASN B 1 368 ? -8.164 26.781 22.25 1 93.38 368 ASN B O 1
ATOM 6500 N N . ASP B 1 369 ? -7.852 27.688 24.234 1 93.56 369 ASP B N 1
ATOM 6501 C CA . ASP B 1 369 ? -7.055 26.578 24.719 1 93.56 369 ASP B CA 1
ATOM 6502 C C . ASP B 1 369 ? -7.871 25.281 24.734 1 93.56 369 ASP B C 1
ATOM 6504 O O . ASP B 1 369 ? -7.363 24.219 24.391 1 93.56 369 ASP B O 1
ATOM 6508 N N . ASP B 1 370 ? -9.102 25.375 25.109 1 94.62 370 ASP B N 1
ATOM 6509 C CA . ASP B 1 370 ? -9.969 24.203 25.141 1 94.62 370 ASP B CA 1
ATOM 6510 C C . ASP B 1 370 ? -10.211 23.656 23.734 1 94.62 370 ASP B C 1
ATOM 6512 O O . ASP B 1 370 ? -10.219 22.438 23.531 1 94.62 370 ASP B O 1
ATOM 6516 N N . LYS B 1 371 ? -10.422 24.578 22.906 1 95.38 371 LYS B N 1
ATOM 6517 C CA . LYS B 1 371 ? -10.648 24.156 21.516 1 95.38 371 LYS B CA 1
ATOM 6518 C C . LYS B 1 371 ? -9.398 23.531 20.922 1 95.38 371 LYS B C 1
ATOM 6520 O O . LYS B 1 371 ? -9.484 22.562 20.172 1 95.38 371 LYS B O 1
ATOM 6525 N N . ILE B 1 372 ? -8.242 24.141 21.25 1 96.56 372 ILE B N 1
ATOM 6526 C CA . ILE B 1 372 ? -6.973 23.609 20.781 1 96.56 372 ILE B CA 1
ATOM 6527 C C . ILE B 1 372 ? -6.777 22.188 21.344 1 96.56 372 ILE B C 1
ATOM 6529 O O . ILE B 1 372 ? -6.375 21.281 20.609 1 96.56 372 ILE B O 1
ATOM 6533 N N . ARG B 1 373 ? -7.102 21.953 22.578 1 95.62 373 ARG B N 1
ATOM 6534 C CA . ARG B 1 373 ? -6.996 20.625 23.188 1 95.62 373 ARG B CA 1
ATOM 6535 C C . ARG B 1 373 ? -7.871 19.609 22.453 1 95.62 373 ARG B C 1
ATOM 6537 O O . ARG B 1 373 ? -7.457 18.484 22.219 1 95.62 373 ARG B O 1
ATOM 6544 N N . ALA B 1 374 ? -9.008 20.078 22.125 1 94.31 374 ALA B N 1
ATOM 6545 C CA . ALA B 1 374 ? -9.93 19.203 21.406 1 94.31 374 ALA B CA 1
ATOM 6546 C C . ALA B 1 374 ? -9.359 18.797 20.031 1 94.31 374 ALA B C 1
ATOM 6548 O O . ALA B 1 374 ? -9.484 17.656 19.609 1 94.31 374 ALA B O 1
ATOM 6549 N N . CYS B 1 375 ? -8.75 19.75 19.375 1 96.44 375 CYS B N 1
ATOM 6550 C CA . CYS B 1 375 ? -8.141 19.484 18.078 1 96.44 375 CYS B CA 1
ATOM 6551 C C . CYS B 1 375 ? -6.984 18.516 18.203 1 96.44 375 CYS B C 1
ATOM 6553 O O . CYS B 1 375 ? -6.844 17.594 17.391 1 96.44 375 CYS B O 1
ATOM 6555 N N . VAL B 1 376 ? -6.176 18.75 19.234 1 96.06 376 VAL B N 1
ATOM 6556 C CA . VAL B 1 376 ? -5.035 17.875 19.453 1 96.06 376 VAL B CA 1
ATOM 6557 C C . VAL B 1 376 ? -5.523 16.453 19.766 1 96.06 376 VAL B C 1
ATOM 6559 O O . VAL B 1 376 ? -4.945 15.477 19.281 1 96.06 376 VAL B O 1
ATOM 6562 N N . ARG B 1 377 ? -6.605 16.312 20.516 1 94.81 377 ARG B N 1
ATOM 6563 C CA . ARG B 1 377 ? -7.172 15.008 20.828 1 94.81 377 ARG B CA 1
ATOM 6564 C C . ARG B 1 377 ? -7.625 14.297 19.547 1 94.81 377 ARG B C 1
ATOM 6566 O O . ARG B 1 377 ? -7.438 13.078 19.422 1 94.81 377 ARG B O 1
ATOM 6573 N N . VAL B 1 378 ? -8.164 15.023 18.656 1 95 378 VAL B N 1
ATOM 6574 C CA . VAL B 1 378 ? -8.617 14.445 17.406 1 95 378 VAL B CA 1
ATOM 6575 C C . VAL B 1 378 ? -7.41 13.977 16.594 1 95 378 VAL B C 1
ATOM 6577 O O . VAL B 1 378 ? -7.402 12.852 16.078 1 95 378 VAL B O 1
ATOM 6580 N N . ILE B 1 379 ? -6.355 14.812 16.469 1 96.44 379 ILE B N 1
ATOM 6581 C CA . ILE B 1 379 ? -5.156 14.461 15.711 1 96.44 379 ILE B CA 1
ATOM 6582 C C . ILE B 1 379 ? -4.523 13.203 16.297 1 96.44 379 ILE B C 1
ATOM 6584 O O . ILE B 1 379 ? -4.207 12.258 15.57 1 96.44 379 ILE B O 1
ATOM 6588 N N . CYS B 1 380 ? -4.418 13.188 17.625 1 94.62 380 CYS B N 1
ATOM 6589 C CA . CYS B 1 380 ? -3.811 12.039 18.297 1 94.62 380 CYS B CA 1
ATOM 6590 C C . CYS B 1 380 ? -4.703 10.812 18.188 1 94.62 380 CYS B C 1
ATOM 6592 O O . CYS B 1 380 ? -4.215 9.695 18 1 94.62 380 CYS B O 1
ATOM 6594 N N . GLY B 1 381 ? -6.008 11.016 18.359 1 94.19 381 GLY B N 1
ATOM 6595 C CA . GLY B 1 381 ? -6.938 9.914 18.188 1 94.19 381 GLY B CA 1
ATOM 6596 C C . GLY B 1 381 ? -6.855 9.258 16.828 1 94.19 381 GLY B C 1
ATOM 6597 O O . GLY B 1 381 ? -6.844 8.031 16.719 1 94.19 381 GLY B O 1
ATOM 6598 N N . VAL B 1 382 ? -6.746 10.047 15.773 1 95.19 382 VAL B N 1
ATOM 6599 C CA . VAL B 1 382 ? -6.633 9.547 14.406 1 95.19 382 VAL B CA 1
ATOM 6600 C C . VAL B 1 382 ? -5.312 8.797 14.242 1 95.19 382 VAL B C 1
ATOM 6602 O O . VAL B 1 382 ? -5.273 7.715 13.656 1 95.19 382 VAL B O 1
ATOM 6605 N N . ALA B 1 383 ? -4.254 9.367 14.781 1 93.5 383 ALA B N 1
ATOM 6606 C CA . ALA B 1 383 ? -2.943 8.734 14.664 1 93.5 383 ALA B CA 1
ATOM 6607 C C . ALA B 1 383 ? -2.91 7.395 15.391 1 93.5 383 ALA B C 1
ATOM 6609 O O . ALA B 1 383 ? -2.285 6.441 14.922 1 93.5 383 ALA B O 1
ATOM 6610 N N . LEU B 1 384 ? -3.586 7.277 16.5 1 92.31 384 LEU B N 1
ATOM 6611 C CA . LEU B 1 384 ? -3.592 6.07 17.328 1 92.31 384 LEU B CA 1
ATOM 6612 C C . LEU B 1 384 ? -4.441 4.98 16.672 1 92.31 384 LEU B C 1
ATOM 6614 O O . LEU B 1 384 ? -4.105 3.797 16.75 1 92.31 384 LEU B O 1
ATOM 6618 N N . THR B 1 385 ? -5.523 5.371 16.047 1 92.06 385 THR B N 1
ATOM 6619 C CA . THR B 1 385 ? -6.508 4.387 15.617 1 92.06 385 THR B CA 1
ATOM 6620 C C . THR B 1 385 ? -6.34 4.074 14.133 1 92.06 385 THR B C 1
ATOM 6622 O O . THR B 1 385 ? -7.039 3.215 13.594 1 92.06 385 THR B O 1
ATOM 6625 N N . ASN B 1 386 ? -5.516 4.762 13.414 1 92.56 386 ASN B N 1
ATOM 6626 C CA . ASN B 1 386 ? -5.168 4.477 12.031 1 92.56 386 ASN B CA 1
ATOM 6627 C C . ASN B 1 386 ? -3.676 4.211 11.867 1 92.56 386 ASN B C 1
ATOM 6629 O O . ASN B 1 386 ? -2.986 4.93 11.148 1 92.56 386 ASN B O 1
ATOM 6633 N N . PRO B 1 387 ? -3.16 3.125 12.453 1 87.62 387 PRO B N 1
ATOM 6634 C CA . PRO B 1 387 ? -1.721 2.852 12.484 1 87.62 387 PRO B CA 1
ATOM 6635 C C . PRO B 1 387 ? -1.148 2.521 11.109 1 87.62 387 PRO B C 1
ATOM 6637 O O . PRO B 1 387 ? 0.063 2.627 10.898 1 87.62 387 PRO B O 1
ATOM 6640 N N . GLU B 1 388 ? -1.982 2.184 10.164 1 86.06 388 GLU B N 1
ATOM 6641 C CA . GLU B 1 388 ? -1.52 1.833 8.828 1 86.06 388 GLU B CA 1
ATOM 6642 C C . GLU B 1 388 ? -0.949 3.051 8.102 1 86.06 388 GLU B C 1
ATOM 6644 O O . GLU B 1 388 ? -0.141 2.91 7.184 1 86.06 388 GLU B O 1
ATOM 6649 N N . PHE B 1 389 ? -1.391 4.207 8.57 1 88.56 389 PHE B N 1
ATOM 6650 C CA . PHE B 1 389 ? -0.904 5.441 7.973 1 88.56 389 PHE B CA 1
ATOM 6651 C C . PHE B 1 389 ? 0.164 6.086 8.852 1 88.56 389 PHE B C 1
ATOM 6653 O O . PHE B 1 389 ? -0.136 6.965 9.656 1 88.56 389 PHE B O 1
ATOM 6660 N N . HIS B 1 390 ? 1.324 5.789 8.602 1 80.94 390 HIS B N 1
ATOM 6661 C CA . HIS B 1 390 ? 2.436 6.113 9.492 1 80.94 390 HIS B CA 1
ATOM 6662 C C . HIS B 1 390 ? 2.701 7.613 9.516 1 80.94 390 HIS B C 1
ATOM 6664 O O . HIS B 1 390 ? 3.154 8.148 10.531 1 80.94 390 HIS B O 1
ATOM 6670 N N . THR B 1 391 ? 2.42 8.258 8.445 1 84.62 391 THR B N 1
ATOM 6671 C CA . THR B 1 391 ? 2.707 9.688 8.344 1 84.62 391 THR B CA 1
ATOM 6672 C C . THR B 1 391 ? 1.866 10.484 9.336 1 84.62 391 THR B C 1
ATOM 6674 O O . THR B 1 391 ? 2.215 11.609 9.695 1 84.62 391 THR B O 1
ATOM 6677 N N . THR B 1 392 ? 0.789 9.867 9.859 1 90.19 392 THR B N 1
ATOM 6678 C CA . THR B 1 392 ? -0.066 10.539 10.828 1 90.19 392 THR B CA 1
ATOM 6679 C C . THR B 1 392 ? 0.687 10.773 12.141 1 90.19 392 THR B C 1
ATOM 6681 O O . THR B 1 392 ? 0.417 11.742 12.852 1 90.19 392 THR B O 1
ATOM 6684 N N . ARG B 1 393 ? 1.646 9.969 12.391 1 87.94 393 ARG B N 1
ATOM 6685 C CA . ARG B 1 393 ? 2.41 10.078 13.625 1 87.94 393 ARG B CA 1
ATOM 6686 C C . ARG B 1 393 ? 3.281 11.328 13.625 1 87.94 393 ARG B C 1
ATOM 6688 O O . ARG B 1 393 ? 3.482 11.953 14.664 1 87.94 393 ARG B O 1
ATOM 6695 N N . SER B 1 394 ? 3.787 11.633 12.492 1 85 394 SER B N 1
ATOM 6696 C CA . SER B 1 394 ? 4.598 12.844 12.391 1 85 394 SER B CA 1
ATOM 6697 C C . SER B 1 394 ? 3.764 14.094 12.656 1 85 394 SER B C 1
ATOM 6699 O O . SER B 1 394 ? 4.211 15 13.359 1 85 394 SER B O 1
ATOM 6701 N N . THR B 1 395 ? 2.582 14.133 12.094 1 89.5 395 THR B N 1
ATOM 6702 C CA . THR B 1 395 ? 1.705 15.281 12.32 1 89.5 395 THR B CA 1
ATOM 6703 C C . THR B 1 395 ? 1.259 15.336 13.781 1 89.5 395 THR B C 1
ATOM 6705 O O . THR B 1 395 ? 1.147 16.422 14.359 1 89.5 395 THR B O 1
ATOM 6708 N N . ALA B 1 396 ? 0.956 14.172 14.305 1 91.81 396 ALA B N 1
ATOM 6709 C CA . ALA B 1 396 ? 0.609 14.133 15.727 1 91.81 396 ALA B CA 1
ATOM 6710 C C . ALA B 1 396 ? 1.764 14.625 16.594 1 91.81 396 ALA B C 1
ATOM 6712 O O . ALA B 1 396 ? 1.554 15.375 17.547 1 91.81 396 ALA B O 1
ATOM 6713 N N . GLY B 1 397 ? 2.973 14.203 16.234 1 88.38 397 GLY B N 1
ATOM 6714 C CA . GLY B 1 397 ? 4.141 14.695 16.953 1 88.38 397 GLY B CA 1
ATOM 6715 C C . GLY B 1 397 ? 4.281 16.203 16.906 1 88.38 397 GLY B C 1
ATOM 6716 O O . GLY B 1 397 ? 4.637 16.828 17.891 1 88.38 397 GLY B O 1
ATOM 6717 N N . LEU B 1 398 ? 4.047 16.75 15.766 1 87.81 398 LEU B N 1
ATOM 6718 C CA . LEU B 1 398 ? 4.09 18.188 15.602 1 87.81 398 LEU B CA 1
ATOM 6719 C C . LEU B 1 398 ? 3.062 18.875 16.5 1 87.81 398 LEU B C 1
ATOM 6721 O O . LEU B 1 398 ? 3.383 19.844 17.188 1 87.81 398 LEU B O 1
ATOM 6725 N N . ALA B 1 399 ? 1.84 18.344 16.516 1 93.19 399 ALA B N 1
ATOM 6726 C CA . ALA B 1 399 ? 0.776 18.922 17.328 1 93.19 399 ALA B CA 1
ATOM 6727 C C . ALA B 1 399 ? 1.12 18.844 18.812 1 93.19 399 ALA B C 1
ATOM 6729 O O . ALA B 1 399 ? 0.872 19.797 19.562 1 93.19 399 ALA B O 1
ATOM 6730 N N . ILE B 1 400 ? 1.691 17.766 19.203 1 91.94 400 ILE B N 1
ATOM 6731 C CA . ILE B 1 400 ? 2.092 17.578 20.594 1 91.94 400 ILE B CA 1
ATOM 6732 C C . ILE B 1 400 ? 3.225 18.547 20.922 1 91.94 400 ILE B C 1
ATOM 6734 O O . ILE B 1 400 ? 3.25 19.125 22.016 1 91.94 400 ILE B O 1
ATOM 6738 N N . GLY B 1 401 ? 4.105 18.703 20.031 1 87.75 401 GLY B N 1
ATOM 6739 C CA . GLY B 1 401 ? 5.199 19.641 20.25 1 87.75 401 GLY B CA 1
ATOM 6740 C C . GLY B 1 401 ? 4.738 21.078 20.406 1 87.75 401 GLY B C 1
ATOM 6741 O O . GLY B 1 401 ? 5.297 21.828 21.203 1 87.75 401 GLY B O 1
ATOM 6742 N N . LEU B 1 402 ? 3.748 21.422 19.688 1 88.88 402 LEU B N 1
ATOM 6743 C CA . LEU B 1 402 ? 3.234 22.781 19.688 1 88.88 402 LEU B CA 1
ATOM 6744 C C . LEU B 1 402 ? 2.355 23.016 20.906 1 88.88 402 LEU B C 1
ATOM 6746 O O . LEU B 1 402 ? 2.393 24.109 21.5 1 88.88 402 LEU B O 1
ATOM 6750 N N . CYS B 1 403 ? 1.567 21.984 21.328 1 93 403 CYS B N 1
ATOM 6751 C CA . CYS B 1 403 ? 0.487 22.25 22.266 1 93 403 CYS B CA 1
ATOM 6752 C C . CYS B 1 403 ? 0.555 21.297 23.469 1 93 403 CYS B C 1
ATOM 6754 O O . CYS B 1 403 ? -0.355 21.266 24.297 1 93 403 CYS B O 1
ATOM 6756 N N . GLY B 1 404 ? 1.511 20.516 23.625 1 90.44 404 GLY B N 1
ATOM 6757 C CA . GLY B 1 404 ? 1.587 19.516 24.672 1 90.44 404 GLY B CA 1
ATOM 6758 C C . GLY B 1 404 ? 1.445 20.109 26.078 1 90.44 404 GLY B C 1
ATOM 6759 O O . GLY B 1 404 ? 0.972 19.422 26.984 1 90.44 404 GLY B O 1
ATOM 6760 N N . GLU B 1 405 ? 1.769 21.328 26.219 1 90.5 405 GLU B N 1
ATOM 6761 C CA . GLU B 1 405 ? 1.735 22 27.516 1 90.5 405 GLU B CA 1
ATOM 6762 C C . GLU B 1 405 ? 0.301 22.203 28 1 90.5 405 GLU B C 1
ATOM 6764 O O . GLU B 1 405 ? 0.065 22.438 29.188 1 90.5 405 GLU B O 1
ATOM 6769 N N . LEU B 1 406 ? -0.596 22.125 27.125 1 92.5 406 LEU B N 1
ATOM 6770 C CA . LEU B 1 406 ? -1.993 22.344 27.469 1 92.5 406 LEU B CA 1
ATOM 6771 C C . LEU B 1 406 ? -2.592 21.141 28.172 1 92.5 406 LEU B C 1
ATOM 6773 O O . LEU B 1 406 ? -3.686 21.219 28.734 1 92.5 406 LEU B O 1
ATOM 6777 N N . PHE B 1 407 ? -1.858 20.031 28.172 1 92.62 407 PHE B N 1
ATOM 6778 C CA . PHE B 1 407 ? -2.371 18.797 28.75 1 92.62 407 PHE B CA 1
ATOM 6779 C C . PHE B 1 407 ? -1.766 18.547 30.125 1 92.62 407 PHE B C 1
ATOM 6781 O O . PHE B 1 407 ? -0.566 18.75 30.328 1 92.62 407 PHE B O 1
ATOM 6788 N N . HIS B 1 408 ? -2.719 18.109 31.062 1 90 408 HIS B N 1
ATOM 6789 C CA . HIS B 1 408 ? -2.256 17.938 32.438 1 90 408 HIS B CA 1
ATOM 6790 C C . HIS B 1 408 ? -2.689 16.594 33 1 90 408 HIS B C 1
ATOM 6792 O O . HIS B 1 408 ? -2.186 16.172 34.062 1 90 408 HIS B O 1
ATOM 6798 N N . ASP B 1 409 ? -3.555 15.945 32.375 1 89.88 409 ASP B N 1
ATOM 6799 C CA . ASP B 1 409 ? -3.98 14.625 32.812 1 89.88 409 ASP B CA 1
ATOM 6800 C C . ASP B 1 409 ? -2.889 13.578 32.562 1 89.88 409 ASP B C 1
ATOM 6802 O O . ASP B 1 409 ? -2.455 13.383 31.438 1 89.88 409 ASP B O 1
ATOM 6806 N N . PRO B 1 410 ? -2.414 12.852 33.562 1 88.75 410 PRO B N 1
ATOM 6807 C CA . PRO B 1 410 ? -1.324 11.883 33.406 1 88.75 410 PRO B CA 1
ATOM 6808 C C . PRO B 1 410 ? -1.645 10.773 32.406 1 88.75 410 PRO B C 1
ATOM 6810 O O . PRO B 1 410 ? -0.74 10.25 31.75 1 88.75 410 PRO B O 1
ATOM 6813 N N . ARG B 1 411 ? -2.854 10.375 32.375 1 89.44 411 ARG B N 1
ATOM 6814 C CA . ARG B 1 411 ? -3.229 9.344 31.422 1 89.44 411 ARG B CA 1
ATOM 6815 C C . ARG B 1 411 ? -3.018 9.844 29.984 1 89.44 411 ARG B C 1
ATOM 6817 O O . ARG B 1 411 ? -2.525 9.102 29.141 1 89.44 411 ARG B O 1
ATOM 6824 N N . GLU B 1 412 ? -3.348 11.086 29.797 1 91.94 412 GLU B N 1
ATOM 6825 C CA . GLU B 1 412 ? -3.193 11.672 28.469 1 91.94 412 GLU B CA 1
ATOM 6826 C C . GLU B 1 412 ? -1.723 11.922 28.141 1 91.94 412 GLU B C 1
ATOM 6828 O O . GLU B 1 412 ? -1.275 11.648 27.031 1 91.94 412 GLU B O 1
ATOM 6833 N N . THR B 1 413 ? -0.995 12.367 29.156 1 91.31 413 THR B N 1
ATOM 6834 C CA . THR B 1 413 ? 0.395 12.734 28.906 1 91.31 413 THR B CA 1
ATOM 6835 C C . THR B 1 413 ? 1.231 11.492 28.594 1 91.31 413 THR B C 1
ATOM 6837 O O . THR B 1 413 ? 2.168 11.562 27.797 1 91.31 413 THR B O 1
ATOM 6840 N N . THR B 1 414 ? 0.872 10.359 29.141 1 90.44 414 THR B N 1
ATOM 6841 C CA . THR B 1 414 ? 1.578 9.117 28.859 1 90.44 414 THR B CA 1
ATOM 6842 C C . THR B 1 414 ? 1.361 8.695 27.406 1 90.44 414 THR B C 1
ATOM 6844 O O . THR B 1 414 ? 2.307 8.305 26.719 1 90.44 414 THR B O 1
ATOM 6847 N N . VAL B 1 415 ? 0.121 8.828 27 1 91.44 415 VAL B N 1
ATOM 6848 C CA . VAL B 1 415 ? -0.211 8.461 25.625 1 91.44 415 VAL B CA 1
ATOM 6849 C C . VAL B 1 415 ? 0.475 9.414 24.656 1 91.44 415 VAL B C 1
ATOM 6851 O O . VAL B 1 415 ? 0.959 9 23.609 1 91.44 415 VAL B O 1
ATOM 6854 N N . LEU B 1 416 ? 0.519 10.711 25.016 1 92.56 416 LEU B N 1
ATOM 6855 C CA . LEU B 1 416 ? 1.17 11.703 24.172 1 92.56 416 LEU B CA 1
ATOM 6856 C C . LEU B 1 416 ? 2.66 11.406 24.047 1 92.56 416 LEU B C 1
ATOM 6858 O O . LEU B 1 416 ? 3.221 11.516 22.953 1 92.56 416 LEU B O 1
ATOM 6862 N N . LEU B 1 417 ? 3.273 10.945 25.125 1 89.56 417 LEU B N 1
ATOM 6863 C CA . LEU B 1 417 ? 4.691 10.609 25.078 1 89.56 417 LEU B CA 1
ATOM 6864 C C . LEU B 1 417 ? 4.938 9.375 24.219 1 89.56 417 LEU B C 1
ATOM 6866 O O . LEU B 1 417 ? 5.93 9.305 23.5 1 89.56 417 LEU B O 1
ATOM 6870 N N . ASP B 1 418 ? 4.035 8.477 24.281 1 88.62 418 ASP B N 1
ATOM 6871 C CA . ASP B 1 418 ? 4.148 7.273 23.453 1 88.62 418 ASP B CA 1
ATOM 6872 C C . ASP B 1 418 ? 4.023 7.609 21.969 1 88.62 418 ASP B C 1
ATOM 6874 O O . ASP B 1 418 ? 4.73 7.043 21.141 1 88.62 418 ASP B O 1
ATOM 6878 N N . LEU B 1 419 ? 3.121 8.477 21.672 1 88.5 419 LEU B N 1
ATOM 6879 C CA . LEU B 1 419 ? 2.93 8.891 20.281 1 88.5 419 LEU B CA 1
ATOM 6880 C C . LEU B 1 419 ? 4.152 9.648 19.766 1 88.5 419 LEU B C 1
ATOM 6882 O O . LEU B 1 419 ? 4.523 9.516 18.594 1 88.5 419 LEU B O 1
ATOM 6886 N N . LEU B 1 420 ? 4.762 10.414 20.656 1 86.75 420 LEU B N 1
ATOM 6887 C CA . LEU B 1 420 ? 5.977 11.133 20.281 1 86.75 420 LEU B CA 1
ATOM 6888 C C . LEU B 1 420 ? 7.121 10.156 20 1 86.75 420 LEU B C 1
ATOM 6890 O O . LEU B 1 420 ? 7.891 10.352 19.062 1 86.75 420 LEU B O 1
ATOM 6894 N N . SER B 1 421 ? 7.148 9.133 20.766 1 83.62 421 SER B N 1
ATOM 6895 C CA . SER B 1 421 ? 8.156 8.102 20.531 1 83.62 421 SER B CA 1
ATOM 6896 C C . SER B 1 421 ? 7.918 7.371 19.219 1 83.62 421 SER B C 1
ATOM 6898 O O . SER B 1 421 ? 8.867 7.027 18.516 1 83.62 421 SER B O 1
ATOM 6900 N N . ALA B 1 422 ? 6.672 7.172 18.953 1 80.62 422 ALA B N 1
ATOM 6901 C CA . ALA B 1 422 ? 6.32 6.527 17.703 1 80.62 422 ALA B CA 1
ATOM 6902 C C . ALA B 1 422 ? 6.684 7.41 16.5 1 80.62 422 ALA B C 1
ATOM 6904 O O . ALA B 1 422 ? 7.129 6.914 15.469 1 80.62 422 ALA B O 1
ATOM 6905 N N . ALA B 1 423 ? 6.457 8.656 16.672 1 77.56 423 ALA B N 1
ATOM 6906 C CA . ALA B 1 423 ? 6.82 9.602 15.625 1 77.56 423 ALA B CA 1
ATOM 6907 C C . ALA B 1 423 ? 8.328 9.617 15.406 1 77.56 423 ALA B C 1
ATOM 6909 O O . ALA B 1 423 ? 8.797 9.727 14.266 1 77.56 423 ALA B O 1
ATOM 6910 N N . GLU B 1 424 ? 9.031 9.523 16.469 1 73.69 424 GLU B N 1
ATOM 6911 C CA . GLU B 1 424 ? 10.492 9.477 16.391 1 73.69 424 GLU B CA 1
ATOM 6912 C C . GLU B 1 424 ? 10.969 8.242 15.633 1 73.69 424 GLU B C 1
ATOM 6914 O O . GLU B 1 424 ? 11.898 8.328 14.828 1 73.69 424 GLU B O 1
ATOM 6919 N N . PHE B 1 425 ? 10.289 7.203 15.867 1 69.19 425 PHE B N 1
ATOM 6920 C CA . PHE B 1 425 ? 10.656 5.949 15.219 1 69.19 425 PHE B CA 1
ATOM 6921 C C . PHE B 1 425 ? 10.352 6 13.727 1 69.19 425 PHE B C 1
ATOM 6923 O O . PHE B 1 425 ? 11.117 5.48 12.914 1 69.19 425 PHE B O 1
ATOM 6930 N N . HIS B 1 426 ? 9.297 6.598 13.414 1 65.69 426 HIS B N 1
ATOM 6931 C CA . HIS B 1 426 ? 8.891 6.613 12.016 1 65.69 426 HIS B CA 1
ATOM 6932 C C . HIS B 1 426 ? 9.695 7.621 11.211 1 65.69 426 HIS B C 1
ATOM 6934 O O . HIS B 1 426 ? 10.117 7.336 10.086 1 65.69 426 HIS B O 1
ATOM 6940 N N . LEU B 1 427 ? 9.789 8.812 11.711 1 62.28 427 LEU B N 1
ATOM 6941 C CA . LEU B 1 427 ? 10.438 9.852 10.922 1 62.28 427 LEU B CA 1
ATOM 6942 C C . LEU B 1 427 ? 11.898 10.008 11.336 1 62.28 427 LEU B C 1
ATOM 6944 O O . LEU B 1 427 ? 12.695 10.617 10.609 1 62.28 427 LEU B O 1
ATOM 6948 N N . GLY B 1 428 ? 12.312 9.219 12.328 1 59.22 428 GLY B N 1
ATOM 6949 C CA . GLY B 1 428 ? 13.641 9.484 12.859 1 59.22 428 GLY B CA 1
ATOM 6950 C C . GLY B 1 428 ? 13.781 10.867 13.469 1 59.22 428 GLY B C 1
ATOM 6951 O O . GLY B 1 428 ? 14.875 11.43 13.492 1 59.22 428 GLY B O 1
ATOM 6952 N N . TRP B 1 429 ? 12.648 11.586 13.68 1 60.44 429 TRP B N 1
ATOM 6953 C CA . TRP B 1 429 ? 12.664 12.953 14.203 1 60.44 429 TRP B CA 1
ATOM 6954 C C . TRP B 1 429 ? 13.188 12.984 15.633 1 60.44 429 TRP B C 1
ATOM 6956 O O . TRP B 1 429 ? 12.758 12.195 16.484 1 60.44 429 TRP B O 1
ATOM 6966 N N . PRO B 1 430 ? 14.312 13.57 15.68 1 60.53 430 PRO B N 1
ATOM 6967 C CA . PRO B 1 430 ? 14.844 13.602 17.047 1 60.53 430 PRO B CA 1
ATOM 6968 C C . PRO B 1 430 ? 13.93 14.352 18.016 1 60.53 430 PRO B C 1
ATOM 6970 O O . PRO B 1 430 ? 14.086 15.555 18.203 1 60.53 430 PRO B O 1
ATOM 6973 N N . CYS B 1 431 ? 12.945 13.656 18.422 1 62.84 431 CYS B N 1
ATOM 6974 C CA . CYS B 1 431 ? 11.977 14.242 19.344 1 62.84 431 CYS B CA 1
ATOM 6975 C C . CYS B 1 431 ? 12.461 14.141 20.781 1 62.84 431 CYS B C 1
ATOM 6977 O O . CYS B 1 431 ? 11.695 14.367 21.719 1 62.84 431 CYS B O 1
ATOM 6979 N N . LEU B 1 432 ? 13.766 13.867 20.875 1 65 432 LEU B N 1
ATOM 6980 C CA . LEU B 1 432 ? 14.242 13.586 22.219 1 65 432 LEU B CA 1
ATOM 6981 C C . LEU B 1 432 ? 14.164 14.828 23.094 1 65 432 LEU B C 1
ATOM 6983 O O . LEU B 1 432 ? 13.672 14.773 24.219 1 65 432 LEU B O 1
ATOM 6987 N N . LYS B 1 433 ? 14.625 15.93 22.531 1 71.5 433 LYS B N 1
ATOM 6988 C CA . LYS B 1 433 ? 14.602 17.156 23.312 1 71.5 433 LYS B CA 1
ATOM 6989 C C . LYS B 1 433 ? 13.164 17.578 23.641 1 71.5 433 LYS B C 1
ATOM 6991 O O . LYS B 1 433 ? 12.883 18.016 24.75 1 71.5 433 LYS B O 1
ATOM 6996 N N . LEU B 1 434 ? 12.352 17.391 22.719 1 77.69 434 LEU B N 1
ATOM 6997 C CA . LEU B 1 434 ? 10.953 17.734 22.922 1 77.69 434 LEU B CA 1
ATOM 6998 C C . LEU B 1 434 ? 10.328 16.859 24 1 77.69 434 LEU B C 1
ATOM 7000 O O . LEU B 1 434 ? 9.594 17.344 24.859 1 77.69 434 LEU B O 1
ATOM 7004 N N . LYS B 1 435 ? 10.648 15.602 23.969 1 80.88 435 LYS B N 1
ATOM 7005 C CA . LYS B 1 435 ? 10.133 14.68 24.969 1 80.88 435 LYS B CA 1
ATOM 7006 C C . LYS B 1 435 ? 10.641 15.039 26.359 1 80.88 435 LYS B C 1
ATOM 7008 O O . LYS B 1 435 ? 9.875 15.031 27.328 1 80.88 435 LYS B O 1
ATOM 7013 N N . GLU B 1 436 ? 11.875 15.414 26.375 1 80.81 436 GLU B N 1
ATOM 7014 C CA . GLU B 1 436 ? 12.461 15.781 27.656 1 80.81 436 GLU B CA 1
ATOM 7015 C C . GLU B 1 436 ? 11.836 17.062 28.203 1 80.81 436 GLU B C 1
ATOM 7017 O O . GLU B 1 436 ? 11.547 17.141 29.406 1 80.81 436 GLU B O 1
ATOM 7022 N N . ASP B 1 437 ? 11.648 17.984 27.375 1 82.88 437 ASP B N 1
ATOM 7023 C CA . ASP B 1 437 ? 11.039 19.25 27.797 1 82.88 437 ASP B CA 1
ATOM 7024 C C . ASP B 1 437 ? 9.617 19.031 28.312 1 82.88 437 ASP B C 1
ATOM 7026 O O . ASP B 1 437 ? 9.227 19.609 29.328 1 82.88 437 ASP B O 1
ATOM 7030 N N . LEU B 1 438 ? 8.93 18.188 27.609 1 85.81 438 LEU B N 1
ATOM 7031 C CA . LEU B 1 438 ? 7.547 17.938 28 1 85.81 438 LEU B CA 1
ATOM 7032 C C . LEU B 1 438 ? 7.488 17.141 29.312 1 85.81 438 LEU B C 1
ATOM 7034 O O . LEU B 1 438 ? 6.641 17.391 30.156 1 85.81 438 LEU B O 1
ATOM 7038 N N . ARG B 1 439 ? 8.391 16.25 29.438 1 86.56 439 ARG B N 1
ATOM 7039 C CA . ARG B 1 439 ? 8.461 15.492 30.688 1 86.56 439 ARG B CA 1
ATOM 7040 C C . ARG B 1 439 ? 8.75 16.422 31.859 1 86.56 439 ARG B C 1
ATOM 7042 O O . ARG B 1 439 ? 8.148 16.266 32.938 1 86.56 439 ARG B O 1
ATOM 7049 N N . ARG B 1 440 ? 9.664 17.297 31.656 1 83.31 440 ARG B N 1
ATOM 7050 C CA . ARG B 1 440 ? 9.992 18.281 32.688 1 83.31 440 ARG B CA 1
ATOM 7051 C C . ARG B 1 440 ? 8.789 19.156 33.031 1 83.31 440 ARG B C 1
ATOM 7053 O O . ARG B 1 440 ? 8.492 19.422 34.188 1 83.31 440 ARG B O 1
ATOM 7060 N N . PHE B 1 441 ? 8.164 19.484 32 1 85.5 441 PHE B N 1
ATOM 7061 C CA . PHE B 1 441 ? 7.008 20.359 32.188 1 85.5 441 PHE B CA 1
ATOM 7062 C C . PHE B 1 441 ? 5.906 19.641 32.938 1 85.5 441 PHE B C 1
ATOM 7064 O O . PHE B 1 441 ? 5.238 20.25 33.781 1 85.5 441 PHE B O 1
ATOM 7071 N N . TRP B 1 442 ? 5.785 18.375 32.688 1 87.19 442 TRP B N 1
ATOM 7072 C CA . TRP B 1 442 ? 4.719 17.594 33.312 1 87.19 442 TRP B CA 1
ATOM 7073 C C . TRP B 1 442 ? 5.168 17.047 34.656 1 87.19 442 TRP B C 1
ATOM 7075 O O . TRP B 1 442 ? 4.391 16.375 35.375 1 87.19 442 TRP B O 1
ATOM 7085 N N . GLY B 1 443 ? 6.41 17.297 35.031 1 81.38 443 GLY B N 1
ATOM 7086 C CA . GLY B 1 443 ? 6.938 16.828 36.312 1 81.38 443 GLY B CA 1
ATOM 7087 C C . GLY B 1 443 ? 7.199 15.336 36.344 1 81.38 443 GLY B C 1
ATOM 7088 O O . GLY B 1 443 ? 7.059 14.688 37.375 1 81.38 443 GLY B O 1
ATOM 7089 N N . LEU B 1 444 ? 7.445 14.766 35.125 1 80.12 444 LEU B N 1
ATOM 7090 C CA . LEU B 1 444 ? 7.715 13.336 35.031 1 80.12 444 LEU B CA 1
ATOM 7091 C C . LEU B 1 444 ? 9.211 13.055 35.125 1 80.12 444 LEU B C 1
ATOM 7093 O O . LEU B 1 444 ? 10.031 13.906 34.781 1 80.12 444 LEU B O 1
ATOM 7097 N N . PRO B 1 445 ? 9.562 11.875 35.812 1 72.5 445 PRO B N 1
ATOM 7098 C CA . PRO B 1 445 ? 10.984 11.539 35.875 1 72.5 445 PRO B CA 1
ATOM 7099 C C . PRO B 1 445 ? 11.633 11.352 34.531 1 72.5 445 PRO B C 1
ATOM 7101 O O . PRO B 1 445 ? 10.977 10.914 33.562 1 72.5 445 PRO B O 1
ATOM 7104 N N . VAL B 1 446 ? 12.727 11.977 34.312 1 62.62 446 VAL B N 1
ATOM 7105 C CA . VAL B 1 446 ? 13.484 11.836 33.062 1 62.62 446 VAL B CA 1
ATOM 7106 C C . VAL B 1 446 ? 13.844 10.367 32.875 1 62.62 446 VAL B C 1
ATOM 7108 O O . VAL B 1 446 ? 14.352 9.703 33.781 1 62.62 446 VAL B O 1
ATOM 7111 N N . VAL B 1 447 ? 13.18 9.633 32.031 1 56.97 447 VAL B N 1
ATOM 7112 C CA . VAL B 1 447 ? 13.57 8.25 31.766 1 56.97 447 VAL B CA 1
ATOM 7113 C C . VAL B 1 447 ? 14.883 8.219 31 1 56.97 447 VAL B C 1
ATOM 7115 O O . VAL B 1 447 ? 15.047 8.938 30 1 56.97 447 VAL B O 1
ATOM 7118 N N . GLU B 1 448 ? 16.047 7.926 31.531 1 46.31 448 GLU B N 1
ATOM 7119 C CA . GLU B 1 448 ? 17.344 7.691 30.906 1 46.31 448 GLU B CA 1
ATOM 7120 C C . GLU B 1 448 ? 17.203 6.816 29.656 1 46.31 448 GLU B C 1
ATOM 7122 O O . GLU B 1 448 ? 16.609 5.738 29.719 1 46.31 448 GLU B O 1
ATOM 7127 N N . SER B 1 449 ? 16.953 7.387 28.531 1 40.94 449 SER B N 1
ATOM 7128 C CA . SER B 1 449 ? 17.062 6.582 27.312 1 40.94 449 SER B CA 1
ATOM 7129 C C . SER B 1 449 ? 18.375 5.801 27.297 1 40.94 449 SER B C 1
ATOM 7131 O O . SER B 1 449 ? 19.406 6.297 27.734 1 40.94 449 SER B O 1
#

Sequence (898 aa):
MFRFVEYASLENNSEDHQLQPSLPASNITFVNENDADIESNGASNSRPEGRNDYSSQHSPSQVSTSVPISCPVGSQNLSPTLKSEYEASLFKYFMTSLSPWFDYCDPSRHFYTYIASSASSNPILLYAVLTVAARHQRSHSERERLLADEYQQYCLESLISALDNSEKTLDESLFASAVILRLSEEMTEPSPREIVDSHTLSAHILVRIKEGNIYTSSFTDAALIVVLRQEIFVANLTQRPVGSFTDHCNIDTSLGPASEAMWTYRIIAHAAKITDFAYGDVMFRTKDRWNNLMQYVQDWEDSRPNAFMPIYSEAENPPSSCFPKIWYCNDCHVAARLYSELCRILLLASDPDASALRIGRFRRMQDNDDKIRACVRVICGVALTNPEFHTTRSTAGLAIGLCGELFHDPRETTVLLDLLSAAEFHLGWPCLKLKEDLRRFWGLPVVESMFRFVEYASLENNSEDHQLQPSLPASNITFVNENDADIESNGASNSRPEGRNDYSSQHSPSQVSTSVPISCPVGSQNLSPTLKSEYEASLFKYFMTSLSPWFDYCDPSRHFYTYIASSASSNPILLYAVLTVAARHQRSHSERERLLADEYQQYCLESLISALDNSEKTLDESLFASAVILRLSEEMTEPSPREIVDSHTLSAHILVRIKEGNIYTSSFTDAALIVVLRQEIFVANLTQRPVGSFTDHCNIDTSLGPASEAMWTYRIIAHAAKITDFAYGDVMFRTKDRWNNLMQYVQDWEDSRPNAFMPIYSEAENPPSSCFPKIWYCNDCHVAARLYSELCRILLLASDPDASALRIGRFRRMQDNDDKIRACVRVICGVALTNPEFHTTRSTAGLAIGLCGELFHDPRETTVLLDLLSAAEFHLGWPCLKLKEDLRRFWGLPVVES

InterPro domains:
  IPR021858 Fungal transcription factor [PF11951] (90-185)

Nearest PDB structures (foldseek):
  7vpr-assembly2_D  TM=4.392E-01  e=1.146E-01  Nakaseomyces glabratus CBS 138
  7vpu-assembly2_C  TM=4.494E-01  e=1.798E+00  Lachancea thermotolerans CBS 6340
  7vpr-assembly1_B  TM=3.567E-01  e=6.901E-01  Nakaseomyces glabratus CBS 138
  7vpu-assembly1_A  TM=4.518E-01  e=2.902E+00  Lachancea thermotolerans CBS 6340
  4n9n-assembly1_B  TM=2.521E-01  e=3.107E-01  Saccharomyces cerevisiae S288C

Solvent-accessible surface area (backbone atoms only — not comparable to full-atom values): 51708 Å² total; per-residue (Å²): 135,84,77,73,82,73,80,73,78,79,75,74,82,80,85,79,80,78,76,75,80,74,72,73,68,76,76,79,71,77,71,80,68,77,88,78,68,93,79,70,90,69,86,76,83,83,88,84,87,82,89,82,80,93,80,86,79,82,75,73,80,76,74,80,75,78,71,75,76,69,78,65,79,71,76,68,82,58,60,54,64,58,86,39,72,64,52,31,50,26,47,41,45,26,61,72,67,47,30,58,62,63,20,60,52,35,92,79,30,52,54,48,55,47,45,72,71,40,25,41,72,30,66,53,31,34,27,21,48,37,18,34,27,39,58,58,66,55,52,86,43,68,67,51,48,52,48,25,50,50,30,40,50,51,25,51,51,51,48,52,56,53,62,67,43,72,83,53,70,51,52,68,52,56,56,52,21,32,57,45,41,34,50,40,45,56,18,62,49,62,64,72,78,57,85,48,72,39,55,53,48,40,50,50,49,50,54,38,39,72,70,60,45,29,81,80,47,75,52,50,54,53,50,44,52,44,51,48,56,50,38,44,51,51,18,63,72,53,62,37,44,56,67,75,57,66,75,72,44,94,66,69,77,66,86,65,94,68,55,67,47,49,57,26,47,33,43,49,52,46,32,38,53,49,39,26,49,61,40,40,62,73,88,67,52,40,62,67,55,50,49,51,56,52,47,49,55,51,50,49,66,72,59,50,62,75,81,57,53,59,67,37,66,54,70,89,74,56,84,84,54,87,43,51,49,36,33,62,81,44,61,32,41,48,49,35,51,43,36,48,35,49,39,48,38,50,50,51,72,52,35,52,68,48,72,37,98,47,93,60,20,66,57,45,41,50,51,36,50,52,53,37,50,52,35,48,32,48,35,43,11,35,31,67,56,32,65,89,46,62,66,37,27,49,54,30,30,50,46,41,71,77,47,46,83,79,61,80,53,66,74,48,52,52,51,51,52,50,42,35,50,50,16,21,65,72,56,33,31,48,45,58,64,58,50,50,52,50,28,56,70,69,69,44,79,82,74,84,125,136,83,79,72,84,72,81,76,80,82,76,76,83,76,76,82,69,76,74,73,81,84,72,81,80,75,80,76,73,82,69,85,78,80,73,79,67,81,82,82,83,76,85,80,87,74,88,80,82,88,82,86,83,85,80,79,83,80,83,82,84,80,76,82,75,76,72,74,78,70,73,67,76,69,76,70,83,59,61,53,64,60,86,39,74,63,52,31,50,25,46,42,44,26,60,73,68,47,31,58,62,64,21,60,51,34,92,79,30,51,55,48,55,47,46,72,71,42,26,42,74,29,64,53,32,34,27,19,48,38,18,34,27,39,58,60,67,54,51,86,43,71,67,51,49,52,49,25,50,50,29,39,51,52,25,50,53,51,48,52,54,54,62,68,43,71,85,53,70,49,52,66,53,57,54,53,22,33,57,44,42,34,50,41,46,57,18,63,48,60,66,72,76,57,85,50,70,40,56,55,48,40,50,50,50,51,54,38,39,72,71,60,46,28,81,82,48,76,53,50,53,52,51,44,52,45,51,47,56,51,38,45,51,49,17,63,73,53,60,37,45,58,68,75,57,66,74,72,43,92,67,70,78,66,85,62,95,66,56,67,47,51,55,26,48,33,44,49,51,47,34,38,52,50,40,26,51,59,40,39,61,73,88,67,50,39,65,69,55,50,51,52,56,53,46,49,55,52,50,49,65,72,58,50,63,75,81,57,53,61,67,36,65,52,69,88,76,54,86,84,54,86,42,50,48,35,34,63,81,45,59,34,40,49,50,34,52,43,36,49,36,48,39,50,39,50,50,51,74,52,35,53,67,48,72,38,97,46,92,60,19,66,59,46,42,51,52,36,50,53,51,37,51,52,35,47,32,48,35,42,11,32,30,69,56,32,66,88,48,60,66,38,26,48,56,30,32,50,49,42,70,75,48,47,83,79,62,79,52,65,74,48,51,52,52,51,51,51,42,35,51,48,14,21,64,71,54,34,31,49,45,59,65,58,51,51,52,49,29,56,70,70,69,43,80,82,73,84,124

Foldseek 3Di:
DPDDPPPPDPDDDDDDDDPPDDPCPPDPPPPPDDDDDDDDDDDDDDDDDDDDDDDDDDPDDPPPPPPPPPVPDPPPVQLLPLPDPLLVVLLVCCLPAVLCLLCQLPPVSLLSVCCVVPLSVDVLLSLLSSLQSLLLVVPPDPVSVVVSVVSLVVNLVVLVVVLVVPPAQDEVSSLNSLLSNLLSCLLPPQPLQDPDPSNVSNVSVLVCVVVVSYDDDPSNLSSLLSVLLVLLLSCLLNLHASPCSLVSHPADLDLDDDDLSNLLSNLSSLSNVLSCLLRPDPVSVDQVVLVVSVVSLVVSVVSPDPLLAFPDWPDPCDPPDQAIATHHDGSSSLSSLLSSLSSLLSSLVRRPQLVDPDPCNVVSNVVSLVSLSNSLSHLLNSCVNYVVNLSSLSSNLSSCLNNVLSDQDPVVNVSSLVSNVSNCSSSSRCCVVSSQVSCVSNVHPDDPD/DPDDPPPPDPDDDDDDPVPDDDPDDDPPPPPDPPPDPDDDDDDDDDDDDDDDDDDDDDDDDDDPPPPPPCVVPPVPVQLLPLPDPLLVVLLVCCLPAVLCLLCQLPPVSLLSVCCVVPLSVDVLLSLLSSLQSLLLVVPPDPVSVVVSVVSLVVNLVVLVVVLVVPPAQDEVSSLNSLLSNLLSCLLPPQPLQDPDPSNVSNVSVLVCVVVVSYDDDPSNLSSLLSVLLVLLLSCLLNLHASPCSLVSHPADLDLDDDDLSNLLSNLSSLSNVLSCLLRPDPVSVDQVVLVVSVVSLVVSVVSPDPLLAFPDWPDPCDPPDQAIATHHDGSSSLSSLLSSLSSLLSSLVRRPQLVDPDPCNVVSNVVSLVSLSNSLSHLLNSCVNYVVNLSSLSSNLSSCLNNVLSDQDPVVNVSSLVSNVSNCSSSSRCCVVSSQVSCVSNVHPDDPD

Secondary structure (DSSP, 8-state):
-----------------------------------------------------------------------------------SHHHHHHHHHIIIIIHHHHTTT-TT-HHHHHHHHHGGG-HHHHHHHHHHHHHHTT-SSHHHHHHHHHHHHHHHHHHHHHHH-TTS-B-HHHHHHHHHHHHHHHHH-S-TTS--HHHHHHHHHHHHHHTT-B---HHHHHHHHHHHHHHHHHHHHHT----GGGGGS----S-SS--HHHHHHHHHHHHHHHHHHHHS-GGG--HHHHHHHHHHHHHHHHHS-GGGS-SEE--S--SS-SS--EE-S-HHHHHHHHHHHHHHHHHHHT-HHHHS--TTHHHHHHHHHHHHHHHHHHHHHHHHH-TT-THHHHHHHHHHHHHGGG---HHHHHHHHHHHHHHHHHH----HHHHHHHHHHHT------/-----------------------------------------------------------------------------------SHHHHHHHHHIIIIIHHHHTTT-TT-HHHHHHHHHGGG-HHHHHHHHHHHHHHTT-SSHHHHHHHHHHHHHHHHHHHHHHH-TTS-B-HHHHHHHHHHHHHHHHH-S-TTS--HHHHHHHHHHHHHHTT-B---HHHHHHHHHHHHHHHHHHHHHT----GGGGGS----S-SS--HHHHHHHHHHHHHHHHHHHHS-GGG--HHHHHHHHHHHHHHHHHS-GGGS-SEE--S--SS-SS--EE-S-HHHHHHHHHHHHHHHHHHHT-HHHHS--TTHHHHHHHHHHHHHHHHHHHHHHHHH-TT-THHHHHHHHHHHHHGGG---HHHHHHHHHHHHHHHHHH----HHHHHHHHHHHT------